Protein AF-0000000084378724 (afdb_homodimer)

Structure (mmCIF, N/CA/C/O backbone):
data_AF-0000000084378724-model_v1
#
loop_
_entity.id
_entity.type
_entity.pdbx_description
1 polymer 'Na+/H+ antiporter NhaC-like C-terminal domain-containing protein'
#
loop_
_atom_site.group_PDB
_atom_site.id
_atom_site.type_symbol
_atom_site.label_atom_id
_atom_site.label_alt_id
_atom_site.label_comp_id
_atom_site.label_asym_id
_atom_site.label_entity_id
_atom_site.label_seq_id
_atom_site.pdbx_PDB_ins_code
_atom_site.Cartn_x
_atom_site.Cartn_y
_atom_site.Cartn_z
_atom_site.occupancy
_atom_site.B_iso_or_equiv
_atom_site.auth_seq_id
_atom_site.auth_comp_id
_atom_site.auth_asym_id
_atom_site.auth_atom_id
_atom_site.pdbx_PDB_model_num
ATOM 1 N N . MET A 1 1 ? 25.594 -15.914 13.305 1 41.81 1 MET A N 1
ATOM 2 C CA . MET A 1 1 ? 24.203 -16.344 13.445 1 41.81 1 MET A CA 1
ATOM 3 C C . MET A 1 1 ? 24.125 -17.828 13.812 1 41.81 1 MET A C 1
ATOM 5 O O . MET A 1 1 ? 24.812 -18.656 13.203 1 41.81 1 MET A O 1
ATOM 9 N N . GLN A 1 2 ? 23.875 -18.188 14.906 1 50.34 2 GLN A N 1
ATOM 10 C CA . GLN A 1 2 ? 23.766 -19.547 15.43 1 50.34 2 GLN A CA 1
ATOM 11 C C . GLN A 1 2 ? 22.984 -20.453 14.477 1 50.34 2 GLN A C 1
ATOM 13 O O . GLN A 1 2 ? 22.094 -19.984 13.773 1 50.34 2 GLN A O 1
ATOM 18 N N . GLU A 1 3 ? 23.469 -21.609 14.141 1 67.44 3 GLU A N 1
ATOM 19 C CA . GLU A 1 3 ? 22.969 -22.625 13.219 1 67.44 3 GLU A CA 1
ATOM 20 C C . GLU A 1 3 ? 21.531 -23.016 13.562 1 67.44 3 GLU A C 1
ATOM 22 O O . GLU A 1 3 ? 21.281 -23.734 14.531 1 67.44 3 GLU A O 1
ATOM 27 N N . LEU A 1 4 ? 20.531 -22.188 13.219 1 81.44 4 LEU A N 1
ATOM 28 C CA . LEU A 1 4 ? 19.125 -22.438 13.531 1 81.44 4 LEU A CA 1
ATOM 29 C C . LEU A 1 4 ? 18.703 -23.797 13 1 81.44 4 LEU A C 1
ATOM 31 O O . LEU A 1 4 ? 17.688 -24.344 13.438 1 81.44 4 LEU A O 1
ATOM 35 N N . GLY A 1 5 ? 19.641 -24.406 12.133 1 86.88 5 GLY A N 1
ATOM 36 C CA . GLY A 1 5 ? 19.297 -25.703 11.602 1 86.88 5 GLY A CA 1
ATOM 37 C C . GLY A 1 5 ? 17.906 -25.781 11.016 1 86.88 5 GLY A C 1
ATOM 38 O O . GLY A 1 5 ? 17.531 -24.938 10.195 1 86.88 5 GLY A O 1
ATOM 39 N N . ILE A 1 6 ? 17.078 -26.719 11.508 1 88.19 6 ILE A N 1
ATOM 40 C CA . ILE A 1 6 ? 15.758 -27 10.961 1 88.19 6 ILE A CA 1
ATOM 41 C C . ILE A 1 6 ? 14.812 -25.844 11.312 1 88.19 6 ILE A C 1
ATOM 43 O O . ILE A 1 6 ? 13.797 -25.656 10.648 1 88.19 6 ILE A O 1
ATOM 47 N N . TRP A 1 7 ? 15.141 -25.078 12.227 1 91 7 TRP A N 1
ATOM 48 C CA . TRP A 1 7 ? 14.281 -24 12.695 1 91 7 TRP A CA 1
ATOM 49 C C . TRP A 1 7 ? 14.211 -22.875 11.656 1 91 7 TRP A C 1
ATOM 51 O O . TRP A 1 7 ? 13.312 -22.031 11.711 1 91 7 TRP A O 1
ATOM 61 N N . THR A 1 8 ? 15.133 -22.891 10.711 1 90.56 8 THR A N 1
ATOM 62 C CA . THR A 1 8 ? 15.094 -21.891 9.641 1 90.56 8 THR A CA 1
ATOM 63 C C . THR A 1 8 ? 13.836 -22.062 8.789 1 90.56 8 THR A C 1
ATOM 65 O O . THR A 1 8 ? 13.414 -21.125 8.109 1 90.56 8 THR A O 1
ATOM 68 N N . LEU A 1 9 ? 13.227 -23.266 8.891 1 90.5 9 LEU A N 1
ATOM 69 C CA . LEU A 1 9 ? 12.047 -23.562 8.078 1 90.5 9 LEU A CA 1
ATOM 70 C C . LEU A 1 9 ? 10.773 -23.312 8.867 1 90.5 9 LEU A C 1
ATOM 72 O O . LEU A 1 9 ? 9.672 -23.359 8.312 1 90.5 9 LEU A O 1
ATOM 76 N N . LEU A 1 10 ? 10.875 -22.969 10.047 1 92.62 10 LEU A N 1
ATOM 77 C CA . LEU A 1 10 ? 9.734 -22.875 10.953 1 92.62 10 LEU A CA 1
ATOM 78 C C . LEU A 1 10 ? 8.75 -21.812 10.477 1 92.62 10 LEU A C 1
ATOM 80 O O . LEU A 1 10 ? 7.535 -22.016 10.523 1 92.62 10 LEU A O 1
ATOM 84 N N . PRO A 1 11 ? 9.195 -20.609 10.07 1 91.81 11 PRO A N 1
ATOM 85 C CA . PRO A 1 11 ? 8.234 -19.609 9.609 1 91.81 11 PRO A CA 1
ATOM 86 C C . PRO A 1 11 ? 7.363 -20.094 8.461 1 91.81 11 PRO A C 1
ATOM 88 O O . PRO A 1 11 ? 6.148 -19.891 8.461 1 91.81 11 PRO A O 1
ATOM 91 N N . LEU A 1 12 ? 7.953 -20.734 7.562 1 88.56 12 LEU A N 1
ATOM 92 C CA . LEU A 1 12 ? 7.223 -21.25 6.41 1 88.56 12 LEU A CA 1
ATOM 93 C C . LEU A 1 12 ? 6.289 -22.375 6.82 1 88.56 12 LEU A C 1
ATOM 95 O O . LEU A 1 12 ? 5.141 -22.438 6.375 1 88.56 12 LEU A O 1
ATOM 99 N N . LEU A 1 13 ? 6.805 -23.297 7.598 1 90.31 13 LEU A N 1
ATOM 100 C CA . LEU A 1 13 ? 6.004 -24.422 8.055 1 90.31 13 LEU A CA 1
ATOM 101 C C . LEU A 1 13 ? 4.793 -23.953 8.852 1 90.31 13 LEU A C 1
ATOM 103 O O . LEU A 1 13 ? 3.695 -24.484 8.703 1 90.31 13 LEU A O 1
ATOM 107 N N . THR A 1 14 ? 5.066 -23 9.648 1 93.12 14 THR A N 1
ATOM 108 C CA . THR A 1 14 ? 3.975 -22.438 10.438 1 93.12 14 THR A CA 1
ATOM 109 C C . THR A 1 14 ? 2.922 -21.797 9.531 1 93.12 14 THR A C 1
ATOM 111 O O . THR A 1 14 ? 1.721 -21.984 9.734 1 93.12 14 THR A O 1
ATOM 114 N N . THR A 1 15 ? 3.311 -21.047 8.547 1 91.25 15 THR A N 1
ATOM 115 C CA . THR A 1 15 ? 2.406 -20.391 7.605 1 91.25 15 THR A CA 1
ATOM 116 C C . THR A 1 15 ? 1.574 -21.438 6.855 1 91.25 15 THR A C 1
ATOM 118 O O . THR A 1 15 ? 0.354 -21.297 6.75 1 91.25 15 THR A O 1
ATOM 121 N N . LEU A 1 16 ? 2.217 -22.453 6.391 1 86.38 16 LEU A N 1
ATOM 122 C CA . LEU A 1 16 ? 1.543 -23.5 5.613 1 86.38 16 LEU A CA 1
ATOM 123 C C . LEU A 1 16 ? 0.531 -24.25 6.473 1 86.38 16 LEU A C 1
ATOM 125 O O . LEU A 1 16 ? -0.617 -24.438 6.066 1 86.38 16 LEU A O 1
ATOM 129 N N . LEU A 1 17 ? 0.949 -24.625 7.598 1 89.88 17 LEU A N 1
ATOM 130 C CA . LEU A 1 17 ? 0.073 -25.375 8.5 1 89.88 17 LEU A CA 1
ATOM 131 C C . LEU A 1 17 ? -1.148 -24.547 8.875 1 89.88 17 LEU A C 1
ATOM 133 O O . LEU A 1 17 ? -2.277 -25.031 8.828 1 89.88 17 LEU A O 1
ATOM 137 N N . LEU A 1 18 ? -0.911 -23.312 9.25 1 90.62 18 LEU A N 1
ATOM 138 C CA . LEU A 1 18 ? -2.01 -22.453 9.656 1 90.62 18 LEU A CA 1
ATOM 139 C C . LEU A 1 18 ? -2.934 -22.156 8.477 1 90.62 18 LEU A C 1
ATOM 141 O O . LEU A 1 18 ? -4.145 -22.016 8.656 1 90.62 18 LEU A O 1
ATOM 145 N N . ALA A 1 19 ? -2.365 -21.953 7.316 1 86.56 19 ALA A N 1
ATOM 146 C CA . ALA A 1 19 ? -3.168 -21.672 6.129 1 86.56 19 ALA A CA 1
ATOM 147 C C . ALA A 1 19 ? -4.137 -22.812 5.836 1 86.56 19 ALA A C 1
ATOM 149 O O . ALA A 1 19 ? -5.289 -22.578 5.465 1 86.56 19 ALA A O 1
ATOM 150 N N . PHE A 1 20 ? -3.697 -24 6.008 1 82.94 20 PHE A N 1
ATOM 151 C CA . PHE A 1 20 ? -4.527 -25.172 5.727 1 82.94 20 PHE A CA 1
ATOM 152 C C . PHE A 1 20 ? -5.566 -25.375 6.824 1 82.94 20 PHE A C 1
ATOM 154 O O . PHE A 1 20 ? -6.695 -25.781 6.551 1 82.94 20 PHE A O 1
ATOM 161 N N . VAL A 1 21 ? -5.176 -25.016 8.031 1 87.44 21 VAL A N 1
ATOM 162 C CA . VAL A 1 21 ? -6.059 -25.25 9.164 1 87.44 21 VAL A CA 1
ATOM 163 C C . VAL A 1 21 ? -7.086 -24.125 9.273 1 87.44 21 VAL A C 1
ATOM 165 O O . VAL A 1 21 ? -8.273 -24.375 9.477 1 87.44 21 VAL A O 1
ATOM 168 N N . THR A 1 22 ? -6.688 -22.922 9.109 1 87.62 22 THR A N 1
ATOM 169 C CA . THR A 1 22 ? -7.562 -21.797 9.367 1 87.62 22 THR A CA 1
ATOM 170 C C . THR A 1 22 ? -8.203 -21.297 8.07 1 87.62 22 THR A C 1
ATOM 172 O O . THR A 1 22 ? -9.164 -20.516 8.102 1 87.62 22 THR A O 1
ATOM 175 N N . ARG A 1 23 ? -7.672 -21.594 6.934 1 84.5 23 ARG A N 1
ATOM 176 C CA . ARG A 1 23 ? -8.117 -21.172 5.609 1 84.5 23 ARG A CA 1
ATOM 177 C C . ARG A 1 23 ? -8.008 -19.656 5.461 1 84.5 23 ARG A C 1
ATOM 179 O O . ARG A 1 23 ? -8.812 -19.031 4.758 1 84.5 23 ARG A O 1
ATOM 186 N N . SER A 1 24 ? -7.074 -19.141 6.246 1 88.94 24 SER A N 1
ATOM 187 C CA . SER A 1 24 ? -6.805 -17.703 6.141 1 88.94 24 SER A CA 1
ATOM 188 C C . SER A 1 24 ? -5.348 -17.438 5.785 1 88.94 24 SER A C 1
ATOM 190 O O . SER A 1 24 ? -4.457 -17.609 6.621 1 88.94 24 SER A O 1
ATOM 192 N N . ALA A 1 25 ? -5.238 -17 4.562 1 88.38 25 ALA A N 1
ATOM 193 C CA . ALA A 1 25 ? -3.885 -16.688 4.109 1 88.38 25 ALA A CA 1
ATOM 194 C C . ALA A 1 25 ? -3.281 -15.539 4.906 1 88.38 25 ALA A C 1
ATOM 196 O O . ALA A 1 25 ? -2.102 -15.57 5.266 1 88.38 25 ALA A O 1
ATOM 197 N N . LEU A 1 26 ? -4.102 -14.547 5.195 1 90.94 26 LEU A N 1
ATOM 198 C CA . LEU A 1 26 ? -3.641 -13.32 5.84 1 90.94 26 LEU A CA 1
ATOM 199 C C . LEU A 1 26 ? -3.08 -13.617 7.227 1 90.94 26 LEU A C 1
ATOM 201 O O . LEU A 1 26 ? -1.936 -13.266 7.527 1 90.94 26 LEU A O 1
ATOM 205 N N . ILE A 1 27 ? -3.795 -14.32 8.031 1 92.12 27 ILE A N 1
ATOM 206 C CA . ILE A 1 27 ? -3.389 -14.609 9.398 1 92.12 27 ILE A CA 1
ATOM 207 C C . ILE A 1 27 ? -2.193 -15.562 9.391 1 92.12 27 ILE A C 1
ATOM 209 O O . ILE A 1 27 ? -1.258 -15.398 10.18 1 92.12 27 ILE A O 1
ATOM 213 N N . SER A 1 28 ? -2.24 -16.5 8.547 1 91.94 28 SER A N 1
ATOM 214 C CA . SER A 1 28 ? -1.166 -17.484 8.469 1 91.94 28 SER A CA 1
ATOM 215 C C . SER A 1 28 ? 0.166 -16.828 8.125 1 91.94 28 SER A C 1
ATOM 217 O O . SER A 1 28 ? 1.187 -17.109 8.758 1 91.94 28 SER A O 1
ATOM 219 N N . MET A 1 29 ? 0.141 -15.977 7.168 1 91.62 29 MET A N 1
ATOM 220 C CA . MET A 1 29 ? 1.375 -15.328 6.738 1 91.62 29 MET A CA 1
ATOM 221 C C . MET A 1 29 ? 1.852 -14.32 7.781 1 91.62 29 MET A C 1
ATOM 223 O O . MET A 1 29 ? 3.055 -14.133 7.957 1 91.62 29 MET A O 1
ATOM 227 N N . LEU A 1 30 ? 0.923 -13.625 8.422 1 93.5 30 LEU A N 1
ATOM 228 C CA . LEU A 1 30 ? 1.287 -12.703 9.492 1 93.5 30 LEU A CA 1
ATOM 229 C C . LEU A 1 30 ? 2.004 -13.438 10.625 1 93.5 30 LEU A C 1
ATOM 231 O O . LEU A 1 30 ? 3.035 -12.969 11.117 1 93.5 30 LEU A O 1
ATOM 235 N N . VAL A 1 31 ? 1.483 -14.57 11.055 1 93.69 31 VAL A N 1
ATOM 236 C CA . VAL A 1 31 ? 2.076 -15.359 12.125 1 93.69 31 VAL A CA 1
ATOM 237 C C . VAL A 1 31 ? 3.434 -15.898 11.688 1 93.69 31 VAL A C 1
ATOM 239 O O . VAL A 1 31 ? 4.395 -15.891 12.461 1 93.69 31 VAL A O 1
ATOM 242 N N . GLY A 1 32 ? 3.465 -16.406 10.484 1 93.31 32 GLY A N 1
ATOM 243 C CA . GLY A 1 32 ? 4.738 -16.875 9.969 1 93.31 32 GLY A CA 1
ATOM 244 C C . GLY A 1 32 ? 5.82 -15.812 9.969 1 93.31 32 GLY A C 1
ATOM 245 O O . GLY A 1 32 ? 6.957 -16.078 10.359 1 93.31 32 GLY A O 1
ATOM 246 N N . THR A 1 33 ? 5.48 -14.633 9.531 1 93.25 33 THR A N 1
ATOM 247 C CA . THR A 1 33 ? 6.422 -13.516 9.516 1 93.25 33 THR A CA 1
ATOM 248 C C . THR A 1 33 ? 6.848 -13.156 10.938 1 93.25 33 THR A C 1
ATOM 250 O O . THR A 1 33 ? 8.023 -12.867 11.18 1 93.25 33 THR A O 1
ATOM 253 N N . PHE A 1 34 ? 5.918 -13.188 11.805 1 94.44 34 PHE A N 1
ATOM 254 C CA . PHE A 1 34 ? 6.203 -12.906 13.203 1 94.44 34 PHE A CA 1
ATOM 255 C C . PHE A 1 34 ? 7.188 -13.922 13.773 1 94.44 34 PHE A C 1
ATOM 257 O O . PHE A 1 34 ? 8.156 -13.555 14.438 1 94.44 34 PHE A O 1
ATOM 264 N N . VAL A 1 35 ? 6.938 -15.141 13.539 1 94.12 35 VAL A N 1
ATOM 265 C CA . VAL A 1 35 ? 7.805 -16.219 14.008 1 94.12 35 VAL A CA 1
ATOM 266 C C . VAL A 1 35 ? 9.211 -16.031 13.43 1 94.12 35 VAL A C 1
ATOM 268 O O . VAL A 1 35 ? 10.203 -16.203 14.133 1 94.12 35 VAL A O 1
ATOM 271 N N . GLY A 1 36 ? 9.273 -15.727 12.172 1 93.06 36 GLY A N 1
ATOM 272 C CA . GLY A 1 36 ? 10.562 -15.492 11.539 1 93.06 36 GLY A CA 1
ATOM 273 C C . GLY A 1 36 ? 11.336 -14.359 12.18 1 93.06 36 GLY A C 1
ATOM 274 O O . GLY A 1 36 ? 12.547 -14.469 12.391 1 93.06 36 GLY A O 1
ATOM 275 N N . THR A 1 37 ? 10.688 -13.305 12.5 1 93 37 THR A N 1
ATOM 276 C CA . THR A 1 37 ? 11.336 -12.156 13.109 1 93 37 THR A CA 1
ATOM 277 C C . THR A 1 37 ? 11.852 -12.5 14.5 1 93 37 THR A C 1
ATOM 279 O O . THR A 1 37 ? 12.914 -12.023 14.914 1 93 37 THR A O 1
ATOM 282 N N . LEU A 1 38 ? 11.141 -13.312 15.195 1 92.19 38 LEU A N 1
ATOM 283 C CA . LEU A 1 38 ? 11.578 -13.75 16.516 1 92.19 38 LEU A CA 1
ATOM 284 C C . LEU A 1 38 ? 12.844 -14.602 16.422 1 92.19 38 LEU A C 1
ATOM 286 O O . LEU A 1 38 ? 13.75 -14.477 17.234 1 92.19 38 LEU A O 1
ATOM 290 N N . LEU A 1 39 ? 12.859 -15.391 15.492 1 92.38 39 LEU A N 1
ATOM 291 C CA . LEU A 1 39 ? 14 -16.281 15.312 1 92.38 39 LEU A CA 1
ATOM 292 C C . LEU A 1 39 ? 15.25 -15.492 14.93 1 92.38 39 LEU A C 1
ATOM 294 O O . LEU A 1 39 ? 16.375 -15.93 15.211 1 92.38 39 LEU A O 1
ATOM 298 N N . LEU A 1 40 ? 15.047 -14.375 14.289 1 90.94 40 LEU A N 1
ATOM 299 C CA . LEU A 1 40 ? 16.172 -13.531 13.93 1 90.94 40 LEU A CA 1
ATOM 300 C C . LEU A 1 40 ? 16.703 -12.773 15.141 1 90.94 40 LEU A C 1
ATOM 302 O O . LEU A 1 40 ? 17.75 -12.117 15.07 1 90.94 40 LEU A O 1
ATOM 306 N N . GLY A 1 41 ? 16.078 -12.898 16.266 1 83.31 41 GLY A N 1
ATOM 307 C CA . GLY A 1 41 ? 16.547 -12.312 17.516 1 83.31 41 GLY A CA 1
ATOM 308 C C . GLY A 1 41 ? 16.125 -10.867 17.688 1 83.31 41 GLY A C 1
ATOM 309 O O . GLY A 1 41 ? 16.672 -10.164 18.547 1 83.31 41 GLY A O 1
ATOM 310 N N . SER A 1 42 ? 15.273 -10.359 16.969 1 81.88 42 SER A N 1
ATOM 311 C CA . SER A 1 42 ? 14.836 -8.969 17.062 1 81.88 42 SER A CA 1
ATOM 312 C C . SER A 1 42 ? 13.656 -8.82 18.031 1 81.88 42 SER A C 1
ATOM 314 O O . SER A 1 42 ? 12.961 -9.789 18.312 1 81.88 42 SER A O 1
ATOM 316 N N . MET A 1 43 ? 13.547 -7.617 18.562 1 83.88 43 MET A N 1
ATOM 317 C CA . MET A 1 43 ? 12.336 -7.328 19.312 1 83.88 43 MET A CA 1
ATOM 318 C C . MET A 1 43 ? 11.102 -7.434 18.438 1 83.88 43 MET A C 1
ATOM 320 O O . MET A 1 43 ? 11.102 -6.949 17.297 1 83.88 43 MET A O 1
ATOM 324 N N . PRO A 1 44 ? 10.156 -8.102 18.891 1 82.56 44 PRO A N 1
ATOM 325 C CA . PRO A 1 44 ? 9.008 -8.453 18.062 1 82.56 44 PRO A CA 1
ATOM 326 C C . PRO A 1 44 ? 8.445 -7.258 17.281 1 82.56 44 PRO A C 1
ATOM 328 O O . PRO A 1 44 ? 8.375 -7.285 16.062 1 82.56 44 PRO A O 1
ATOM 331 N N . GLY A 1 45 ? 8.094 -6.234 17.938 1 85.38 45 GLY A N 1
ATOM 332 C CA . GLY A 1 45 ? 7.516 -5.09 17.25 1 85.38 45 GLY A CA 1
ATOM 333 C C . GLY A 1 45 ? 8.516 -4.367 16.359 1 85.38 45 GLY A C 1
ATOM 334 O O . GLY A 1 45 ? 8.219 -4.074 15.195 1 85.38 45 GLY A O 1
ATOM 335 N N . ALA A 1 46 ? 9.672 -4.172 16.828 1 87.81 46 ALA A N 1
ATOM 336 C CA . ALA A 1 46 ? 10.703 -3.455 16.094 1 87.81 46 ALA A CA 1
ATOM 337 C C . ALA A 1 46 ? 11.211 -4.285 14.922 1 87.81 46 ALA A C 1
ATOM 339 O O . ALA A 1 46 ? 11.477 -3.746 13.844 1 87.81 46 ALA A O 1
ATOM 340 N N . GLY A 1 47 ? 11.359 -5.559 15.195 1 90.44 47 GLY A N 1
ATOM 341 C CA . GLY A 1 47 ? 11.805 -6.441 14.125 1 90.44 47 GLY A CA 1
ATOM 342 C C . GLY A 1 47 ? 10.828 -6.523 12.969 1 90.44 47 GLY A C 1
ATOM 343 O O . GLY A 1 47 ? 11.234 -6.535 11.805 1 90.44 47 GLY A O 1
ATOM 344 N N . LEU A 1 48 ? 9.562 -6.59 13.281 1 92.56 48 LEU A N 1
ATOM 345 C CA . LEU A 1 48 ? 8.531 -6.641 12.25 1 92.56 48 LEU A CA 1
ATOM 346 C C . LEU A 1 48 ? 8.508 -5.352 11.438 1 92.56 48 LEU A C 1
ATOM 348 O O . LEU A 1 48 ? 8.367 -5.387 10.211 1 92.56 48 LEU A O 1
ATOM 352 N N . ASN A 1 49 ? 8.562 -4.297 12.148 1 92.56 49 ASN A N 1
ATOM 353 C CA . ASN A 1 49 ? 8.594 -2.996 11.484 1 92.56 49 ASN A CA 1
ATOM 354 C C . ASN A 1 49 ? 9.766 -2.885 10.516 1 92.56 49 ASN A C 1
ATOM 356 O O . ASN A 1 49 ? 9.594 -2.461 9.375 1 92.56 49 ASN A O 1
ATOM 360 N N . GLN A 1 50 ? 10.914 -3.219 10.977 1 92.5 50 GLN A N 1
ATOM 361 C CA . GLN A 1 50 ? 12.102 -3.17 10.133 1 92.5 50 GLN A CA 1
ATOM 362 C C . GLN A 1 50 ? 11.984 -4.121 8.953 1 92.5 50 GLN A C 1
ATOM 364 O O . GLN A 1 50 ? 12.414 -3.797 7.84 1 92.5 50 GLN A O 1
ATOM 369 N N . LEU A 1 51 ? 11.438 -5.238 9.25 1 93.31 51 LEU A N 1
ATOM 370 C CA . LEU A 1 51 ? 11.234 -6.219 8.188 1 93.31 51 LEU A CA 1
ATOM 371 C C . LEU A 1 51 ? 10.312 -5.668 7.109 1 93.31 51 LEU A C 1
ATOM 373 O O . LEU A 1 51 ? 10.594 -5.812 5.918 1 93.31 51 LEU A O 1
ATOM 377 N N . PHE A 1 52 ? 9.234 -5.074 7.492 1 94.75 52 PHE A N 1
ATOM 378 C CA . PHE A 1 52 ? 8.289 -4.52 6.527 1 94.75 52 PHE A CA 1
ATOM 379 C C . PHE A 1 52 ? 8.938 -3.4 5.723 1 94.75 52 PHE A C 1
ATOM 381 O O . PHE A 1 52 ? 8.797 -3.348 4.5 1 94.75 52 PHE A O 1
ATOM 388 N N . GLN A 1 53 ? 9.633 -2.574 6.359 1 94.12 53 GLN A N 1
ATOM 389 C CA . GLN A 1 53 ? 10.289 -1.472 5.664 1 94.12 53 GLN A CA 1
ATOM 390 C C . GLN A 1 53 ? 11.312 -1.987 4.66 1 94.12 53 GLN A C 1
ATOM 392 O O . GLN A 1 53 ? 11.383 -1.504 3.527 1 94.12 53 GLN A O 1
ATOM 397 N N . ALA A 1 54 ? 12.07 -2.961 5.078 1 92.25 54 ALA A N 1
ATOM 398 C CA . ALA A 1 54 ? 13.133 -3.496 4.23 1 92.25 54 ALA A CA 1
ATOM 399 C C . ALA A 1 54 ? 12.555 -4.305 3.072 1 92.25 54 ALA A C 1
ATOM 401 O O . ALA A 1 54 ? 13.055 -4.238 1.947 1 92.25 54 ALA A O 1
ATOM 402 N N . SER A 1 55 ? 11.539 -5.062 3.354 1 92.31 55 SER A N 1
ATOM 403 C CA . SER A 1 55 ? 11.016 -5.988 2.355 1 92.31 55 SER A CA 1
ATOM 404 C C . SER A 1 55 ? 10.062 -5.289 1.396 1 92.31 55 SER A C 1
ATOM 406 O O . SER A 1 55 ? 9.938 -5.688 0.236 1 92.31 55 SER A O 1
ATOM 408 N N . LEU A 1 56 ? 9.398 -4.262 1.852 1 94.38 56 LEU A N 1
ATOM 409 C CA . LEU A 1 56 ? 8.359 -3.633 1.042 1 94.38 56 LEU A CA 1
ATOM 410 C C . LEU A 1 56 ? 8.852 -2.318 0.449 1 94.38 56 LEU A C 1
ATOM 412 O O . LEU A 1 56 ? 8.305 -1.834 -0.543 1 94.38 56 LEU A O 1
ATOM 416 N N . GLY A 1 57 ? 9.859 -1.733 1.03 1 94 57 GLY A N 1
ATOM 417 C CA . GLY A 1 57 ? 10.359 -0.443 0.586 1 94 57 GLY A CA 1
ATOM 418 C C . GLY A 1 57 ? 11.297 -0.543 -0.604 1 94 57 GLY A C 1
ATOM 419 O O . GLY A 1 57 ? 12.438 -0.084 -0.544 1 94 57 GLY A O 1
ATOM 420 N N . ASN A 1 58 ? 10.852 -1.094 -1.677 1 92.88 58 ASN A N 1
ATOM 421 C CA . ASN A 1 58 ? 11.656 -1.223 -2.887 1 92.88 58 ASN A CA 1
ATOM 422 C C . ASN A 1 58 ? 10.805 -1.065 -4.145 1 92.88 58 ASN A C 1
ATOM 424 O O . ASN A 1 58 ? 9.578 -1.157 -4.086 1 92.88 58 ASN A O 1
ATOM 428 N N . ALA A 1 59 ? 11.414 -0.829 -5.246 1 91.25 59 ALA A N 1
ATOM 429 C CA . ALA A 1 59 ? 10.742 -0.534 -6.508 1 91.25 59 ALA A CA 1
ATOM 430 C C . ALA A 1 59 ? 9.93 -1.731 -6.992 1 91.25 59 ALA A C 1
ATOM 432 O O . ALA A 1 59 ? 8.844 -1.567 -7.555 1 91.25 59 ALA A O 1
ATOM 433 N N . ASP A 1 60 ? 10.391 -2.914 -6.738 1 88.5 60 ASP A N 1
ATOM 434 C CA . ASP A 1 60 ? 9.727 -4.129 -7.211 1 88.5 60 ASP A CA 1
ATOM 435 C C . ASP A 1 60 ? 8.367 -4.305 -6.543 1 88.5 60 ASP A C 1
ATOM 437 O O . ASP A 1 60 ? 7.379 -4.613 -7.211 1 88.5 60 ASP A O 1
ATOM 441 N N . PHE A 1 61 ? 8.375 -4.102 -5.254 1 92.25 61 PHE A N 1
ATOM 442 C CA . PHE A 1 61 ? 7.113 -4.242 -4.527 1 92.25 61 PHE A CA 1
ATOM 443 C C . PHE A 1 61 ? 6.113 -3.182 -4.973 1 92.25 61 PHE A C 1
ATOM 445 O O . PHE A 1 61 ? 4.93 -3.479 -5.164 1 92.25 61 PHE A O 1
ATOM 452 N N . ILE A 1 62 ? 6.531 -1.982 -5.121 1 93.5 62 ILE A N 1
ATOM 453 C CA . ILE A 1 62 ? 5.645 -0.907 -5.547 1 93.5 62 ILE A CA 1
ATOM 454 C C . ILE A 1 62 ? 5.105 -1.205 -6.941 1 93.5 62 ILE A C 1
ATOM 456 O O . ILE A 1 62 ? 3.943 -0.911 -7.242 1 93.5 62 ILE A O 1
ATOM 460 N N . TRP A 1 63 ? 5.93 -1.739 -7.785 1 91.31 63 TRP A N 1
ATOM 461 C CA . TRP A 1 63 ? 5.52 -2.115 -9.133 1 91.31 63 TRP A CA 1
ATOM 462 C C . TRP A 1 63 ? 4.363 -3.109 -9.094 1 91.31 63 TRP A C 1
ATOM 464 O O . TRP A 1 63 ? 3.371 -2.949 -9.805 1 91.31 63 TRP A O 1
ATOM 474 N N . ILE A 1 64 ? 4.449 -4.125 -8.258 1 87.69 64 ILE A N 1
ATOM 475 C CA . ILE A 1 64 ? 3.387 -5.117 -8.133 1 87.69 64 ILE A CA 1
ATOM 476 C C . ILE A 1 64 ? 2.131 -4.457 -7.57 1 87.69 64 ILE A C 1
ATOM 478 O O . ILE A 1 64 ? 1.015 -4.77 -7.992 1 87.69 64 ILE A O 1
ATOM 482 N N . CYS A 1 65 ? 2.326 -3.59 -6.586 1 92.5 65 CYS A N 1
ATOM 483 C CA . CYS A 1 65 ? 1.192 -2.873 -6.012 1 92.5 65 CYS A CA 1
ATOM 484 C C . CYS A 1 65 ? 0.455 -2.074 -7.078 1 92.5 65 CYS A C 1
ATOM 486 O O . CYS A 1 65 ? -0.777 -2.045 -7.098 1 92.5 65 CYS A O 1
ATOM 488 N N . GLU A 1 66 ? 1.21 -1.41 -7.926 1 93.81 66 GLU A N 1
ATOM 489 C CA . GLU A 1 66 ? 0.596 -0.648 -9.008 1 93.81 66 GLU A CA 1
ATOM 490 C C . GLU A 1 66 ? -0.272 -1.542 -9.891 1 93.81 66 GLU A C 1
ATOM 492 O O . GLU A 1 66 ? -1.393 -1.171 -10.25 1 93.81 66 GLU A O 1
ATOM 497 N N . ILE A 1 67 ? 0.262 -2.67 -10.211 1 88.44 67 ILE A N 1
ATOM 498 C CA . ILE A 1 67 ? -0.451 -3.596 -11.086 1 88.44 67 ILE A CA 1
ATOM 499 C C . ILE A 1 67 ? -1.77 -4.008 -10.438 1 88.44 67 ILE A C 1
ATOM 501 O O . ILE A 1 67 ? -2.828 -3.943 -11.062 1 88.44 67 ILE A O 1
ATOM 505 N N . VAL A 1 68 ? -1.698 -4.41 -9.164 1 88.25 68 VAL A N 1
ATOM 506 C CA . VAL A 1 68 ? -2.867 -4.898 -8.445 1 88.25 68 VAL A CA 1
ATOM 507 C C . VAL A 1 68 ? -3.906 -3.787 -8.32 1 88.25 68 VAL A C 1
ATOM 509 O O . VAL A 1 68 ? -5.098 -4.012 -8.555 1 88.25 68 VAL A O 1
ATOM 512 N N . VAL A 1 69 ? -3.467 -2.594 -8.008 1 92.69 69 VAL A N 1
ATOM 513 C CA . VAL A 1 69 ? -4.359 -1.45 -7.859 1 92.69 69 VAL A CA 1
ATOM 514 C C . VAL A 1 69 ? -5.016 -1.131 -9.195 1 92.69 69 VAL A C 1
ATOM 516 O O . VAL A 1 69 ? -6.227 -0.905 -9.266 1 92.69 69 VAL A O 1
ATOM 519 N N . LEU A 1 70 ? -4.254 -1.096 -10.289 1 93 70 LEU A N 1
ATOM 520 C CA . LEU A 1 70 ? -4.766 -0.738 -11.609 1 93 70 LEU A CA 1
ATOM 521 C C . LEU A 1 70 ? -5.77 -1.774 -12.102 1 93 70 LEU A C 1
ATOM 523 O O . LEU A 1 70 ? -6.73 -1.434 -12.797 1 93 70 LEU A O 1
ATOM 527 N N . ILE A 1 71 ? -5.566 -3 -11.727 1 86.5 71 ILE A N 1
ATOM 528 C CA . ILE A 1 71 ? -6.531 -4.039 -12.07 1 86.5 71 ILE A CA 1
ATOM 529 C C . ILE A 1 71 ? -7.84 -3.797 -11.32 1 86.5 71 ILE A C 1
ATOM 531 O O . ILE A 1 71 ? -8.922 -3.941 -11.891 1 86.5 71 ILE A O 1
ATOM 535 N N . GLY A 1 72 ? -7.715 -3.564 -10.023 1 88.31 72 GLY A N 1
ATOM 536 C CA . GLY A 1 72 ? -8.898 -3.238 -9.25 1 88.31 72 GLY A CA 1
ATOM 537 C C . GLY A 1 72 ? -9.695 -2.082 -9.836 1 88.31 72 GLY A C 1
ATOM 538 O O . GLY A 1 72 ? -10.922 -2.139 -9.906 1 88.31 72 GLY A O 1
ATOM 539 N N . ILE A 1 73 ? -8.984 -1.048 -10.266 1 92.69 73 ILE A N 1
ATOM 540 C CA . ILE A 1 73 ? -9.617 0.121 -10.859 1 92.69 73 ILE A CA 1
ATOM 541 C C . ILE A 1 73 ? -10.297 -0.274 -12.172 1 92.69 73 ILE A C 1
ATOM 543 O O . ILE A 1 73 ? -11.422 0.146 -12.445 1 92.69 73 ILE A O 1
ATOM 547 N N . LEU A 1 74 ? -9.633 -1.05 -12.984 1 89.94 74 LEU A N 1
ATOM 548 C CA . LEU A 1 74 ? -10.211 -1.479 -14.25 1 89.94 74 LEU A CA 1
ATOM 549 C C . LEU A 1 74 ? -11.516 -2.232 -14.031 1 89.94 74 LEU A C 1
ATOM 551 O O . LEU A 1 74 ? -12.5 -1.992 -14.727 1 89.94 74 LEU A O 1
ATOM 555 N N . PHE A 1 75 ? -11.555 -3.107 -13.086 1 84 75 PHE A N 1
ATOM 556 C CA . PHE A 1 75 ? -12.766 -3.871 -12.797 1 84 75 PHE A CA 1
ATOM 557 C C . PHE A 1 75 ? -13.875 -2.953 -12.297 1 84 75 PHE A C 1
ATOM 559 O O . PHE A 1 75 ? -15.047 -3.164 -12.617 1 84 75 PHE A O 1
ATOM 566 N N . ALA A 1 76 ? -13.484 -2.02 -11.484 1 88.88 76 ALA A N 1
ATOM 567 C CA . ALA A 1 76 ? -14.477 -1.057 -11.016 1 88.88 76 ALA A CA 1
ATOM 568 C C . ALA A 1 76 ? -15.047 -0.253 -12.172 1 88.88 76 ALA A C 1
ATOM 570 O O . ALA A 1 76 ? -16.25 0.054 -12.195 1 88.88 76 ALA A O 1
ATOM 571 N N . LEU A 1 77 ? -14.188 0.119 -13.125 1 91.88 77 LEU A N 1
ATOM 572 C CA . LEU A 1 77 ? -14.641 0.847 -14.305 1 91.88 77 LEU A CA 1
ATOM 573 C C . LEU A 1 77 ? -15.547 -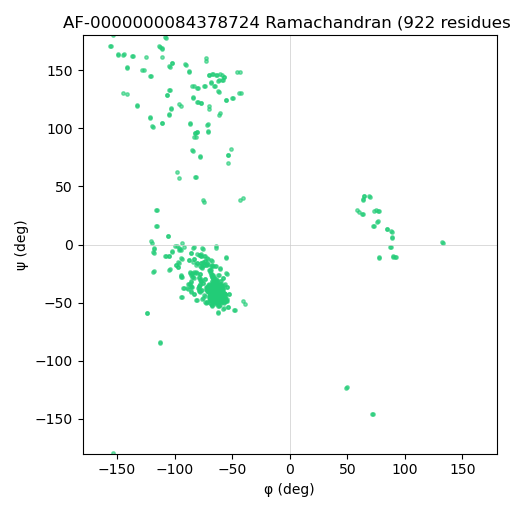0.028 -15.164 1 91.88 77 LEU A C 1
ATOM 575 O O . LEU A 1 77 ? -16.547 0.446 -15.695 1 91.88 77 LEU A O 1
ATOM 579 N N . PHE A 1 78 ? -15.227 -1.263 -15.352 1 86.69 78 PHE A N 1
ATOM 580 C CA . PHE A 1 78 ? -16.078 -2.191 -16.078 1 86.69 78 PHE A CA 1
ATOM 581 C C . PHE A 1 78 ? -17.453 -2.305 -15.422 1 86.69 78 PHE A C 1
ATOM 583 O O . PHE A 1 78 ? -18.469 -2.402 -16.109 1 86.69 78 PHE A O 1
ATOM 590 N N . ARG A 1 79 ? -17.406 -2.307 -14.141 1 84.94 79 ARG A N 1
ATOM 591 C CA . ARG A 1 79 ? -18.672 -2.383 -13.406 1 84.94 79 ARG A CA 1
ATOM 592 C C . ARG A 1 79 ? -19.5 -1.123 -13.617 1 84.94 79 ARG A C 1
ATOM 594 O O . ARG A 1 79 ? -20.719 -1.2 -13.789 1 84.94 79 ARG A O 1
ATOM 601 N N . ARG A 1 80 ? -18.766 -0.074 -13.523 1 88.88 80 ARG A N 1
ATOM 602 C CA . ARG A 1 80 ? -19.469 1.187 -13.758 1 88.88 80 ARG A CA 1
ATOM 603 C C . ARG A 1 80 ? -20.031 1.235 -15.172 1 88.88 80 ARG A C 1
ATOM 605 O O . ARG A 1 80 ? -21.125 1.788 -15.391 1 88.88 80 ARG A O 1
ATOM 612 N N . ALA A 1 81 ? -19.344 0.653 -16.094 1 90.38 81 ALA A N 1
ATOM 613 C CA . ALA A 1 81 ? -19.781 0.597 -17.484 1 90.38 81 ALA A CA 1
ATOM 614 C C . ALA A 1 81 ? -20.859 -0.453 -17.672 1 90.38 81 ALA A C 1
ATOM 616 O O . ALA A 1 81 ? -21.547 -0.462 -18.703 1 90.38 81 ALA A O 1
ATOM 617 N N . ASP A 1 82 ? -21.016 -1.359 -16.688 1 87.44 82 ASP A N 1
ATOM 618 C CA . ASP A 1 82 ? -22 -2.447 -16.688 1 87.44 82 ASP A CA 1
ATOM 619 C C . ASP A 1 82 ? -21.781 -3.375 -17.875 1 87.44 82 ASP A C 1
ATOM 621 O O . ASP A 1 82 ? -22.75 -3.887 -18.453 1 87.44 82 ASP A O 1
ATOM 625 N N . VAL A 1 83 ? -20.625 -3.432 -18.281 1 85.56 83 VAL A N 1
ATOM 626 C CA . VAL A 1 83 ? -20.312 -4.207 -19.469 1 85.56 83 VAL A CA 1
ATOM 627 C C . VAL A 1 83 ? -20.234 -5.691 -19.125 1 85.56 83 VAL A C 1
ATOM 629 O O . VAL A 1 83 ? -20.438 -6.551 -19.984 1 85.56 83 VAL A O 1
ATOM 632 N N . LEU A 1 84 ? -19.891 -6.004 -17.922 1 75.88 84 LEU A N 1
ATOM 633 C CA . LEU A 1 84 ? -19.797 -7.402 -17.516 1 75.88 84 LEU A CA 1
ATOM 634 C C . LEU A 1 84 ? -21.172 -8.078 -17.547 1 75.88 84 LEU A C 1
ATOM 636 O O . LEU A 1 84 ? -21.297 -9.211 -18.016 1 75.88 84 LEU A O 1
ATOM 640 N N . ASN A 1 85 ? -22.156 -7.355 -17.125 1 76.06 85 ASN A N 1
ATOM 641 C CA . ASN A 1 85 ? -23.516 -7.859 -17.219 1 76.06 85 ASN A CA 1
ATOM 642 C C . ASN A 1 85 ? -23.984 -7.965 -18.656 1 76.06 85 ASN A C 1
ATOM 644 O O . ASN A 1 85 ? -24.688 -8.906 -19.031 1 76.06 85 ASN A O 1
ATOM 648 N N . ALA A 1 86 ? -23.656 -6.984 -19.422 1 82 86 ALA A N 1
ATOM 649 C CA . ALA A 1 86 ? -24.016 -6.992 -20.844 1 82 86 ALA A CA 1
ATOM 650 C C . ALA A 1 86 ? -23.375 -8.18 -21.562 1 82 86 ALA A C 1
ATOM 652 O O . ALA A 1 86 ? -24.016 -8.789 -22.422 1 82 86 ALA A O 1
ATOM 653 N N . LEU A 1 87 ? -22.188 -8.453 -21.25 1 78.12 87 LEU A N 1
ATOM 654 C CA . LEU A 1 87 ? -21.5 -9.594 -21.844 1 78.12 87 LEU A CA 1
ATOM 655 C C . LEU A 1 87 ? -22.141 -10.906 -21.406 1 78.12 87 LEU A C 1
ATOM 657 O O . LEU A 1 87 ? -22.328 -11.812 -22.234 1 78.12 87 LEU A O 1
ATOM 661 N N . ALA A 1 88 ? -22.438 -10.969 -20.141 1 71.5 88 ALA A N 1
ATOM 662 C CA . ALA A 1 88 ? -23.094 -12.164 -19.609 1 71.5 88 ALA A CA 1
ATOM 663 C C . ALA A 1 88 ? -24.422 -12.414 -20.297 1 71.5 88 ALA A C 1
ATOM 665 O O . ALA A 1 88 ? -24.797 -13.57 -20.547 1 71.5 88 ALA A O 1
ATOM 666 N N . ALA A 1 89 ? -25.078 -11.406 -20.578 1 75.12 89 ALA A N 1
ATOM 667 C CA . ALA A 1 89 ? -26.391 -11.523 -21.219 1 75.12 89 ALA A CA 1
ATOM 668 C C . ALA A 1 89 ? -26.266 -12.07 -22.641 1 75.12 89 ALA A C 1
ATOM 670 O O . ALA A 1 89 ? -27.188 -12.695 -23.156 1 75.12 89 ALA A O 1
ATOM 671 N N . ARG A 1 90 ? -25.172 -11.844 -23.203 1 75.12 90 ARG A N 1
ATOM 672 C CA . ARG A 1 90 ? -24.969 -12.289 -24.578 1 75.12 90 ARG A CA 1
ATOM 673 C C . ARG A 1 90 ? -24.469 -13.727 -24.625 1 75.12 90 ARG A C 1
ATOM 675 O O . ARG A 1 90 ? -24.469 -14.367 -25.672 1 75.12 90 ARG A O 1
ATOM 682 N N . PHE A 1 91 ? -23.859 -14.055 -23.516 1 70.12 91 PHE A N 1
ATOM 683 C CA . PHE A 1 91 ? -23.328 -15.406 -23.453 1 70.12 91 PHE A CA 1
ATOM 684 C C . PHE A 1 91 ? -24.391 -16.391 -22.969 1 70.12 91 PHE A C 1
ATOM 686 O O . PHE A 1 91 ? -25.078 -16.141 -21.984 1 70.12 91 PHE A O 1
ATOM 693 N N . SER A 1 92 ? -25.016 -17.25 -23.875 1 61.88 92 SER A N 1
ATOM 694 C CA . SER A 1 92 ? -26 -18.281 -23.547 1 61.88 92 SER A CA 1
ATOM 695 C C . SER A 1 92 ? -25.344 -19.453 -22.828 1 61.88 92 SER A C 1
ATOM 697 O O . SER A 1 92 ? -24.297 -19.938 -23.234 1 61.88 92 SER A O 1
ATOM 699 N N . GLY A 1 93 ? -25.406 -19.703 -21.516 1 57.47 93 GLY A N 1
ATOM 700 C CA . GLY A 1 93 ? -24.969 -20.719 -20.562 1 57.47 93 GLY A CA 1
ATOM 701 C C . GLY A 1 93 ? -25.406 -22.109 -20.938 1 57.47 93 GLY A C 1
ATOM 702 O O . GLY A 1 93 ? -26.578 -22.469 -20.766 1 57.47 93 GLY A O 1
ATOM 703 N N . GLY A 1 94 ? -24.828 -22.766 -22.062 1 53.41 94 GLY A N 1
ATOM 704 C CA . GLY A 1 94 ? -25.062 -24.188 -22.25 1 53.41 94 GLY A CA 1
ATOM 705 C C . GLY A 1 94 ? -23.812 -25.031 -22.047 1 53.41 94 GLY A C 1
ATOM 706 O O . GLY A 1 94 ? -22.75 -24.5 -21.766 1 53.41 94 GLY A O 1
ATOM 707 N N . HIS A 1 95 ? -24.047 -26.453 -21.797 1 51.75 95 HIS A N 1
ATOM 708 C CA . HIS A 1 95 ? -22.984 -27.438 -21.547 1 51.75 95 HIS A CA 1
ATOM 709 C C . HIS A 1 95 ? -21.781 -27.172 -22.438 1 51.75 95 HIS A C 1
ATOM 711 O O . HIS A 1 95 ? -20.641 -27.266 -21.984 1 51.75 95 HIS A O 1
ATOM 717 N N . GLY A 1 96 ? -21.938 -27.031 -23.656 1 57.28 96 GLY A N 1
ATOM 718 C CA . GLY A 1 96 ? -20.875 -26.844 -24.625 1 57.28 96 GLY A CA 1
ATOM 719 C C . GLY A 1 96 ? -20.094 -25.562 -24.422 1 57.28 96 GLY A C 1
ATOM 720 O O . GLY A 1 96 ? -18.938 -25.469 -24.828 1 57.28 96 GLY A O 1
ATOM 721 N N . SER A 1 97 ? -20.578 -24.828 -23.375 1 78.25 97 SER A N 1
ATOM 722 C CA . SER A 1 97 ? -20.078 -23.484 -23.172 1 78.25 97 SER A CA 1
ATOM 723 C C . SER A 1 97 ? -18.969 -23.453 -22.125 1 78.25 97 SER A C 1
ATOM 725 O O . SER A 1 97 ? -17.984 -22.734 -22.281 1 78.25 97 SER A O 1
ATOM 727 N N . ARG A 1 98 ? -18.906 -24.578 -21.391 1 87.56 98 ARG A N 1
ATOM 728 C CA . ARG A 1 98 ? -17.922 -24.609 -20.297 1 87.56 98 ARG A CA 1
ATOM 729 C C . ARG A 1 98 ? -16.531 -24.938 -20.828 1 87.56 98 ARG A C 1
ATOM 731 O O . ARG A 1 98 ? -15.562 -24.234 -20.547 1 87.56 98 ARG A O 1
ATOM 738 N N . ARG A 1 99 ? -16.484 -26 -21.672 1 90.25 99 ARG A N 1
ATOM 739 C CA . ARG A 1 99 ? -15.211 -26.406 -22.25 1 90.25 99 ARG A CA 1
ATOM 740 C C . ARG A 1 99 ? -14.609 -25.297 -23.109 1 90.25 99 ARG A C 1
ATOM 742 O O . ARG A 1 99 ? -13.398 -25.062 -23.078 1 90.25 99 ARG A O 1
ATOM 749 N N . LYS A 1 100 ? -15.445 -24.719 -23.828 1 90.38 100 LYS A N 1
ATOM 750 C CA . LYS 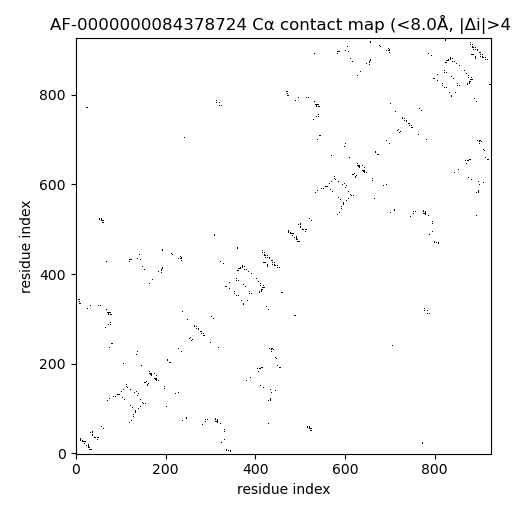A 1 100 ? -14.969 -23.641 -24.703 1 90.38 100 LYS A CA 1
ATOM 751 C C . LYS A 1 100 ? -14.375 -22.5 -23.891 1 90.38 100 LYS A C 1
ATOM 753 O O . LYS A 1 100 ? -13.344 -21.938 -24.266 1 90.38 100 LYS A O 1
ATOM 758 N N . VAL A 1 101 ? -15 -22.188 -22.781 1 91.38 101 VAL A N 1
ATOM 759 C CA . VAL A 1 101 ? -14.539 -21.094 -21.953 1 91.38 101 VAL A CA 1
ATOM 760 C C . VAL A 1 101 ? -13.211 -21.469 -21.297 1 91.38 101 VAL A C 1
ATOM 762 O O . VAL A 1 101 ? -12.281 -20.656 -21.266 1 91.38 101 VAL A O 1
ATOM 765 N N . GLU A 1 102 ? -13.109 -22.672 -20.781 1 94.94 102 GLU A N 1
ATOM 766 C CA . GLU A 1 102 ? -11.883 -23.125 -20.125 1 94.94 102 GLU A CA 1
ATOM 767 C C . GLU A 1 102 ? -10.727 -23.203 -21.125 1 94.94 102 GLU A C 1
ATOM 769 O O . GLU A 1 102 ? -9.602 -22.797 -20.812 1 94.94 102 GLU A O 1
ATOM 774 N N . LEU A 1 103 ? -11.008 -23.672 -22.297 1 94.31 103 LEU A N 1
ATOM 775 C CA . LEU A 1 103 ? -9.977 -23.781 -23.328 1 94.31 103 LEU A CA 1
ATOM 776 C C . LEU A 1 103 ? -9.555 -22.391 -23.812 1 94.31 103 LEU A C 1
ATOM 778 O O . LEU A 1 103 ? -8.391 -22.188 -24.156 1 94.31 103 LEU A O 1
ATOM 782 N N . SER A 1 104 ? -10.5 -21.516 -23.891 1 91.31 104 SER A N 1
ATOM 783 C CA . SER A 1 104 ? -10.148 -20.141 -24.25 1 91.31 104 SER A CA 1
ATOM 784 C C . SER A 1 104 ? -9.203 -19.516 -23.234 1 91.31 104 SER A C 1
ATOM 786 O O . SER A 1 104 ? -8.258 -18.812 -23.609 1 91.31 104 SER A O 1
ATOM 788 N N . ALA A 1 105 ? -9.516 -19.75 -21.969 1 92.62 105 ALA A N 1
ATOM 789 C CA . ALA A 1 105 ? -8.617 -19.266 -20.922 1 92.62 105 ALA A CA 1
ATOM 790 C C . ALA A 1 105 ? -7.227 -19.875 -21.078 1 92.62 105 ALA A C 1
ATOM 792 O O . ALA A 1 105 ? -6.219 -19.172 -20.953 1 92.62 105 ALA A O 1
ATOM 793 N N . TRP A 1 106 ? -7.18 -21.156 -21.344 1 95.19 106 TRP A N 1
ATOM 794 C CA . TRP A 1 106 ? -5.922 -21.875 -21.547 1 95.19 106 TRP A CA 1
ATOM 795 C C . TRP A 1 106 ? -5.156 -21.312 -22.734 1 95.19 106 TRP A C 1
ATOM 797 O O . TRP A 1 106 ? -3.951 -21.062 -22.641 1 95.19 106 TRP A O 1
ATOM 807 N N . CYS A 1 107 ? -5.773 -21.016 -23.797 1 92.62 107 CYS A N 1
ATOM 808 C CA . CYS A 1 107 ? -5.148 -20.516 -25.016 1 92.62 107 CYS A CA 1
ATOM 809 C C . CYS A 1 107 ? -4.605 -19.109 -24.812 1 92.62 107 CYS A C 1
ATOM 811 O O . CYS A 1 107 ? -3.537 -18.766 -25.328 1 92.62 107 CYS A O 1
ATOM 813 N N . MET A 1 108 ? -5.316 -18.375 -24.094 1 88.06 108 MET A N 1
ATOM 814 C CA . MET A 1 108 ? -4.91 -17 -23.875 1 88.06 108 MET A CA 1
ATOM 815 C C . MET A 1 108 ? -3.617 -16.938 -23.062 1 88.06 108 MET A C 1
ATOM 817 O O . MET A 1 108 ? -2.885 -15.945 -23.125 1 88.06 108 MET A O 1
ATOM 821 N N . GLY A 1 109 ? -3.387 -17.938 -22.297 1 86.31 109 GLY A N 1
ATOM 822 C CA . GLY A 1 109 ? -2.148 -18.016 -21.531 1 86.31 109 GLY A CA 1
ATOM 823 C C . GLY A 1 109 ? -0.911 -18.031 -22.406 1 86.31 109 GLY A C 1
ATOM 824 O O . GLY A 1 109 ? 0.17 -17.625 -21.969 1 86.31 109 GLY A O 1
ATOM 825 N N . PHE A 1 110 ? -1.021 -18.391 -23.672 1 87.25 110 PHE A N 1
ATOM 826 C CA . PHE A 1 110 ? 0.109 -18.516 -24.578 1 87.25 110 PHE A CA 1
ATOM 827 C C . PHE A 1 110 ? 0.322 -17.234 -25.359 1 87.25 110 PHE A C 1
ATOM 829 O O . PHE A 1 110 ? 1.378 -17.031 -25.969 1 87.25 110 PHE A O 1
ATOM 836 N N . VAL A 1 111 ? -0.609 -16.406 -25.297 1 75.44 111 VAL A N 1
ATOM 837 C CA . VAL A 1 111 ? -0.533 -15.172 -26.062 1 75.44 111 VAL A CA 1
ATOM 838 C C . VAL A 1 111 ? 0.234 -14.117 -25.266 1 75.44 111 VAL A C 1
ATOM 840 O O . VAL A 1 111 ? 0.987 -13.328 -25.844 1 75.44 111 VAL A O 1
ATOM 843 N N . ILE A 1 112 ? 0.081 -14.227 -24.062 1 71.5 112 ILE A N 1
ATOM 844 C CA . ILE A 1 112 ? 0.701 -13.242 -23.172 1 71.5 112 ILE A CA 1
ATOM 845 C C . ILE A 1 112 ? 1.827 -13.906 -22.375 1 71.5 112 ILE A C 1
ATOM 847 O O . ILE A 1 112 ? 1.575 -14.602 -21.391 1 71.5 112 ILE A O 1
ATOM 851 N N . VAL A 1 113 ? 3.008 -13.562 -22.828 1 75.38 113 VAL A N 1
ATOM 852 C CA . VAL A 1 113 ? 4.125 -14.281 -22.219 1 75.38 113 VAL A CA 1
ATOM 853 C C . VAL A 1 113 ? 4.738 -13.43 -21.109 1 75.38 113 VAL A C 1
ATOM 855 O O . VAL A 1 113 ? 5.895 -13.008 -21.203 1 75.38 113 VAL A O 1
ATOM 858 N N . ASP A 1 114 ? 4.004 -13.164 -20.172 1 82.12 114 ASP A N 1
ATOM 859 C CA . ASP A 1 114 ? 4.406 -12.492 -18.953 1 82.12 114 ASP A CA 1
ATOM 860 C C . ASP A 1 114 ? 3.643 -13.039 -17.75 1 82.12 114 ASP A C 1
ATOM 862 O O . ASP A 1 114 ? 2.414 -13.125 -17.766 1 82.12 114 ASP A O 1
ATOM 866 N N . ASP A 1 115 ? 4.328 -13.359 -16.781 1 87.25 115 ASP A N 1
ATOM 867 C CA . ASP A 1 115 ? 3.723 -14.141 -15.711 1 87.25 115 ASP A CA 1
ATOM 868 C C . ASP A 1 115 ? 2.863 -13.266 -14.805 1 87.25 115 ASP A C 1
ATOM 870 O O . ASP A 1 115 ? 2.014 -13.766 -14.062 1 87.25 115 ASP A O 1
ATOM 874 N N . TYR A 1 116 ? 3.027 -12.016 -14.812 1 83.56 116 TYR A N 1
ATOM 875 C CA . TYR A 1 116 ? 2.168 -11.133 -14.031 1 83.56 116 TYR A CA 1
ATOM 876 C C . TYR A 1 116 ? 0.987 -10.641 -14.859 1 83.56 116 TYR A C 1
ATOM 878 O O . TYR A 1 116 ? -0.14 -10.578 -14.359 1 83.56 116 TYR A O 1
ATOM 886 N N . PHE A 1 117 ? 1.288 -10.406 -16.047 1 83.25 117 PHE A N 1
ATOM 887 C CA . PHE A 1 117 ? 0.288 -9.828 -16.938 1 83.25 117 PHE A CA 1
ATOM 888 C C . PHE A 1 117 ? -0.721 -10.883 -17.375 1 83.25 117 PHE A C 1
ATOM 890 O O . PHE A 1 117 ? -1.921 -10.617 -17.453 1 83.25 117 PHE A O 1
ATOM 897 N N . SER A 1 118 ? -0.297 -12.031 -17.625 1 88.25 118 SER A N 1
ATOM 898 C CA . SER A 1 118 ? -1.104 -13.078 -18.25 1 88.25 118 SER A CA 1
ATOM 899 C C . SER A 1 118 ? -2.309 -13.438 -17.391 1 88.25 118 SER A C 1
ATOM 901 O O . SER A 1 118 ? -3.449 -13.391 -17.859 1 88.25 118 SER A O 1
ATOM 903 N N . PRO A 1 119 ? -2.131 -13.758 -16.125 1 90.31 119 PRO A N 1
ATOM 904 C CA . PRO A 1 119 ? -3.297 -14.164 -15.336 1 90.31 119 PRO A CA 1
ATOM 905 C C . PRO A 1 119 ? -4.277 -13.023 -15.102 1 90.31 119 PRO A C 1
ATOM 907 O O . PRO A 1 119 ? -5.488 -13.242 -15.039 1 90.31 119 PRO A O 1
ATOM 910 N N . LEU A 1 120 ? -3.826 -11.891 -15.008 1 84.81 120 LEU A N 1
ATOM 911 C CA . LEU A 1 120 ? -4.68 -10.742 -14.719 1 84.81 120 LEU A CA 1
ATOM 912 C C . LEU A 1 120 ? -5.504 -10.359 -15.938 1 84.81 120 LEU A C 1
ATOM 914 O O . LEU A 1 120 ? -6.703 -10.094 -15.828 1 84.81 120 LEU A O 1
ATOM 918 N N . LEU A 1 121 ? -4.848 -10.352 -17.062 1 82.44 121 LEU A N 1
ATOM 919 C CA . LEU A 1 121 ? -5.559 -10.031 -18.281 1 82.44 121 LEU A CA 1
ATOM 920 C C . LEU A 1 121 ? -6.551 -11.125 -18.641 1 82.44 121 LEU A C 1
ATOM 922 O O . LEU A 1 121 ? -7.715 -10.852 -18.938 1 82.44 121 LEU A O 1
ATOM 926 N N . THR A 1 122 ? -6.07 -12.289 -18.656 1 87.81 122 THR A N 1
ATOM 927 C CA . THR A 1 122 ? -6.934 -13.414 -19 1 87.81 122 THR A CA 1
ATOM 928 C C . THR A 1 122 ? -8.109 -13.508 -18.016 1 87.81 122 THR A C 1
ATOM 930 O O . THR A 1 122 ? -9.242 -13.75 -18.438 1 87.81 122 THR A O 1
ATOM 933 N N . GLY A 1 123 ? -7.84 -13.305 -16.781 1 87.81 123 GLY A N 1
ATOM 934 C CA . GLY A 1 123 ? -8.906 -13.312 -15.789 1 87.81 123 GLY A CA 1
ATOM 935 C C . GLY A 1 123 ? -9.961 -12.258 -16.031 1 87.81 123 GLY A C 1
ATOM 936 O O . GLY A 1 123 ? -11.156 -12.531 -15.953 1 87.81 123 GLY A O 1
ATOM 937 N N . SER A 1 124 ? -9.516 -11.109 -16.344 1 76.38 124 SER A N 1
ATOM 938 C CA . SER A 1 124 ? -10.43 -10 -16.578 1 76.38 124 SER A CA 1
ATOM 939 C C . SER A 1 124 ? -11.328 -10.266 -17.781 1 76.38 124 SER A C 1
ATOM 941 O O . SER A 1 124 ? -12.484 -9.836 -17.797 1 76.38 124 SER A O 1
ATOM 943 N N . VAL A 1 125 ? -10.852 -10.977 -18.734 1 78.44 125 VAL A N 1
ATOM 944 C CA . VAL A 1 125 ? -11.57 -11.203 -19.984 1 78.44 125 VAL A CA 1
ATOM 945 C C . VAL A 1 125 ? -12.461 -12.438 -19.844 1 78.44 125 VAL A C 1
ATOM 947 O O . VAL A 1 125 ? -13.602 -12.445 -20.312 1 78.44 125 VAL A O 1
ATOM 950 N N . ILE A 1 126 ? -12.016 -13.43 -19.188 1 86.88 126 ILE A N 1
ATOM 951 C CA . ILE A 1 126 ? -12.656 -14.734 -19.219 1 86.88 126 ILE A CA 1
ATOM 952 C C . ILE A 1 126 ? -13.633 -14.859 -18.047 1 86.88 126 ILE A C 1
ATOM 954 O O . ILE A 1 126 ? -14.602 -15.625 -18.125 1 86.88 126 ILE A O 1
ATOM 958 N N . ARG A 1 127 ? -13.414 -14.203 -17 1 87.5 127 ARG A N 1
ATOM 959 C CA . ARG A 1 127 ? -14.141 -14.406 -15.75 1 87.5 127 ARG A CA 1
ATOM 960 C C . ARG A 1 127 ? -15.641 -14.266 -15.961 1 87.5 127 ARG A C 1
ATOM 962 O O . ARG A 1 127 ? -16.422 -15.109 -15.5 1 87.5 127 ARG A O 1
ATOM 969 N N . PRO A 1 128 ? -16.078 -13.203 -16.641 1 81.25 128 PRO A N 1
ATOM 970 C CA . PRO A 1 128 ? -17.531 -13.117 -16.844 1 81.25 128 PRO A CA 1
ATOM 971 C C . PRO A 1 128 ? -18.094 -14.312 -17.609 1 81.25 128 PRO A C 1
ATOM 973 O O . PRO A 1 128 ? -19.203 -14.766 -17.312 1 81.25 128 PRO A O 1
ATOM 976 N N . MET A 1 129 ? -17.422 -14.773 -18.516 1 84.44 129 MET A N 1
ATOM 977 C CA . MET A 1 129 ? -17.844 -15.938 -19.297 1 84.44 129 MET A CA 1
ATOM 978 C C . MET A 1 129 ? -17.797 -17.203 -18.453 1 84.44 129 MET A C 1
ATOM 980 O O . MET A 1 129 ? -18.688 -18.047 -18.547 1 84.44 129 MET A O 1
ATOM 984 N N . SER A 1 130 ? -16.766 -17.266 -17.672 1 90.06 130 SER A N 1
ATOM 985 C CA . SER A 1 130 ? -16.625 -18.453 -16.828 1 90.06 130 SER A CA 1
ATOM 986 C C . SER A 1 130 ? -17.719 -18.484 -15.758 1 90.06 130 SER A C 1
ATOM 988 O O . SER A 1 130 ? -18.172 -19.562 -15.375 1 90.06 130 SER A O 1
ATOM 990 N N . ASP A 1 131 ? -18.094 -17.375 -15.289 1 87.19 131 ASP A N 1
ATOM 991 C CA . ASP A 1 131 ? -19.188 -17.297 -14.32 1 87.19 131 ASP A CA 1
ATOM 992 C C . ASP A 1 131 ? -20.484 -17.828 -14.93 1 87.19 131 ASP A C 1
ATOM 994 O O . ASP A 1 131 ? -21.203 -18.609 -14.289 1 87.19 131 ASP A O 1
ATOM 998 N N . LYS A 1 132 ? -20.75 -17.422 -16.094 1 84.5 132 LYS A N 1
ATOM 999 C CA . LYS A 1 132 ? -21.969 -17.859 -16.797 1 84.5 132 LYS A CA 1
ATOM 1000 C C . LYS A 1 132 ? -21.922 -19.344 -17.094 1 84.5 132 LYS A C 1
ATOM 1002 O O . LYS A 1 132 ? -22.953 -20.016 -17.109 1 84.5 132 LYS A O 1
ATOM 1007 N N . ALA A 1 133 ? -20.781 -19.781 -17.391 1 88.31 133 ALA A N 1
ATOM 1008 C CA . ALA A 1 133 ? -20.594 -21.203 -17.703 1 88.31 133 ALA A CA 1
ATOM 1009 C C . ALA A 1 133 ? -20.531 -22.047 -16.438 1 88.31 133 ALA A C 1
ATOM 1011 O O . ALA A 1 133 ? -20.375 -23.266 -16.516 1 88.31 133 ALA A O 1
ATOM 1012 N N . LYS A 1 134 ? -20.469 -21.391 -15.289 1 91.06 134 LYS A N 1
ATOM 1013 C CA . LYS A 1 134 ? -20.484 -22.047 -13.984 1 91.06 134 LYS A CA 1
ATOM 1014 C C . LYS A 1 134 ? -19.188 -22.812 -13.742 1 91.06 134 LYS A C 1
ATOM 1016 O O . LYS A 1 134 ? -19.219 -23.969 -13.297 1 91.06 134 LYS A O 1
ATOM 1021 N N . VAL A 1 135 ? -18.188 -22.281 -14.094 1 93.5 135 VAL A N 1
ATOM 1022 C CA . VAL A 1 135 ? -16.859 -22.781 -13.742 1 93.5 135 VAL A CA 1
ATOM 1023 C C . VAL A 1 135 ? -16.453 -22.266 -12.359 1 93.5 135 VAL A C 1
ATOM 1025 O O . VAL A 1 135 ? -16.5 -21.062 -12.102 1 93.5 135 VAL A O 1
ATOM 1028 N N . PRO A 1 136 ? -16.094 -23.219 -11.523 1 96.12 136 PRO A N 1
ATOM 1029 C CA . PRO A 1 136 ? -15.648 -22.719 -10.219 1 96.12 136 PRO A CA 1
ATOM 1030 C C . PRO A 1 136 ? -14.492 -21.734 -10.328 1 96.12 136 PRO A C 1
ATOM 1032 O O . PRO A 1 136 ? -13.602 -21.906 -11.164 1 96.12 136 PRO A O 1
ATOM 1035 N N . ARG A 1 137 ? -14.461 -20.734 -9.492 1 96.06 137 ARG A N 1
ATOM 1036 C CA . ARG A 1 137 ? -13.398 -19.719 -9.492 1 96.06 137 ARG A CA 1
ATOM 1037 C C . ARG A 1 137 ? -12.039 -20.359 -9.25 1 96.06 137 ARG A C 1
ATOM 1039 O O . ARG A 1 137 ? -11.023 -19.906 -9.781 1 96.06 137 ARG A O 1
ATOM 1046 N N . GLU A 1 138 ? -12.023 -21.391 -8.445 1 97 138 GLU A N 1
ATOM 1047 C CA . GLU A 1 138 ? -10.789 -22.125 -8.172 1 97 138 GLU A CA 1
ATOM 1048 C C . GLU A 1 138 ? -10.219 -22.734 -9.445 1 97 138 GLU A C 1
ATOM 1050 O O . GLU A 1 138 ? -9.008 -22.75 -9.648 1 97 138 GLU A O 1
ATOM 1055 N N . LYS A 1 139 ? -11.102 -23.266 -10.25 1 97.12 139 LYS A N 1
ATOM 1056 C CA . LYS A 1 139 ? -10.656 -23.906 -11.484 1 97.12 139 LYS A CA 1
ATOM 1057 C C . LYS A 1 139 ? -10.125 -22.875 -12.477 1 97.12 139 LYS A C 1
ATOM 1059 O O . LYS A 1 139 ? -9.125 -23.109 -13.148 1 97.12 139 LYS A O 1
ATOM 1064 N N . LEU A 1 140 ? -10.828 -21.781 -12.594 1 96.06 140 LEU A N 1
ATOM 1065 C CA . LEU A 1 140 ? -10.305 -20.719 -13.43 1 96.06 140 LEU A CA 1
ATOM 1066 C C . LEU A 1 140 ? -8.938 -20.266 -12.945 1 96.06 140 LEU A C 1
ATOM 1068 O O . LEU A 1 140 ? -8.023 -20.047 -13.75 1 96.06 140 LEU A O 1
ATOM 1072 N N . ALA A 1 141 ? -8.766 -20.094 -11.656 1 97.12 141 ALA A N 1
ATOM 1073 C CA . ALA A 1 141 ? -7.484 -19.703 -11.086 1 97.12 141 ALA A CA 1
ATOM 1074 C C . ALA A 1 141 ? -6.395 -20.703 -11.422 1 97.12 141 ALA A C 1
ATOM 1076 O O . ALA A 1 141 ? -5.258 -20.328 -11.711 1 97.12 141 ALA A O 1
ATOM 1077 N N . PHE A 1 142 ? -6.797 -21.984 -11.352 1 97.62 142 PHE A N 1
ATOM 1078 C CA . PHE A 1 142 ? -5.855 -23.047 -11.695 1 97.62 142 PHE A CA 1
ATOM 1079 C C . PHE A 1 142 ? -5.406 -22.922 -13.148 1 97.62 142 PHE A C 1
ATOM 1081 O O . PHE A 1 142 ? -4.215 -23.016 -13.445 1 97.62 142 PHE A O 1
ATOM 1088 N N . ILE A 1 143 ? -6.297 -22.688 -14.055 1 97.19 143 ILE A N 1
ATOM 1089 C CA . ILE A 1 143 ? -5.984 -22.578 -15.477 1 97.19 143 ILE A CA 1
ATOM 1090 C C . ILE A 1 143 ? -5.086 -21.359 -15.703 1 97.19 143 ILE A C 1
ATOM 1092 O O . ILE A 1 143 ? -4.086 -21.438 -16.422 1 97.19 143 ILE A O 1
ATOM 1096 N N . LEU A 1 144 ? -5.43 -20.281 -15.047 1 95.69 144 LEU A N 1
ATOM 1097 C CA . LEU A 1 144 ? -4.641 -19.062 -15.172 1 95.69 144 LEU A CA 1
ATOM 1098 C C . LEU A 1 144 ? -3.227 -19.266 -14.641 1 95.69 144 LEU A C 1
ATOM 1100 O O . LEU A 1 144 ? -2.252 -18.906 -15.297 1 95.69 144 LEU A O 1
ATOM 1104 N N . ASP A 1 145 ? -3.152 -19.844 -13.484 1 96.06 145 ASP A N 1
ATOM 1105 C CA . ASP A 1 145 ? -1.882 -20.031 -12.789 1 96.06 145 ASP A CA 1
ATOM 1106 C C . ASP A 1 145 ? -0.987 -21.016 -13.547 1 96.06 145 ASP A C 1
ATOM 1108 O O . ASP A 1 145 ? 0.238 -20.875 -13.539 1 96.06 145 ASP A O 1
ATOM 1112 N N . SER A 1 146 ? -1.569 -22.016 -14.219 1 96.56 146 SER A N 1
ATOM 1113 C CA . SER A 1 146 ? -0.839 -23.094 -14.875 1 96.56 146 SER A CA 1
ATOM 1114 C C . SER A 1 146 ? -0.301 -22.641 -16.234 1 96.56 146 SER A C 1
ATOM 1116 O O . SER A 1 146 ? 0.564 -23.297 -16.812 1 96.56 146 SER A O 1
ATOM 1118 N N . THR A 1 147 ? -0.783 -21.578 -16.766 1 94 147 THR A N 1
ATOM 1119 C CA . THR A 1 147 ? -0.369 -21.141 -18.078 1 94 147 THR A CA 1
ATOM 1120 C C . THR A 1 147 ? 0.357 -19.797 -18 1 94 147 THR A C 1
ATOM 1122 O O . THR A 1 147 ? 0.231 -18.969 -18.906 1 94 147 THR A O 1
ATOM 1125 N N . THR A 1 148 ? 0.986 -19.531 -16.953 1 91.25 148 THR A N 1
ATOM 1126 C CA . THR A 1 148 ? 1.7 -18.266 -16.781 1 91.25 148 THR A CA 1
ATOM 1127 C C . THR A 1 148 ? 3.207 -18.516 -16.719 1 91.25 148 THR A C 1
ATOM 1129 O O . THR A 1 148 ? 3.863 -18.641 -17.75 1 91.25 148 THR A O 1
ATOM 1132 N N . ALA A 1 149 ? 3.707 -18.844 -15.562 1 92.56 149 ALA A N 1
ATOM 1133 C CA . ALA A 1 149 ? 5.145 -19.062 -15.406 1 92.56 149 ALA A CA 1
ATOM 1134 C C . ALA A 1 149 ? 5.605 -20.281 -16.219 1 92.56 149 ALA A C 1
ATOM 1136 O O . ALA A 1 149 ? 6.723 -20.297 -16.734 1 92.56 149 ALA A O 1
ATOM 1137 N N . SER A 1 150 ? 4.738 -21.234 -16.328 1 95.94 150 SER A N 1
ATOM 1138 C CA . SER A 1 150 ? 5.07 -22.438 -17.078 1 95.94 150 SER A CA 1
ATOM 1139 C C . SER A 1 150 ? 5.281 -22.141 -18.562 1 95.94 150 SER A C 1
ATOM 1141 O O . SER A 1 150 ? 6.141 -22.75 -19.203 1 95.94 150 SER A O 1
ATOM 1143 N N . VAL A 1 151 ? 4.547 -21.234 -19.078 1 94.19 151 VAL A N 1
ATOM 1144 C CA . VAL A 1 151 ? 4.707 -20.844 -20.469 1 94.19 151 VAL A CA 1
ATOM 1145 C C . VAL A 1 151 ? 5.93 -19.938 -20.609 1 94.19 151 VAL A C 1
ATOM 1147 O O . VAL A 1 151 ? 6.723 -20.109 -21.547 1 94.19 151 VAL A O 1
ATOM 1150 N N . CYS A 1 152 ? 6.133 -19.078 -19.703 1 91.5 152 CYS A N 1
ATOM 1151 C CA . CYS A 1 152 ? 7.215 -18.094 -19.75 1 91.5 152 CYS A CA 1
ATOM 1152 C C . CYS A 1 152 ? 8.57 -18.797 -19.75 1 91.5 152 CYS A C 1
ATOM 1154 O O . CYS A 1 152 ? 9.477 -18.406 -20.5 1 91.5 152 CYS A O 1
ATOM 1156 N N . ILE A 1 153 ? 8.711 -19.812 -18.938 1 95.31 153 ILE A N 1
ATOM 1157 C CA . ILE A 1 153 ? 10.008 -20.453 -18.766 1 95.31 153 ILE A CA 1
ATOM 1158 C C . ILE A 1 153 ? 10.336 -21.312 -19.984 1 95.31 153 ILE A C 1
ATOM 1160 O O . ILE A 1 153 ? 11.477 -21.734 -20.156 1 95.31 153 ILE A O 1
ATOM 1164 N N . LEU A 1 154 ? 9.367 -21.531 -20.922 1 95.25 154 LEU A N 1
ATOM 1165 C CA . LEU A 1 154 ? 9.57 -22.359 -22.094 1 95.25 154 LEU A CA 1
ATOM 1166 C C . LEU A 1 154 ? 9.797 -21.5 -23.328 1 95.25 154 LEU A C 1
ATOM 1168 O O . LEU A 1 154 ? 10.086 -22.016 -24.422 1 95.25 154 LEU A O 1
ATOM 1172 N N . VAL A 1 155 ? 9.664 -20.234 -23.234 1 88.56 155 VAL A N 1
ATOM 1173 C CA . VAL A 1 155 ? 9.859 -19.328 -24.375 1 88.56 155 VAL A CA 1
ATOM 1174 C C . VAL A 1 155 ? 11.219 -18.641 -24.25 1 88.56 155 VAL A C 1
ATOM 1176 O O . VAL A 1 155 ? 11.438 -17.828 -23.344 1 88.56 155 VAL A O 1
ATOM 1179 N N . PRO A 1 156 ? 11.969 -19 -25.281 1 83 156 PRO A N 1
ATOM 1180 C CA . PRO A 1 156 ? 13.289 -18.359 -25.234 1 83 156 PRO A CA 1
ATOM 1181 C C . PRO A 1 156 ? 13.242 -16.875 -25.578 1 83 156 PRO A C 1
ATOM 1183 O O . PRO A 1 156 ? 12.203 -16.375 -26.031 1 83 156 PRO A O 1
ATOM 1186 N N . P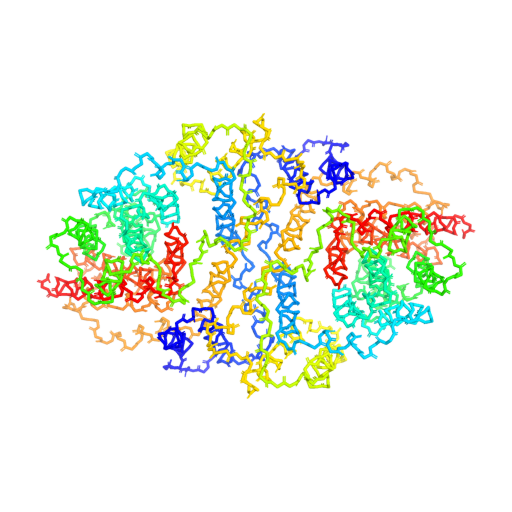HE A 1 157 ? 14.148 -16.094 -25.203 1 78.81 157 PHE A N 1
ATOM 1187 C CA . PHE A 1 157 ? 14.375 -14.695 -25.531 1 78.81 157 PHE A CA 1
ATOM 1188 C C . PHE A 1 157 ? 13.391 -13.797 -24.797 1 78.81 157 PHE A C 1
ATOM 1190 O O . PHE A 1 157 ? 12.734 -12.945 -25.391 1 78.81 157 PHE A O 1
ATOM 1197 N N . THR A 1 158 ? 12.992 -14.18 -23.75 1 80.81 158 THR A N 1
ATOM 1198 C CA . THR A 1 158 ? 12.258 -13.367 -22.781 1 80.81 158 THR A CA 1
ATOM 1199 C C . THR A 1 158 ? 13.133 -13.039 -21.578 1 80.81 158 THR A C 1
ATOM 1201 O O . THR A 1 158 ? 14.305 -13.422 -21.531 1 80.81 158 THR A O 1
ATOM 1204 N N . ALA A 1 159 ? 12.578 -12.312 -20.734 1 81.62 159 ALA A N 1
ATOM 1205 C CA . ALA A 1 159 ? 13.312 -11.984 -19.516 1 81.62 159 ALA A CA 1
ATOM 1206 C C . ALA A 1 159 ? 13.672 -13.25 -18.734 1 81.62 159 ALA A C 1
ATOM 1208 O O . ALA A 1 159 ? 14.719 -13.312 -18.094 1 81.62 159 ALA A O 1
ATOM 1209 N N . TRP A 1 160 ? 12.805 -14.273 -18.844 1 88.81 160 TRP A N 1
ATOM 1210 C CA . TRP A 1 160 ? 13.055 -15.531 -18.156 1 88.81 160 TRP A CA 1
ATOM 1211 C C . TRP A 1 160 ? 14.273 -16.234 -18.75 1 88.81 160 TRP A C 1
ATOM 1213 O O . TRP A 1 160 ? 15.172 -16.672 -18.016 1 88.81 160 TRP A O 1
ATOM 1223 N N . GLY A 1 161 ? 14.312 -16.281 -20.078 1 88.38 161 GLY A N 1
ATOM 1224 C CA . GLY A 1 161 ? 15.453 -16.891 -20.75 1 88.38 161 GLY A CA 1
ATOM 1225 C C . GLY A 1 161 ? 16.75 -16.156 -20.5 1 88.38 161 GLY A C 1
ATOM 1226 O O 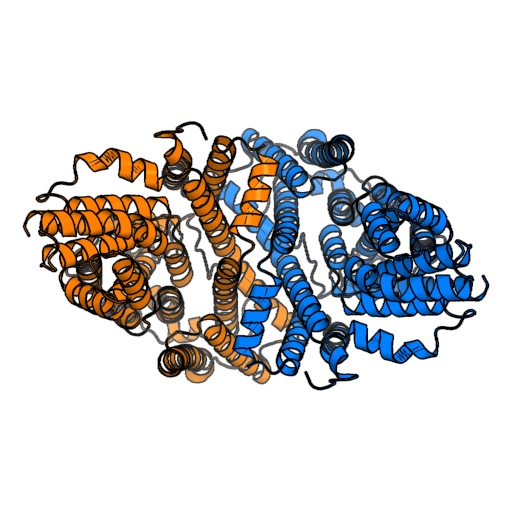. GLY A 1 161 ? 17.781 -16.781 -20.25 1 88.38 161 GLY A O 1
ATOM 1227 N N . ALA A 1 162 ? 16.688 -14.891 -20.594 1 86.75 162 ALA A N 1
ATOM 1228 C CA . ALA A 1 162 ? 17.875 -14.078 -20.359 1 86.75 162 ALA A CA 1
ATOM 1229 C C . ALA A 1 162 ? 18.406 -14.266 -18.953 1 86.75 162 ALA A C 1
ATOM 1231 O O . ALA A 1 162 ? 19.625 -14.336 -18.734 1 86.75 162 ALA A O 1
ATOM 1232 N N . TYR A 1 163 ? 17.516 -14.367 -18.062 1 91.31 163 TYR A N 1
ATOM 1233 C CA . TYR A 1 163 ? 17.922 -14.516 -16.672 1 91.31 163 TYR A CA 1
ATOM 1234 C C . TYR A 1 163 ? 18.562 -15.875 -16.438 1 91.31 163 TYR A C 1
ATOM 1236 O O . TYR A 1 163 ? 19.656 -15.961 -15.852 1 91.31 163 TYR A O 1
ATOM 1244 N N . VAL A 1 164 ? 17.922 -16.906 -16.859 1 94.5 164 VAL A N 1
ATOM 1245 C CA . VAL A 1 164 ? 18.469 -18.25 -16.672 1 94.5 164 VAL A CA 1
ATOM 1246 C C . VAL A 1 164 ? 19.797 -18.375 -17.422 1 94.5 164 VAL A C 1
ATOM 1248 O O . VAL A 1 164 ? 20.75 -18.969 -16.906 1 94.5 164 VAL A O 1
ATOM 1251 N N . ALA A 1 165 ? 19.906 -17.781 -18.562 1 92.69 165 ALA A N 1
ATOM 1252 C CA . ALA A 1 165 ? 21.141 -17.797 -19.328 1 92.69 165 ALA A CA 1
ATOM 1253 C C . ALA A 1 165 ? 22.281 -17.109 -18.562 1 92.69 165 ALA A C 1
ATOM 1255 O O . ALA A 1 165 ? 23.422 -17.578 -18.578 1 92.69 165 ALA A O 1
ATOM 1256 N N . SER A 1 166 ? 21.922 -16.047 -17.969 1 92.69 166 SER A N 1
ATOM 1257 C CA . SER A 1 166 ? 22.922 -15.312 -17.203 1 92.69 166 SER A CA 1
ATOM 1258 C C . SER A 1 166 ? 23.406 -16.125 -16.016 1 92.69 166 SER A C 1
ATOM 1260 O O . SER A 1 166 ? 24.594 -16.062 -15.648 1 92.69 166 SER A O 1
ATOM 1262 N N . LEU A 1 167 ? 22.469 -16.812 -15.367 1 94.12 167 LEU A N 1
ATOM 1263 C CA . LEU A 1 167 ? 22.859 -17.656 -14.242 1 94.12 167 LEU A CA 1
ATOM 1264 C C . LEU A 1 167 ? 23.75 -18.797 -14.703 1 94.12 167 LEU A C 1
ATOM 1266 O O . LEU A 1 167 ? 24.719 -19.156 -14.023 1 94.12 167 LEU A O 1
ATOM 1270 N N . ILE A 1 168 ? 23.484 -19.359 -15.875 1 95.06 168 ILE A N 1
ATOM 1271 C CA . ILE A 1 168 ? 24.281 -20.438 -16.453 1 95.06 168 ILE A CA 1
ATOM 1272 C C . ILE A 1 168 ? 25.688 -19.922 -16.766 1 95.06 168 ILE A C 1
ATOM 1274 O O . ILE A 1 168 ? 26.688 -20.594 -16.484 1 95.06 168 ILE A O 1
ATOM 1278 N N . ALA A 1 169 ? 25.766 -18.75 -17.188 1 93.31 169 ALA A N 1
ATOM 1279 C CA . ALA A 1 169 ? 27.016 -18.141 -17.656 1 93.31 169 ALA A CA 1
ATOM 1280 C C . ALA A 1 169 ? 27.938 -17.812 -16.484 1 93.31 169 ALA A C 1
ATOM 1282 O O . ALA A 1 169 ? 29.125 -17.562 -16.688 1 93.31 169 ALA A O 1
ATOM 1283 N N . GLN A 1 170 ? 27.391 -17.844 -15.383 1 90.06 170 GLN A N 1
ATOM 1284 C CA . GLN A 1 170 ? 28.219 -17.578 -14.203 1 90.06 170 GLN A CA 1
ATOM 1285 C C . GLN A 1 170 ? 29.109 -18.781 -13.891 1 90.06 170 GLN A C 1
ATOM 1287 O O . GLN A 1 170 ? 30.078 -18.641 -13.125 1 90.06 170 GLN A O 1
ATOM 1292 N N . ASN A 1 171 ? 28.75 -19.906 -14.453 1 89.88 171 ASN A N 1
ATOM 1293 C CA . ASN A 1 171 ? 29.625 -21.078 -14.289 1 89.88 171 ASN A CA 1
ATOM 1294 C C . ASN A 1 171 ? 30.875 -20.969 -15.148 1 89.88 171 ASN A C 1
ATOM 1296 O O . ASN A 1 171 ? 30.812 -20.609 -16.328 1 89.88 171 ASN A O 1
ATOM 1300 N N . ASP A 1 172 ? 31.984 -21.312 -14.547 1 86.06 172 ASP A N 1
ATOM 1301 C CA . ASP A 1 172 ? 33.281 -21.141 -15.188 1 86.06 172 ASP A CA 1
ATOM 1302 C C . ASP A 1 172 ? 33.375 -21.984 -16.469 1 86.06 172 ASP A C 1
ATOM 1304 O O . ASP A 1 172 ? 34.125 -21.641 -17.375 1 86.06 172 ASP A O 1
ATOM 1308 N N . ALA A 1 173 ? 32.656 -23.016 -16.547 1 89.75 173 ALA A N 1
ATOM 1309 C CA . ALA A 1 173 ? 32.719 -23.938 -17.688 1 89.75 173 ALA A CA 1
ATOM 1310 C C . ALA A 1 173 ? 31.984 -23.359 -18.891 1 89.75 173 ALA A C 1
ATOM 1312 O O . ALA A 1 173 ? 32.062 -23.891 -20 1 89.75 173 ALA A O 1
ATOM 1313 N N . VAL A 1 174 ? 31.281 -22.297 -18.703 1 92.69 174 VAL A N 1
ATOM 1314 C CA . VAL A 1 174 ? 30.5 -21.672 -19.766 1 92.69 174 VAL A CA 1
ATOM 1315 C C . VAL A 1 174 ? 31.188 -20.391 -20.219 1 92.69 174 VAL A C 1
ATOM 1317 O O . VAL A 1 174 ? 31.469 -19.5 -19.422 1 92.69 174 VAL A O 1
ATOM 1320 N N . ALA A 1 175 ? 31.391 -20.25 -21.453 1 86.5 175 ALA A N 1
ATOM 1321 C CA . ALA A 1 175 ? 32.281 -19.25 -22.031 1 86.5 175 ALA A CA 1
ATOM 1322 C C . ALA A 1 175 ? 31.625 -17.875 -22.062 1 86.5 175 ALA A C 1
ATOM 1324 O O . ALA A 1 175 ? 32.312 -16.844 -22.078 1 86.5 175 ALA A O 1
ATOM 1325 N N . SER A 1 176 ? 30.297 -17.875 -22.312 1 88.75 176 SER A N 1
ATOM 1326 C CA . SER A 1 176 ? 29.609 -16.594 -22.484 1 88.75 176 SER A CA 1
ATOM 1327 C C . SER A 1 176 ? 28.125 -16.719 -22.156 1 88.75 176 SER A C 1
ATOM 1329 O O . SER A 1 176 ? 27.594 -17.828 -22.016 1 88.75 176 SER A O 1
ATOM 1331 N N . VAL A 1 177 ? 27.484 -15.609 -22.109 1 89.12 177 VAL A N 1
ATOM 1332 C CA . VAL A 1 177 ? 26.047 -15.562 -21.891 1 89.12 177 VAL A CA 1
ATOM 1333 C C . VAL A 1 177 ? 25.328 -16.188 -23.094 1 89.12 177 VAL A C 1
ATOM 1335 O O . VAL A 1 177 ? 24.281 -16.828 -22.922 1 89.12 177 VAL A O 1
ATOM 1338 N N . ASN A 1 178 ? 25.891 -15.969 -24.234 1 88.31 178 ASN A N 1
ATOM 1339 C CA . ASN A 1 178 ? 25.312 -16.578 -25.422 1 88.31 178 ASN A CA 1
ATOM 1340 C C . ASN A 1 178 ? 25.344 -18.109 -25.344 1 88.31 178 ASN A C 1
ATOM 1342 O O . ASN A 1 178 ? 24.391 -18.766 -25.75 1 88.31 178 ASN A O 1
ATOM 1346 N N . GLU A 1 179 ? 26.438 -18.594 -24.922 1 92.19 179 GLU A N 1
ATOM 1347 C CA . GLU A 1 179 ? 26.5 -20.047 -24.719 1 92.19 179 GLU A CA 1
ATOM 1348 C C . GLU A 1 179 ? 25.5 -20.5 -23.672 1 92.19 179 GLU A C 1
ATOM 1350 O O . GLU A 1 179 ? 24.906 -21.562 -23.781 1 92.19 179 GLU A O 1
ATOM 1355 N N . GLY A 1 180 ? 25.359 -19.703 -22.656 1 95.06 180 GLY A N 1
ATOM 1356 C CA . GLY A 1 180 ? 24.344 -19.984 -21.641 1 95.06 180 GLY A CA 1
ATOM 1357 C C . GLY A 1 180 ? 22.938 -20.062 -22.219 1 95.06 180 GLY A C 1
ATOM 1358 O O . GLY A 1 180 ? 22.141 -20.906 -21.828 1 95.06 180 GLY A O 1
ATOM 1359 N N . LEU A 1 181 ? 22.688 -19.141 -23.109 1 92.5 181 LEU A N 1
ATOM 1360 C CA . LEU A 1 181 ? 21.375 -19.125 -23.766 1 92.5 181 LEU A CA 1
ATOM 1361 C C . LEU A 1 181 ? 21.172 -20.375 -24.609 1 92.5 181 LEU A C 1
ATOM 1363 O O . LEU A 1 181 ? 20.078 -20.938 -24.641 1 92.5 181 LEU A O 1
ATOM 1367 N N . MET A 1 182 ? 22.203 -20.797 -25.266 1 93.5 182 MET A N 1
ATOM 1368 C CA . MET A 1 182 ? 22.109 -22.016 -26.078 1 93.5 182 MET A CA 1
ATOM 1369 C C . MET A 1 182 ? 21.875 -23.234 -25.203 1 93.5 182 MET A C 1
ATOM 1371 O O . MET A 1 182 ? 21.125 -24.141 -25.578 1 93.5 182 MET A O 1
ATOM 1375 N N . ILE A 1 183 ? 22.5 -23.234 -24.094 1 95.75 183 ILE A N 1
ATOM 1376 C CA . ILE A 1 183 ? 22.312 -24.328 -23.141 1 95.75 183 ILE A CA 1
ATOM 1377 C C . ILE A 1 183 ? 20.859 -24.312 -22.641 1 95.75 183 ILE A C 1
ATOM 1379 O O . ILE A 1 183 ? 20.234 -25.359 -22.547 1 95.75 183 ILE A O 1
ATOM 1383 N N . PHE A 1 184 ? 20.359 -23.156 -22.375 1 96.75 184 PHE A N 1
ATOM 1384 C CA . PHE A 1 184 ? 18.969 -23 -21.922 1 96.75 184 PHE A CA 1
ATOM 1385 C C . PHE A 1 184 ? 18 -23.516 -22.969 1 96.75 184 PHE A C 1
ATOM 1387 O O . PHE A 1 184 ? 17.062 -24.266 -22.656 1 96.75 184 PHE A O 1
ATOM 1394 N N . ILE A 1 185 ? 18.219 -23.141 -24.203 1 95.69 185 ILE A N 1
ATOM 1395 C CA . ILE A 1 185 ? 17.344 -23.547 -25.297 1 95.69 185 ILE A CA 1
ATOM 1396 C C . ILE A 1 185 ? 17.375 -25.062 -25.438 1 95.69 185 ILE A C 1
ATOM 1398 O O . ILE A 1 185 ? 16.328 -25.703 -25.625 1 95.69 185 ILE A O 1
ATOM 1402 N N . ALA A 1 186 ? 18.531 -25.609 -25.297 1 96.5 186 ALA A N 1
ATOM 1403 C CA . ALA A 1 186 ? 18.688 -27.062 -25.391 1 96.5 186 ALA A CA 1
ATOM 1404 C C . ALA A 1 186 ? 18.016 -27.766 -24.203 1 96.5 186 ALA A C 1
ATOM 1406 O O . ALA A 1 186 ? 17.688 -28.953 -24.281 1 96.5 186 ALA A O 1
ATOM 1407 N N . ALA A 1 187 ? 17.828 -27.047 -23.141 1 97.62 187 ALA A N 1
ATOM 1408 C CA . ALA A 1 187 ? 17.266 -27.625 -21.922 1 97.62 187 ALA A CA 1
ATOM 1409 C C . ALA A 1 187 ? 15.742 -27.656 -21.984 1 97.62 187 ALA A C 1
ATOM 1411 O O . ALA A 1 187 ? 15.102 -28.406 -21.234 1 97.62 187 ALA A O 1
ATOM 1412 N N . ILE A 1 188 ? 15.102 -26.953 -22.875 1 97.38 188 ILE A N 1
ATOM 1413 C CA . ILE A 1 188 ? 13.656 -26.719 -22.906 1 97.38 188 ILE A CA 1
ATOM 1414 C C . ILE A 1 188 ? 12.93 -28.062 -23.078 1 97.38 188 ILE A C 1
ATOM 1416 O O . ILE A 1 188 ? 11.961 -28.344 -22.359 1 97.38 188 ILE A O 1
ATOM 1420 N N . PRO A 1 189 ? 13.453 -28.938 -23.953 1 96.88 189 PRO A N 1
ATOM 1421 C CA . PRO A 1 189 ? 12.742 -30.203 -24.094 1 96.88 189 PRO A CA 1
ATOM 1422 C C . PRO A 1 189 ? 12.797 -31.062 -22.844 1 96.88 189 PRO A C 1
ATOM 1424 O O . PRO A 1 189 ? 11.961 -31.953 -22.656 1 96.88 189 PRO A O 1
ATOM 1427 N N . TYR A 1 190 ? 13.734 -30.797 -21.953 1 97.69 190 TYR A N 1
ATOM 1428 C CA . TYR A 1 190 ? 13.898 -31.578 -20.734 1 97.69 190 TYR A CA 1
ATOM 1429 C C . TYR A 1 190 ? 13.156 -30.938 -19.562 1 97.69 190 TYR A C 1
ATOM 1431 O O . TYR A 1 190 ? 13.125 -31.484 -18.469 1 97.69 190 TYR A O 1
ATOM 1439 N N . ASN A 1 191 ? 12.578 -29.766 -19.781 1 98.44 191 ASN A N 1
ATOM 1440 C CA . ASN A 1 191 ? 11.828 -29.094 -18.719 1 98.44 191 ASN A CA 1
ATOM 1441 C C . ASN A 1 191 ? 10.445 -29.719 -18.547 1 98.44 191 ASN A C 1
ATOM 1443 O O . ASN A 1 191 ? 9.43 -29.078 -18.828 1 98.44 191 ASN A O 1
ATOM 1447 N N . PHE A 1 192 ? 10.438 -30.797 -17.953 1 98.38 192 PHE A N 1
ATOM 1448 C CA . PHE A 1 192 ? 9.273 -31.688 -17.953 1 98.38 192 PHE A CA 1
ATOM 1449 C C . PHE A 1 192 ? 8.133 -31.078 -17.156 1 98.38 192 PHE A C 1
ATOM 1451 O O . PHE A 1 192 ? 6.969 -31.203 -17.531 1 98.38 192 PHE A O 1
ATOM 1458 N N . TYR A 1 193 ? 8.367 -30.438 -16.047 1 98.38 193 TYR A N 1
ATOM 1459 C CA . TYR A 1 193 ? 7.27 -29.984 -15.203 1 98.38 193 TYR A CA 1
ATOM 1460 C C . TYR A 1 193 ? 6.391 -28.969 -15.938 1 98.38 193 TYR A C 1
ATOM 1462 O O . TYR A 1 193 ? 5.18 -29.172 -16.062 1 98.38 193 TYR A O 1
ATOM 1470 N N . PRO A 1 194 ? 6.973 -27.859 -16.406 1 97.94 194 PRO A N 1
ATOM 1471 C CA . PRO A 1 194 ? 6.109 -26.922 -17.109 1 97.94 194 PRO A CA 1
ATOM 1472 C C . PRO A 1 194 ? 5.438 -27.531 -18.344 1 97.94 194 PRO A C 1
ATOM 1474 O O . PRO A 1 194 ? 4.277 -27.234 -18.625 1 97.94 194 PRO A O 1
ATOM 1477 N N . LEU A 1 195 ? 6.109 -28.391 -19.047 1 98.12 195 LEU A N 1
ATOM 1478 C CA . LEU A 1 195 ? 5.531 -29.031 -20.219 1 98.12 195 LEU A CA 1
ATOM 1479 C C . LEU A 1 195 ? 4.344 -29.906 -19.828 1 98.12 195 LEU A C 1
ATOM 1481 O O . LEU A 1 195 ? 3.283 -29.828 -20.453 1 98.12 195 LEU A O 1
ATOM 1485 N N . LEU A 1 196 ? 4.559 -30.672 -18.844 1 98.31 196 LEU A N 1
ATOM 1486 C CA . LEU A 1 196 ? 3.504 -31.578 -18.375 1 98.31 196 LEU A CA 1
ATOM 1487 C C . LEU A 1 196 ? 2.352 -30.781 -17.766 1 98.31 196 LEU A C 1
ATOM 1489 O O . LEU A 1 196 ? 1.188 -31.172 -17.906 1 98.31 196 LEU A O 1
ATOM 1493 N N . LEU A 1 197 ? 2.646 -29.734 -17.047 1 98 197 LEU A N 1
ATOM 1494 C CA . LEU A 1 197 ? 1.613 -28.906 -16.438 1 98 197 LEU A CA 1
ATOM 1495 C C . LEU A 1 197 ? 0.702 -28.297 -17.5 1 98 197 LEU A C 1
ATOM 1497 O O . LEU A 1 197 ? -0.523 -28.328 -17.359 1 98 197 LEU A O 1
ATOM 1501 N N . ILE A 1 198 ? 1.297 -27.734 -18.531 1 97.44 198 ILE A N 1
ATOM 1502 C CA . ILE A 1 198 ? 0.542 -27.141 -19.625 1 97.44 198 ILE A CA 1
ATOM 1503 C C . ILE A 1 198 ? -0.333 -28.188 -20.297 1 97.44 198 ILE A C 1
ATOM 1505 O O . ILE A 1 198 ? -1.521 -27.969 -20.531 1 97.44 198 ILE A O 1
ATOM 1509 N N . ALA A 1 199 ? 0.251 -29.344 -20.562 1 97.75 199 ALA A N 1
ATOM 1510 C CA . ALA A 1 199 ? -0.49 -30.438 -21.188 1 97.75 199 ALA A CA 1
ATOM 1511 C C . ALA A 1 199 ? -1.61 -30.938 -20.281 1 97.75 199 ALA A C 1
ATOM 1513 O O . ALA A 1 199 ? -2.734 -31.156 -20.734 1 97.75 199 ALA A O 1
ATOM 1514 N N . PHE A 1 200 ? -1.253 -31.156 -19.062 1 98 200 PHE A N 1
ATOM 1515 C CA . PHE A 1 200 ? -2.225 -31.625 -18.078 1 98 200 PHE A CA 1
ATOM 1516 C C . PHE A 1 200 ? -3.418 -30.688 -18.016 1 98 200 PHE A C 1
ATOM 1518 O O . PHE A 1 200 ? -4.566 -31.125 -18 1 98 200 PHE A O 1
ATOM 1525 N N . THR A 1 201 ? -3.176 -29.391 -17.922 1 97.81 201 THR A N 1
ATOM 1526 C CA . THR A 1 201 ? -4.227 -28.391 -17.844 1 97.81 201 THR A CA 1
ATOM 1527 C C . THR A 1 201 ? -5.098 -28.422 -19.094 1 97.81 201 THR A C 1
ATOM 1529 O O . THR A 1 201 ? -6.316 -28.25 -19.016 1 97.81 201 THR A O 1
ATOM 1532 N N . PHE A 1 202 ? -4.441 -28.609 -20.234 1 97.19 202 PHE A N 1
ATOM 1533 C CA . PHE A 1 202 ? -5.172 -28.75 -21.484 1 97.19 202 PHE A CA 1
ATOM 1534 C C . PHE A 1 202 ? -6.16 -29.906 -21.406 1 97.19 202 PHE A C 1
ATOM 1536 O O . PHE A 1 202 ? -7.332 -29.75 -21.766 1 97.19 202 PHE A O 1
ATOM 1543 N N . PHE A 1 203 ? -5.738 -31.047 -20.922 1 97.06 203 PHE A N 1
ATOM 1544 C CA . PHE A 1 203 ? -6.57 -32.25 -20.891 1 97.06 203 PHE A CA 1
ATOM 1545 C C . PHE A 1 203 ? -7.652 -32.125 -19.812 1 97.06 203 PHE A C 1
ATOM 1547 O O . PHE A 1 203 ? -8.742 -32.688 -19.969 1 97.06 203 PHE A O 1
ATOM 1554 N N . ILE A 1 204 ? -7.352 -31.391 -18.781 1 96.44 204 ILE A N 1
ATOM 1555 C CA . ILE A 1 204 ? -8.375 -31.094 -17.781 1 96.44 204 ILE A CA 1
ATOM 1556 C C . ILE A 1 204 ? -9.469 -30.234 -18.406 1 96.44 204 ILE A C 1
ATOM 1558 O O . ILE A 1 204 ? -10.656 -30.484 -18.203 1 96.44 204 ILE A O 1
ATOM 1562 N N . CYS A 1 205 ? -9.086 -29.219 -19.156 1 95.12 205 CYS A N 1
ATOM 1563 C CA . CYS A 1 205 ? -10.039 -28.312 -19.797 1 95.12 205 CYS A CA 1
ATOM 1564 C C . CYS A 1 205 ? -10.867 -29.047 -20.844 1 95.12 205 CYS A C 1
ATOM 1566 O O . CYS A 1 205 ? -12.047 -28.75 -21.031 1 95.12 205 CYS A O 1
ATOM 1568 N N . LEU A 1 206 ? -10.281 -30.062 -21.516 1 93.81 206 LEU A N 1
ATOM 1569 C CA . LEU A 1 206 ? -10.961 -30.844 -22.547 1 93.81 206 LEU A CA 1
ATOM 1570 C C . LEU A 1 206 ? -11.93 -31.844 -21.906 1 93.81 206 LEU A C 1
ATOM 1572 O O . LEU A 1 206 ? -12.805 -32.375 -22.594 1 93.81 206 LEU A O 1
ATOM 1576 N N . GLY A 1 207 ? -11.773 -32.156 -20.672 1 91.75 207 GLY A N 1
ATOM 1577 C CA . GLY A 1 207 ? -12.617 -33.125 -19.969 1 91.75 207 GLY A CA 1
ATOM 1578 C C . GLY A 1 207 ? -12.125 -34.562 -20.094 1 91.75 207 GLY A C 1
ATOM 1579 O O . GLY A 1 207 ? -12.844 -35.5 -19.734 1 91.75 207 GLY A O 1
ATOM 1580 N N . VAL A 1 208 ? -10.945 -34.688 -20.578 1 93.56 208 VAL A N 1
ATOM 1581 C CA . VAL A 1 208 ? -10.375 -36 -20.734 1 93.56 208 VAL A CA 1
ATOM 1582 C C . VAL A 1 208 ? -9.93 -36.531 -19.375 1 93.56 208 VAL A C 1
ATOM 1584 O O . VAL A 1 208 ? -10.156 -37.719 -19.062 1 93.56 208 VAL A O 1
ATOM 1587 N N . ILE A 1 209 ? -9.25 -35.719 -18.625 1 95 209 ILE A N 1
ATOM 1588 C CA . ILE A 1 209 ? -8.867 -36.094 -17.266 1 95 209 ILE A CA 1
ATOM 1589 C C . ILE A 1 209 ? -9.891 -35.531 -16.281 1 95 209 ILE A C 1
ATOM 1591 O O . ILE A 1 209 ? -10.133 -34.312 -16.25 1 95 209 ILE A O 1
ATOM 1595 N N . PRO A 1 210 ? -10.484 -36.406 -15.555 1 94.12 210 PRO A N 1
ATOM 1596 C CA . PRO A 1 210 ? -11.461 -35.906 -14.578 1 94.12 210 PRO A CA 1
ATOM 1597 C C . PRO A 1 210 ? -10.812 -35.156 -13.422 1 94.12 210 PRO A C 1
ATOM 1599 O O . PRO A 1 210 ? -9.703 -35.5 -13 1 94.12 210 PRO A O 1
ATOM 1602 N N . ASP A 1 211 ? -11.562 -34.156 -12.977 1 95.5 211 ASP A N 1
ATOM 1603 C CA . ASP A 1 211 ? -11.086 -33.438 -11.805 1 95.5 211 ASP A CA 1
ATOM 1604 C C . ASP A 1 211 ? -10.992 -34.375 -10.594 1 95.5 211 ASP A C 1
ATOM 1606 O O . ASP A 1 211 ? -11.82 -35.25 -10.43 1 95.5 211 ASP A O 1
ATOM 1610 N N . PHE A 1 212 ? -9.992 -34.25 -9.766 1 96.12 212 PHE A N 1
ATOM 1611 C CA . PHE A 1 212 ? -9.852 -35.031 -8.562 1 96.12 212 PHE A CA 1
ATOM 1612 C C . PHE A 1 212 ? -9.414 -34.188 -7.383 1 96.12 212 PHE A C 1
ATOM 1614 O O . PHE A 1 212 ? -9.094 -33 -7.551 1 96.12 212 PHE A O 1
ATOM 1621 N N . GLY A 1 213 ? -9.617 -34.75 -6.152 1 95.25 213 GLY A N 1
ATOM 1622 C CA . GLY A 1 213 ? -9.242 -34.031 -4.957 1 95.25 213 GLY A CA 1
ATOM 1623 C C . GLY A 1 213 ? -10.164 -32.875 -4.656 1 95.25 213 GLY A C 1
ATOM 1624 O O . GLY A 1 213 ? -11.367 -32.938 -4.934 1 95.25 213 GLY A O 1
ATOM 1625 N N . PRO A 1 214 ? -9.586 -31.844 -4.117 1 95.75 214 PRO A N 1
ATOM 1626 C CA . PRO A 1 214 ? -10.406 -30.688 -3.742 1 95.75 214 PRO A CA 1
ATOM 1627 C C . PRO A 1 214 ? -11.016 -29.984 -4.949 1 95.75 214 PRO A C 1
ATOM 1629 O O . PRO A 1 214 ? -12.078 -29.359 -4.832 1 95.75 214 PRO A O 1
ATOM 1632 N N . MET A 1 215 ? -10.375 -30.047 -6.074 1 97.31 215 MET A N 1
ATOM 1633 C CA . MET A 1 215 ? -10.945 -29.438 -7.273 1 97.31 215 MET A CA 1
ATOM 1634 C C . MET A 1 215 ? -12.258 -30.125 -7.66 1 97.31 215 MET A C 1
ATOM 1636 O O . MET A 1 215 ? -13.195 -29.469 -8.117 1 97.31 215 MET A O 1
ATOM 1640 N N . ARG A 1 216 ? -12.32 -31.438 -7.484 1 96.62 216 ARG A N 1
ATOM 1641 C CA . ARG A 1 216 ? -13.555 -32.188 -7.727 1 96.62 216 ARG A CA 1
ATOM 1642 C C . ARG A 1 216 ? -14.664 -31.703 -6.789 1 96.62 216 ARG A C 1
ATOM 1644 O O . ARG A 1 216 ? -15.828 -31.609 -7.191 1 96.62 216 ARG A O 1
ATOM 1651 N N . THR A 1 217 ? -14.266 -31.453 -5.605 1 96.44 217 THR A N 1
ATOM 1652 C CA . THR A 1 217 ? -15.227 -30.953 -4.633 1 96.44 217 THR A CA 1
ATOM 1653 C C . THR A 1 217 ? -15.758 -29.578 -5.062 1 96.44 217 THR A C 1
ATOM 1655 O O . THR A 1 217 ? -16.953 -29.312 -4.922 1 96.44 217 THR A O 1
ATOM 1658 N N . ALA A 1 218 ? -14.914 -28.781 -5.551 1 96.12 218 ALA A N 1
ATOM 1659 C CA . ALA A 1 218 ? -15.328 -27.469 -6.047 1 96.12 218 ALA A CA 1
ATOM 1660 C C . ALA A 1 218 ? -16.281 -27.609 -7.23 1 96.12 218 ALA A C 1
ATOM 1662 O O . ALA A 1 218 ? -17.266 -26.875 -7.328 1 96.12 218 ALA A O 1
ATOM 1663 N N . GLU A 1 219 ? -15.961 -28.531 -8.102 1 95.44 219 GLU A N 1
ATOM 1664 C CA . GLU A 1 219 ? -16.812 -28.781 -9.266 1 95.44 219 GLU A CA 1
ATOM 1665 C C . GLU A 1 219 ? -18.188 -29.281 -8.836 1 95.44 219 GLU A C 1
ATOM 1667 O O . GLU A 1 219 ? -19.203 -28.859 -9.391 1 95.44 219 GLU A O 1
ATOM 1672 N N . ARG A 1 220 ? -18.234 -30.109 -7.898 1 95.5 220 ARG A N 1
ATOM 1673 C CA . ARG A 1 220 ? -19.484 -30.641 -7.387 1 95.5 220 ARG A CA 1
ATOM 1674 C C . ARG A 1 220 ? -20.312 -29.562 -6.715 1 95.5 220 ARG A C 1
ATOM 1676 O O . ARG A 1 220 ? -21.547 -29.547 -6.816 1 95.5 220 ARG A O 1
ATOM 1683 N N . ARG A 1 221 ? -19.609 -28.672 -6.02 1 95.88 221 ARG A N 1
ATOM 1684 C CA . ARG A 1 221 ? -20.297 -27.562 -5.375 1 95.88 221 ARG A CA 1
ATOM 1685 C C . ARG A 1 221 ? -21.031 -26.703 -6.395 1 95.88 221 ARG A C 1
ATOM 1687 O O . ARG A 1 221 ? -22.203 -26.391 -6.207 1 95.88 221 ARG A O 1
ATOM 1694 N N . VAL A 1 222 ? -20.422 -26.422 -7.453 1 94.19 222 VAL A N 1
ATOM 1695 C CA . VAL A 1 222 ? -21.016 -25.562 -8.469 1 94.19 222 VAL A CA 1
ATOM 1696 C C . VAL A 1 222 ? -22.188 -26.297 -9.133 1 94.19 222 VAL A C 1
ATOM 1698 O O . VAL A 1 222 ? -23.219 -25.688 -9.406 1 94.19 222 VAL A O 1
ATOM 1701 N N . ARG A 1 223 ? -22.094 -27.547 -9.336 1 91.19 223 ARG A N 1
ATOM 1702 C CA . ARG A 1 223 ? -23.156 -28.328 -9.961 1 91.19 223 ARG A CA 1
ATOM 1703 C C . ARG A 1 223 ? -24.359 -28.469 -9.039 1 91.19 223 ARG A C 1
ATOM 1705 O O . ARG A 1 223 ? -25.5 -28.406 -9.484 1 91.19 223 ARG A O 1
ATOM 1712 N N . ALA A 1 224 ? -24.062 -28.547 -7.816 1 94 224 ALA A N 1
ATOM 1713 C CA . ALA A 1 224 ? -25.125 -28.812 -6.84 1 94 224 ALA A CA 1
ATOM 1714 C C . ALA A 1 224 ? -25.812 -27.516 -6.414 1 94 224 ALA A C 1
ATOM 1716 O O . ALA A 1 224 ? -27.031 -27.484 -6.223 1 94 224 ALA A O 1
ATOM 1717 N N . THR A 1 225 ? -25.062 -26.469 -6.227 1 93.56 225 THR A N 1
ATOM 1718 C CA . THR A 1 225 ? -25.625 -25.281 -5.594 1 93.56 225 THR A CA 1
ATOM 1719 C C . THR A 1 225 ? -25.562 -24.078 -6.535 1 93.56 225 THR A C 1
ATOM 1721 O O . THR A 1 225 ? -26.25 -23.078 -6.316 1 93.56 225 THR A O 1
ATOM 1724 N N . GLY A 1 226 ? -24.625 -24.172 -7.48 1 91.44 226 GLY A N 1
ATOM 1725 C CA . GLY A 1 226 ? -24.438 -23.031 -8.367 1 91.44 226 GLY A CA 1
ATOM 1726 C C . GLY A 1 226 ? -23.453 -22.016 -7.82 1 91.44 226 GLY A C 1
ATOM 1727 O O . GLY A 1 226 ? -23.094 -21.047 -8.508 1 91.44 226 GLY A O 1
ATOM 1728 N N . ALA A 1 227 ? -22.922 -22.25 -6.602 1 93.06 227 ALA A N 1
ATOM 1729 C CA . ALA A 1 227 ? -22.016 -21.312 -5.969 1 93.06 227 ALA A CA 1
ATOM 1730 C C . ALA A 1 227 ? -20.609 -21.406 -6.574 1 93.06 227 ALA A C 1
ATOM 1732 O O . ALA A 1 227 ? -19.984 -22.469 -6.523 1 93.06 227 ALA A O 1
ATOM 1733 N N . LEU A 1 228 ? -20.156 -20.344 -7.066 1 93.62 228 LEU A N 1
ATOM 1734 C CA . LEU A 1 228 ? -18.859 -20.344 -7.758 1 93.62 228 LEU A CA 1
ATOM 1735 C C . LEU A 1 228 ? -17.719 -20.281 -6.758 1 93.62 228 LEU A C 1
ATOM 1737 O O . LEU A 1 228 ? -16.562 -20.562 -7.109 1 93.62 228 LEU A O 1
ATOM 1741 N N . VAL A 1 229 ? -17.969 -19.75 -5.543 1 92.88 229 VAL A N 1
ATOM 1742 C CA . VAL A 1 229 ? -17 -19.641 -4.457 1 92.88 229 VAL A CA 1
ATOM 1743 C C . VAL A 1 229 ? -17.5 -20.406 -3.238 1 92.88 229 VAL A C 1
ATOM 1745 O O . VAL A 1 229 ? -18.703 -20.484 -2.996 1 92.88 229 VAL A O 1
ATOM 1748 N N . ARG A 1 230 ? -16.625 -21 -2.514 1 91.88 230 ARG A N 1
ATOM 1749 C CA . ARG A 1 230 ? -16.984 -21.719 -1.297 1 91.88 230 ARG A CA 1
ATOM 1750 C C . ARG A 1 230 ? -17.688 -20.797 -0.302 1 91.88 230 ARG A C 1
ATOM 1752 O O . ARG A 1 230 ? -17.312 -19.641 -0.16 1 91.88 230 ARG A O 1
ATOM 1759 N N . PRO A 1 231 ? -18.719 -21.422 0.362 1 87.25 231 PRO A N 1
ATOM 1760 C CA . PRO A 1 231 ? -19.297 -20.609 1.436 1 87.25 231 PRO A CA 1
ATOM 1761 C C . PRO A 1 231 ? -18.25 -20.141 2.449 1 87.25 231 PRO A C 1
ATOM 1763 O O . PRO A 1 231 ? -17.5 -20.953 2.988 1 87.25 231 PRO A O 1
ATOM 1766 N N . GLY A 1 232 ? -18.188 -18.922 2.629 1 83.75 232 GLY A N 1
ATOM 1767 C CA . GLY A 1 232 ? -17.172 -18.375 3.525 1 83.75 232 GLY A CA 1
ATOM 1768 C C . GLY A 1 232 ? -15.891 -17.984 2.818 1 83.75 232 GLY A C 1
ATOM 1769 O O . GLY A 1 232 ? -15.008 -17.375 3.418 1 83.75 232 GLY A O 1
ATOM 1770 N N . GLY A 1 233 ? -15.836 -18.422 1.544 1 87.62 233 GLY A N 1
ATOM 1771 C CA . GLY A 1 233 ? -14.68 -18.031 0.76 1 87.62 233 GLY A CA 1
ATOM 1772 C C . GLY A 1 233 ? -14.617 -16.547 0.474 1 87.62 233 GLY A C 1
ATOM 1773 O O . GLY A 1 233 ? -15.656 -15.898 0.333 1 87.62 233 GLY A O 1
ATOM 1774 N N . LYS A 1 234 ? -13.367 -16.031 0.421 1 86.31 234 LYS A N 1
ATOM 1775 C CA . LYS A 1 234 ? -13.18 -14.602 0.201 1 86.31 234 LYS A CA 1
ATOM 1776 C C . LYS A 1 234 ? -12.398 -14.344 -1.082 1 86.31 234 LYS A C 1
ATOM 1778 O O . LYS A 1 234 ? -11.164 -14.297 -1.066 1 86.31 234 LYS A O 1
ATOM 1783 N N . PRO A 1 235 ? -13.094 -14 -2.07 1 89 235 PRO A N 1
ATOM 1784 C CA . PRO A 1 235 ? -12.383 -13.695 -3.316 1 89 235 PRO A CA 1
ATOM 1785 C C . PRO A 1 235 ? -11.453 -12.492 -3.184 1 89 235 PRO A C 1
ATOM 1787 O O . PRO A 1 235 ? -11.781 -11.523 -2.488 1 89 235 PRO A O 1
ATOM 1790 N N . LEU A 1 236 ? -10.352 -12.469 -3.846 1 87.06 236 LEU A N 1
ATOM 1791 C CA . LEU A 1 236 ? -9.352 -11.414 -3.732 1 87.06 236 LEU A CA 1
ATOM 1792 C C . LEU A 1 236 ? -9.711 -10.227 -4.617 1 87.06 236 LEU A C 1
ATOM 1794 O O . LEU A 1 236 ? -9.07 -9.172 -4.539 1 87.06 236 LEU A O 1
ATOM 1798 N N . SER A 1 237 ? -10.664 -10.391 -5.5 1 78 237 SER A N 1
ATOM 1799 C CA . SER A 1 237 ? -11.156 -9.289 -6.32 1 78 237 SER A CA 1
ATOM 1800 C C . SER A 1 237 ? -12.625 -9.477 -6.672 1 78 237 SER A C 1
ATOM 1802 O O . SER A 1 237 ? -13.133 -10.602 -6.676 1 78 237 SER A O 1
ATOM 1804 N N . GLY A 1 238 ? -13.32 -8.359 -7.137 1 63.5 238 GLY A N 1
ATOM 1805 C CA . GLY A 1 238 ? -14.656 -8.398 -7.699 1 63.5 238 GLY A CA 1
ATOM 1806 C C . GLY A 1 238 ? -15.742 -8.531 -6.648 1 63.5 238 GLY A C 1
ATOM 1807 O O . GLY A 1 238 ? -16.922 -8.688 -6.98 1 63.5 238 GLY A O 1
ATOM 1808 N N . ALA A 1 239 ? -15.383 -8.828 -5.336 1 53.75 239 ALA A N 1
ATOM 1809 C CA . ALA A 1 239 ? -16.453 -8.984 -4.348 1 53.75 239 ALA A CA 1
ATOM 1810 C C . ALA A 1 239 ? -17.266 -7.699 -4.215 1 53.75 239 ALA A C 1
ATOM 1812 O O . ALA A 1 239 ? -16.734 -6.602 -4.371 1 53.75 239 ALA A O 1
ATOM 1813 N N . ASP A 1 240 ? -18.5 -7.707 -4.602 1 51.41 240 ASP A N 1
ATOM 1814 C CA . ASP A 1 240 ? -19.547 -6.695 -4.566 1 51.41 240 ASP A CA 1
ATOM 1815 C C . ASP A 1 240 ? -19.562 -5.957 -3.23 1 51.41 240 ASP A C 1
ATOM 1817 O O . ASP A 1 240 ? -20.344 -6.277 -2.34 1 51.41 240 ASP A O 1
ATOM 1821 N N . ASP A 1 241 ? -18.391 -5.641 -2.609 1 46.16 241 ASP A N 1
ATOM 1822 C CA . ASP A 1 241 ? -18.469 -5.199 -1.219 1 46.16 241 ASP A CA 1
ATOM 1823 C C . ASP A 1 241 ? -18.984 -3.77 -1.123 1 46.16 241 ASP A C 1
ATOM 1825 O O . ASP A 1 241 ? -18.703 -3.061 -0.157 1 46.16 241 ASP A O 1
ATOM 1829 N N . GLY A 1 242 ? -20.062 -3.352 -2.074 1 47.62 242 GLY A N 1
ATOM 1830 C CA . GLY A 1 242 ? -20.766 -2.141 -1.687 1 47.62 242 GLY A CA 1
ATOM 1831 C C . GLY A 1 242 ? -20.922 -1.156 -2.83 1 47.62 242 GLY A C 1
ATOM 1832 O O . GLY A 1 242 ? -21.219 0.02 -2.605 1 47.62 242 GLY A O 1
ATOM 1833 N N . MET A 1 243 ? -20.484 -1.444 -3.992 1 53.03 243 MET A N 1
ATOM 1834 C CA . MET A 1 243 ? -20.609 -0.415 -5.02 1 53.03 243 MET A CA 1
ATOM 1835 C C . MET A 1 243 ? -22.062 -0.222 -5.422 1 53.03 243 MET A C 1
ATOM 1837 O O . MET A 1 243 ? -22.781 -1.196 -5.648 1 53.03 243 MET A O 1
ATOM 1841 N N . PRO A 1 244 ? -22.516 0.939 -5.152 1 54.69 244 PRO A N 1
ATOM 1842 C CA . PRO A 1 244 ? -23.906 1.232 -5.52 1 54.69 244 PRO A CA 1
ATOM 1843 C C . PRO A 1 244 ? -24.266 0.722 -6.91 1 54.69 244 PRO A C 1
ATOM 1845 O O . PRO A 1 244 ? -23.391 0.546 -7.758 1 54.69 244 PRO A O 1
ATOM 1848 N N . ALA A 1 245 ? -25.625 0.351 -6.965 1 53.94 245 ALA A N 1
ATOM 1849 C CA . ALA A 1 245 ? -26.219 -0.036 -8.242 1 53.94 245 ALA A CA 1
ATOM 1850 C C . ALA A 1 245 ? -25.922 0.998 -9.32 1 53.94 245 ALA A C 1
ATOM 1852 O O . ALA A 1 245 ? -25.938 2.203 -9.062 1 53.94 245 ALA A O 1
ATOM 1853 N N . VAL A 1 246 ? -25.312 0.593 -10.57 1 64 246 VAL A N 1
ATOM 1854 C CA . VAL A 1 246 ? -24.906 1.458 -11.664 1 64 246 VAL A CA 1
ATOM 1855 C C . VAL A 1 246 ? -26.125 2.023 -12.375 1 64 246 VAL A C 1
ATOM 1857 O O . VAL A 1 246 ? -27.016 1.271 -12.797 1 64 246 VAL A O 1
ATOM 1860 N N . ASN A 1 247 ? -26.516 3.184 -12.062 1 67.31 247 ASN A N 1
ATOM 1861 C CA . ASN A 1 247 ? -27.531 3.811 -12.898 1 67.31 247 ASN A CA 1
ATOM 1862 C C . ASN A 1 247 ? -26.922 4.449 -14.141 1 67.31 247 ASN A C 1
ATOM 1864 O O . ASN A 1 247 ? -26.469 5.598 -14.094 1 67.31 247 ASN A O 1
ATOM 1868 N N . ARG A 1 248 ? -26.969 3.707 -15.156 1 81.31 248 ARG A N 1
ATOM 1869 C CA . ARG A 1 248 ? -26.328 4.203 -16.375 1 81.31 248 ARG A CA 1
ATOM 1870 C C . ARG A 1 248 ? -27.297 5.062 -17.188 1 81.31 248 ARG A C 1
ATOM 1872 O O . ARG A 1 248 ? -28.5 4.777 -17.234 1 81.31 248 ARG A O 1
ATOM 1879 N N . LYS A 1 249 ? -26.781 5.98 -17.844 1 80.88 249 LYS A N 1
ATOM 1880 C CA . LYS A 1 249 ? -27.547 6.875 -18.703 1 80.88 249 LYS A CA 1
ATOM 1881 C C . LYS A 1 249 ? -27.734 6.27 -20.094 1 80.88 249 LYS A C 1
ATOM 1883 O O . LYS A 1 249 ? -28.766 6.473 -20.75 1 80.88 249 LYS A O 1
ATOM 1888 N N . SER A 1 250 ? -26.766 5.531 -20.656 1 84 250 SER A N 1
ATOM 1889 C CA . SER A 1 250 ? -26.766 4.918 -21.984 1 84 250 SER A CA 1
ATOM 1890 C C . SER A 1 250 ? -26.453 3.428 -21.906 1 84 250 SER A C 1
ATOM 1892 O O . SER A 1 250 ? -25.812 2.973 -20.938 1 84 250 SER A O 1
ATOM 1894 N N . PRO A 1 251 ? -27.016 2.719 -22.875 1 88.31 251 PRO A N 1
ATOM 1895 C CA . PRO A 1 251 ? -26.703 1.287 -22.875 1 88.31 251 PRO A CA 1
ATOM 1896 C C . PRO A 1 251 ? -25.203 1.011 -23 1 88.31 251 PRO A C 1
ATOM 1898 O O . PRO A 1 251 ? -24.5 1.731 -23.719 1 88.31 251 PRO A O 1
ATOM 1901 N N . PRO A 1 252 ? -24.766 -0.009 -22.375 1 91.06 252 PRO A N 1
ATOM 1902 C CA . PRO A 1 252 ? -23.344 -0.331 -22.453 1 91.06 252 PRO A CA 1
ATOM 1903 C C . PRO A 1 252 ? -22.906 -0.791 -23.844 1 91.06 252 PRO A C 1
ATOM 1905 O O . PRO A 1 252 ? -23.672 -1.477 -24.531 1 91.06 252 PRO A O 1
ATOM 1908 N N . SER A 1 253 ? -21.766 -0.361 -24.266 1 91.38 253 SER A N 1
ATOM 1909 C CA . SER A 1 253 ? -21.172 -0.799 -25.531 1 91.38 253 SER A CA 1
ATOM 1910 C C . SER A 1 253 ? -20.031 -1.777 -25.281 1 91.38 253 SER A C 1
ATOM 1912 O O . SER A 1 253 ? -18.953 -1.38 -24.844 1 91.38 253 SER A O 1
ATOM 1914 N N . LEU A 1 254 ? -20.25 -2.965 -25.672 1 89.69 254 LEU A N 1
ATOM 1915 C CA . LEU A 1 254 ? -19.234 -3.99 -25.453 1 89.69 254 LEU A CA 1
ATOM 1916 C C . LEU A 1 254 ? -17.984 -3.701 -26.281 1 89.69 254 LEU A C 1
ATOM 1918 O O . LEU A 1 254 ? -16.875 -4 -25.844 1 89.69 254 LEU A O 1
ATOM 1922 N N . LEU A 1 255 ? -18.125 -3.188 -27.359 1 91.56 255 LEU A N 1
ATOM 1923 C CA . LEU A 1 255 ? -17 -2.898 -28.234 1 91.56 255 LEU A CA 1
ATOM 1924 C C . LEU A 1 255 ? -16.156 -1.765 -27.656 1 91.56 255 LEU A C 1
ATOM 1926 O O . LEU A 1 255 ? -14.93 -1.892 -27.547 1 91.56 255 LEU A O 1
ATOM 1930 N N . ILE A 1 256 ? -16.781 -0.733 -27.219 1 94.25 256 ILE A N 1
ATOM 1931 C CA . ILE A 1 256 ? -16.062 0.479 -26.844 1 94.25 256 ILE A CA 1
ATOM 1932 C C . ILE A 1 256 ? -15.648 0.387 -25.375 1 94.25 256 ILE A C 1
ATOM 1934 O O . ILE A 1 256 ? -14.57 0.869 -25 1 94.25 256 ILE A O 1
ATOM 1938 N N . GLU A 1 257 ? -16.469 -0.234 -24.594 1 93.56 257 GLU A N 1
ATOM 1939 C CA . GLU A 1 257 ? -16.25 -0.143 -23.156 1 93.56 257 GLU A CA 1
ATOM 1940 C C . GLU A 1 257 ? -15.656 -1.435 -22.594 1 93.56 257 GLU A C 1
ATOM 1942 O O . GLU A 1 257 ? -15.203 -1.472 -21.453 1 93.56 257 GLU A O 1
ATOM 1947 N N . LEU A 1 258 ? -15.617 -2.424 -23.375 1 87.81 258 LEU A N 1
ATOM 1948 C CA . LEU A 1 258 ? -14.992 -3.662 -22.922 1 87.81 258 LEU A CA 1
ATOM 1949 C C . LEU A 1 258 ? -13.883 -4.09 -23.875 1 87.81 258 LEU A C 1
ATOM 1951 O O . LEU A 1 258 ? -12.711 -4.145 -23.484 1 87.81 258 LEU A O 1
ATOM 1955 N N . ALA A 1 259 ? -14.172 -4.316 -25.125 1 88.5 259 ALA A N 1
ATOM 1956 C CA . ALA A 1 259 ? -13.211 -4.836 -26.094 1 88.5 259 ALA A CA 1
ATOM 1957 C C . ALA A 1 259 ? -12.062 -3.857 -26.312 1 88.5 259 ALA A C 1
ATOM 1959 O O . ALA A 1 259 ? -10.906 -4.262 -26.391 1 88.5 259 ALA A O 1
ATOM 1960 N N . ALA A 1 260 ? -12.398 -2.617 -26.453 1 92.75 260 ALA A N 1
ATOM 1961 C CA . ALA A 1 260 ? -11.383 -1.621 -26.781 1 92.75 260 ALA A CA 1
ATOM 1962 C C . ALA A 1 260 ? -10.32 -1.545 -25.688 1 92.75 260 ALA A C 1
ATOM 1964 O O . ALA A 1 260 ? -9.125 -1.602 -25.969 1 92.75 260 ALA A O 1
ATOM 1965 N N . PRO A 1 261 ? -10.781 -1.367 -24.406 1 91.25 261 PRO A N 1
ATOM 1966 C CA . PRO A 1 261 ? -9.742 -1.348 -23.375 1 91.25 261 PRO A CA 1
ATOM 1967 C C . PRO A 1 261 ? -8.922 -2.633 -23.344 1 91.25 261 PRO A C 1
ATOM 1969 O O . PRO A 1 261 ? -7.711 -2.59 -23.094 1 91.25 261 PRO A O 1
ATOM 1972 N N . VAL A 1 262 ? -9.531 -3.721 -23.594 1 85.12 262 VAL A N 1
ATOM 1973 C CA . VAL A 1 262 ? -8.828 -5 -23.594 1 85.12 262 VAL A CA 1
ATOM 1974 C C . VAL A 1 262 ? -7.855 -5.055 -24.766 1 85.12 262 VAL A C 1
ATOM 1976 O O . VAL A 1 262 ? -6.711 -5.492 -24.609 1 85.12 262 VAL A O 1
ATOM 1979 N N . PHE A 1 263 ? -8.227 -4.629 -25.875 1 88.94 263 PHE A N 1
ATOM 1980 C CA . PHE A 1 263 ? -7.363 -4.598 -27.047 1 88.94 263 PHE A CA 1
ATOM 1981 C C . PHE A 1 263 ? -6.191 -3.645 -26.828 1 88.94 263 PHE A C 1
ATOM 1983 O O . PHE A 1 263 ? -5.082 -3.9 -27.297 1 88.94 263 PHE A O 1
ATOM 1990 N N . LEU A 1 264 ? -6.52 -2.541 -26.188 1 90.94 264 LEU A N 1
ATOM 1991 C CA . LEU A 1 264 ? -5.445 -1.605 -25.859 1 90.94 264 LEU A CA 1
ATOM 1992 C C . LEU A 1 264 ? -4.422 -2.248 -24.938 1 90.94 264 LEU A C 1
ATOM 1994 O O . LEU A 1 264 ? -3.217 -2.031 -25.078 1 90.94 264 LEU A O 1
ATOM 1998 N N . LEU A 1 265 ? -4.957 -2.969 -24.016 1 86.5 265 LEU A N 1
ATOM 1999 C CA . LEU A 1 265 ? -4.09 -3.662 -23.062 1 86.5 265 LEU A CA 1
ATOM 2000 C C . LEU A 1 265 ? -3.199 -4.672 -23.781 1 86.5 265 LEU A C 1
ATOM 2002 O O . LEU A 1 265 ? -1.979 -4.66 -23.609 1 86.5 265 LEU A O 1
ATOM 2006 N N . ILE A 1 266 ? -3.771 -5.488 -24.594 1 82.06 266 ILE A N 1
ATOM 2007 C CA . ILE A 1 266 ? -3.057 -6.535 -25.312 1 82.06 266 ILE A CA 1
ATOM 2008 C C . ILE A 1 266 ? -2.133 -5.91 -26.359 1 82.06 266 ILE A C 1
ATOM 2010 O O . ILE A 1 266 ? -0.971 -6.305 -26.484 1 82.06 266 ILE A O 1
ATOM 2014 N N . GLY A 1 267 ? -2.648 -4.992 -27.078 1 86.94 267 GLY A N 1
ATOM 2015 C CA . GLY A 1 267 ? -1.877 -4.336 -28.125 1 86.94 267 GLY A CA 1
ATOM 2016 C C . GLY A 1 267 ? -0.65 -3.617 -27.594 1 86.94 267 GLY A C 1
ATOM 2017 O O . GLY A 1 267 ? 0.439 -3.744 -28.156 1 86.94 267 GLY A O 1
ATOM 2018 N N . PHE A 1 268 ? -0.871 -2.881 -26.578 1 88.5 268 PHE A N 1
ATOM 2019 C CA . PHE A 1 268 ? 0.252 -2.146 -26 1 88.5 268 PHE A CA 1
ATOM 2020 C C . PHE A 1 268 ? 1.269 -3.102 -25.391 1 88.5 268 PHE A C 1
ATOM 2022 O O . PHE A 1 268 ? 2.477 -2.877 -25.484 1 88.5 268 PHE A O 1
ATOM 2029 N N . GLY A 1 269 ? 0.812 -4.086 -24.672 1 83.44 269 GLY A N 1
ATOM 2030 C CA . GLY A 1 269 ? 1.713 -5.094 -24.141 1 83.44 269 GLY A CA 1
ATOM 2031 C C . GLY A 1 269 ? 2.553 -5.77 -25.219 1 83.44 269 GLY A C 1
ATOM 2032 O O . GLY A 1 269 ? 3.77 -5.898 -25.062 1 83.44 269 GLY A O 1
ATOM 2033 N N . ALA A 1 270 ? 1.93 -6.164 -26.25 1 82 270 ALA A N 1
ATOM 2034 C CA . ALA A 1 270 ? 2.631 -6.801 -27.375 1 82 270 ALA A CA 1
ATOM 2035 C C . ALA A 1 270 ? 3.625 -5.84 -28.016 1 82 270 ALA A C 1
ATOM 2037 O O . ALA A 1 270 ? 4.758 -6.223 -28.328 1 82 270 ALA A O 1
ATOM 2038 N N . TRP A 1 271 ? 3.158 -4.684 -28.219 1 87.25 271 TRP A N 1
ATOM 2039 C CA . TRP A 1 271 ? 4.023 -3.676 -28.828 1 87.25 271 TRP A CA 1
ATOM 2040 C C . TRP A 1 271 ? 5.266 -3.443 -27.969 1 87.25 271 TRP A C 1
ATOM 2042 O O . TRP A 1 271 ? 6.379 -3.354 -28.5 1 87.25 271 TRP A O 1
ATOM 2052 N N . SER A 1 272 ? 5.043 -3.268 -26.703 1 85.5 272 SER A N 1
ATOM 2053 C CA . SER A 1 272 ? 6.172 -3.012 -25.812 1 85.5 272 SER A CA 1
ATOM 2054 C C . SER A 1 272 ? 7.145 -4.184 -25.797 1 85.5 272 SER A C 1
ATOM 2056 O O . SER A 1 272 ? 8.359 -3.992 -25.688 1 85.5 272 SER A O 1
ATOM 2058 N N . LEU A 1 273 ? 6.613 -5.375 -25.859 1 77.25 273 LEU A N 1
ATOM 2059 C CA . LEU A 1 273 ? 7.461 -6.562 -25.922 1 77.25 273 LEU A CA 1
ATOM 2060 C C . LEU A 1 273 ? 8.305 -6.57 -27.188 1 77.25 273 LEU A C 1
ATOM 2062 O O . LEU A 1 273 ? 9.508 -6.84 -27.141 1 77.25 273 LEU A O 1
ATOM 2066 N N . ILE A 1 274 ? 7.738 -6.328 -28.281 1 81.44 274 ILE A N 1
ATOM 2067 C CA . ILE A 1 274 ? 8.406 -6.371 -29.578 1 81.44 274 ILE A CA 1
ATOM 2068 C C . ILE A 1 274 ? 9.398 -5.215 -29.688 1 81.44 274 ILE A C 1
ATOM 2070 O O . ILE A 1 274 ? 10.531 -5.398 -30.125 1 81.44 274 ILE A O 1
ATOM 2074 N N . ALA A 1 275 ? 8.961 -4.035 -29.234 1 80.75 275 ALA A N 1
ATOM 2075 C CA . ALA A 1 275 ? 9.766 -2.826 -29.375 1 80.75 275 ALA A CA 1
ATOM 2076 C C . ALA A 1 275 ? 10.867 -2.771 -28.328 1 80.75 275 ALA A C 1
ATOM 2078 O O . ALA A 1 275 ? 11.977 -2.307 -28.594 1 80.75 275 ALA A O 1
ATOM 2079 N N . GLY A 1 276 ? 10.617 -3.143 -27.172 1 77.69 276 GLY A N 1
ATOM 2080 C CA . GLY A 1 276 ? 11.555 -2.898 -26.094 1 77.69 276 GLY A CA 1
ATOM 2081 C C . GLY A 1 276 ? 12.078 -4.172 -25.453 1 77.69 276 GLY A C 1
ATOM 2082 O O . GLY A 1 276 ? 12.969 -4.129 -24.609 1 77.69 276 GLY A O 1
ATOM 2083 N N . GLY A 1 277 ? 11.531 -5.367 -25.828 1 71.88 277 GLY A N 1
ATOM 2084 C CA . GLY A 1 277 ? 12.031 -6.629 -25.297 1 71.88 277 GLY A CA 1
ATOM 2085 C C . GLY A 1 277 ? 11.344 -7.059 -24.016 1 71.88 277 GLY A C 1
ATOM 2086 O O . GLY A 1 277 ? 11.602 -8.148 -23.5 1 71.88 277 GLY A O 1
ATOM 2087 N N . SER A 1 278 ? 10.516 -6.113 -23.422 1 76.94 278 SER A N 1
ATOM 2088 C CA . SER A 1 278 ? 9.773 -6.461 -22.219 1 76.94 278 SER A CA 1
ATOM 2089 C C . SER A 1 278 ? 8.375 -5.852 -22.234 1 76.94 278 SER A C 1
ATOM 2091 O O . SER A 1 278 ? 8.141 -4.844 -22.906 1 76.94 278 SER A O 1
ATOM 2093 N N . VAL A 1 279 ? 7.527 -6.508 -21.562 1 79.25 279 VAL A N 1
ATOM 2094 C CA . VAL A 1 279 ? 6.156 -6.016 -21.5 1 79.25 279 VAL A CA 1
ATOM 2095 C C . VAL A 1 279 ? 6.047 -4.902 -20.469 1 79.25 279 VAL A C 1
ATOM 2097 O O . VAL A 1 279 ? 6.426 -5.086 -19.312 1 79.25 279 VAL A O 1
ATOM 2100 N N . MET A 1 280 ? 5.602 -3.785 -20.922 1 86.38 280 MET A N 1
ATOM 2101 C CA . MET A 1 280 ? 5.309 -2.674 -20.016 1 86.38 280 MET A CA 1
ATOM 2102 C C . MET A 1 280 ? 3.904 -2.801 -19.438 1 86.38 280 MET A C 1
ATOM 2104 O O . MET A 1 280 ? 2.998 -2.061 -19.812 1 86.38 280 MET A O 1
ATOM 2108 N N . ILE A 1 281 ? 3.764 -3.621 -18.406 1 84.75 281 ILE A N 1
ATOM 2109 C CA . ILE A 1 281 ? 2.488 -4.078 -17.859 1 84.75 281 ILE A CA 1
ATOM 2110 C C . ILE A 1 281 ? 1.755 -2.902 -17.219 1 84.75 281 ILE A C 1
ATOM 2112 O O . ILE A 1 281 ? 0.578 -2.666 -17.5 1 84.75 281 ILE A O 1
ATOM 2116 N N . VAL A 1 282 ? 2.426 -2.164 -16.312 1 90.56 282 VAL A N 1
ATOM 2117 C CA . VAL A 1 282 ? 1.812 -1.068 -15.57 1 90.56 282 VAL A CA 1
ATOM 2118 C C . VAL A 1 282 ? 1.289 -0.014 -16.547 1 90.56 282 VAL A C 1
ATOM 2120 O O . VAL A 1 282 ? 0.153 0.448 -16.422 1 90.56 282 VAL A O 1
ATOM 2123 N N . GLU A 1 283 ? 2.1 0.305 -17.547 1 91.75 283 GLU A N 1
ATOM 2124 C CA . GLU A 1 283 ? 1.728 1.304 -18.547 1 91.75 283 GLU A CA 1
ATOM 2125 C C . GLU A 1 283 ? 0.524 0.845 -19.359 1 91.75 283 GLU A C 1
ATOM 2127 O O . GLU A 1 283 ? -0.338 1.652 -19.719 1 91.75 283 GLU A O 1
ATOM 2132 N N . ALA A 1 284 ? 0.533 -0.434 -19.672 1 89.69 284 ALA A N 1
ATOM 2133 C CA . ALA A 1 284 ? -0.594 -0.981 -20.438 1 89.69 284 ALA A CA 1
ATOM 2134 C C . ALA A 1 284 ? -1.898 -0.823 -19.656 1 89.69 284 ALA A C 1
ATOM 2136 O O . ALA A 1 284 ? -2.916 -0.411 -20.219 1 89.69 284 ALA A O 1
ATOM 2137 N N . PHE A 1 285 ? -1.861 -1.167 -18.422 1 90.56 285 PHE A N 1
ATOM 2138 C CA . PHE A 1 285 ? -3.057 -1.047 -17.594 1 90.56 285 PHE A CA 1
ATOM 2139 C C . PHE A 1 285 ? -3.428 0.417 -17.391 1 90.56 285 PHE A C 1
ATOM 2141 O O . PHE A 1 285 ? -4.609 0.76 -17.328 1 90.56 285 PHE A O 1
ATOM 2148 N N . MET A 1 286 ? -2.416 1.311 -17.219 1 94.31 286 MET A N 1
ATOM 2149 C CA . MET A 1 286 ? -2.691 2.74 -17.109 1 94.31 286 MET A CA 1
ATOM 2150 C C . MET A 1 286 ? -3.422 3.254 -18.344 1 94.31 286 MET A C 1
ATOM 2152 O O . MET A 1 286 ? -4.367 4.035 -18.234 1 94.31 286 MET A O 1
ATOM 2156 N N . LEU A 1 287 ? -2.938 2.803 -19.516 1 93.88 287 LEU A N 1
ATOM 2157 C CA . LEU A 1 287 ? -3.537 3.219 -20.781 1 93.88 287 LEU A CA 1
ATOM 2158 C C . LEU A 1 287 ? -4.984 2.742 -20.875 1 93.88 287 LEU A C 1
ATOM 2160 O O . LEU A 1 287 ? -5.871 3.514 -21.25 1 93.88 287 LEU A O 1
ATOM 2164 N N . ALA A 1 288 ? -5.215 1.486 -20.578 1 93 288 ALA A N 1
ATOM 2165 C CA . ALA A 1 288 ? -6.566 0.928 -20.625 1 93 288 ALA A CA 1
ATOM 2166 C C . ALA A 1 288 ? -7.496 1.653 -19.656 1 93 288 ALA A C 1
ATOM 2168 O O . ALA A 1 288 ? -8.633 1.972 -20 1 93 288 ALA A O 1
ATOM 2169 N N . ASN A 1 289 ? -7.051 1.862 -18.438 1 94.69 289 ASN A N 1
ATOM 2170 C CA . ASN A 1 289 ? -7.836 2.57 -17.422 1 94.69 289 ASN A CA 1
ATOM 2171 C C . ASN A 1 289 ? -8.133 4.004 -17.859 1 94.69 289 ASN A C 1
ATOM 2173 O O . ASN A 1 289 ? -9.258 4.484 -17.703 1 94.69 289 ASN A O 1
ATOM 2177 N N . ALA A 1 290 ? -7.07 4.715 -18.344 1 95.31 290 ALA A N 1
ATOM 2178 C CA . ALA A 1 290 ? -7.258 6.09 -18.797 1 95.31 290 ALA A CA 1
ATOM 2179 C C . ALA A 1 290 ? -8.281 6.156 -19.938 1 95.31 290 ALA A C 1
ATOM 2181 O O . ALA A 1 290 ? -9.141 7.039 -19.938 1 95.31 290 ALA A O 1
ATOM 2182 N N . TYR A 1 291 ? -8.188 5.266 -20.875 1 96.44 291 TYR A N 1
ATOM 2183 C CA . TYR A 1 291 ? -9.117 5.207 -22 1 96.44 291 TYR A CA 1
ATOM 2184 C C . TYR A 1 291 ? -10.547 5.039 -21.516 1 96.44 291 TYR A C 1
ATOM 2186 O O . TYR A 1 291 ? -11.43 5.816 -21.891 1 96.44 291 TYR A O 1
ATOM 2194 N N . LEU A 1 292 ? -10.742 4.004 -20.734 1 95.06 292 LEU A N 1
ATOM 2195 C CA . LEU A 1 292 ? -12.094 3.707 -20.266 1 95.06 292 LEU A CA 1
ATOM 2196 C C . LEU A 1 292 ? -12.633 4.832 -19.391 1 95.06 292 LEU A C 1
ATOM 2198 O O . LEU A 1 292 ? -13.82 5.141 -19.438 1 95.06 292 LEU A O 1
ATOM 2202 N N . PHE A 1 293 ? -11.758 5.379 -18.594 1 95.12 293 PHE A N 1
ATOM 2203 C CA . PHE A 1 293 ? -12.141 6.5 -17.75 1 95.12 293 PHE A CA 1
ATOM 2204 C C . PHE A 1 293 ? -12.633 7.672 -18.594 1 95.12 293 PHE A C 1
ATOM 2206 O O . PHE A 1 293 ? -13.672 8.266 -18.297 1 95.12 293 PHE A O 1
ATOM 2213 N N . VAL A 1 294 ? -11.898 8.008 -19.641 1 95.06 294 VAL A N 1
ATOM 2214 C CA . VAL A 1 294 ? -12.258 9.109 -20.531 1 95.06 294 VAL A CA 1
ATOM 2215 C C . VAL A 1 294 ? -13.562 8.781 -21.25 1 95.06 294 VAL A C 1
ATOM 2217 O O . VAL A 1 294 ? -14.438 9.641 -21.391 1 95.06 294 VAL A O 1
ATOM 2220 N N . VAL A 1 295 ? -13.695 7.578 -21.719 1 95.88 295 VAL A N 1
ATOM 2221 C CA . VAL A 1 295 ? -14.906 7.156 -22.422 1 95.88 295 VAL A CA 1
ATOM 2222 C C . VAL A 1 295 ? -16.125 7.324 -21.516 1 95.88 295 VAL A C 1
ATOM 2224 O O . VAL A 1 295 ? -17.141 7.887 -21.922 1 95.88 295 VAL A O 1
ATOM 2227 N N . LEU A 1 296 ? -16.047 6.832 -20.312 1 94.75 296 LEU A N 1
ATOM 2228 C CA . LEU A 1 296 ? -17.156 6.91 -19.359 1 94.75 296 LEU A CA 1
ATOM 2229 C C . LEU A 1 296 ? -17.438 8.359 -18.984 1 94.75 296 LEU A C 1
ATOM 2231 O O . LEU A 1 296 ? -18.594 8.734 -18.797 1 94.75 296 LEU A O 1
ATOM 2235 N N . ALA A 1 297 ? -16.375 9.148 -18.891 1 93.12 297 ALA A N 1
ATOM 2236 C CA . ALA A 1 297 ? -16.547 10.57 -18.578 1 93.12 297 ALA A CA 1
ATOM 2237 C C . ALA A 1 297 ? -17.281 11.281 -19.719 1 93.12 297 ALA A C 1
ATOM 2239 O O . ALA A 1 297 ? -18.203 12.062 -19.469 1 93.12 297 ALA A O 1
ATOM 2240 N N . VAL A 1 298 ? -16.891 11.023 -20.938 1 93.88 298 VAL A N 1
ATOM 2241 C CA . VAL A 1 298 ? -17.484 11.648 -22.125 1 93.88 298 VAL A CA 1
ATOM 2242 C C . VAL A 1 298 ? -18.938 11.195 -22.266 1 93.88 298 VAL A C 1
ATOM 2244 O O . VAL A 1 298 ? -19.797 11.977 -22.688 1 93.88 298 VAL A O 1
ATOM 2247 N N . ARG A 1 299 ? -19.219 9.992 -21.875 1 93.5 299 ARG A N 1
ATOM 2248 C CA . ARG A 1 299 ? -20.562 9.445 -21.984 1 93.5 299 ARG A CA 1
ATOM 2249 C C . ARG A 1 299 ? -21.422 9.875 -20.797 1 93.5 299 ARG A C 1
ATOM 2251 O O . ARG A 1 299 ? -22.609 9.516 -20.719 1 93.5 299 ARG A O 1
ATOM 2258 N N . GLY A 1 300 ? -20.859 10.578 -19.891 1 91.75 300 GLY A N 1
ATOM 2259 C CA . GLY A 1 300 ? -21.609 11.148 -18.781 1 91.75 300 GLY A CA 1
ATOM 2260 C C . GLY A 1 300 ? -21.953 10.125 -17.703 1 91.75 300 GLY A C 1
ATOM 2261 O O . GLY A 1 300 ? -23 10.227 -17.062 1 91.75 300 GLY A O 1
ATOM 2262 N N . GLU A 1 301 ? -21.109 9.133 -17.594 1 92.56 301 GLU A N 1
ATOM 2263 C CA . GLU A 1 301 ? -21.438 8.055 -16.656 1 92.56 301 GLU A CA 1
ATOM 2264 C C . GLU A 1 301 ? -20.969 8.398 -15.242 1 92.56 301 GLU A C 1
ATOM 2266 O O . GLU A 1 301 ? -21.281 7.68 -14.289 1 92.56 301 GLU A O 1
ATOM 2271 N N . PHE A 1 302 ? -20.219 9.523 -15.133 1 91.25 302 PHE A N 1
ATOM 2272 C CA . PHE A 1 302 ? -19.875 10.047 -13.82 1 91.25 302 PHE A CA 1
ATOM 2273 C C . PHE A 1 302 ? -20.719 11.273 -13.484 1 91.25 302 PHE A C 1
ATOM 2275 O O . PHE A 1 302 ? -20.875 12.172 -14.305 1 91.25 302 PHE A O 1
ATOM 2282 N N . VAL A 1 303 ? -21.266 11.289 -12.289 1 86.12 303 VAL A N 1
ATOM 2283 C CA . VAL A 1 303 ? -22.109 12.406 -11.852 1 86.12 303 VAL A CA 1
ATOM 2284 C C . VAL A 1 303 ? -21.234 13.656 -11.672 1 86.12 303 VAL A C 1
ATOM 2286 O O . VAL A 1 303 ? -21.625 14.758 -12.062 1 86.12 303 VAL A O 1
ATOM 2289 N N . ASN A 1 304 ? -20.188 13.57 -11.055 1 87.62 304 ASN A N 1
ATOM 2290 C CA . ASN A 1 304 ? -19.203 14.609 -10.812 1 87.62 304 ASN A CA 1
ATOM 2291 C C . ASN A 1 304 ? -17.812 14.023 -10.594 1 87.62 304 ASN A C 1
ATOM 2293 O O . ASN A 1 304 ? -17.625 12.812 -10.68 1 87.62 304 ASN A O 1
ATOM 2297 N N . VAL A 1 305 ? -16.797 14.836 -10.352 1 88.5 305 VAL A N 1
ATOM 2298 C CA . VAL A 1 305 ? -15.414 14.422 -10.211 1 88.5 305 VAL A CA 1
ATOM 2299 C C . VAL A 1 305 ? -15.25 13.555 -8.969 1 88.5 305 VAL A C 1
ATOM 2301 O O . VAL A 1 305 ? -14.469 12.602 -8.961 1 88.5 305 VAL A O 1
ATOM 2304 N N . SER A 1 306 ? -16 13.875 -8.008 1 84.25 306 SER A N 1
ATOM 2305 C CA . SER A 1 306 ? -15.961 13.094 -6.781 1 84.25 306 SER A CA 1
ATOM 2306 C C . SER A 1 306 ? -16.453 11.672 -7.02 1 84.25 306 SER A C 1
ATOM 2308 O O . SER A 1 306 ? -15.938 10.719 -6.434 1 84.25 306 SER A O 1
ATOM 2310 N N . ASP A 1 307 ? -17.438 11.617 -7.828 1 87.5 307 ASP A N 1
ATOM 2311 C CA . ASP A 1 307 ? -17.953 10.305 -8.203 1 87.5 307 ASP A CA 1
ATOM 2312 C C . ASP A 1 307 ? -16.906 9.492 -8.961 1 87.5 307 ASP A C 1
ATOM 2314 O O . ASP A 1 307 ? -16.766 8.289 -8.719 1 87.5 307 ASP A O 1
ATOM 2318 N N . ALA A 1 308 ? -16.266 10.141 -9.836 1 91 308 ALA A N 1
ATOM 2319 C CA . ALA A 1 308 ? -15.188 9.484 -10.578 1 91 308 ALA A CA 1
ATOM 2320 C C . ALA A 1 308 ? -14.086 9 -9.641 1 91 308 ALA A C 1
ATOM 2322 O O . ALA A 1 308 ? -13.578 7.887 -9.789 1 91 308 ALA A O 1
ATOM 2323 N N . ALA A 1 309 ? -13.75 9.781 -8.703 1 90.38 309 ALA A N 1
ATOM 2324 C CA . ALA A 1 309 ? -12.742 9.422 -7.703 1 90.38 309 ALA A CA 1
ATOM 2325 C C . ALA A 1 309 ? -13.195 8.219 -6.879 1 90.38 309 ALA A C 1
ATOM 2327 O O . ALA A 1 309 ? -12.375 7.371 -6.512 1 90.38 309 ALA A O 1
ATOM 2328 N N . ASP A 1 310 ? -14.453 8.164 -6.641 1 88.5 310 ASP A N 1
ATOM 2329 C CA . ASP A 1 310 ? -15.008 7.062 -5.859 1 88.5 310 ASP A CA 1
ATOM 2330 C C . ASP A 1 310 ? -14.82 5.73 -6.586 1 88.5 310 ASP A C 1
ATOM 2332 O O . ASP A 1 310 ? -14.609 4.695 -5.949 1 88.5 310 ASP A O 1
ATOM 2336 N N . VAL A 1 311 ? -14.93 5.801 -7.859 1 89.81 311 VAL A N 1
ATOM 2337 C CA . VAL A 1 311 ? -14.75 4.582 -8.641 1 89.81 311 VAL A CA 1
ATOM 2338 C C . VAL A 1 311 ? -13.312 4.082 -8.492 1 89.81 311 VAL A C 1
ATOM 2340 O O . VAL A 1 311 ? -13.078 2.879 -8.328 1 89.81 311 VAL A O 1
ATOM 2343 N N . ILE A 1 312 ? -12.391 4.984 -8.5 1 92.06 312 ILE A N 1
ATOM 2344 C CA . ILE A 1 312 ? -10.977 4.641 -8.336 1 92.06 312 ILE A CA 1
ATOM 2345 C C . ILE A 1 312 ? -10.75 4.066 -6.941 1 92.06 312 ILE A C 1
ATOM 2347 O O . ILE A 1 312 ? -10.117 3.016 -6.793 1 92.06 312 ILE A O 1
ATOM 2351 N N . VAL A 1 313 ? -11.273 4.672 -5.961 1 90.38 313 VAL A N 1
ATOM 2352 C CA . VAL A 1 313 ? -11.078 4.266 -4.574 1 90.38 313 VAL A CA 1
ATOM 2353 C C . VAL A 1 313 ? -11.719 2.9 -4.34 1 90.38 313 VAL A C 1
ATOM 2355 O O . VAL A 1 313 ? -11.109 2.021 -3.725 1 90.38 313 VAL A O 1
ATOM 2358 N N . ASN A 1 314 ? -12.906 2.77 -4.824 1 88.69 314 ASN A N 1
ATOM 2359 C CA . ASN A 1 314 ? -13.609 1.504 -4.645 1 88.69 314 ASN A CA 1
ATOM 2360 C C . ASN A 1 314 ? -12.906 0.364 -5.383 1 88.69 314 ASN A C 1
ATOM 2362 O O . ASN A 1 314 ? -12.898 -0.772 -4.906 1 88.69 314 ASN A O 1
ATOM 2366 N N . GLY A 1 315 ? -12.453 0.674 -6.555 1 89.88 315 GLY A N 1
ATOM 2367 C CA . GLY A 1 315 ? -11.648 -0.317 -7.254 1 89.88 315 GLY A CA 1
ATOM 2368 C C . GLY A 1 315 ? -10.438 -0.768 -6.461 1 89.88 315 GLY A C 1
ATOM 2369 O O . GLY A 1 315 ? -10.133 -1.962 -6.406 1 89.88 315 GLY A O 1
ATOM 2370 N N . THR A 1 316 ? -9.773 0.159 -5.84 1 91.75 316 THR A N 1
ATOM 2371 C CA . THR A 1 316 ? -8.594 -0.155 -5.043 1 91.75 316 THR A CA 1
ATOM 2372 C C . THR A 1 316 ? -8.984 -0.907 -3.773 1 91.75 316 THR A C 1
ATOM 2374 O O . THR A 1 316 ? -8.281 -1.829 -3.354 1 91.75 316 THR A O 1
ATOM 2377 N N . ARG A 1 317 ? -10.102 -0.538 -3.188 1 89.25 317 ARG A N 1
ATOM 2378 C CA . ARG A 1 317 ? -10.609 -1.223 -2.002 1 89.25 317 ARG A CA 1
ATOM 2379 C C . ARG A 1 317 ? -10.883 -2.693 -2.293 1 89.25 317 ARG A C 1
ATOM 2381 O O . ARG A 1 317 ? -10.664 -3.553 -1.439 1 89.25 317 ARG A O 1
ATOM 2388 N N . SER A 1 318 ? -11.32 -2.926 -3.475 1 86.62 318 SER A N 1
ATOM 2389 C CA . SER A 1 318 ? -11.75 -4.273 -3.842 1 86.62 318 SER A CA 1
ATOM 2390 C C . SER A 1 318 ? -10.562 -5.234 -3.887 1 86.62 318 SER A C 1
ATOM 2392 O O . SER A 1 318 ? -10.75 -6.453 -3.824 1 86.62 318 SER A O 1
ATOM 2394 N N . VAL A 1 319 ? -9.391 -4.699 -3.982 1 88.25 319 VAL A N 1
ATOM 2395 C CA . VAL A 1 319 ? -8.234 -5.574 -4.098 1 88.25 319 VAL A CA 1
ATOM 2396 C C . VAL A 1 319 ? -7.336 -5.41 -2.875 1 88.25 319 VAL A C 1
ATOM 2398 O O . VAL A 1 319 ? -6.156 -5.77 -2.908 1 88.25 319 VAL A O 1
ATOM 2401 N N . MET A 1 320 ? -7.816 -4.848 -1.866 1 89.81 320 MET A N 1
ATOM 2402 C CA . MET A 1 320 ? -7.02 -4.562 -0.677 1 89.81 320 MET A CA 1
ATOM 2403 C C . MET A 1 320 ? -6.504 -5.855 -0.049 1 89.81 320 MET A C 1
ATOM 2405 O O . MET A 1 320 ? -5.359 -5.918 0.402 1 89.81 320 MET A O 1
ATOM 2409 N N . GLU A 1 321 ? -7.367 -6.848 0.079 1 87.75 321 GLU A N 1
ATOM 2410 C CA . GLU A 1 321 ? -6.926 -8.117 0.66 1 87.75 321 GLU A CA 1
ATOM 2411 C C . GLU A 1 321 ? -5.746 -8.695 -0.116 1 87.75 321 GLU A C 1
ATOM 2413 O O . GLU A 1 321 ? -4.805 -9.219 0.48 1 87.75 321 GLU A O 1
ATOM 2418 N N . ALA A 1 322 ? -5.867 -8.633 -1.44 1 87.56 322 ALA A N 1
ATOM 2419 C CA . ALA A 1 322 ? -4.762 -9.078 -2.281 1 87.56 322 ALA A CA 1
ATOM 2420 C C . ALA A 1 322 ? -3.48 -8.312 -1.961 1 87.56 322 ALA A C 1
ATOM 2422 O O . ALA A 1 322 ? -2.4 -8.906 -1.88 1 87.56 322 ALA A O 1
ATOM 2423 N N . LEU A 1 323 ? -3.598 -7 -1.795 1 91.62 323 LEU A N 1
ATOM 2424 C CA . LEU A 1 323 ? -2.447 -6.156 -1.484 1 91.62 323 LEU A CA 1
ATOM 2425 C C . LEU A 1 323 ? -1.819 -6.562 -0.155 1 91.62 323 LEU A C 1
ATOM 2427 O O . LEU A 1 323 ? -0.594 -6.617 -0.033 1 91.62 323 LEU A O 1
ATOM 2431 N N . LEU A 1 324 ? -2.613 -6.863 0.792 1 92.31 324 LEU A N 1
ATOM 2432 C CA . LEU A 1 324 ? -2.115 -7.277 2.098 1 92.31 324 LEU A CA 1
ATOM 2433 C C . LEU A 1 324 ? -1.398 -8.625 2.004 1 92.31 324 LEU A C 1
ATOM 2435 O O . LEU A 1 324 ? -0.321 -8.797 2.576 1 92.31 324 LEU A O 1
ATOM 2439 N N . ILE A 1 325 ? -1.991 -9.523 1.28 1 89.56 325 ILE A N 1
ATOM 2440 C CA . ILE A 1 325 ? -1.419 -10.859 1.157 1 89.56 325 ILE A CA 1
ATOM 2441 C C . ILE A 1 325 ? -0.081 -10.781 0.426 1 89.56 325 ILE A C 1
ATOM 2443 O O . ILE A 1 325 ? 0.899 -11.398 0.845 1 89.56 325 ILE A O 1
ATOM 2447 N N . VAL A 1 326 ? -0.014 -10.016 -0.658 1 89.38 326 VAL A N 1
ATOM 2448 C CA . VAL A 1 326 ? 1.23 -9.867 -1.405 1 89.38 326 VAL A CA 1
ATOM 2449 C C . VAL A 1 326 ? 2.297 -9.234 -0.516 1 89.38 326 VAL A C 1
ATOM 2451 O O . VAL A 1 326 ? 3.463 -9.633 -0.556 1 89.38 326 VAL A O 1
ATOM 2454 N N . SER A 1 327 ? 1.899 -8.203 0.287 1 93.38 327 SER A N 1
ATOM 2455 C CA . SER A 1 327 ? 2.834 -7.559 1.202 1 93.38 327 SER A CA 1
ATOM 2456 C C . SER A 1 327 ? 3.418 -8.562 2.195 1 93.38 327 SER A C 1
ATOM 2458 O O . SER A 1 327 ? 4.625 -8.555 2.447 1 93.38 327 SER A O 1
ATOM 2460 N N . LEU A 1 328 ? 2.613 -9.367 2.727 1 92.38 328 LEU A N 1
ATOM 2461 C CA . LEU A 1 328 ? 3.062 -10.352 3.709 1 92.38 328 LEU A CA 1
ATOM 2462 C C . LEU A 1 328 ? 3.906 -11.438 3.047 1 92.38 328 LEU A C 1
ATOM 2464 O O . LEU A 1 328 ? 4.84 -11.961 3.658 1 92.38 328 LEU A O 1
ATOM 2468 N N . ALA A 1 329 ? 3.545 -11.781 1.812 1 88.25 329 ALA A N 1
ATOM 2469 C CA . ALA A 1 329 ? 4.359 -12.734 1.062 1 88.25 329 ALA A CA 1
ATOM 2470 C C . ALA A 1 329 ? 5.781 -12.219 0.875 1 88.25 329 ALA A C 1
ATOM 2472 O O . ALA A 1 329 ? 6.746 -12.961 1.061 1 88.25 329 ALA A O 1
ATOM 2473 N N . TYR A 1 330 ? 5.879 -10.93 0.52 1 88.88 330 TYR A N 1
ATOM 2474 C CA . TYR A 1 330 ? 7.191 -10.305 0.362 1 88.88 330 TYR A CA 1
ATOM 2475 C C . TYR A 1 330 ? 7.973 -10.352 1.668 1 88.88 330 TYR A C 1
ATOM 2477 O O . TYR A 1 330 ? 9.172 -10.648 1.672 1 88.88 330 TYR A O 1
ATOM 2485 N N . ALA A 1 331 ? 7.305 -10.062 2.76 1 92.19 331 ALA A N 1
ATOM 2486 C CA . ALA A 1 331 ? 7.949 -10.062 4.07 1 92.19 331 ALA A CA 1
ATOM 2487 C C . ALA A 1 331 ? 8.398 -11.469 4.461 1 92.19 331 ALA A C 1
ATOM 2489 O O . ALA A 1 331 ? 9.508 -11.648 4.977 1 92.19 331 ALA A O 1
ATOM 2490 N N . LEU A 1 332 ? 7.555 -12.43 4.246 1 90.56 332 LEU A N 1
ATOM 2491 C CA . LEU A 1 332 ? 7.871 -13.812 4.578 1 90.56 332 LEU A CA 1
ATOM 2492 C C . LEU A 1 332 ? 9.055 -14.312 3.754 1 90.56 332 LEU A C 1
ATOM 2494 O O . LEU A 1 332 ? 9.922 -15.023 4.27 1 90.56 332 LEU A O 1
ATOM 2498 N N . ASN A 1 333 ? 9.047 -13.969 2.488 1 85.44 333 ASN A N 1
ATOM 2499 C CA . ASN A 1 333 ? 10.172 -14.328 1.629 1 85.44 333 ASN A CA 1
ATOM 2500 C C . ASN A 1 333 ? 11.477 -13.727 2.141 1 85.44 333 ASN A C 1
ATOM 2502 O O . ASN A 1 333 ? 12.516 -14.398 2.137 1 85.44 333 ASN A O 1
ATOM 2506 N N . ALA A 1 334 ? 11.398 -12.5 2.564 1 87.69 334 ALA A N 1
ATOM 2507 C CA . ALA A 1 334 ? 12.586 -11.805 3.041 1 87.69 334 ALA A CA 1
ATOM 2508 C C . ALA A 1 334 ? 13.125 -12.445 4.316 1 87.69 334 ALA A C 1
ATOM 2510 O O . ALA A 1 334 ? 14.336 -12.625 4.469 1 87.69 334 ALA A O 1
ATOM 2511 N N . VAL A 1 335 ? 12.258 -12.75 5.18 1 90.5 335 VAL A N 1
ATOM 2512 C CA . VAL A 1 335 ? 12.703 -13.297 6.461 1 90.5 335 VAL A CA 1
ATOM 2513 C C . VAL A 1 335 ? 13.234 -14.719 6.262 1 90.5 335 VAL A C 1
ATOM 2515 O O . VAL A 1 335 ? 14.219 -15.117 6.891 1 90.5 335 VAL A O 1
ATOM 2518 N N . THR A 1 336 ? 12.625 -15.5 5.457 1 87.31 336 THR A N 1
ATOM 2519 C CA . THR A 1 336 ? 13.094 -16.844 5.16 1 87.31 336 THR A CA 1
ATOM 2520 C C . THR A 1 336 ? 14.469 -16.812 4.504 1 87.31 336 THR A C 1
ATOM 2522 O O . THR A 1 336 ? 15.312 -17.672 4.766 1 87.31 336 THR A O 1
ATOM 2525 N N . ALA A 1 337 ? 14.648 -15.859 3.646 1 85.44 337 ALA A N 1
ATOM 2526 C CA . ALA A 1 337 ? 15.945 -15.68 3.01 1 85.44 337 ALA A CA 1
ATOM 2527 C C . ALA A 1 337 ? 17.016 -15.305 4.031 1 85.44 337 ALA A C 1
ATOM 2529 O O . ALA A 1 337 ? 18.141 -15.805 3.98 1 85.44 337 ALA A O 1
ATOM 2530 N N . GLU A 1 338 ? 16.656 -14.438 4.91 1 86.75 338 GLU A N 1
ATOM 2531 C CA . GLU A 1 338 ? 17.594 -14 5.941 1 86.75 338 GLU A CA 1
ATOM 2532 C C . GLU A 1 338 ? 17.969 -15.148 6.871 1 86.75 338 GLU A C 1
ATOM 2534 O O . GLU A 1 338 ? 19.094 -15.227 7.359 1 86.75 338 GLU A O 1
ATOM 2539 N N . LEU A 1 339 ? 17.031 -16.031 7.102 1 90.25 339 LEU A N 1
ATOM 2540 C CA . LEU A 1 339 ? 17.25 -17.188 7.957 1 90.25 339 LEU A CA 1
ATOM 2541 C C . LEU A 1 339 ? 18.031 -18.266 7.219 1 90.25 339 LEU A C 1
ATOM 2543 O O . LEU A 1 339 ? 18.422 -19.266 7.812 1 90.25 339 LEU A O 1
ATOM 2547 N N . GLN A 1 340 ? 18.219 -18.078 5.887 1 88 340 GLN A N 1
ATOM 2548 C CA . GLN A 1 340 ? 19 -18.984 5.055 1 88 340 GLN A CA 1
ATOM 2549 C C . GLN A 1 340 ? 18.344 -20.359 4.988 1 88 340 GLN A C 1
ATOM 2551 O O . GLN A 1 340 ? 19.031 -21.375 5.105 1 88 340 GLN A O 1
ATOM 2556 N N . ALA A 1 341 ? 17.094 -20.312 4.867 1 85.19 341 ALA A N 1
ATOM 2557 C CA . ALA A 1 341 ? 16.328 -21.562 4.789 1 85.19 341 ALA A CA 1
ATOM 2558 C C . ALA A 1 341 ? 16.766 -22.391 3.59 1 85.19 341 ALA A C 1
ATOM 2560 O O . ALA A 1 341 ? 16.906 -23.609 3.699 1 85.19 341 ALA A O 1
ATOM 2561 N N . ALA A 1 342 ? 16.984 -21.766 2.469 1 83.38 342 ALA A N 1
ATOM 2562 C CA . ALA A 1 342 ? 17.391 -22.484 1.257 1 83.38 342 ALA A CA 1
ATOM 2563 C C . ALA A 1 342 ? 18.734 -23.188 1.459 1 83.38 342 ALA A C 1
ATOM 2565 O O . ALA A 1 342 ? 18.906 -24.328 1.042 1 83.38 342 ALA A O 1
ATOM 2566 N N . ASN A 1 343 ? 19.641 -22.5 2.057 1 85.25 343 ASN A N 1
ATOM 2567 C CA . ASN A 1 343 ? 20.953 -23.078 2.32 1 85.25 343 ASN A CA 1
ATOM 2568 C C . ASN A 1 343 ? 20.844 -24.312 3.223 1 85.25 343 ASN A C 1
ATOM 2570 O O . ASN A 1 343 ? 21.578 -25.281 3.047 1 85.25 343 ASN A O 1
ATOM 2574 N N . TYR A 1 344 ? 19.984 -24.203 4.156 1 87.12 344 TYR A N 1
ATOM 2575 C CA . TYR A 1 344 ? 19.766 -25.344 5.031 1 87.12 344 TYR A CA 1
ATOM 2576 C C . TYR A 1 344 ? 19.281 -26.562 4.238 1 87.12 344 TYR A C 1
ATOM 2578 O O . TYR A 1 344 ? 19.781 -27.672 4.434 1 87.12 344 TYR A O 1
ATOM 2586 N N . ILE A 1 345 ? 18.359 -26.391 3.338 1 85.25 345 ILE A N 1
ATOM 2587 C CA . ILE A 1 345 ? 17.828 -27.469 2.516 1 85.25 345 ILE A CA 1
ATOM 2588 C C . ILE A 1 345 ? 18.938 -28.062 1.658 1 85.25 345 ILE A C 1
ATOM 2590 O O . ILE A 1 345 ? 19.094 -29.281 1.592 1 85.25 345 ILE A O 1
ATOM 2594 N N . ILE A 1 346 ? 19.719 -27.219 1.009 1 83.88 346 ILE A N 1
ATOM 2595 C CA . ILE A 1 346 ? 20.797 -27.672 0.134 1 83.88 346 ILE A CA 1
ATOM 2596 C C . ILE A 1 346 ? 21.797 -28.516 0.93 1 83.88 346 ILE A C 1
ATOM 2598 O O . ILE A 1 346 ? 22.188 -29.594 0.495 1 83.88 346 ILE A O 1
ATOM 2602 N N . ASP A 1 347 ? 22.125 -28.047 2.094 1 86.56 347 ASP A N 1
ATOM 2603 C CA . ASP A 1 347 ? 23.109 -28.703 2.926 1 86.56 347 ASP A CA 1
ATOM 2604 C C . ASP A 1 347 ? 22.625 -30.078 3.367 1 86.56 347 ASP A C 1
ATOM 2606 O O . ASP A 1 347 ? 23.438 -31.016 3.49 1 86.56 347 ASP A O 1
ATOM 2610 N N . GLN A 1 348 ? 21.406 -30.219 3.602 1 87.06 348 GLN A N 1
ATOM 2611 C CA . GLN A 1 348 ? 20.844 -31.484 4.082 1 87.06 348 GLN A CA 1
ATOM 2612 C C . GLN A 1 348 ? 20.891 -32.562 2.992 1 87.06 348 GLN A C 1
ATOM 2614 O O . GLN A 1 348 ? 20.938 -33.75 3.291 1 87.06 348 GLN A O 1
ATOM 2619 N N . PHE A 1 349 ? 20.969 -32.156 1.694 1 87.38 349 PHE A N 1
ATOM 2620 C CA . PHE A 1 349 ? 20.812 -33.125 0.625 1 87.38 349 PHE A CA 1
ATOM 2621 C C . PHE A 1 349 ? 22.062 -33.188 -0.244 1 87.38 349 PHE A C 1
ATOM 2623 O O . PHE A 1 349 ? 22.109 -33.938 -1.226 1 87.38 349 PHE A O 1
ATOM 2630 N N . ALA A 1 350 ? 23.047 -32.438 0.094 1 83.31 350 ALA A N 1
ATOM 2631 C CA . ALA A 1 350 ? 24.281 -32.344 -0.684 1 83.31 350 ALA A CA 1
ATOM 2632 C C . ALA A 1 350 ? 24.922 -33.719 -0.88 1 83.31 350 ALA A C 1
ATOM 2634 O O . ALA A 1 350 ? 25.422 -34.031 -1.963 1 83.31 350 ALA A O 1
ATOM 2635 N N . ALA A 1 351 ? 24.781 -34.531 0.085 1 85.12 351 ALA A N 1
ATOM 2636 C CA . ALA A 1 351 ? 25.438 -35.844 0.058 1 85.12 351 ALA A CA 1
ATOM 2637 C C . ALA A 1 351 ? 24.719 -36.812 -0.89 1 85.12 351 ALA A C 1
ATOM 2639 O O . ALA A 1 351 ? 25.297 -37.781 -1.342 1 85.12 351 ALA A O 1
ATOM 2640 N N . TYR A 1 352 ? 23.562 -36.5 -1.265 1 90 352 TYR A N 1
ATOM 2641 C CA . TYR A 1 352 ? 22.75 -37.406 -2.078 1 90 352 TYR A CA 1
ATOM 2642 C C . TYR A 1 352 ? 22.797 -37.031 -3.549 1 90 352 TYR A C 1
ATOM 2644 O O . TYR A 1 352 ? 22.25 -37.719 -4.406 1 90 352 TYR A O 1
ATOM 2652 N N . LEU A 1 353 ? 23.516 -35.969 -3.797 1 90.31 353 LEU A N 1
ATOM 2653 C CA . LEU A 1 353 ? 23.672 -35.531 -5.18 1 90.31 353 LEU A CA 1
ATOM 2654 C C . LEU A 1 353 ? 24.75 -36.312 -5.891 1 90.31 353 LEU A C 1
ATOM 2656 O O . LEU A 1 353 ? 25.922 -35.938 -5.875 1 90.31 353 LEU A O 1
ATOM 2660 N N . THR A 1 354 ? 24.344 -37.438 -6.582 1 89.69 354 THR A N 1
ATOM 2661 C CA . THR A 1 354 ? 25.203 -38.344 -7.344 1 89.69 354 THR A CA 1
ATOM 2662 C C . THR A 1 354 ? 24.922 -38.219 -8.836 1 89.69 354 THR A C 1
ATOM 2664 O O . THR A 1 354 ? 23.938 -37.625 -9.242 1 89.69 354 THR A O 1
ATOM 2667 N N . PRO A 1 355 ? 25.781 -38.812 -9.609 1 87.38 355 PRO A N 1
ATOM 2668 C CA . PRO A 1 355 ? 25.531 -38.719 -11.047 1 87.38 355 PRO A CA 1
ATOM 2669 C C . PRO A 1 355 ? 24.172 -39.281 -11.453 1 87.38 355 PRO A C 1
ATOM 2671 O O . PRO A 1 355 ? 23.531 -38.75 -12.367 1 87.38 355 PRO A O 1
ATOM 2674 N N . ALA A 1 356 ? 23.672 -40.25 -10.688 1 88.69 356 ALA A N 1
ATOM 2675 C CA . ALA A 1 356 ? 22.422 -40.906 -11.031 1 88.69 356 ALA A CA 1
ATOM 2676 C C . ALA A 1 356 ? 21.219 -40.094 -10.547 1 88.69 356 ALA A C 1
ATOM 2678 O O . ALA A 1 356 ? 20.141 -40.125 -11.133 1 88.69 356 ALA A O 1
ATOM 2679 N N . THR A 1 357 ? 21.422 -39.281 -9.562 1 93.75 357 THR A N 1
ATOM 2680 C CA . THR A 1 357 ? 20.266 -38.656 -8.914 1 93.75 357 THR A CA 1
ATOM 2681 C C . THR A 1 357 ? 20.312 -37.125 -9.062 1 93.75 357 THR A C 1
ATOM 2683 O O . THR A 1 357 ? 19.359 -36.438 -8.672 1 93.75 357 THR A O 1
ATOM 2686 N N . VAL A 1 358 ? 21.359 -36.656 -9.656 1 94.31 358 VAL A N 1
ATOM 2687 C CA . VAL A 1 358 ? 21.625 -35.219 -9.617 1 94.31 358 VAL A CA 1
ATOM 2688 C C . VAL A 1 358 ? 20.469 -34.438 -10.266 1 94.31 358 VAL A C 1
ATOM 2690 O O . VAL A 1 358 ? 20.016 -33.438 -9.742 1 94.31 358 VAL A O 1
ATOM 2693 N N . VAL A 1 359 ? 19.938 -34.969 -11.328 1 96.88 359 VAL A N 1
ATOM 2694 C CA . VAL A 1 359 ? 18.891 -34.25 -12.047 1 96.88 359 VAL A CA 1
ATOM 2695 C C . VAL A 1 359 ? 17.594 -34.281 -11.242 1 96.88 359 VAL A C 1
ATOM 2697 O O . VAL A 1 359 ? 16.984 -33.25 -10.961 1 96.88 359 VAL A O 1
ATOM 2700 N N . ALA A 1 360 ? 17.172 -35.469 -10.805 1 97.5 360 ALA A N 1
ATOM 2701 C CA . ALA A 1 360 ? 15.93 -35.656 -10.055 1 97.5 360 ALA A CA 1
ATOM 2702 C C . ALA A 1 360 ? 15.984 -34.906 -8.727 1 97.5 360 ALA A C 1
ATOM 2704 O O . ALA A 1 360 ? 15.023 -34.25 -8.336 1 97.5 360 ALA A O 1
ATOM 2705 N N . LEU A 1 361 ? 17.094 -35 -8.094 1 96.25 361 LEU A N 1
ATOM 2706 C CA . LEU A 1 361 ? 17.219 -34.375 -6.789 1 96.25 361 LEU A CA 1
ATOM 2707 C C . LEU A 1 361 ? 17.297 -32.844 -6.934 1 96.25 361 LEU A C 1
ATOM 2709 O O . LEU A 1 361 ? 16.812 -32.125 -6.078 1 96.25 361 LEU A O 1
ATOM 2713 N N . THR A 1 362 ? 18 -32.438 -7.977 1 96.75 362 THR A N 1
ATOM 2714 C CA . THR A 1 362 ? 18.016 -31 -8.258 1 96.75 362 THR A CA 1
ATOM 2715 C C . THR A 1 362 ? 16.594 -30.453 -8.422 1 96.75 362 THR A C 1
ATOM 2717 O O . THR A 1 362 ? 16.25 -29.406 -7.895 1 96.75 362 THR A O 1
ATOM 2720 N N . PHE A 1 363 ? 15.766 -31.172 -9.102 1 98.06 363 PHE A N 1
ATOM 2721 C CA . PHE A 1 363 ? 14.375 -30.766 -9.281 1 98.06 363 PHE A CA 1
ATOM 2722 C C . PHE A 1 363 ? 13.656 -30.703 -7.941 1 98.06 363 PHE A C 1
ATOM 2724 O O . PHE A 1 363 ? 12.984 -29.703 -7.645 1 98.06 363 PHE A O 1
ATOM 2731 N N . VAL A 1 364 ? 13.805 -31.688 -7.168 1 97.06 364 VAL A N 1
ATOM 2732 C CA . VAL A 1 364 ? 13.117 -31.781 -5.887 1 97.06 364 VAL A CA 1
ATOM 2733 C C . VAL A 1 364 ? 13.586 -30.656 -4.969 1 97.06 364 VAL A C 1
ATOM 2735 O O . VAL A 1 364 ? 12.773 -29.984 -4.332 1 97.06 364 VAL A O 1
ATOM 2738 N N . LEU A 1 365 ? 14.867 -30.438 -4.961 1 94.81 365 LEU A N 1
ATOM 2739 C CA . LEU A 1 365 ? 15.422 -29.406 -4.094 1 94.81 365 LEU A CA 1
ATOM 2740 C C . LEU A 1 365 ? 14.969 -28.031 -4.535 1 94.81 365 LEU A C 1
ATOM 2742 O O . LEU A 1 365 ? 14.562 -27.203 -3.711 1 94.81 365 LEU A O 1
ATOM 2746 N N . THR A 1 366 ? 15.078 -27.812 -5.809 1 96.25 366 THR A N 1
ATOM 2747 C CA . THR A 1 366 ? 14.641 -26.516 -6.316 1 96.25 366 THR A CA 1
ATOM 2748 C C . THR A 1 366 ? 13.156 -26.297 -6.047 1 96.25 366 THR A C 1
ATOM 2750 O O . THR A 1 366 ? 12.734 -25.188 -5.727 1 96.25 366 THR A O 1
ATOM 2753 N N . SER A 1 367 ? 12.391 -27.344 -6.199 1 96.88 367 SER A N 1
ATOM 2754 C CA . SER A 1 367 ? 10.961 -27.297 -5.914 1 96.88 367 SER A CA 1
ATOM 2755 C C . SER A 1 367 ? 10.703 -26.906 -4.465 1 96.88 367 SER A C 1
ATOM 2757 O O . SER A 1 367 ? 9.867 -26.047 -4.188 1 96.88 367 SER A O 1
ATOM 2759 N N . LEU A 1 368 ? 11.406 -27.531 -3.598 1 93 368 LEU A N 1
ATOM 2760 C CA . LEU A 1 368 ? 11.227 -27.266 -2.174 1 93 368 LEU A CA 1
ATOM 2761 C C . LEU A 1 368 ? 11.641 -25.844 -1.828 1 93 368 LEU A C 1
ATOM 2763 O O . LEU A 1 368 ? 10.953 -25.156 -1.062 1 93 368 LEU A O 1
ATOM 2767 N N . ILE A 1 369 ? 12.719 -25.453 -2.41 1 90.88 369 ILE A N 1
ATOM 2768 C CA . ILE A 1 369 ? 13.219 -24.094 -2.16 1 90.88 369 ILE A CA 1
ATOM 2769 C C . ILE A 1 369 ? 12.227 -23.078 -2.701 1 90.88 369 ILE A C 1
ATOM 2771 O O . ILE A 1 369 ? 11.852 -22.125 -1.998 1 90.88 369 ILE A O 1
ATOM 2775 N N . SER A 1 370 ? 11.828 -23.281 -3.902 1 93.94 370 SER A N 1
ATOM 2776 C CA . SER A 1 370 ? 10.875 -22.375 -4.531 1 93.94 370 SER A CA 1
ATOM 2777 C C . SER A 1 370 ? 9.547 -22.359 -3.783 1 93.94 370 SER A C 1
ATOM 2779 O O . SER A 1 370 ? 8.938 -21.297 -3.607 1 93.94 370 SER A O 1
ATOM 2781 N N . PHE A 1 371 ? 9.086 -23.484 -3.381 1 91.56 371 PHE A N 1
ATOM 2782 C CA . PHE A 1 371 ? 7.844 -23.594 -2.619 1 91.56 371 PHE A CA 1
ATOM 2783 C C . PHE A 1 371 ? 7.953 -22.844 -1.296 1 91.56 371 PHE A C 1
ATOM 2785 O O . PHE A 1 371 ? 6.996 -22.203 -0.86 1 91.56 371 PHE A O 1
ATOM 2792 N N . SER A 1 372 ? 9.117 -22.938 -0.755 1 83.62 372 SER A N 1
ATOM 2793 C CA . SER A 1 372 ? 9.352 -22.359 0.56 1 83.62 372 SER A CA 1
ATOM 2794 C C . SER A 1 372 ? 9.531 -20.844 0.465 1 83.62 372 SER A C 1
ATOM 2796 O O . SER A 1 372 ? 9.094 -20.094 1.345 1 83.62 372 SER A O 1
ATOM 2798 N N . THR A 1 373 ? 10.117 -20.406 -0.579 1 80.88 373 THR A N 1
ATOM 2799 C CA . THR A 1 373 ? 10.438 -18.984 -0.693 1 80.88 373 THR A CA 1
ATOM 2800 C C . THR A 1 373 ? 9.398 -18.266 -1.54 1 80.88 373 THR A C 1
ATOM 2802 O O . THR A 1 373 ? 9.312 -17.031 -1.519 1 80.88 373 THR A O 1
ATOM 2805 N N . GLY A 1 374 ? 8.672 -19.031 -2.271 1 81.31 374 GLY A N 1
ATOM 2806 C CA . GLY A 1 374 ? 7.621 -18.453 -3.098 1 81.31 374 GLY A CA 1
ATOM 2807 C C . GLY A 1 374 ? 8.156 -17.703 -4.297 1 81.31 374 GLY A C 1
ATOM 2808 O O . GLY A 1 374 ? 7.48 -16.812 -4.828 1 81.31 374 GLY A O 1
ATOM 2809 N N . THR A 1 375 ? 9.406 -17.906 -4.645 1 86 375 THR A N 1
ATOM 2810 C CA . THR A 1 375 ? 10.031 -17.234 -5.777 1 86 375 THR A CA 1
ATOM 2811 C C . THR A 1 375 ? 10.789 -18.219 -6.652 1 86 375 THR A C 1
ATOM 2813 O O . THR A 1 375 ? 11.719 -18.891 -6.188 1 86 375 THR A O 1
ATOM 2816 N N . SER A 1 376 ? 10.344 -18.281 -7.875 1 93.5 376 SER A N 1
ATOM 2817 C CA . SER A 1 376 ? 11.055 -19.125 -8.812 1 93.5 376 SER A CA 1
ATOM 2818 C C . SER A 1 376 ? 12.414 -18.547 -9.172 1 93.5 376 SER A C 1
ATOM 2820 O O . SER A 1 376 ? 13.422 -19.266 -9.18 1 93.5 376 SER A O 1
ATOM 2822 N N . TRP A 1 377 ? 12.516 -17.266 -9.328 1 91.06 377 TRP A N 1
ATOM 2823 C CA . TRP A 1 377 ? 13.766 -16.609 -9.695 1 91.06 377 TRP A CA 1
ATOM 2824 C C . TRP A 1 377 ? 14.797 -16.719 -8.578 1 91.06 377 TRP A C 1
ATOM 2826 O O . TRP A 1 377 ? 15.977 -16.953 -8.836 1 91.06 377 TRP A O 1
ATOM 2836 N N . GLY A 1 378 ? 14.273 -16.562 -7.402 1 89.62 378 GLY A N 1
ATOM 2837 C CA . GLY A 1 378 ? 15.164 -16.766 -6.266 1 89.62 378 GLY A CA 1
ATOM 2838 C C . GLY A 1 378 ? 15.688 -18.188 -6.172 1 89.62 378 GLY A C 1
ATOM 2839 O O . GLY A 1 378 ? 16.859 -18.406 -5.867 1 89.62 378 GLY A O 1
ATOM 2840 N N . ALA A 1 379 ? 14.828 -19.109 -6.461 1 93.56 379 ALA A N 1
ATOM 2841 C CA . ALA A 1 379 ? 15.234 -20.516 -6.43 1 93.56 379 ALA A CA 1
ATOM 2842 C C . ALA A 1 379 ? 16.266 -20.812 -7.512 1 93.56 379 ALA A C 1
ATOM 2844 O O . ALA A 1 379 ? 17.219 -21.562 -7.281 1 93.56 379 ALA A O 1
ATOM 2845 N N . PHE A 1 380 ? 16.109 -20.188 -8.695 1 95.81 380 PHE A N 1
ATOM 2846 C CA . PHE A 1 380 ? 17.078 -20.359 -9.766 1 95.81 380 PHE A CA 1
ATOM 2847 C C . PHE A 1 380 ? 18.469 -19.875 -9.312 1 95.81 380 PHE A C 1
ATOM 2849 O O . PHE A 1 380 ? 19.453 -20.578 -9.508 1 95.81 380 PHE A O 1
ATOM 2856 N N . ALA A 1 381 ? 18.469 -18.703 -8.742 1 91.94 381 ALA A N 1
ATOM 2857 C CA . ALA A 1 381 ? 19.719 -18.047 -8.359 1 91.94 381 ALA A CA 1
ATOM 2858 C C . ALA A 1 381 ? 20.453 -18.844 -7.289 1 91.94 381 ALA A C 1
ATOM 2860 O O . ALA A 1 381 ? 21.688 -18.859 -7.25 1 91.94 381 ALA A O 1
ATOM 2861 N N . LEU A 1 382 ? 19.703 -19.516 -6.52 1 89.88 382 LEU A N 1
ATOM 2862 C CA . LEU A 1 382 ? 20.312 -20.266 -5.426 1 89.88 382 LEU A CA 1
ATOM 2863 C C . LEU A 1 382 ? 20.781 -21.641 -5.902 1 89.88 382 LEU A C 1
ATOM 2865 O O . LEU A 1 382 ? 21.844 -22.125 -5.473 1 89.88 382 LEU A O 1
ATOM 2869 N N . MET A 1 383 ? 20.047 -22.219 -6.762 1 94.31 383 MET A N 1
ATOM 2870 C CA . MET A 1 383 ? 20.297 -23.625 -7.062 1 94.31 383 MET A CA 1
ATOM 2871 C C . MET A 1 383 ? 21.203 -23.766 -8.281 1 94.31 383 MET A C 1
ATOM 2873 O O . MET A 1 383 ? 21.938 -24.75 -8.391 1 94.31 383 MET A O 1
ATOM 2877 N N . MET A 1 384 ? 21.219 -22.797 -9.188 1 94.69 384 MET A N 1
ATOM 2878 C CA . MET A 1 384 ? 22.016 -22.906 -10.406 1 94.69 384 MET A CA 1
ATOM 2879 C C . MET A 1 384 ? 23.5 -23 -10.094 1 94.69 384 MET A C 1
ATOM 2881 O O . MET A 1 384 ? 24.188 -23.891 -10.594 1 94.69 384 MET A O 1
ATOM 2885 N N . PRO A 1 385 ? 24.016 -22.156 -9.25 1 92.12 385 PRO A N 1
ATOM 2886 C CA . PRO A 1 385 ? 25.438 -22.234 -8.93 1 92.12 385 PRO A CA 1
ATOM 2887 C C . PRO A 1 385 ? 25.812 -23.484 -8.148 1 92.12 385 PRO A C 1
ATOM 2889 O O . PRO A 1 385 ? 27 -23.828 -8.047 1 92.12 385 PRO A O 1
ATOM 2892 N N . VAL A 1 386 ? 24.844 -24.156 -7.648 1 90.06 386 VAL A N 1
ATOM 2893 C CA . VAL A 1 386 ? 25.109 -25.391 -6.902 1 90.06 386 VAL A CA 1
ATOM 2894 C C . VAL A 1 386 ? 25 -26.594 -7.836 1 90.06 386 VAL A C 1
ATOM 2896 O O . VAL A 1 386 ? 25.891 -27.438 -7.863 1 90.06 386 VAL A O 1
ATOM 2899 N N . ALA A 1 387 ? 24 -26.641 -8.633 1 93.69 387 ALA A N 1
ATOM 2900 C CA . ALA A 1 387 ? 23.672 -27.828 -9.438 1 93.69 387 ALA A CA 1
ATOM 2901 C C . ALA A 1 387 ? 24.562 -27.906 -10.672 1 93.69 387 ALA A C 1
ATOM 2903 O O . ALA A 1 387 ? 24.984 -28.984 -11.062 1 93.69 387 ALA A O 1
ATOM 2904 N N . LEU A 1 388 ? 24.859 -26.781 -11.25 1 93.81 388 LEU A N 1
ATOM 2905 C CA . LEU A 1 388 ? 25.531 -26.781 -12.547 1 93.81 388 LEU A CA 1
ATOM 2906 C C . LEU A 1 388 ? 26.984 -27.219 -12.406 1 93.81 388 LEU A C 1
ATOM 2908 O O . LEU A 1 388 ? 27.469 -28.016 -13.211 1 93.81 388 LEU A O 1
ATOM 2912 N N . PRO A 1 389 ? 27.781 -26.656 -11.461 1 91.44 389 PRO A N 1
ATOM 2913 C CA . PRO A 1 389 ? 29.141 -27.156 -11.281 1 91.44 389 PRO A CA 1
ATOM 2914 C C . PRO A 1 389 ? 29.188 -28.656 -11.023 1 91.44 389 PRO A C 1
ATOM 2916 O O . PRO A 1 389 ? 30.094 -29.344 -11.516 1 91.44 389 PRO A O 1
ATOM 2919 N N . LEU A 1 390 ? 28.234 -29.172 -10.305 1 91.31 390 LEU A N 1
ATOM 2920 C CA . LEU A 1 390 ? 28.172 -30.609 -10.039 1 91.31 390 LEU A CA 1
ATOM 2921 C C . LEU A 1 390 ? 27.922 -31.391 -11.328 1 91.31 390 LEU A C 1
ATOM 2923 O O . LEU A 1 390 ? 28.531 -32.438 -11.562 1 91.31 390 LEU A O 1
ATOM 2927 N N . ALA A 1 391 ? 27 -30.906 -12.078 1 94.06 391 ALA A N 1
ATOM 2928 C CA . ALA A 1 391 ? 26.703 -31.547 -13.359 1 94.06 391 ALA A CA 1
ATOM 2929 C C . ALA A 1 391 ? 27.922 -31.562 -14.266 1 94.06 391 ALA A C 1
ATOM 2931 O O . ALA A 1 391 ? 28.203 -32.562 -14.93 1 94.06 391 ALA A O 1
ATOM 2932 N N . PHE A 1 392 ? 28.625 -30.5 -14.32 1 92.31 392 PHE A N 1
ATOM 2933 C CA . PHE A 1 392 ? 29.828 -30.422 -15.141 1 92.31 392 PHE A CA 1
ATOM 2934 C C . PHE A 1 392 ? 30.906 -31.359 -14.617 1 92.31 392 PHE A C 1
ATOM 2936 O O . PHE A 1 392 ? 31.656 -31.938 -15.398 1 92.31 392 PHE A O 1
ATOM 2943 N N . GLU A 1 393 ? 31 -31.438 -13.344 1 91.44 393 GLU A N 1
ATOM 2944 C CA . GLU A 1 393 ? 31.938 -32.406 -12.766 1 91.44 393 GLU A CA 1
ATOM 2945 C C . GLU A 1 393 ? 31.609 -33.812 -13.219 1 91.44 393 GLU A C 1
ATOM 2947 O O . GLU A 1 393 ? 32.5 -34.562 -13.617 1 91.44 393 GLU A O 1
ATOM 2952 N N . PHE A 1 394 ? 30.375 -34.156 -13.133 1 93.56 394 PHE A N 1
ATOM 2953 C CA . PHE A 1 394 ? 29.938 -35.5 -13.469 1 93.56 394 PHE A CA 1
ATOM 2954 C C . PHE A 1 394 ? 30.062 -35.781 -14.961 1 93.56 394 PHE A C 1
ATOM 2956 O O . PHE A 1 394 ? 30.172 -36.906 -15.391 1 93.56 394 PHE A O 1
ATOM 2963 N N . SER A 1 395 ? 30.031 -34.688 -15.734 1 92.56 395 SER A N 1
ATOM 2964 C CA . SER A 1 395 ? 30.109 -34.812 -17.188 1 92.56 395 SER A CA 1
ATOM 2965 C C . SER A 1 395 ? 31.547 -34.719 -17.688 1 92.56 395 SER A C 1
ATOM 2967 O O . SER A 1 395 ? 31.797 -34.75 -18.891 1 92.56 395 SER A O 1
ATOM 2969 N N . GLY A 1 396 ? 32.531 -34.5 -16.812 1 90.38 396 GLY A N 1
ATOM 2970 C CA . GLY A 1 396 ? 33.906 -34.344 -17.203 1 90.38 396 GLY A CA 1
ATOM 2971 C C . GLY A 1 396 ? 34.219 -33 -17.797 1 90.38 396 GLY A C 1
ATOM 2972 O O . GLY A 1 396 ? 35.094 -32.844 -18.641 1 90.38 396 GLY A O 1
ATOM 2973 N N . GLY A 1 397 ? 33.312 -32.062 -17.469 1 88.62 397 GLY A N 1
ATOM 2974 C CA . GLY A 1 397 ? 33.562 -30.688 -17.906 1 88.62 397 GLY A CA 1
ATOM 2975 C C . GLY A 1 397 ? 33 -30.391 -19.281 1 88.62 397 GLY A C 1
ATOM 2976 O O . GLY A 1 397 ? 33.219 -29.297 -19.828 1 88.62 397 GLY A O 1
ATOM 2977 N N . GLU A 1 398 ? 32.281 -31.328 -19.844 1 90.94 398 GLU A N 1
ATOM 2978 C CA . GLU A 1 398 ? 31.734 -31.172 -21.188 1 90.94 398 GLU A CA 1
ATOM 2979 C C . GLU A 1 398 ? 30.234 -30.875 -21.141 1 90.94 398 GLU A C 1
ATOM 2981 O O . GLU A 1 398 ? 29.547 -31.234 -20.188 1 90.94 398 GLU A O 1
ATOM 2986 N N . ILE A 1 399 ? 29.812 -30.188 -22.188 1 93.69 399 ILE A N 1
ATOM 2987 C CA . ILE A 1 399 ? 28.391 -29.906 -22.312 1 93.69 399 ILE A CA 1
ATOM 2988 C C . ILE A 1 399 ? 27.672 -31.141 -22.875 1 93.69 399 ILE A C 1
ATOM 2990 O O . ILE A 1 399 ? 27.688 -31.375 -24.078 1 93.69 399 ILE A O 1
ATOM 2994 N N . THR A 1 400 ? 27.141 -31.891 -22.016 1 92.94 400 THR A N 1
ATOM 2995 C CA . THR A 1 400 ? 26.406 -33.125 -22.312 1 92.94 400 THR A CA 1
ATOM 2996 C C . THR A 1 400 ? 24.922 -32.969 -21.969 1 92.94 400 THR A C 1
ATOM 2998 O O . THR A 1 400 ? 24.516 -31.953 -21.391 1 92.94 400 THR A O 1
ATOM 3001 N N . PRO A 1 401 ? 24.094 -33.875 -22.344 1 94.56 401 PRO A N 1
ATOM 3002 C CA . PRO A 1 401 ? 22.672 -33.812 -22.016 1 94.56 401 PRO A CA 1
ATOM 3003 C C . PRO A 1 401 ? 22.438 -33.656 -20.516 1 94.56 401 PRO A C 1
ATOM 3005 O O . PRO A 1 401 ? 21.422 -33.094 -20.094 1 94.56 401 PRO A O 1
ATOM 3008 N N . LEU A 1 402 ? 23.422 -34.125 -19.75 1 95.56 402 LEU A N 1
ATOM 3009 C CA . LEU A 1 402 ? 23.297 -34 -18.312 1 95.56 402 LEU A CA 1
ATOM 3010 C C . LEU A 1 402 ? 23.188 -32.531 -17.891 1 95.56 402 LEU A C 1
ATOM 3012 O O . LEU A 1 402 ? 22.469 -32.188 -16.953 1 95.56 402 LEU A O 1
ATOM 3016 N N . ILE A 1 403 ? 23.938 -31.688 -18.609 1 96.38 403 ILE A N 1
ATOM 3017 C CA . ILE A 1 403 ? 23.922 -30.25 -18.328 1 96.38 403 ILE A CA 1
ATOM 3018 C C . ILE A 1 403 ? 22.547 -29.672 -18.625 1 96.38 403 ILE A C 1
ATOM 3020 O O . ILE A 1 403 ? 21.984 -28.922 -17.828 1 96.38 403 ILE A O 1
ATOM 3024 N N . PHE A 1 404 ? 21.969 -30.062 -19.766 1 97.56 404 PHE A N 1
ATOM 3025 C CA . PHE A 1 404 ? 20.656 -29.578 -20.172 1 97.56 404 PHE A CA 1
ATOM 3026 C C . PHE A 1 404 ? 19.578 -30.031 -19.188 1 97.56 404 PHE A C 1
ATOM 3028 O O . PHE A 1 404 ? 18.703 -29.25 -18.812 1 97.56 404 PHE A O 1
ATOM 3035 N N . GLN A 1 405 ? 19.719 -31.266 -18.828 1 97.56 405 GLN A N 1
ATOM 3036 C CA . GLN A 1 405 ? 18.75 -31.844 -17.891 1 97.56 405 GLN A CA 1
ATOM 3037 C C . GLN A 1 405 ? 18.812 -31.156 -16.531 1 97.56 405 GLN A C 1
ATOM 3039 O O . GLN A 1 405 ? 17.781 -30.922 -15.898 1 97.56 405 GLN A O 1
ATOM 3044 N N . THR A 1 406 ? 19.969 -30.859 -16.109 1 97.12 406 THR A N 1
ATOM 3045 C CA . THR A 1 406 ? 20.156 -30.203 -14.82 1 97.12 406 THR A CA 1
ATOM 3046 C C . THR A 1 406 ? 19.578 -28.781 -14.852 1 97.12 406 THR A C 1
ATOM 3048 O O . THR A 1 406 ? 18.906 -28.359 -13.906 1 97.12 406 THR A O 1
ATOM 3051 N N . VAL A 1 407 ? 19.812 -28.062 -15.891 1 97.75 407 VAL A N 1
ATOM 3052 C CA . VAL A 1 407 ? 19.266 -26.734 -16.062 1 97.75 407 VAL A CA 1
ATOM 3053 C C . VAL A 1 407 ? 17.734 -26.797 -16.062 1 97.75 407 VAL A C 1
ATOM 3055 O O . VAL A 1 407 ? 17.062 -26 -15.422 1 97.75 407 VAL A O 1
ATOM 3058 N N . ALA A 1 408 ? 17.219 -27.734 -16.781 1 98.31 408 ALA A N 1
ATOM 3059 C CA . ALA A 1 408 ? 15.766 -27.922 -16.859 1 98.31 408 ALA A CA 1
ATOM 3060 C C . ALA A 1 408 ? 15.188 -28.281 -15.492 1 98.31 408 ALA A C 1
ATOM 3062 O O . ALA A 1 408 ? 14.086 -27.828 -15.156 1 98.31 408 ALA A O 1
ATOM 3063 N N . ALA A 1 409 ? 15.898 -29.078 -14.758 1 98.19 409 ALA A N 1
ATOM 3064 C CA . ALA A 1 409 ? 15.453 -29.469 -13.422 1 98.19 409 ALA A CA 1
ATOM 3065 C C . ALA A 1 409 ? 15.359 -28.266 -12.5 1 98.19 409 ALA A C 1
ATOM 3067 O O . ALA A 1 409 ? 14.414 -28.141 -11.711 1 98.19 409 ALA A O 1
ATOM 3068 N N . VAL A 1 410 ? 16.328 -27.391 -12.594 1 97.69 410 VAL A N 1
ATOM 3069 C CA . VAL A 1 410 ? 16.281 -26.156 -11.805 1 97.69 410 VAL A CA 1
ATOM 3070 C C . VAL A 1 410 ? 15.102 -25.297 -12.234 1 97.69 410 VAL A C 1
ATOM 3072 O O . VAL A 1 410 ? 14.328 -24.828 -11.398 1 97.69 410 VAL A O 1
ATOM 3075 N N . ALA A 1 411 ? 14.953 -25.156 -13.492 1 98 411 ALA A N 1
ATOM 3076 C CA . ALA A 1 411 ? 13.875 -24.328 -14.031 1 98 411 ALA A CA 1
ATOM 3077 C C . ALA A 1 411 ? 12.508 -24.906 -13.672 1 98 411 ALA A C 1
ATOM 3079 O O . ALA A 1 411 ? 11.633 -24.188 -13.172 1 98 411 ALA A O 1
ATOM 3080 N N . GLY A 1 412 ? 12.359 -26.156 -13.945 1 98.25 412 GLY A N 1
ATOM 3081 C CA . GLY A 1 412 ? 11.102 -26.812 -13.656 1 98.25 412 GLY A CA 1
ATOM 3082 C C . GLY A 1 412 ? 10.766 -26.844 -12.18 1 98.25 412 GLY A C 1
ATOM 3083 O O . GLY A 1 412 ? 9.609 -26.688 -11.789 1 98.25 412 GLY A O 1
ATOM 3084 N N . GLY A 1 413 ? 11.766 -27.125 -11.375 1 97.81 413 GLY A N 1
ATOM 3085 C CA . GLY A 1 413 ? 11.555 -27.109 -9.938 1 97.81 413 GLY A CA 1
ATOM 3086 C C . GLY A 1 413 ? 11.102 -25.75 -9.422 1 97.81 413 GLY A C 1
ATOM 3087 O O . GLY A 1 413 ? 10.234 -25.672 -8.555 1 97.81 413 GLY A O 1
ATOM 3088 N N . GLY A 1 414 ? 11.758 -24.75 -9.93 1 97.19 414 GLY A N 1
ATOM 3089 C CA . GLY A 1 414 ? 11.328 -23.406 -9.578 1 97.19 414 GLY A CA 1
ATOM 3090 C C . GLY A 1 414 ? 9.875 -23.125 -9.93 1 97.19 414 GLY A C 1
ATOM 3091 O O . GLY A 1 414 ? 9.148 -22.516 -9.148 1 97.19 414 GLY A O 1
ATOM 3092 N N . ILE A 1 415 ? 9.461 -23.578 -11.055 1 97.44 415 ILE A N 1
ATOM 3093 C CA . ILE A 1 415 ? 8.094 -23.359 -11.531 1 97.44 415 ILE A CA 1
ATOM 3094 C C . ILE A 1 415 ? 7.113 -24.109 -10.641 1 97.44 415 ILE A C 1
ATOM 3096 O O . ILE A 1 415 ? 6.031 -23.609 -10.328 1 97.44 415 ILE A O 1
ATOM 3100 N N . PHE A 1 416 ? 7.473 -25.344 -10.273 1 97.56 416 PHE A N 1
ATOM 3101 C CA . PHE A 1 416 ? 6.617 -26.094 -9.359 1 97.56 416 PHE A CA 1
ATOM 3102 C C . PHE A 1 416 ? 6.34 -25.297 -8.094 1 97.56 416 PHE A C 1
ATOM 3104 O O . PHE A 1 416 ? 5.184 -25.156 -7.688 1 97.56 416 PHE A O 1
ATOM 3111 N N . GLY A 1 417 ? 7.363 -24.859 -7.473 1 94 417 GLY A N 1
ATOM 3112 C CA . GLY A 1 417 ? 7.207 -24.109 -6.242 1 94 417 GLY A CA 1
ATOM 3113 C C . GLY A 1 417 ? 6.402 -22.828 -6.426 1 94 417 GLY A C 1
ATOM 3114 O O . GLY A 1 417 ? 5.52 -22.516 -5.625 1 94 417 GLY A O 1
ATOM 3115 N N . ASP A 1 418 ? 6.723 -22.141 -7.418 1 90.88 418 ASP A N 1
ATOM 3116 C CA . ASP A 1 418 ? 6.062 -20.875 -7.738 1 90.88 418 ASP A CA 1
ATOM 3117 C C . ASP A 1 418 ? 4.562 -21.078 -7.957 1 90.88 418 ASP A C 1
ATOM 3119 O O . ASP A 1 418 ? 3.752 -20.266 -7.523 1 90.88 418 ASP A O 1
ATOM 3123 N N . HIS A 1 419 ? 4.266 -22.094 -8.578 1 91.19 419 HIS A N 1
ATOM 3124 C CA . HIS A 1 419 ? 2.9 -22.422 -8.961 1 91.19 419 HIS A CA 1
ATOM 3125 C C . HIS A 1 419 ? 2.111 -22.969 -7.773 1 91.19 419 HIS A C 1
ATOM 3127 O O . HIS A 1 419 ? 0.891 -22.797 -7.707 1 91.19 419 HIS A O 1
ATOM 3133 N N . SER A 1 420 ? 2.725 -23.609 -6.859 1 92.81 420 SER A N 1
ATOM 3134 C CA . SER A 1 420 ? 2.02 -24.375 -5.836 1 92.81 420 SER A CA 1
ATOM 3135 C C . SER A 1 420 ? 2.105 -23.688 -4.477 1 92.81 420 SER A C 1
ATOM 3137 O O . SER A 1 420 ? 1.366 -24.047 -3.553 1 92.81 420 SER A O 1
ATOM 3139 N N . SER A 1 421 ? 2.914 -22.703 -4.391 1 91.25 421 SER A N 1
ATOM 3140 C CA . SER A 1 421 ? 3.148 -22.062 -3.096 1 91.25 421 SER A CA 1
ATOM 3141 C C . SER A 1 421 ? 2.074 -21.031 -2.787 1 91.25 421 SER A C 1
ATOM 3143 O O . SER A 1 421 ? 1.702 -20.234 -3.656 1 91.25 421 SER A O 1
ATOM 3145 N N . PRO A 1 422 ? 1.547 -20.984 -1.524 1 89.88 422 PRO A N 1
ATOM 3146 C CA . PRO A 1 422 ? 0.6 -19.938 -1.124 1 89.88 422 PRO A CA 1
ATOM 3147 C C . PRO A 1 422 ? 1.259 -18.562 -0.97 1 89.88 422 PRO A C 1
ATOM 3149 O O . PRO A 1 422 ? 0.565 -17.547 -0.892 1 89.88 422 PRO A O 1
ATOM 3152 N N . VAL A 1 423 ? 2.6 -18.547 -0.971 1 87.62 423 VAL A N 1
ATOM 3153 C CA . VAL A 1 423 ? 3.281 -17.281 -0.696 1 87.62 423 VAL A CA 1
ATOM 3154 C C . VAL A 1 423 ? 3.867 -16.719 -1.988 1 87.62 423 VAL A C 1
ATOM 3156 O O . VAL A 1 423 ? 4.598 -15.719 -1.965 1 87.62 423 VAL A O 1
ATOM 3159 N N . SER A 1 424 ? 3.518 -17.375 -3.068 1 90.62 424 SER A N 1
ATOM 3160 C CA . SER A 1 424 ? 3.977 -16.891 -4.367 1 90.62 424 SER A CA 1
ATOM 3161 C C . SER A 1 424 ? 3.111 -15.734 -4.863 1 90.62 424 SER A C 1
ATOM 3163 O O . SER A 1 424 ? 1.885 -15.773 -4.75 1 90.62 424 SER A O 1
ATOM 3165 N N . ASP A 1 425 ? 3.75 -14.711 -5.348 1 87.38 425 ASP A N 1
ATOM 3166 C CA . ASP A 1 425 ? 3.008 -13.57 -5.871 1 87.38 425 ASP A CA 1
ATOM 3167 C C . ASP A 1 425 ? 2.182 -13.969 -7.094 1 87.38 425 ASP A C 1
ATOM 3169 O O . ASP A 1 425 ? 1.081 -13.453 -7.301 1 87.38 425 ASP A O 1
ATOM 3173 N N . THR A 1 426 ? 2.713 -14.859 -7.879 1 90.5 426 THR A N 1
ATOM 3174 C CA . THR A 1 426 ? 1.982 -15.258 -9.078 1 90.5 426 THR A CA 1
ATOM 3175 C C . THR A 1 426 ? 0.711 -16.016 -8.711 1 90.5 426 THR A C 1
ATOM 3177 O O . THR A 1 426 ? -0.311 -15.891 -9.391 1 90.5 426 THR A O 1
ATOM 3180 N N . SER A 1 427 ? 0.821 -16.812 -7.68 1 92.69 427 SER A N 1
ATOM 3181 C CA . SER A 1 427 ? -0.38 -17.5 -7.211 1 92.69 427 SER A CA 1
ATOM 3182 C C . SER A 1 427 ? -1.422 -16.516 -6.707 1 92.69 427 SER A C 1
ATOM 3184 O O . SER A 1 427 ? -2.621 -16.688 -6.93 1 92.69 427 SER A O 1
ATOM 3186 N N . VAL A 1 428 ? -0.977 -15.539 -6.059 1 92.06 428 VAL A N 1
ATOM 3187 C CA . VAL A 1 428 ? -1.877 -14.508 -5.57 1 92.06 428 VAL A CA 1
ATOM 3188 C C . VAL A 1 428 ? -2.52 -13.781 -6.75 1 92.06 428 VAL A C 1
ATOM 3190 O O . VAL A 1 428 ? -3.73 -13.539 -6.754 1 92.06 428 VAL A O 1
ATOM 3193 N N . LEU A 1 429 ? -1.739 -13.477 -7.723 1 91.38 429 LEU A N 1
ATOM 3194 C CA . LEU A 1 429 ? -2.24 -12.734 -8.875 1 91.38 429 LEU A CA 1
ATOM 3195 C C . LEU A 1 429 ? -3.221 -13.578 -9.68 1 91.38 429 LEU A C 1
ATOM 3197 O O . LEU A 1 429 ? -4.176 -13.055 -10.258 1 91.38 429 LEU A O 1
ATOM 3201 N N . ALA A 1 430 ? -2.965 -14.852 -9.742 1 94.56 430 ALA A N 1
ATOM 3202 C CA . ALA A 1 430 ? -3.93 -15.742 -10.383 1 94.56 430 ALA A CA 1
ATOM 3203 C C . ALA A 1 430 ? -5.262 -15.734 -9.641 1 94.56 430 ALA A C 1
ATOM 3205 O O . ALA A 1 430 ? -6.328 -15.758 -10.258 1 94.56 430 ALA A O 1
ATOM 3206 N N . SER A 1 431 ? -5.152 -15.719 -8.328 1 94.56 431 SER A N 1
ATOM 3207 C CA . SER A 1 43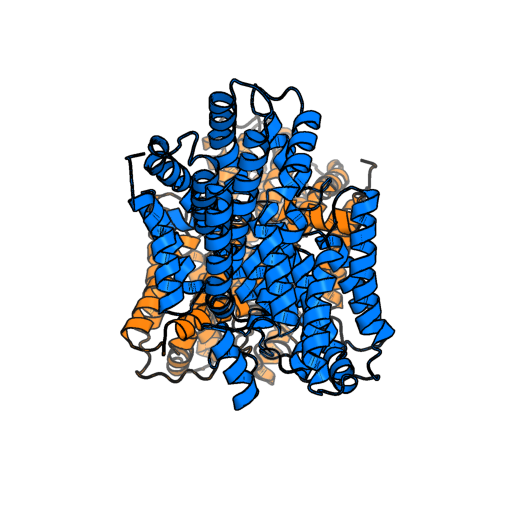1 ? -6.359 -15.625 -7.508 1 94.56 431 SER A CA 1
ATOM 3208 C C . SER A 1 431 ? -7.098 -14.32 -7.754 1 94.56 431 SER A C 1
ATOM 3210 O O . SER A 1 431 ? -8.328 -14.289 -7.809 1 94.56 431 SER A O 1
ATOM 3212 N N . VAL A 1 432 ? -6.363 -13.273 -7.883 1 91.25 432 VAL A N 1
ATOM 3213 C CA . VAL A 1 432 ? -6.949 -11.969 -8.164 1 91.25 432 VAL A CA 1
ATOM 3214 C C . VAL A 1 432 ? -7.645 -11.984 -9.523 1 91.25 432 VAL A C 1
ATOM 3216 O O . VAL A 1 432 ? -8.797 -11.578 -9.641 1 91.25 432 VAL A O 1
ATOM 3219 N N . GLY A 1 433 ? -6.973 -12.461 -10.508 1 90.94 433 GLY A N 1
ATOM 3220 C CA . GLY A 1 433 ? -7.527 -12.523 -11.852 1 90.94 433 GLY A CA 1
ATOM 3221 C C . GLY A 1 433 ? -8.805 -13.328 -11.93 1 90.94 433 GLY A C 1
ATOM 3222 O O . GLY A 1 433 ? -9.742 -12.945 -12.633 1 90.94 433 GLY A O 1
ATOM 3223 N N . ALA A 1 434 ? -8.852 -14.406 -11.18 1 94 434 ALA A N 1
ATOM 3224 C CA . ALA A 1 434 ? -10 -15.312 -11.219 1 94 434 ALA A CA 1
ATOM 3225 C C . ALA A 1 434 ? -11.086 -14.867 -10.25 1 94 434 ALA A C 1
ATOM 3227 O O . ALA A 1 434 ? -12.227 -15.344 -10.32 1 94 434 ALA A O 1
ATOM 3228 N N . GLY A 1 435 ? -10.719 -13.93 -9.359 1 93 435 GLY A N 1
ATOM 3229 C CA . GLY A 1 435 ? -11.641 -13.625 -8.281 1 93 435 GLY A CA 1
ATOM 3230 C C . GLY A 1 435 ? -11.891 -14.797 -7.355 1 93 435 GLY A C 1
ATOM 3231 O O . GLY A 1 435 ? -13.039 -15.094 -7.016 1 93 435 GLY A O 1
ATOM 3232 N N . SER A 1 436 ? -10.906 -15.555 -7.066 1 93.62 436 SER A N 1
ATOM 3233 C CA . SER A 1 436 ? -10.977 -16.719 -6.199 1 93.62 436 SER A CA 1
ATOM 3234 C C . SER A 1 436 ? -10.422 -16.422 -4.812 1 93.62 436 SER A C 1
ATOM 3236 O O . SER A 1 436 ? -9.664 -15.461 -4.637 1 93.62 436 SER A O 1
ATOM 3238 N N . ASP A 1 437 ? -10.891 -17.234 -3.865 1 93.56 437 ASP A N 1
ATOM 3239 C CA . ASP A 1 437 ? -10.195 -17.266 -2.582 1 93.56 437 ASP A CA 1
ATOM 3240 C C . ASP A 1 437 ? -8.781 -17.828 -2.734 1 93.56 437 ASP A C 1
ATOM 3242 O O . ASP A 1 437 ? -8.578 -18.828 -3.412 1 93.56 437 ASP A O 1
ATOM 3246 N N . HIS A 1 438 ? -7.859 -17.188 -2.084 1 93.25 438 HIS A N 1
ATOM 3247 C CA . HIS A 1 438 ? -6.461 -17.516 -2.322 1 93.25 438 HIS A CA 1
ATOM 3248 C C . HIS A 1 438 ? -6.141 -18.938 -1.832 1 93.25 438 HIS A C 1
ATOM 3250 O O . HIS A 1 438 ? -5.52 -19.719 -2.553 1 93.25 438 HIS A O 1
ATOM 3256 N N . ILE A 1 439 ? -6.539 -19.25 -0.645 1 93 439 ILE A N 1
ATOM 3257 C CA . ILE A 1 439 ? -6.203 -20.547 -0.079 1 93 439 ILE A CA 1
ATOM 3258 C C . ILE A 1 439 ? -6.973 -21.656 -0.811 1 93 439 ILE A C 1
ATOM 3260 O O . ILE A 1 439 ? -6.457 -22.75 -1.018 1 93 439 ILE A O 1
ATOM 3264 N N . ASP A 1 440 ? -8.242 -21.344 -1.172 1 94.88 440 ASP A N 1
ATOM 3265 C CA . ASP A 1 440 ? -9 -22.312 -1.955 1 94.88 440 ASP A CA 1
ATOM 3266 C C . ASP A 1 440 ? -8.297 -22.625 -3.275 1 94.88 440 ASP A C 1
ATOM 3268 O O . ASP A 1 440 ? -8.273 -23.781 -3.715 1 94.88 440 ASP A O 1
ATOM 3272 N N . HIS A 1 441 ? -7.781 -21.625 -3.883 1 95.94 441 HIS A N 1
ATOM 3273 C CA . HIS A 1 441 ? -7.004 -21.828 -5.102 1 95.94 441 HIS A CA 1
ATOM 3274 C C . HIS A 1 441 ? -5.809 -22.734 -4.844 1 95.94 441 HIS A C 1
ATOM 3276 O O . HIS A 1 441 ? -5.602 -23.719 -5.566 1 95.94 441 HIS A O 1
ATOM 3282 N N . VAL A 1 442 ? -5.062 -22.484 -3.816 1 94.81 442 VAL A N 1
ATOM 3283 C CA . VAL A 1 442 ? -3.844 -23.234 -3.506 1 94.81 442 VAL A CA 1
ATOM 3284 C C . VAL A 1 442 ? -4.195 -24.688 -3.176 1 94.81 442 VAL A C 1
ATOM 3286 O O . VAL A 1 442 ? -3.57 -25.609 -3.693 1 94.81 442 VAL A O 1
ATOM 3289 N N . VAL A 1 443 ? -5.23 -24.859 -2.428 1 94.69 443 VAL A N 1
ATOM 3290 C CA . VAL A 1 443 ? -5.605 -26.188 -1.943 1 94.69 443 VAL A CA 1
ATOM 3291 C C . VAL A 1 443 ? -6.102 -27.047 -3.107 1 94.69 443 VAL A C 1
ATOM 3293 O O . VAL A 1 443 ? -5.82 -28.234 -3.17 1 94.69 443 VAL A O 1
ATOM 3296 N N . THR A 1 444 ? -6.809 -26.484 -4.016 1 96.31 444 THR A N 1
ATOM 3297 C CA . THR A 1 444 ? -7.391 -27.234 -5.121 1 96.31 444 THR A CA 1
ATOM 3298 C C . THR A 1 444 ? -6.328 -27.562 -6.172 1 96.31 444 THR A C 1
ATOM 3300 O O . THR A 1 444 ? -6.414 -28.578 -6.859 1 96.31 444 THR A O 1
ATOM 3303 N N . GLN A 1 445 ? -5.359 -26.719 -6.328 1 96.31 445 GLN A N 1
ATOM 3304 C CA . GLN A 1 445 ? -4.34 -26.891 -7.359 1 96.31 445 GLN A CA 1
ATOM 3305 C C . GLN A 1 445 ? -3.223 -27.812 -6.879 1 96.31 445 GLN A C 1
ATOM 3307 O O . GLN A 1 445 ? -2.527 -28.438 -7.688 1 96.31 445 GLN A O 1
ATOM 3312 N N . LEU A 1 446 ? -3.014 -27.922 -5.586 1 96 446 LEU A N 1
ATOM 3313 C CA . LEU A 1 446 ? -1.847 -28.578 -5.016 1 96 446 LEU A CA 1
ATOM 3314 C C . LEU A 1 446 ? -1.803 -30.047 -5.422 1 96 446 LEU A C 1
ATOM 3316 O O . LEU A 1 446 ? -0.754 -30.547 -5.832 1 96 446 LEU A O 1
ATOM 3320 N N . PRO A 1 447 ? -2.912 -30.812 -5.355 1 97.25 447 PRO A N 1
ATOM 3321 C CA . PRO A 1 447 ? -2.854 -32.219 -5.781 1 97.25 447 PRO A CA 1
ATOM 3322 C C . PRO A 1 447 ? -2.457 -32.375 -7.246 1 97.25 447 PRO A C 1
ATOM 3324 O O . PRO A 1 447 ? -1.751 -33.312 -7.602 1 97.25 447 PRO A O 1
ATOM 3327 N N . TYR A 1 448 ? -2.951 -31.484 -8.133 1 97.94 448 TYR A N 1
ATOM 3328 C CA . TYR A 1 448 ? -2.562 -31.5 -9.539 1 97.94 448 TYR A CA 1
ATOM 3329 C C . TYR A 1 448 ? -1.063 -31.266 -9.688 1 97.94 448 TYR A C 1
ATOM 3331 O O . TYR A 1 448 ? -0.389 -32 -10.422 1 97.94 448 TYR A O 1
ATOM 3339 N N . ALA A 1 449 ? -0.555 -30.234 -8.969 1 97.69 449 ALA A N 1
ATOM 3340 C CA . ALA A 1 449 ? 0.858 -29.875 -9.047 1 97.69 449 ALA A CA 1
ATOM 3341 C C . ALA A 1 449 ? 1.743 -31.016 -8.555 1 97.69 449 ALA A C 1
ATOM 3343 O O . ALA A 1 449 ? 2.758 -31.344 -9.18 1 97.69 449 ALA A O 1
ATOM 3344 N N . VAL A 1 450 ? 1.357 -31.609 -7.453 1 97.75 450 VAL A N 1
ATOM 3345 C CA . VAL A 1 450 ? 2.137 -32.719 -6.875 1 97.75 450 VAL A CA 1
ATOM 3346 C C . VAL A 1 450 ? 2.127 -33.906 -7.82 1 97.75 450 VAL A C 1
ATOM 3348 O O . VAL A 1 450 ? 3.15 -34.562 -8 1 97.75 450 VAL A O 1
ATOM 3351 N N . PHE A 1 451 ? 0.991 -34.156 -8.375 1 98 451 PHE A N 1
ATOM 3352 C CA . PHE A 1 451 ? 0.884 -35.25 -9.336 1 98 451 PHE A CA 1
ATOM 3353 C C . PHE A 1 451 ? 1.874 -35.062 -10.477 1 98 451 PHE A C 1
ATOM 3355 O O . PHE A 1 451 ? 2.619 -36 -10.82 1 98 451 PHE A O 1
ATOM 3362 N N . ILE A 1 452 ? 1.912 -33.938 -11.023 1 98.31 452 ILE A N 1
ATOM 3363 C CA . ILE A 1 452 ? 2.791 -33.625 -12.148 1 98.31 452 ILE A CA 1
ATOM 3364 C C . ILE A 1 452 ? 4.246 -33.688 -11.695 1 98.31 452 ILE A C 1
ATOM 3366 O O . ILE A 1 452 ? 5.125 -34.125 -12.438 1 98.31 452 ILE A O 1
ATOM 3370 N N . ALA A 1 453 ? 4.508 -33.156 -10.484 1 98.38 453 ALA A N 1
ATOM 3371 C CA . ALA A 1 453 ? 5.859 -33.188 -9.938 1 98.38 453 ALA A CA 1
ATOM 3372 C C . ALA A 1 453 ? 6.375 -34.594 -9.797 1 98.38 453 ALA A C 1
ATOM 3374 O O . ALA A 1 453 ? 7.535 -34.875 -10.102 1 98.38 453 ALA A O 1
ATOM 3375 N N . VAL A 1 454 ? 5.527 -35.5 -9.312 1 98.12 454 VAL A N 1
ATOM 3376 C CA . VAL A 1 454 ? 5.91 -36.906 -9.148 1 98.12 454 VAL A CA 1
ATOM 3377 C C . VAL A 1 454 ? 6.219 -37.531 -10.508 1 98.12 454 VAL A C 1
ATOM 3379 O O . VAL A 1 454 ? 7.199 -38.25 -10.656 1 98.12 454 VAL A O 1
ATOM 3382 N N . LEU A 1 455 ? 5.406 -37.219 -11.477 1 98.12 455 LEU A N 1
ATOM 3383 C CA . LEU A 1 455 ? 5.656 -37.719 -12.828 1 98.12 455 LEU A CA 1
ATOM 3384 C C . LEU A 1 455 ? 6.977 -37.156 -13.367 1 98.12 455 LEU A C 1
ATOM 3386 O O . LEU A 1 455 ? 7.711 -37.875 -14.062 1 98.12 455 LEU A O 1
ATOM 3390 N N . THR A 1 456 ? 7.246 -35.906 -13.055 1 98.44 456 THR A N 1
ATOM 3391 C CA . THR A 1 456 ? 8.477 -35.25 -13.5 1 98.44 456 THR A CA 1
ATOM 3392 C C . THR A 1 456 ? 9.695 -35.938 -12.875 1 98.44 456 THR A C 1
ATOM 3394 O O . THR A 1 456 ? 10.68 -36.219 -13.57 1 98.44 456 THR A O 1
ATOM 3397 N N . VAL A 1 457 ? 9.633 -36.188 -11.602 1 98.06 457 VAL A N 1
ATOM 3398 C CA . VAL A 1 457 ? 10.719 -36.875 -10.914 1 98.06 457 VAL A CA 1
ATOM 3399 C C . VAL A 1 457 ? 10.945 -38.25 -11.539 1 98.06 457 VAL A C 1
ATOM 3401 O O . VAL A 1 457 ? 12.086 -38.656 -11.773 1 98.06 457 VAL A O 1
ATOM 3404 N N . ALA A 1 458 ? 9.883 -39 -11.836 1 97.69 458 ALA A N 1
ATOM 3405 C CA . ALA A 1 458 ? 9.977 -40.312 -12.453 1 97.69 458 ALA A CA 1
ATOM 3406 C C . ALA A 1 458 ? 10.656 -40.25 -13.812 1 97.69 458 ALA A C 1
ATOM 3408 O O . ALA A 1 458 ? 11.484 -41.094 -14.148 1 97.69 458 ALA A O 1
ATOM 3409 N N . LEU A 1 459 ? 10.336 -39.25 -14.523 1 97.62 459 LEU A N 1
ATOM 3410 C CA . LEU A 1 459 ? 10.93 -39.094 -15.852 1 97.62 459 LEU A CA 1
ATOM 3411 C C . LEU A 1 459 ? 12.422 -38.812 -15.742 1 97.62 459 LEU A C 1
ATOM 3413 O O . LEU A 1 459 ? 13.219 -39.312 -16.531 1 97.62 459 LEU A O 1
ATOM 3417 N N . TYR A 1 460 ? 12.828 -37.938 -14.781 1 97.12 460 TYR A N 1
ATOM 3418 C CA . TYR A 1 460 ? 14.234 -37.594 -14.602 1 97.12 460 TYR A CA 1
ATOM 3419 C C . TYR A 1 460 ? 15.031 -38.812 -14.117 1 97.12 460 TYR A C 1
ATOM 3421 O O . TYR A 1 460 ? 16.219 -38.969 -14.445 1 97.12 460 TYR A O 1
ATOM 3429 N N . LEU A 1 461 ? 14.336 -39.719 -13.383 1 94.94 461 LEU A N 1
ATOM 3430 C CA . LEU A 1 461 ? 15.016 -40.906 -12.875 1 94.94 461 LEU A CA 1
ATOM 3431 C C . LEU A 1 461 ? 15.195 -41.969 -13.977 1 94.94 461 LEU A C 1
ATOM 3433 O O . LEU A 1 461 ? 16.109 -42.781 -13.914 1 94.94 461 LEU A O 1
ATOM 3437 N N . VAL A 1 462 ? 14.336 -41.938 -14.977 1 91.62 462 VAL A N 1
ATOM 3438 C CA . VAL A 1 462 ? 14.422 -42.875 -16.078 1 91.62 462 VAL A CA 1
ATOM 3439 C C . VAL A 1 462 ? 15.375 -42.375 -17.141 1 91.62 462 VAL A C 1
ATOM 3441 O O . VAL A 1 462 ? 15.945 -43.156 -17.922 1 91.62 462 VAL A O 1
ATOM 3444 N N . LEU A 1 463 ? 15.562 -41.094 -17.25 1 85 463 LEU A N 1
ATOM 3445 C CA . LEU A 1 463 ? 16.484 -40.531 -18.219 1 85 463 LEU A CA 1
ATOM 3446 C C . LEU A 1 463 ? 17.906 -41 -17.969 1 85 463 LEU A C 1
ATOM 3448 O O . LEU A 1 463 ? 18.344 -41.094 -16.812 1 85 463 LEU A O 1
ATOM 3452 N N . MET B 1 1 ? 18.922 20.438 -18 1 42.31 1 MET B N 1
ATOM 3453 C CA . MET B 1 1 ? 17.469 20.562 -17.891 1 42.31 1 MET B CA 1
ATOM 3454 C C . MET B 1 1 ? 17.016 21.984 -18.219 1 42.31 1 MET B C 1
ATOM 3456 O O . MET B 1 1 ? 17.625 22.938 -17.734 1 42.31 1 MET B O 1
ATOM 3460 N N . GLN B 1 2 ? 16.516 22.266 -19.234 1 50.72 2 GLN B N 1
ATOM 3461 C CA . GLN B 1 2 ? 16.031 23.562 -19.703 1 50.72 2 GLN B CA 1
ATOM 3462 C C . GLN B 1 2 ? 15.281 24.297 -18.609 1 50.72 2 GLN B C 1
ATOM 3464 O O . GLN B 1 2 ? 14.641 23.672 -17.75 1 50.72 2 GLN B O 1
ATOM 3469 N N . GLU B 1 3 ? 15.57 25.531 -18.328 1 68.06 3 GLU B N 1
ATOM 3470 C CA . GLU B 1 3 ? 15.055 26.438 -17.312 1 68.06 3 GLU B CA 1
ATOM 3471 C C . GLU B 1 3 ? 13.531 26.531 -17.375 1 68.06 3 GLU B C 1
ATOM 3473 O O . GLU B 1 3 ? 12.977 27.172 -18.266 1 68.06 3 GLU B O 1
ATOM 3478 N N . LEU B 1 4 ? 12.789 25.531 -16.859 1 81.38 4 LEU B N 1
ATOM 3479 C CA . LEU B 1 4 ? 11.336 25.5 -16.891 1 81.38 4 LEU B CA 1
ATOM 3480 C C . LEU B 1 4 ? 10.75 26.75 -16.266 1 81.38 4 LEU B C 1
ATOM 3482 O O . LEU B 1 4 ? 9.578 27.078 -16.5 1 81.38 4 LEU B O 1
ATOM 3486 N N . GLY B 1 5 ? 11.688 27.547 -15.57 1 86.88 5 GLY B N 1
ATOM 3487 C CA . GLY B 1 5 ? 11.211 28.781 -14.961 1 86.88 5 GLY B CA 1
ATOM 3488 C C . GLY B 1 5 ? 9.969 28.594 -14.117 1 86.88 5 GLY B C 1
ATOM 3489 O O . GLY B 1 5 ? 9.93 27.703 -13.25 1 86.88 5 GLY B O 1
ATOM 3490 N N . ILE B 1 6 ? 8.883 29.328 -14.438 1 88.19 6 ILE B N 1
ATOM 3491 C CA . ILE B 1 6 ? 7.656 29.344 -13.648 1 88.19 6 ILE B CA 1
ATOM 3492 C C . ILE B 1 6 ? 6.91 28.016 -13.836 1 88.19 6 ILE B C 1
ATOM 3494 O O . ILE B 1 6 ? 6.094 27.641 -13 1 88.19 6 ILE B O 1
ATOM 3498 N N . TRP B 1 7 ? 7.207 27.312 -14.812 1 91 7 TRP B N 1
ATOM 3499 C CA . TRP B 1 7 ? 6.516 26.078 -15.133 1 91 7 TRP B CA 1
ATOM 3500 C C . TRP B 1 7 ? 6.859 24.984 -14.117 1 91 7 TRP B C 1
ATOM 3502 O O . TRP B 1 7 ? 6.16 23.969 -14.023 1 91 7 TRP B O 1
ATOM 3512 N N . THR B 1 8 ? 7.93 25.203 -13.367 1 90.56 8 THR B N 1
ATOM 3513 C CA . THR B 1 8 ? 8.289 24.25 -12.328 1 90.56 8 THR B CA 1
ATOM 3514 C C . THR B 1 8 ? 7.211 24.188 -11.258 1 90.56 8 THR B C 1
ATOM 3516 O O . THR B 1 8 ? 7.113 23.188 -10.531 1 90.56 8 THR B O 1
ATOM 3519 N N . LEU B 1 9 ? 6.355 25.234 -11.211 1 90.5 9 LEU B N 1
ATOM 3520 C CA . LEU B 1 9 ? 5.312 25.312 -10.195 1 90.5 9 LEU B CA 1
ATOM 3521 C C . LEU B 1 9 ? 3.986 24.781 -10.734 1 90.5 9 LEU B C 1
ATOM 3523 O O . LEU B 1 9 ? 3.027 24.625 -9.977 1 90.5 9 LEU B O 1
ATOM 3527 N N . LEU B 1 10 ? 3.934 24.453 -11.906 1 92.62 10 LEU B N 1
ATOM 3528 C CA . LEU B 1 10 ? 2.686 24.109 -12.586 1 92.62 10 LEU B CA 1
ATOM 3529 C C . LEU B 1 10 ? 2.043 22.875 -11.953 1 92.62 10 LEU B C 1
ATOM 3531 O O . LEU B 1 10 ? 0.826 22.844 -11.758 1 92.62 10 LEU B O 1
ATOM 3535 N N . PRO B 1 11 ? 2.779 21.797 -11.664 1 91.88 11 PRO B N 1
ATOM 3536 C CA . PRO B 1 11 ? 2.146 20.625 -11.055 1 91.88 11 PRO B CA 1
ATOM 3537 C C . PRO B 1 11 ? 1.433 20.969 -9.742 1 91.88 11 PRO B C 1
ATOM 3539 O O . PRO B 1 11 ? 0.307 20.516 -9.516 1 91.88 11 PRO B O 1
ATOM 3542 N N . LEU B 1 12 ? 2.047 21.719 -8.961 1 88.56 12 LEU B N 1
ATOM 3543 C CA . LEU B 1 12 ? 1.464 22.094 -7.684 1 88.56 12 LEU B CA 1
ATOM 3544 C C . LEU B 1 12 ? 0.26 23.016 -7.883 1 88.56 12 LEU B C 1
ATOM 3546 O O . LEU B 1 12 ? -0.771 22.844 -7.227 1 88.56 12 LEU B O 1
ATOM 3550 N N . LEU B 1 13 ? 0.417 24 -8.727 1 90.25 13 LEU B N 1
ATOM 3551 C CA . LEU B 1 13 ? -0.667 24.938 -9 1 90.25 13 LEU B CA 1
ATOM 3552 C C . LEU B 1 13 ? -1.885 24.219 -9.562 1 90.25 13 LEU B C 1
ATOM 3554 O O . LEU B 1 13 ? -3.021 24.531 -9.195 1 90.25 13 LEU B O 1
ATOM 3558 N N . THR B 1 14 ? -1.589 23.312 -10.422 1 93.06 14 THR B N 1
ATOM 3559 C CA . THR B 1 14 ? -2.674 22.531 -11 1 93.06 14 THR B CA 1
ATOM 3560 C C . THR B 1 14 ? -3.389 21.719 -9.914 1 93.06 14 THR B C 1
ATOM 3562 O O . THR B 1 14 ? -4.617 21.656 -9.891 1 93.06 14 THR B O 1
ATOM 3565 N N . THR B 1 15 ? -2.668 21.078 -9.047 1 91.31 15 THR B N 1
ATOM 3566 C CA . THR B 1 15 ? -3.23 20.281 -7.965 1 91.31 15 THR B CA 1
ATOM 3567 C C . THR B 1 15 ? -4.094 21.141 -7.051 1 91.31 15 THR B C 1
ATOM 3569 O O . THR B 1 15 ? -5.223 20.766 -6.715 1 91.31 15 THR B O 1
ATOM 3572 N N . LEU B 1 16 ? -3.59 22.297 -6.695 1 86.38 16 LEU B N 1
ATOM 3573 C CA . LEU B 1 16 ? -4.297 23.188 -5.785 1 86.38 16 LEU B CA 1
ATOM 3574 C C . LEU B 1 16 ? -5.582 23.703 -6.422 1 86.38 16 LEU B C 1
ATOM 3576 O O . LEU B 1 16 ? -6.645 23.672 -5.797 1 86.38 16 LEU B O 1
ATOM 3580 N N . LEU B 1 17 ? -5.473 24.141 -7.602 1 89.81 17 LEU B N 1
ATOM 3581 C CA . LEU B 1 17 ? -6.633 24.672 -8.305 1 89.81 17 LEU B CA 1
ATOM 3582 C C . LEU B 1 17 ? -7.711 23.609 -8.461 1 89.81 17 LEU B C 1
ATOM 3584 O O . LEU B 1 17 ? -8.891 23.875 -8.188 1 89.81 17 LEU B O 1
ATOM 3588 N N . LEU B 1 18 ? -7.316 22.453 -8.891 1 90.62 18 LEU B N 1
ATOM 3589 C CA . LEU B 1 18 ? -8.281 21.375 -9.102 1 90.62 18 LEU B CA 1
ATOM 3590 C C . LEU B 1 18 ? -8.883 20.922 -7.773 1 90.62 18 LEU B C 1
ATOM 3592 O O . LEU B 1 18 ? -10.055 20.531 -7.719 1 90.62 18 LEU B O 1
ATOM 3596 N N . ALA B 1 19 ? -8.078 20.859 -6.746 1 86.5 19 ALA B N 1
ATOM 3597 C CA . ALA B 1 19 ? -8.57 20.438 -5.434 1 86.5 19 ALA B CA 1
ATOM 3598 C C . ALA B 1 19 ? -9.664 21.375 -4.938 1 86.5 19 ALA B C 1
ATOM 3600 O O . ALA B 1 19 ? -10.656 20.922 -4.355 1 86.5 19 ALA B O 1
ATOM 3601 N N . PHE B 1 20 ? -9.523 22.625 -5.164 1 82.81 20 PHE B N 1
ATOM 3602 C CA . PHE B 1 20 ? -10.5 23.609 -4.707 1 82.81 20 PHE B CA 1
ATOM 3603 C C . PHE B 1 20 ? -11.742 23.578 -5.582 1 82.81 20 PHE B C 1
ATOM 3605 O O . PHE B 1 20 ? -12.859 23.781 -5.09 1 82.81 20 PHE B O 1
ATOM 3612 N N . VAL B 1 21 ? -11.531 23.281 -6.848 1 87.31 21 VAL B N 1
ATOM 3613 C CA . VAL B 1 21 ? -12.641 23.328 -7.789 1 87.31 21 VAL B CA 1
ATOM 3614 C C . VAL B 1 21 ? -13.43 22.016 -7.727 1 87.31 21 VAL B C 1
ATOM 3616 O O . VAL B 1 21 ? -14.664 22.031 -7.684 1 87.31 21 VAL B O 1
ATOM 3619 N N . THR B 1 22 ? -12.766 20.922 -7.66 1 87.5 22 THR B N 1
ATOM 3620 C CA . THR B 1 22 ? -13.43 19.641 -7.773 1 87.5 22 THR B CA 1
ATOM 3621 C C . THR B 1 22 ? -13.703 19.047 -6.391 1 87.5 22 THR B C 1
ATOM 3623 O O . THR B 1 22 ? -14.484 18.094 -6.258 1 87.5 22 THR B O 1
ATOM 3626 N N . ARG B 1 23 ? -13.055 19.469 -5.375 1 84.56 23 ARG B N 1
ATOM 3627 C CA . ARG B 1 23 ? -13.148 18.984 -4.004 1 84.56 23 ARG B CA 1
ATOM 3628 C C . ARG B 1 23 ? -12.711 17.531 -3.912 1 84.56 23 ARG B C 1
ATOM 3630 O O . ARG B 1 23 ? -13.219 16.766 -3.08 1 84.56 23 ARG B O 1
ATOM 3637 N N . SER B 1 24 ? -11.852 17.172 -4.859 1 88.94 24 SER B N 1
ATOM 3638 C CA . SER B 1 24 ? -11.289 15.836 -4.84 1 88.94 24 SER B CA 1
ATOM 3639 C C . SER B 1 24 ? -9.766 15.875 -4.77 1 88.94 24 SER B C 1
ATOM 3641 O O . SER B 1 24 ? -9.102 16.203 -5.754 1 88.94 24 SER B O 1
ATOM 3643 N N . ALA B 1 25 ? -9.336 15.477 -3.602 1 88.31 25 ALA B N 1
ATOM 3644 C CA . ALA B 1 25 ? -7.887 15.461 -3.418 1 88.31 25 ALA B CA 1
ATOM 3645 C C . ALA B 1 25 ? -7.227 14.438 -4.336 1 88.31 25 ALA B C 1
ATOM 3647 O O . ALA B 1 25 ? -6.168 14.703 -4.91 1 88.31 25 ALA B O 1
ATOM 3648 N N . LEU B 1 26 ? -7.867 13.289 -4.48 1 90.94 26 LEU B N 1
ATOM 3649 C CA . LEU B 1 26 ? -7.301 12.172 -5.223 1 90.94 26 LEU B CA 1
ATOM 3650 C C . LEU B 1 26 ? -7.082 12.547 -6.688 1 90.94 26 LEU B C 1
ATOM 3652 O O . LEU B 1 26 ? -5.969 12.422 -7.203 1 90.94 26 LEU B O 1
ATOM 3656 N N . ILE B 1 27 ? -8.062 13.078 -7.328 1 92 27 ILE B N 1
ATOM 3657 C CA . ILE B 1 27 ? -7.992 13.422 -8.742 1 92 27 ILE B CA 1
ATOM 3658 C C . ILE B 1 27 ? -7.031 14.586 -8.945 1 92 27 ILE B C 1
ATOM 3660 O O . ILE B 1 27 ? -6.25 14.602 -9.898 1 92 27 ILE B O 1
ATOM 3664 N N . SER B 1 28 ? -7.109 15.523 -8.078 1 91.88 28 SER B N 1
ATOM 3665 C CA . SER B 1 28 ? -6.258 16.703 -8.188 1 91.88 28 SER B CA 1
ATOM 3666 C C . SER B 1 28 ? -4.781 16.328 -8.117 1 91.88 28 SER B C 1
ATOM 3668 O O . SER B 1 28 ? -3.979 16.797 -8.922 1 91.88 28 SER B O 1
ATOM 3670 N N . MET B 1 29 ? -4.449 15.508 -7.191 1 91.62 29 MET B N 1
ATOM 3671 C CA . MET B 1 29 ? -3.053 15.125 -7.016 1 91.62 29 MET B CA 1
ATOM 3672 C C . MET B 1 29 ? -2.59 14.211 -8.148 1 91.62 29 MET B C 1
ATOM 3674 O O . MET B 1 29 ? -1.428 14.258 -8.555 1 91.62 29 MET B O 1
ATOM 3678 N N . LEU B 1 30 ? -3.467 13.336 -8.617 1 93.56 30 LEU B N 1
ATOM 3679 C CA . LEU B 1 30 ? -3.135 12.484 -9.75 1 93.56 30 LEU B CA 1
ATOM 3680 C C . LEU B 1 30 ? -2.807 13.32 -10.984 1 93.56 30 LEU B C 1
ATOM 3682 O O . LEU B 1 30 ? -1.816 13.062 -11.672 1 93.56 30 LEU B O 1
ATOM 3686 N N . VAL B 1 31 ? -3.619 14.328 -11.289 1 93.69 31 VAL B N 1
ATOM 3687 C CA . VAL B 1 31 ? -3.41 15.195 -12.438 1 93.69 31 VAL B CA 1
ATOM 3688 C C . VAL B 1 31 ? -2.127 16 -12.258 1 93.69 31 VAL B C 1
ATOM 3690 O O . VAL B 1 31 ? -1.35 16.172 -13.195 1 93.69 31 VAL B O 1
ATOM 3693 N N . GLY B 1 32 ? -1.968 16.531 -11.07 1 93.31 32 GLY B N 1
ATOM 3694 C CA . GLY B 1 32 ? -0.74 17.25 -10.797 1 93.31 32 GLY B CA 1
ATOM 3695 C C . GLY B 1 32 ? 0.51 16.422 -11.031 1 93.31 32 GLY B C 1
ATOM 3696 O O . GLY B 1 32 ? 1.479 16.906 -11.625 1 93.31 32 GLY B O 1
ATOM 3697 N N . THR B 1 33 ? 0.509 15.203 -10.555 1 93.25 33 THR B N 1
ATOM 3698 C CA . THR B 1 33 ? 1.638 14.305 -10.742 1 93.25 33 THR B CA 1
ATOM 3699 C C . THR B 1 33 ? 1.851 14.008 -12.219 1 93.25 33 THR B C 1
ATOM 3701 O O . THR B 1 33 ? 2.988 13.945 -12.688 1 93.25 33 THR B O 1
ATOM 3704 N N . PHE B 1 34 ? 0.787 13.844 -12.891 1 94.5 34 PHE B N 1
ATOM 3705 C CA . PHE B 1 34 ? 0.852 13.594 -14.328 1 94.5 34 PHE B CA 1
ATOM 3706 C C . PHE B 1 34 ? 1.486 14.773 -15.055 1 94.5 34 PHE B C 1
ATOM 3708 O O . PHE B 1 34 ? 2.367 14.594 -15.898 1 94.5 34 PHE B O 1
ATOM 3715 N N . VAL B 1 35 ? 1.046 15.922 -14.758 1 94.12 35 VAL B N 1
ATOM 3716 C CA . VAL B 1 35 ? 1.579 17.141 -15.352 1 94.12 35 VAL B CA 1
ATOM 3717 C C . VAL B 1 35 ? 3.072 17.25 -15.055 1 94.12 35 VAL B C 1
ATOM 3719 O O . VAL B 1 35 ? 3.863 17.609 -15.93 1 94.12 35 VAL B O 1
ATOM 3722 N N . GLY B 1 36 ? 3.434 16.984 -13.836 1 93.12 36 GLY B N 1
ATOM 3723 C CA . GLY B 1 36 ? 4.84 17.031 -13.469 1 93.12 36 GLY B CA 1
ATOM 3724 C C . GLY B 1 36 ? 5.691 16.062 -14.266 1 93.12 36 GLY B C 1
ATOM 3725 O O . GLY B 1 36 ? 6.793 16.406 -14.695 1 93.12 36 GLY B O 1
ATOM 3726 N N . THR B 1 37 ? 5.211 14.883 -14.469 1 93.12 37 THR B N 1
ATOM 3727 C CA . THR B 1 37 ? 5.945 13.875 -15.219 1 93.12 37 THR B CA 1
ATOM 3728 C C . THR B 1 37 ? 6.113 14.289 -16.672 1 93.12 37 THR B C 1
ATOM 3730 O O . THR B 1 37 ? 7.148 14.023 -17.281 1 93.12 37 THR B O 1
ATOM 3733 N N . LEU B 1 38 ? 5.129 14.938 -17.203 1 92.31 38 LEU B N 1
ATOM 3734 C CA . LEU B 1 38 ? 5.219 15.422 -18.578 1 92.31 38 LEU B CA 1
ATOM 3735 C C . LEU B 1 38 ? 6.281 16.516 -18.703 1 92.31 38 LEU B C 1
ATOM 3737 O O . LEU B 1 38 ? 7.02 16.562 -19.688 1 92.31 38 LEU B O 1
ATOM 3741 N N . LEU B 1 39 ? 6.312 17.297 -17.781 1 92.5 39 LEU B N 1
ATOM 3742 C CA . LEU B 1 39 ? 7.266 18.406 -17.797 1 92.5 39 LEU B CA 1
ATOM 3743 C C . LEU B 1 39 ? 8.695 17.891 -17.672 1 92.5 39 LEU B C 1
ATOM 3745 O O . LEU B 1 39 ? 9.633 18.547 -18.156 1 92.5 39 LEU B O 1
ATOM 3749 N N . LEU B 1 40 ? 8.852 16.766 -17.031 1 91.12 40 LEU B N 1
ATOM 3750 C CA . LEU B 1 40 ? 10.18 16.172 -16.906 1 91.12 40 LEU B CA 1
ATOM 3751 C C . LEU B 1 40 ? 10.602 15.508 -18.219 1 91.12 40 LEU B C 1
ATOM 3753 O O . LEU B 1 40 ? 11.75 15.078 -18.359 1 91.12 40 LEU B O 1
ATOM 3757 N N . GLY B 1 41 ? 9.766 15.492 -19.203 1 83.62 41 GLY B N 1
ATOM 3758 C CA . GLY B 1 41 ? 10.102 15 -20.531 1 83.62 41 GLY B CA 1
ATOM 3759 C C . GLY B 1 41 ? 9.961 13.492 -20.656 1 83.62 41 GLY B C 1
ATOM 3760 O O . GLY B 1 41 ? 10.461 12.891 -21.609 1 83.62 41 GLY B O 1
ATOM 3761 N N . SER B 1 42 ? 9.367 12.828 -19.797 1 82.56 42 SER B N 1
ATOM 3762 C CA . SER B 1 42 ? 9.211 11.375 -19.828 1 82.56 42 SER B CA 1
ATOM 3763 C C . SER B 1 42 ? 7.926 10.977 -20.547 1 82.56 42 SER B C 1
ATOM 3765 O O . SER B 1 42 ? 7.008 11.789 -20.688 1 82.56 42 SER B O 1
ATOM 3767 N N . MET B 1 43 ? 7.953 9.773 -21.062 1 84.25 43 MET B N 1
ATOM 3768 C CA . MET B 1 43 ? 6.703 9.234 -21.578 1 84.25 43 MET B CA 1
ATOM 3769 C C . MET B 1 43 ? 5.66 9.102 -20.469 1 84.25 43 MET B C 1
ATOM 3771 O O . MET B 1 43 ? 5.977 8.648 -19.375 1 84.25 43 MET B O 1
ATOM 3775 N N . PRO B 1 44 ? 4.52 9.562 -20.734 1 83.38 44 PRO B N 1
ATOM 3776 C CA . PRO B 1 44 ? 3.51 9.688 -19.688 1 83.38 44 PRO B CA 1
ATOM 3777 C C . PRO B 1 44 ? 3.357 8.422 -18.859 1 83.38 44 PRO B C 1
ATOM 3779 O O . PRO B 1 44 ? 3.525 8.461 -17.625 1 83.38 44 PRO B O 1
ATOM 3782 N N . GLY B 1 45 ? 3.096 7.34 -19.438 1 86.19 45 GLY B N 1
ATOM 3783 C CA . GLY B 1 45 ? 2.904 6.117 -18.672 1 86.19 45 GLY B CA 1
ATOM 3784 C C . GLY B 1 45 ? 4.176 5.625 -18.016 1 86.19 45 GLY B C 1
ATOM 3785 O O . GLY B 1 45 ? 4.172 5.293 -16.828 1 86.19 45 GLY B O 1
ATOM 3786 N N . ALA B 1 46 ? 5.238 5.652 -18.703 1 88.19 46 ALA B N 1
ATOM 3787 C CA . ALA B 1 46 ? 6.516 5.168 -18.188 1 88.19 46 ALA B CA 1
ATOM 3788 C C . ALA B 1 46 ? 7.062 6.105 -17.109 1 88.19 46 ALA B C 1
ATOM 3790 O O . ALA B 1 46 ? 7.629 5.652 -16.125 1 88.19 46 ALA B O 1
ATOM 3791 N N . GLY B 1 47 ? 6.902 7.375 -17.391 1 90.81 47 GLY B N 1
ATOM 3792 C CA . GLY B 1 47 ? 7.355 8.352 -16.406 1 90.81 47 GLY B CA 1
ATOM 3793 C C . GLY B 1 47 ? 6.621 8.258 -15.086 1 90.81 47 GLY B C 1
ATOM 3794 O O . GLY B 1 47 ? 7.23 8.375 -14.023 1 90.81 47 GLY B O 1
ATOM 3795 N N . LEU B 1 48 ? 5.324 8.062 -15.148 1 92.69 48 LEU B N 1
ATOM 3796 C CA . LEU B 1 48 ? 4.52 7.926 -13.945 1 92.69 48 LEU B CA 1
ATOM 3797 C C . LEU B 1 48 ? 4.91 6.672 -13.164 1 92.69 48 LEU B C 1
ATOM 3799 O O . LEU B 1 48 ? 5.004 6.699 -11.938 1 92.69 48 LEU B O 1
ATOM 3803 N N . ASN B 1 49 ? 5.043 5.645 -13.891 1 92.75 49 ASN B N 1
ATOM 3804 C CA . ASN B 1 49 ? 5.457 4.387 -13.281 1 92.75 49 ASN B CA 1
ATOM 3805 C C . ASN B 1 49 ? 6.789 4.531 -12.555 1 92.75 49 ASN B C 1
ATOM 3807 O O . ASN B 1 49 ? 6.926 4.102 -11.406 1 92.75 49 ASN B O 1
ATOM 3811 N N . GLN B 1 50 ? 7.738 5.074 -13.203 1 92.5 50 GLN B N 1
ATOM 3812 C CA . GLN B 1 50 ? 9.055 5.281 -12.609 1 92.5 50 GLN B CA 1
ATOM 3813 C C . GLN B 1 50 ? 8.969 6.215 -11.406 1 92.5 50 GLN B C 1
ATOM 3815 O O . GLN B 1 50 ? 9.656 6.004 -10.398 1 92.5 50 GLN B O 1
ATOM 3820 N N . LEU B 1 51 ? 8.172 7.207 -11.578 1 93.38 51 LEU B N 1
ATOM 3821 C CA . LEU B 1 51 ? 7.98 8.148 -10.477 1 93.38 51 LEU B CA 1
ATOM 3822 C C . LEU B 1 51 ? 7.406 7.441 -9.25 1 93.38 51 LEU B C 1
ATOM 3824 O O . LEU B 1 51 ? 7.871 7.664 -8.133 1 93.38 51 LEU B O 1
ATOM 3828 N N . PHE B 1 52 ? 6.414 6.633 -9.43 1 94.88 52 PHE B N 1
ATOM 3829 C CA . PHE B 1 52 ? 5.801 5.918 -8.32 1 94.88 52 PHE B CA 1
ATOM 3830 C C . PHE B 1 52 ? 6.801 4.965 -7.672 1 94.88 52 PHE B C 1
ATOM 3832 O O . PHE B 1 52 ? 6.91 4.91 -6.445 1 94.88 52 PHE B O 1
ATOM 3839 N N . GLN B 1 53 ? 7.508 4.281 -8.445 1 94.25 53 GLN B N 1
ATOM 3840 C CA . GLN B 1 53 ? 8.492 3.346 -7.906 1 94.25 53 GLN B CA 1
ATOM 3841 C C . GLN B 1 53 ? 9.562 4.074 -7.105 1 94.25 53 GLN B C 1
ATOM 3843 O O . GLN B 1 53 ? 9.945 3.637 -6.02 1 94.25 53 GLN B O 1
ATOM 3848 N N . ALA B 1 54 ? 10.023 5.176 -7.648 1 92.25 54 ALA B N 1
ATOM 3849 C CA . ALA B 1 54 ? 11.094 5.93 -7.008 1 92.25 54 ALA B CA 1
ATOM 3850 C C . ALA B 1 54 ? 10.602 6.629 -5.746 1 92.25 54 ALA B C 1
ATOM 3852 O O . ALA B 1 54 ? 11.312 6.684 -4.738 1 92.25 54 ALA B O 1
ATOM 3853 N N . SER B 1 55 ? 9.414 7.152 -5.805 1 92.25 55 SER B N 1
ATOM 3854 C CA . SER B 1 55 ? 8.922 7.977 -4.703 1 92.25 55 SER B CA 1
ATOM 3855 C C . SER B 1 55 ? 8.32 7.117 -3.598 1 92.25 55 SER B C 1
ATOM 3857 O O . SER B 1 55 ? 8.336 7.504 -2.426 1 92.25 55 SER B O 1
ATOM 3859 N N . LEU B 1 56 ? 7.809 5.965 -3.941 1 94.31 56 LEU B N 1
ATOM 3860 C CA . LEU B 1 56 ? 7.09 5.156 -2.963 1 94.31 56 LEU B CA 1
ATOM 3861 C C . LEU B 1 56 ? 7.938 3.977 -2.502 1 94.31 56 LEU B C 1
ATOM 3863 O O . LEU B 1 56 ? 7.691 3.408 -1.437 1 94.31 56 LEU B O 1
ATOM 3867 N N . GLY B 1 57 ? 8.906 3.588 -3.271 1 93.94 57 GLY B N 1
ATOM 3868 C CA . GLY B 1 57 ? 9.727 2.428 -2.957 1 93.94 57 GLY B CA 1
ATOM 3869 C C . GLY B 1 57 ? 10.836 2.73 -1.964 1 93.94 57 GLY B C 1
ATOM 3870 O O . GLY B 1 57 ? 12.008 2.5 -2.248 1 93.94 57 GLY B O 1
ATOM 3871 N N . ASN B 1 58 ? 10.5 3.207 -0.818 1 92.69 58 ASN B N 1
ATOM 3872 C CA . ASN B 1 58 ? 11.477 3.512 0.221 1 92.69 58 ASN B CA 1
ATOM 3873 C C . ASN B 1 58 ? 10.93 3.215 1.613 1 92.69 58 ASN B C 1
ATOM 3875 O O . ASN B 1 58 ? 9.719 3.053 1.786 1 92.69 58 ASN B O 1
ATOM 3879 N N . ALA B 1 59 ? 11.766 3.135 2.572 1 90.88 59 ALA B N 1
ATOM 3880 C CA . ALA B 1 59 ? 11.422 2.74 3.936 1 90.88 59 ALA B CA 1
ATOM 3881 C C . ALA B 1 59 ? 10.492 3.764 4.582 1 90.88 59 ALA B C 1
ATOM 3883 O O . ALA B 1 59 ? 9.586 3.4 5.34 1 90.88 59 ALA B O 1
ATOM 3884 N N . ASP B 1 60 ? 10.656 5.008 4.266 1 88.19 60 ASP B N 1
ATOM 3885 C CA . ASP B 1 60 ? 9.867 6.078 4.875 1 88.19 60 ASP B CA 1
ATOM 3886 C C . ASP B 1 60 ? 8.398 5.969 4.484 1 88.19 60 ASP B C 1
ATOM 3888 O O . ASP B 1 60 ? 7.512 6.09 5.332 1 88.19 60 ASP B O 1
ATOM 3892 N N . PHE B 1 61 ? 8.195 5.742 3.209 1 92.12 61 PHE B N 1
ATOM 3893 C CA . PHE B 1 61 ? 6.82 5.613 2.742 1 92.12 61 PHE B CA 1
ATOM 3894 C C . PHE B 1 61 ? 6.152 4.387 3.352 1 92.12 61 PHE B C 1
ATOM 3896 O O . PHE B 1 61 ? 4.996 4.445 3.768 1 92.12 61 PHE B O 1
ATOM 3903 N N . ILE B 1 62 ? 6.82 3.301 3.396 1 93.31 62 ILE B N 1
ATOM 3904 C CA . ILE B 1 62 ? 6.262 2.078 3.963 1 93.31 62 ILE B CA 1
ATOM 3905 C C . ILE B 1 62 ? 5.949 2.289 5.441 1 93.31 62 ILE B C 1
ATOM 3907 O O . ILE B 1 62 ? 4.949 1.774 5.949 1 93.31 62 ILE B O 1
ATOM 3911 N N . TRP B 1 63 ? 6.793 2.996 6.121 1 91.19 63 TRP B N 1
ATOM 3912 C CA . TRP B 1 63 ? 6.574 3.307 7.531 1 91.19 63 TRP B CA 1
ATOM 3913 C C . TRP B 1 63 ? 5.258 4.051 7.727 1 91.19 63 TRP B C 1
ATOM 3915 O O . TRP B 1 63 ? 4.469 3.711 8.609 1 91.19 63 TRP B O 1
ATOM 3925 N N . ILE B 1 64 ? 4.977 5.055 6.91 1 87.5 64 ILE B N 1
ATOM 3926 C CA . ILE B 1 64 ? 3.734 5.809 7.008 1 87.5 64 ILE B CA 1
ATOM 3927 C C . ILE B 1 64 ? 2.551 4.906 6.676 1 87.5 64 ILE B C 1
ATOM 3929 O O . ILE B 1 64 ? 1.495 4.996 7.309 1 87.5 64 ILE B O 1
ATOM 3933 N N . CYS B 1 65 ? 2.727 4.07 5.664 1 92.31 65 CYS B N 1
ATOM 3934 C CA . CYS B 1 65 ? 1.67 3.131 5.301 1 92.31 65 CYS B CA 1
ATOM 3935 C C . CYS B 1 65 ? 1.32 2.223 6.473 1 92.31 65 CYS B C 1
ATOM 3937 O O . CYS B 1 65 ? 0.145 1.948 6.723 1 92.31 65 CYS B O 1
ATOM 3939 N N . GLU B 1 66 ? 2.348 1.74 7.148 1 93.69 66 GLU B N 1
ATOM 3940 C CA . GLU B 1 66 ? 2.111 0.892 8.312 1 93.69 66 GLU B CA 1
ATOM 3941 C C . GLU B 1 66 ? 1.265 1.611 9.359 1 93.69 66 GLU B C 1
ATOM 3943 O O . GLU B 1 66 ? 0.328 1.032 9.914 1 93.69 66 GLU B O 1
ATOM 3948 N N . ILE B 1 67 ? 1.612 2.83 9.594 1 88.06 67 ILE B N 1
ATOM 3949 C CA . ILE B 1 67 ? 0.907 3.611 10.602 1 88.06 67 ILE B CA 1
ATOM 3950 C C . ILE B 1 67 ? -0.565 3.742 10.219 1 88.06 67 ILE B C 1
ATOM 3952 O O . ILE B 1 67 ? -1.451 3.484 11.039 1 88.06 67 ILE B O 1
ATOM 3956 N N . VAL B 1 68 ? -0.819 4.121 8.977 1 88.06 68 VAL B N 1
ATOM 3957 C CA . VAL B 1 68 ? -2.178 4.355 8.5 1 88.06 68 VAL B CA 1
ATOM 3958 C C . VAL B 1 68 ? -2.977 3.057 8.562 1 88.06 68 VAL B C 1
ATOM 3960 O O . VAL B 1 68 ? -4.121 3.045 9.016 1 88.06 68 VAL B O 1
ATOM 3963 N N . VAL B 1 69 ? -2.377 1.97 8.141 1 92.56 69 VAL B N 1
ATOM 3964 C CA . VAL B 1 69 ? -3.037 0.668 8.141 1 92.56 69 VAL B CA 1
ATOM 3965 C C . VAL B 1 69 ? -3.35 0.248 9.57 1 92.56 69 VAL B C 1
ATOM 3967 O O . VAL B 1 69 ? -4.453 -0.215 9.867 1 92.56 69 VAL B O 1
ATOM 3970 N N . LEU B 1 70 ? -2.398 0.391 10.492 1 92.88 70 LEU B N 1
ATOM 3971 C CA . LEU B 1 70 ? -2.57 -0.037 11.883 1 92.88 70 LEU B CA 1
ATOM 3972 C C . LEU B 1 70 ? -3.652 0.787 12.57 1 92.88 70 LEU B C 1
ATOM 3974 O O . LEU B 1 70 ? -4.375 0.273 13.43 1 92.88 70 LEU B O 1
ATOM 3978 N N . ILE B 1 71 ? -3.771 2.018 12.188 1 86.31 71 ILE B N 1
ATOM 3979 C CA . ILE B 1 71 ? -4.84 2.848 12.727 1 86.31 71 ILE B CA 1
ATOM 3980 C C . ILE B 1 71 ? -6.191 2.336 12.242 1 86.31 71 ILE B C 1
ATOM 3982 O O . ILE B 1 71 ? -7.156 2.271 13.008 1 86.31 71 ILE B O 1
ATOM 3986 N N . GLY B 1 72 ? -6.27 2.111 10.938 1 88.19 72 GLY B N 1
ATOM 3987 C CA . GLY B 1 72 ? -7.492 1.537 10.398 1 88.19 72 GLY B CA 1
ATOM 3988 C C . GLY B 1 72 ? -7.91 0.258 11.102 1 88.19 72 GLY B C 1
ATOM 3989 O O . GLY B 1 72 ? -9.086 0.07 11.406 1 88.19 72 GLY B O 1
ATOM 3990 N N . ILE B 1 73 ? -6.938 -0.604 11.367 1 92.69 73 ILE B N 1
ATOM 3991 C CA . ILE B 1 73 ? -7.203 -1.864 12.047 1 92.69 73 ILE B CA 1
ATOM 3992 C C . ILE B 1 73 ? -7.688 -1.589 13.469 1 92.69 73 ILE B C 1
ATOM 3994 O O . ILE B 1 73 ? -8.633 -2.221 13.945 1 92.69 73 ILE B O 1
ATOM 3998 N N . LEU B 1 74 ? -7.051 -0.681 14.156 1 89.81 74 LEU B N 1
ATOM 3999 C CA . LEU B 1 74 ? -7.449 -0.353 15.516 1 89.81 74 LEU B CA 1
ATOM 4000 C C . LEU B 1 74 ? -8.898 0.119 15.562 1 89.81 74 LEU B C 1
ATOM 4002 O O . LEU B 1 74 ? -9.664 -0.303 16.438 1 89.81 74 LEU B O 1
ATOM 4006 N N . PHE B 1 75 ? -9.297 0.95 14.664 1 83.94 75 PHE B N 1
ATOM 4007 C CA . PHE B 1 75 ? -10.664 1.448 14.625 1 83.94 75 PHE B CA 1
ATOM 4008 C C . PHE B 1 75 ? -11.641 0.318 14.336 1 83.94 75 PHE B C 1
ATOM 4010 O O . PHE B 1 75 ? -12.75 0.295 14.867 1 83.94 75 PHE B O 1
ATOM 4017 N N . ALA B 1 76 ? -11.234 -0.536 13.438 1 88.88 76 ALA B N 1
ATOM 4018 C CA . ALA B 1 76 ? -12.086 -1.687 13.141 1 88.88 76 ALA B CA 1
ATOM 4019 C C . ALA B 1 76 ? -12.258 -2.568 14.375 1 88.88 76 ALA B C 1
ATOM 4021 O O . ALA B 1 76 ? -13.336 -3.109 14.609 1 88.88 76 ALA B O 1
ATOM 4022 N N . LEU B 1 77 ? -11.164 -2.736 15.141 1 91.88 77 LEU B N 1
ATOM 4023 C CA . LEU B 1 77 ? -11.227 -3.52 16.375 1 91.88 77 LEU B CA 1
ATOM 4024 C C . LEU B 1 77 ? -12.109 -2.828 17.406 1 91.88 77 LEU B C 1
ATOM 4026 O O . LEU B 1 77 ? -12.883 -3.484 18.109 1 91.88 77 LEU B O 1
ATOM 4030 N N . PHE B 1 78 ? -12.023 -1.551 17.547 1 86.62 78 PHE B N 1
ATOM 4031 C CA . PHE B 1 78 ? -12.891 -0.797 18.438 1 86.62 78 PHE B CA 1
ATOM 4032 C C . PHE B 1 78 ? -14.352 -0.973 18.062 1 86.62 78 PHE B C 1
ATOM 4034 O O . PHE B 1 78 ? -15.227 -1.071 18.922 1 86.62 78 PHE B O 1
ATOM 4041 N N . ARG B 1 79 ? -14.562 -0.977 16.797 1 84.94 79 ARG B N 1
ATOM 4042 C CA . ARG B 1 79 ? -15.93 -1.168 16.312 1 84.94 79 ARG B CA 1
ATOM 4043 C C . ARG B 1 79 ? -16.438 -2.566 16.641 1 84.94 79 ARG B C 1
ATOM 4045 O O . ARG B 1 79 ? -17.594 -2.73 17.047 1 84.94 79 ARG B O 1
ATOM 4052 N N . ARG B 1 80 ? -15.539 -3.453 16.391 1 88.94 80 ARG B N 1
ATOM 4053 C CA . ARG B 1 80 ? -15.914 -4.824 16.734 1 88.94 80 ARG B CA 1
ATOM 4054 C C . ARG B 1 80 ? -16.188 -4.961 18.234 1 88.94 80 ARG B C 1
ATOM 4056 O O . ARG B 1 80 ? -17.078 -5.711 18.641 1 88.94 80 ARG B O 1
ATOM 4063 N N . ALA B 1 81 ? -15.453 -4.23 19.016 1 90.5 81 ALA B N 1
ATOM 4064 C CA . ALA B 1 81 ? -15.617 -4.238 20.469 1 90.5 81 ALA B CA 1
ATOM 4065 C C . ALA B 1 81 ? -16.844 -3.422 20.891 1 90.5 81 ALA B C 1
ATOM 4067 O O . ALA B 1 81 ? -17.312 -3.531 22.016 1 90.5 81 ALA B O 1
ATOM 4068 N N . ASP B 1 82 ? -17.359 -2.582 19.953 1 87.5 82 ASP B N 1
ATOM 4069 C CA . ASP B 1 82 ? -18.5 -1.71 20.156 1 87.5 82 ASP B CA 1
ATOM 4070 C C . ASP B 1 82 ? -18.266 -0.733 21.312 1 87.5 82 ASP B C 1
ATOM 4072 O O . ASP B 1 82 ? -19.172 -0.409 22.062 1 87.5 82 ASP B O 1
ATOM 4076 N N . VAL B 1 83 ? -17.078 -0.434 21.484 1 85.75 83 VAL B N 1
ATOM 4077 C CA . VAL B 1 83 ? -16.703 0.416 22.609 1 85.75 83 VAL B CA 1
ATOM 4078 C C . VAL B 1 83 ? -17 1.877 22.281 1 85.75 83 VAL B C 1
ATOM 4080 O O . VAL B 1 83 ? -17.203 2.699 23.172 1 85.75 83 VAL B O 1
ATOM 4083 N N . LEU B 1 84 ? -16.953 2.221 21.047 1 76.06 84 LEU B N 1
ATOM 4084 C CA . LEU B 1 84 ? -17.219 3.6 20.641 1 76.06 84 LEU B CA 1
ATOM 4085 C C . LEU B 1 84 ? -18.656 3.994 20.953 1 76.06 84 LEU B C 1
ATOM 4087 O O . LEU B 1 84 ? -18.906 5.09 21.453 1 76.06 84 LEU B O 1
ATOM 4091 N N . ASN B 1 85 ? -19.547 3.09 20.703 1 76.19 85 ASN B N 1
ATOM 4092 C CA . ASN B 1 85 ? -20.938 3.316 21.062 1 76.19 85 ASN B CA 1
ATOM 4093 C C . ASN B 1 85 ? -21.125 3.361 22.578 1 76.19 85 ASN B C 1
ATOM 4095 O O . ASN B 1 85 ? -21.922 4.152 23.078 1 76.19 85 ASN B O 1
ATOM 4099 N N . ALA B 1 86 ? -20.469 2.48 23.25 1 82.12 86 ALA B N 1
ATOM 4100 C CA . ALA B 1 86 ? -20.547 2.445 24.703 1 82.12 86 ALA B CA 1
ATOM 4101 C C . ALA B 1 86 ? -20.047 3.748 25.312 1 82.12 86 ALA B C 1
ATOM 4103 O O . ALA B 1 86 ? -20.594 4.242 26.297 1 82.12 86 ALA B O 1
ATOM 4104 N N . LEU B 1 87 ? -19 4.246 24.781 1 78.12 87 LEU B N 1
ATOM 4105 C CA . LEU B 1 87 ? -18.453 5.512 25.266 1 78.12 87 LEU B CA 1
ATOM 4106 C C . LEU B 1 87 ? -19.406 6.664 24.984 1 78.12 87 LEU B C 1
ATOM 4108 O O . LEU B 1 87 ? -19.609 7.527 25.844 1 78.12 87 LEU B O 1
ATOM 4112 N N . ALA B 1 88 ? -19.953 6.637 23.797 1 71.69 88 ALA B N 1
ATOM 4113 C CA . ALA B 1 88 ? -20.906 7.668 23.406 1 71.69 88 ALA B CA 1
ATOM 4114 C C . ALA B 1 88 ? -22.125 7.668 24.344 1 71.69 88 ALA B C 1
ATOM 4116 O O . ALA B 1 88 ? -22.656 8.727 24.672 1 71.69 88 ALA B O 1
ATOM 4117 N N . ALA B 1 89 ? -22.5 6.551 24.734 1 75.31 89 ALA B N 1
ATOM 4118 C CA . ALA B 1 89 ? -23.656 6.418 25.594 1 75.31 89 ALA B CA 1
ATOM 4119 C C . ALA B 1 89 ? -23.391 7 26.984 1 75.31 89 ALA B C 1
ATOM 4121 O O . ALA B 1 89 ? -24.312 7.438 27.672 1 75.31 89 ALA B O 1
ATOM 4122 N N . ARG B 1 90 ? -22.203 7.016 27.344 1 75.12 90 ARG B N 1
ATOM 4123 C CA . ARG B 1 90 ? -21.828 7.52 28.672 1 75.12 90 ARG B CA 1
ATOM 4124 C C . ARG B 1 90 ? -21.625 9.031 28.641 1 75.12 90 ARG B C 1
ATOM 4126 O O . ARG B 1 90 ? -21.547 9.672 29.688 1 75.12 90 ARG B O 1
ATOM 4133 N N . PHE B 1 91 ? -21.328 9.445 27.422 1 70.06 91 PHE B N 1
ATOM 4134 C CA . PHE B 1 91 ? -21.094 10.883 27.281 1 70.06 91 PHE B CA 1
ATOM 4135 C C . PHE B 1 91 ? -22.406 11.617 27.031 1 70.06 91 PHE B C 1
ATOM 4137 O O . PHE B 1 91 ? -23.203 11.211 26.188 1 70.06 91 PHE B O 1
ATOM 4144 N N . SER B 1 92 ? -23 12.32 28.047 1 62.06 92 SER B N 1
ATOM 4145 C CA . SER B 1 92 ? -24.219 13.109 27.922 1 62.06 92 SER B CA 1
ATOM 4146 C C . SER B 1 92 ? -23.984 14.383 27.109 1 62.06 92 SER B C 1
ATOM 4148 O O . SER B 1 92 ? -23 15.086 27.328 1 62.06 92 SER B O 1
ATOM 4150 N N . GLY B 1 93 ? -24.359 14.57 25.859 1 57 93 GLY B N 1
ATOM 4151 C CA . GLY B 1 93 ? -24.391 15.648 24.875 1 57 93 GLY B CA 1
ATOM 4152 C C . GLY B 1 93 ? -25.047 16.906 25.406 1 57 93 GLY B C 1
ATOM 4153 O O . GLY B 1 93 ? -26.203 16.891 25.812 1 57 93 GLY B O 1
ATOM 4154 N N . GLY B 1 94 ? -24.312 17.844 26.203 1 53.53 94 GLY B N 1
ATOM 4155 C CA . GLY B 1 94 ? -24.781 19.203 26.469 1 53.53 94 GLY B CA 1
ATOM 4156 C C . GLY B 1 94 ? -23.781 20.266 26.078 1 53.53 94 GLY B C 1
ATOM 4157 O O . GLY B 1 94 ? -22.688 19.953 25.594 1 53.53 94 GLY B O 1
ATOM 4158 N N . HIS B 1 95 ? -24.344 21.594 25.922 1 51.81 95 HIS B N 1
ATOM 4159 C CA . HIS B 1 95 ? -23.547 22.75 25.5 1 51.81 95 HIS B CA 1
ATOM 4160 C C . HIS B 1 95 ? -22.172 22.734 26.172 1 51.81 95 HIS B C 1
ATOM 4162 O O . HIS B 1 95 ? -21.172 23.031 25.516 1 51.81 95 HIS B O 1
ATOM 4168 N N . GLY B 1 96 ? -22.094 22.562 27.391 1 57.56 96 GLY B N 1
ATOM 4169 C CA . GLY B 1 96 ? -20.859 22.594 28.156 1 57.56 96 GLY B CA 1
ATOM 4170 C C . GLY B 1 96 ? -19.891 21.484 27.781 1 57.56 96 GLY B C 1
ATOM 4171 O O . GLY B 1 96 ? -18.672 21.625 27.938 1 57.56 96 GLY B O 1
ATOM 4172 N N . SER B 1 97 ? -20.422 20.656 26.844 1 78.38 97 SER B N 1
ATOM 4173 C CA . SER B 1 97 ? -19.719 19.422 26.531 1 78.38 97 SER B CA 1
ATOM 4174 C C . SER B 1 97 ? -18.828 19.594 25.297 1 78.38 97 SER B C 1
ATOM 4176 O O . SER B 1 97 ? -17.719 19.078 25.234 1 78.38 97 SER B O 1
ATOM 4178 N N . ARG B 1 98 ? -19.141 20.703 24.578 1 87.5 98 ARG B N 1
ATOM 4179 C CA . ARG B 1 98 ? -18.406 20.906 23.328 1 87.5 98 ARG B CA 1
ATOM 4180 C C . ARG B 1 98 ? -17.031 21.516 23.594 1 87.5 98 ARG B C 1
ATOM 4182 O O . ARG B 1 98 ? -16.016 21 23.109 1 87.5 98 ARG B O 1
ATOM 4189 N N . ARG B 1 99 ? -17.047 22.562 24.422 1 90.06 99 ARG B N 1
ATOM 4190 C CA . ARG B 1 99 ? -15.789 23.234 24.766 1 90.06 99 ARG B CA 1
ATOM 4191 C C . ARG B 1 99 ? -14.836 22.281 25.484 1 90.06 99 ARG B C 1
ATOM 4193 O O . ARG B 1 99 ? -13.633 22.297 25.219 1 90.06 99 ARG B O 1
ATOM 4200 N N . LYS B 1 100 ? -15.375 21.547 26.312 1 90.19 100 LYS B N 1
ATOM 4201 C CA . LYS B 1 100 ? -14.547 20.609 27.062 1 90.19 100 LYS B CA 1
ATOM 4202 C C . LYS B 1 100 ? -13.898 19.578 26.141 1 90.19 100 LYS B C 1
ATOM 4204 O O . LYS B 1 100 ? -12.727 19.234 26.297 1 90.19 100 LYS B O 1
ATOM 4209 N N . VAL B 1 101 ? -14.648 19.156 25.172 1 91.44 101 VAL B N 1
ATOM 4210 C CA . VAL B 1 101 ? -14.141 18.156 24.25 1 91.44 101 VAL B CA 1
ATOM 4211 C C . VAL B 1 101 ? -13.062 18.766 23.359 1 91.44 101 VAL B C 1
ATOM 4213 O O . VAL B 1 101 ? -12.008 18.156 23.141 1 91.44 101 VAL B O 1
ATOM 4216 N N . GLU B 1 102 ? -13.297 19.953 22.859 1 94.88 102 GLU B N 1
ATOM 4217 C CA . GLU B 1 102 ? -12.336 20.641 22 1 94.88 102 GLU B CA 1
ATOM 4218 C C . GLU B 1 102 ? -11.047 20.953 22.766 1 94.88 102 GLU B C 1
ATOM 4220 O O . GLU B 1 102 ? -9.953 20.781 22.234 1 94.88 102 GLU B O 1
ATOM 4225 N N . LEU B 1 103 ? -11.188 21.375 23.984 1 94.12 103 LEU B N 1
ATOM 4226 C CA . LEU B 1 103 ? -10.023 21.703 24.797 1 94.12 103 LEU B CA 1
ATOM 4227 C C . LEU B 1 103 ? -9.258 20.438 25.172 1 94.12 103 LEU B C 1
ATOM 4229 O O . LEU B 1 103 ? -8.023 20.469 25.281 1 94.12 103 LEU B O 1
ATOM 4233 N N . SER B 1 104 ? -9.984 19.391 25.391 1 91.12 104 SER B N 1
ATOM 4234 C CA . SER B 1 104 ? -9.305 18.125 25.672 1 91.12 104 SER B CA 1
ATOM 4235 C C . SER B 1 104 ? -8.453 17.688 24.484 1 91.12 104 SER B C 1
ATOM 4237 O O . SER B 1 104 ? -7.344 17.188 24.656 1 91.12 104 SER B O 1
ATOM 4239 N N . ALA B 1 105 ? -9.039 17.812 23.297 1 92.44 105 ALA B N 1
ATOM 4240 C CA . ALA B 1 105 ? -8.273 17.516 22.094 1 92.44 105 ALA B CA 1
ATOM 4241 C C . ALA B 1 105 ? -7.027 18.375 22 1 92.44 105 ALA B C 1
ATOM 4243 O O . ALA B 1 105 ? -5.941 17.891 21.672 1 92.44 105 ALA B O 1
ATOM 4244 N N . TRP B 1 106 ? -7.184 19.656 22.281 1 95 106 TRP B N 1
ATOM 4245 C CA . TRP B 1 106 ? -6.078 20.609 22.25 1 95 106 TRP B CA 1
ATOM 4246 C C . TRP B 1 106 ? -5.008 20.219 23.266 1 95 106 TRP B C 1
ATOM 4248 O O . TRP B 1 106 ? -3.816 20.219 22.953 1 95 106 TRP B O 1
ATOM 4258 N N . CYS B 1 107 ? -5.348 19.828 24.422 1 92.19 107 CYS B N 1
ATOM 4259 C CA . CYS B 1 107 ? -4.418 19.484 25.5 1 92.19 107 CYS B CA 1
ATOM 4260 C C . CYS B 1 107 ? -3.658 18.203 25.172 1 92.19 107 CYS B C 1
ATOM 4262 O O . CYS B 1 107 ? -2.467 18.094 25.469 1 92.19 107 CYS B O 1
ATOM 4264 N N . MET B 1 108 ? -4.336 17.344 24.578 1 87.75 108 MET B N 1
ATOM 4265 C CA . MET B 1 108 ? -3.715 16.062 24.266 1 87.75 108 MET B CA 1
ATOM 4266 C C . MET B 1 108 ? -2.617 16.234 23.219 1 87.75 108 MET B C 1
ATOM 4268 O O . MET B 1 108 ? -1.705 15.414 23.125 1 87.75 108 MET B O 1
ATOM 4272 N N . GLY B 1 109 ? -2.75 17.25 22.438 1 85.94 109 GLY B N 1
ATOM 4273 C CA . GLY B 1 109 ? -1.719 17.547 21.453 1 85.94 109 GLY B CA 1
ATOM 4274 C C . GLY B 1 109 ? -0.364 17.828 22.078 1 85.94 109 GLY B C 1
ATOM 4275 O O . GLY B 1 109 ? 0.671 17.641 21.438 1 85.94 109 GLY B O 1
ATOM 4276 N N . PHE B 1 110 ? -0.292 18.172 23.344 1 86.56 110 PHE B N 1
ATOM 4277 C CA . PHE B 1 110 ? 0.946 18.547 24.016 1 86.56 110 PHE B CA 1
ATOM 4278 C C . PHE B 1 110 ? 1.559 17.328 24.719 1 86.56 110 PHE B C 1
ATOM 4280 O O . PHE B 1 110 ? 2.729 17.359 25.109 1 86.56 110 PHE B O 1
ATOM 4287 N N . VAL B 1 111 ? 0.833 16.328 24.797 1 74.12 111 VAL B N 1
ATOM 4288 C CA . VAL B 1 111 ? 1.308 15.156 25.5 1 74.12 111 VAL B CA 1
ATOM 4289 C C . VAL B 1 111 ? 2.129 14.273 24.562 1 74.12 111 VAL B C 1
ATOM 4291 O O . VAL B 1 111 ? 3.129 13.68 24.984 1 74.12 111 VAL B O 1
ATOM 4294 N N . ILE B 1 112 ? 1.727 14.352 23.406 1 69.38 112 ILE B N 1
ATOM 4295 C CA . ILE B 1 112 ? 2.365 13.5 22.406 1 69.38 112 ILE B CA 1
ATOM 4296 C C . ILE B 1 112 ? 3.182 14.352 21.438 1 69.38 112 ILE B C 1
ATOM 4298 O O . ILE B 1 112 ? 2.621 15.016 20.562 1 69.38 112 ILE B O 1
ATOM 4302 N N . VAL B 1 113 ? 4.445 14.273 21.641 1 73.19 113 VAL B N 1
ATOM 4303 C CA . VAL B 1 113 ? 5.281 15.18 20.859 1 73.19 113 VAL B CA 1
ATOM 4304 C C . VAL B 1 113 ? 5.816 14.461 19.625 1 73.19 113 VAL B C 1
ATOM 4306 O O . VAL B 1 113 ? 7.031 14.305 19.469 1 73.19 113 VAL B O 1
ATOM 4309 N N . ASP B 1 114 ? 4.977 13.992 18.875 1 81.38 114 ASP B N 1
ATOM 4310 C CA . ASP B 1 114 ? 5.258 13.391 17.578 1 81.38 114 ASP B CA 1
ATOM 4311 C C . ASP B 1 114 ? 4.18 13.766 16.562 1 81.38 114 ASP B C 1
ATOM 4313 O O . ASP B 1 114 ? 2.986 13.602 16.828 1 81.38 114 ASP B O 1
ATOM 4317 N N . ASP B 1 115 ? 4.594 14.219 15.492 1 86.94 115 ASP B N 1
ATOM 4318 C CA . ASP B 1 115 ? 3.65 14.852 14.578 1 86.94 115 ASP B CA 1
ATOM 4319 C C . AS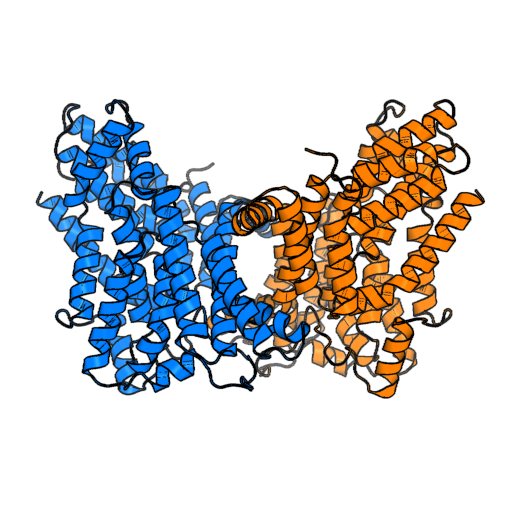P B 1 115 ? 2.824 13.805 13.836 1 86.94 115 ASP B C 1
ATOM 4321 O O . ASP B 1 115 ? 1.759 14.117 13.297 1 86.94 115 ASP B O 1
ATOM 4325 N N . TYR B 1 116 ? 3.238 12.617 13.773 1 83.19 116 TYR B N 1
ATOM 4326 C CA . TYR B 1 116 ? 2.438 11.57 13.141 1 83.19 116 TYR B CA 1
ATOM 4327 C C . TYR B 1 116 ? 1.558 10.867 14.164 1 83.19 116 TYR B C 1
ATOM 4329 O O . TYR B 1 116 ? 0.396 10.555 13.891 1 83.19 116 TYR B O 1
ATOM 4337 N N . PHE B 1 117 ? 2.117 10.719 15.281 1 82.62 117 PHE B N 1
ATOM 4338 C CA . PHE B 1 117 ? 1.442 9.969 16.328 1 82.62 117 PHE B CA 1
ATOM 4339 C C . PHE B 1 117 ? 0.345 10.805 16.969 1 82.62 117 PHE B C 1
ATOM 4341 O O . PHE B 1 117 ? -0.741 10.305 17.266 1 82.62 117 PHE B O 1
ATOM 4348 N N . SER B 1 118 ? 0.566 12.023 17.172 1 88 118 SER B N 1
ATOM 4349 C CA . SER B 1 118 ? -0.299 12.891 17.969 1 88 118 SER B CA 1
ATOM 4350 C C . SER B 1 118 ? -1.692 12.984 17.344 1 88 118 SER B C 1
ATOM 4352 O O . SER B 1 118 ? -2.691 12.719 18.016 1 88 118 SER B O 1
ATOM 4354 N N . PRO B 1 119 ? -1.823 13.32 16.078 1 89.94 119 PRO B N 1
ATOM 4355 C CA . PRO B 1 119 ? -3.174 13.477 15.539 1 89.94 119 PRO B CA 1
ATOM 4356 C C . PRO B 1 119 ? -3.934 12.156 15.461 1 89.94 119 PRO B C 1
ATOM 4358 O O . PRO B 1 119 ? -5.156 12.133 15.633 1 89.94 119 PRO B O 1
ATOM 4361 N N . LEU B 1 120 ? -3.297 11.141 15.258 1 84.56 120 LEU B N 1
ATOM 4362 C CA . LEU B 1 120 ? -3.943 9.844 15.109 1 84.56 120 LEU B CA 1
ATOM 4363 C C . LEU B 1 120 ? -4.434 9.32 16.453 1 84.56 120 LEU B C 1
ATOM 4365 O O . LEU B 1 120 ? -5.555 8.812 16.562 1 84.56 120 LEU B O 1
ATOM 4369 N N . LEU B 1 121 ? -3.598 9.453 17.422 1 82.06 121 LEU B N 1
ATOM 4370 C CA . LEU B 1 121 ? -3.99 9.016 18.766 1 82.06 121 LEU B CA 1
ATOM 4371 C C . LEU B 1 121 ? -5.098 9.898 19.312 1 82.06 121 LEU B C 1
ATOM 4373 O O . LEU B 1 121 ? -6.109 9.398 19.812 1 82.06 121 LEU B O 1
ATOM 4377 N N . THR B 1 122 ? -4.863 11.141 19.266 1 87.62 122 THR B N 1
ATOM 4378 C CA . THR B 1 122 ? -5.859 12.07 19.781 1 87.62 122 THR B CA 1
ATOM 4379 C C . THR B 1 122 ? -7.184 11.906 19.047 1 87.62 122 THR B C 1
ATOM 4381 O O . THR B 1 122 ? -8.25 11.93 19.672 1 87.62 122 THR B O 1
ATOM 4384 N N . GLY B 1 123 ? -7.113 11.75 17.781 1 87.69 123 GLY B N 1
ATOM 4385 C CA . GLY B 1 123 ? -8.328 11.531 17 1 87.69 123 GLY B CA 1
ATOM 4386 C C . GLY B 1 123 ? -9.086 10.281 17.422 1 87.69 123 GLY B C 1
ATOM 4387 O O . GLY B 1 123 ? -10.305 10.312 17.547 1 87.69 123 GLY B O 1
ATOM 4388 N N . SER B 1 124 ? -8.375 9.258 17.609 1 76.31 124 SER B N 1
ATOM 4389 C CA . SER B 1 124 ? -8.984 7.984 17.984 1 76.31 124 SER B CA 1
ATOM 4390 C C . SER B 1 124 ? -9.68 8.086 19.344 1 76.31 124 SER B C 1
ATOM 4392 O O . SER B 1 124 ? -10.703 7.43 19.562 1 76.31 124 SER B O 1
ATOM 4394 N N . VAL B 1 125 ? -9.195 8.898 20.203 1 78.5 125 VAL B N 1
ATOM 4395 C CA . VAL B 1 125 ? -9.703 9 21.562 1 78.5 125 VAL B CA 1
ATOM 4396 C C . VAL B 1 125 ? -10.828 10.031 21.625 1 78.5 125 VAL B C 1
ATOM 4398 O O . VAL B 1 125 ? -11.844 9.82 22.297 1 78.5 125 VAL B O 1
ATOM 4401 N N . ILE B 1 126 ? -10.719 11.07 20.906 1 87.06 126 ILE B N 1
ATOM 4402 C CA . ILE B 1 126 ? -11.586 12.227 21.094 1 87.06 126 ILE B CA 1
ATOM 4403 C C . ILE B 1 126 ? -12.773 12.133 20.125 1 87.06 126 ILE B C 1
ATOM 4405 O O . ILE B 1 126 ? -13.836 12.695 20.391 1 87.06 126 ILE B O 1
ATOM 4409 N N . ARG B 1 127 ? -12.625 11.523 19.047 1 87.5 127 ARG B N 1
ATOM 4410 C CA . ARG B 1 127 ? -13.594 11.547 17.953 1 87.5 127 ARG B CA 1
ATOM 4411 C C . ARG B 1 127 ? -14.977 11.125 18.438 1 87.5 127 ARG B C 1
ATOM 4413 O O . ARG B 1 127 ? -15.977 11.781 18.141 1 87.5 127 ARG B O 1
ATOM 4420 N N . PRO B 1 128 ? -15.062 10.016 19.172 1 81.56 128 PRO B N 1
ATOM 4421 C CA . PRO B 1 128 ? -16.391 9.641 19.641 1 81.56 128 PRO B CA 1
ATOM 4422 C C . PRO B 1 128 ? -17.031 10.719 20.516 1 81.56 128 PRO B C 1
ATOM 4424 O O . PRO B 1 128 ? -18.25 10.938 20.438 1 81.56 128 PRO B O 1
ATOM 4427 N N . MET B 1 129 ? -16.297 11.32 21.297 1 84.56 129 MET B N 1
ATOM 4428 C CA . MET B 1 129 ? -16.797 12.383 22.156 1 84.56 129 MET B CA 1
ATOM 4429 C C . MET B 1 129 ? -17.156 13.617 21.344 1 84.56 129 MET B C 1
ATOM 4431 O O . MET B 1 129 ? -18.172 14.273 21.625 1 84.56 129 MET B O 1
ATOM 4435 N N . SER B 1 130 ? -16.328 13.875 20.391 1 90.12 130 SER B N 1
ATOM 4436 C CA . SER B 1 130 ? -16.594 15.039 19.547 1 90.12 130 SER B CA 1
ATOM 4437 C C . SER B 1 130 ? -17.844 14.844 18.703 1 90.12 130 SER B C 1
ATOM 4439 O O . SER B 1 130 ? -18.562 15.805 18.438 1 90.12 130 SER B O 1
ATOM 4441 N N . ASP B 1 131 ? -18.062 13.656 18.297 1 87.31 131 ASP B N 1
ATOM 4442 C CA . ASP B 1 131 ? -19.281 13.359 17.547 1 87.31 131 ASP B CA 1
ATOM 4443 C C . ASP B 1 131 ? -20.516 13.633 18.391 1 87.31 131 ASP B C 1
ATOM 4445 O O . ASP B 1 131 ? -21.484 14.227 17.922 1 87.31 131 ASP B O 1
ATOM 4449 N N . LYS B 1 132 ? -20.484 13.195 19.594 1 84.56 132 LYS B N 1
ATOM 4450 C CA . LYS B 1 132 ? -21.609 13.398 20.5 1 84.56 132 LYS B CA 1
ATOM 4451 C C . LYS B 1 132 ? -21.797 14.883 20.828 1 84.56 132 LYS B C 1
ATOM 4453 O O . LYS B 1 132 ? -22.922 15.336 21.047 1 84.56 132 LYS B O 1
ATOM 4458 N N . ALA B 1 133 ? -20.734 15.539 20.891 1 88.38 133 ALA B N 1
ATOM 4459 C CA . ALA B 1 133 ? -20.781 16.969 21.203 1 88.38 133 ALA B CA 1
ATOM 4460 C C . ALA B 1 133 ? -21.125 17.797 19.969 1 88.38 133 ALA B C 1
ATOM 4462 O O . ALA B 1 133 ? -21.219 19.016 20.031 1 88.38 133 ALA B O 1
ATOM 4463 N N . LYS B 1 134 ? -21.156 17.141 18.812 1 91.06 134 LYS B N 1
ATOM 4464 C CA . LYS B 1 134 ? -21.547 17.734 17.531 1 91.06 134 LYS B CA 1
ATOM 4465 C C . LYS B 1 134 ? -20.5 18.75 17.078 1 91.06 134 LYS B C 1
ATOM 4467 O O . LYS B 1 134 ? -20.844 19.859 16.656 1 91.06 134 LYS B O 1
ATOM 4472 N N . VAL B 1 135 ? -19.359 18.438 17.234 1 93.44 135 VAL B N 1
ATOM 4473 C CA . VAL B 1 135 ? -18.25 19.188 16.656 1 93.44 135 VAL B CA 1
ATOM 4474 C C . VAL B 1 135 ? -18.016 18.734 15.211 1 93.44 135 VAL B C 1
ATOM 4476 O O . VAL B 1 135 ? -17.875 17.531 14.945 1 93.44 135 VAL B O 1
ATOM 4479 N N . PRO B 1 136 ? -18 19.719 14.336 1 96.12 136 PRO B N 1
ATOM 4480 C CA . PRO B 1 136 ? -17.719 19.297 12.961 1 96.12 136 PRO B CA 1
ATOM 4481 C C . PRO B 1 136 ? -16.391 18.562 12.836 1 96.12 136 PRO B C 1
ATOM 4483 O O . PRO B 1 136 ? -15.414 18.922 13.492 1 96.12 136 PRO B O 1
ATOM 4486 N N . ARG B 1 137 ? -16.312 17.578 11.992 1 96 137 ARG B N 1
ATOM 4487 C CA . ARG B 1 137 ? -15.102 16.797 11.773 1 96 137 ARG B CA 1
ATOM 4488 C C . ARG B 1 137 ? -13.961 17.688 11.289 1 96 137 ARG B C 1
ATOM 4490 O O . ARG B 1 137 ? -12.797 17.453 11.617 1 96 137 ARG B O 1
ATOM 4497 N N . GLU B 1 138 ? -14.312 18.688 10.523 1 96.94 138 GLU B N 1
ATOM 4498 C CA . GLU B 1 138 ? -13.32 19.641 10.039 1 96.94 138 GLU B CA 1
ATOM 4499 C C . GLU B 1 138 ? -12.656 20.375 11.195 1 96.94 138 GLU B C 1
ATOM 4501 O O . GLU B 1 138 ? -11.453 20.641 11.164 1 96.94 138 GLU B O 1
ATOM 4506 N N . LYS B 1 139 ? -13.461 20.734 12.156 1 97.06 139 LYS B N 1
ATOM 4507 C CA . LYS B 1 139 ? -12.922 21.469 13.297 1 97.06 139 LYS B CA 1
ATOM 4508 C C . LYS B 1 139 ? -12.023 20.594 14.156 1 97.06 139 LYS B C 1
ATOM 4510 O O . LYS B 1 139 ? -10.977 21.031 14.633 1 97.06 139 LYS B O 1
ATOM 4515 N N . LEU B 1 140 ? -12.461 19.391 14.375 1 95.94 140 LEU B N 1
ATOM 4516 C CA . LEU B 1 140 ? -11.586 18.453 15.086 1 95.94 140 LEU B CA 1
ATOM 4517 C C . LEU B 1 140 ? -10.266 18.281 14.344 1 95.94 140 LEU B C 1
ATOM 4519 O O . LEU B 1 140 ? -9.203 18.266 14.953 1 95.94 140 LEU B O 1
ATOM 4523 N N . ALA B 1 141 ? -10.312 18.125 13.047 1 97.06 141 ALA B N 1
ATOM 4524 C CA . ALA B 1 141 ? -9.109 17.984 12.242 1 97.06 141 ALA B CA 1
ATOM 4525 C C . ALA B 1 141 ? -8.195 19.188 12.391 1 97.06 141 ALA B C 1
ATOM 4527 O O . ALA B 1 141 ? -6.969 19.047 12.453 1 97.06 141 ALA B O 1
ATOM 4528 N N . PHE B 1 142 ? -8.852 20.359 12.414 1 97.62 142 PHE B N 1
ATOM 4529 C CA . PHE B 1 142 ? -8.094 21.594 12.602 1 97.62 142 PHE B CA 1
ATOM 4530 C C . PHE B 1 142 ? -7.367 21.594 13.938 1 97.62 142 PHE B C 1
ATOM 4532 O O . PHE B 1 142 ? -6.184 21.922 14.008 1 97.62 142 PHE B O 1
ATOM 4539 N N . ILE B 1 143 ? -8.016 21.203 14.984 1 97.12 143 ILE B N 1
ATOM 4540 C CA . ILE B 1 143 ? -7.422 21.172 16.328 1 97.12 143 ILE B CA 1
ATOM 4541 C C . ILE B 1 143 ? -6.277 20.156 16.359 1 97.12 143 ILE B C 1
ATOM 4543 O O . ILE B 1 143 ? -5.199 20.453 16.875 1 97.12 143 ILE B O 1
ATOM 4547 N N . LEU B 1 144 ? -6.508 19.031 15.758 1 95.56 144 LEU B N 1
ATOM 4548 C CA . LEU B 1 144 ? -5.484 18 15.711 1 95.56 144 LEU B CA 1
ATOM 4549 C C . LEU B 1 144 ? -4.266 18.469 14.922 1 95.56 144 LEU B C 1
ATOM 4551 O O . LEU B 1 144 ? -3.131 18.312 15.375 1 95.56 144 LEU B O 1
ATOM 4555 N N . ASP B 1 145 ? -4.527 19.016 13.789 1 96 145 ASP B N 1
ATOM 4556 C CA . ASP B 1 145 ? -3.471 19.438 12.867 1 96 145 ASP B CA 1
ATOM 4557 C C . ASP B 1 145 ? -2.662 20.594 13.461 1 96 145 ASP B C 1
ATOM 4559 O O . ASP B 1 145 ? -1.459 20.703 13.211 1 96 145 ASP B O 1
ATOM 4563 N N . SER B 1 146 ? -3.291 21.469 14.25 1 96.5 146 SER B N 1
ATOM 4564 C CA . SER B 1 146 ? -2.678 22.688 14.781 1 96.5 146 SER B CA 1
ATOM 4565 C C . SER B 1 146 ? -1.816 22.375 16 1 96.5 146 SER B C 1
ATOM 4567 O O . SER B 1 146 ? -1.006 23.219 16.422 1 96.5 146 SER B O 1
ATOM 4569 N N . THR B 1 147 ? -1.968 21.25 16.578 1 93.81 147 THR B N 1
ATOM 4570 C CA . THR B 1 147 ? -1.231 20.922 17.797 1 93.81 147 THR B CA 1
ATOM 4571 C C . THR B 1 147 ? -0.282 19.75 17.562 1 93.81 147 THR B C 1
ATOM 4573 O O . THR B 1 147 ? -0.069 18.922 18.438 1 93.81 147 THR B O 1
ATOM 4576 N N . THR B 1 148 ? 0.179 19.609 16.391 1 91.06 148 THR B N 1
ATOM 4577 C CA . THR B 1 148 ? 1.09 18.516 16.062 1 91.06 148 THR B CA 1
ATOM 4578 C C . THR B 1 148 ? 2.479 19.047 15.734 1 91.06 148 THR B C 1
ATOM 4580 O O . THR B 1 148 ? 3.273 19.328 16.625 1 91.06 148 THR B O 1
ATOM 4583 N N . ALA B 1 149 ? 2.672 19.453 14.508 1 92.31 149 ALA B N 1
ATOM 4584 C CA . ALA B 1 149 ? 3.982 19.953 14.094 1 92.31 149 ALA B CA 1
ATOM 4585 C C . ALA B 1 149 ? 4.336 21.25 14.828 1 92.31 149 ALA B C 1
ATOM 4587 O O . ALA B 1 149 ? 5.504 21.5 15.133 1 92.31 149 ALA B O 1
ATOM 4588 N N . SER B 1 150 ? 3.328 22 15.133 1 95.75 150 SER B N 1
ATOM 4589 C CA . SER B 1 150 ? 3.541 23.281 15.82 1 95.75 150 SER B CA 1
ATOM 4590 C C . SER B 1 150 ? 4.074 23.062 17.234 1 95.75 150 SER B C 1
ATOM 4592 O O . SER B 1 150 ? 4.891 23.844 17.719 1 95.75 150 SER B O 1
ATOM 4594 N N . VAL B 1 151 ? 3.658 22.016 17.859 1 93.88 151 VAL B N 1
ATOM 4595 C CA . VAL B 1 151 ? 4.148 21.688 19.188 1 93.88 151 VAL B CA 1
ATOM 4596 C C . VAL B 1 151 ? 5.535 21.062 19.094 1 93.88 151 VAL B C 1
ATOM 4598 O O . VAL B 1 151 ? 6.438 21.406 19.859 1 93.88 151 VAL B O 1
ATOM 4601 N N . CYS B 1 152 ? 5.738 20.219 18.141 1 91.19 152 CYS B N 1
ATOM 4602 C CA . CYS B 1 152 ? 6.984 19.484 17.984 1 91.19 152 CYS B CA 1
ATOM 4603 C C . CYS B 1 152 ? 8.148 20.438 17.734 1 91.19 152 CYS B C 1
ATOM 4605 O O . CYS B 1 152 ? 9.234 20.25 18.297 1 91.19 152 CYS B O 1
ATOM 4607 N N . ILE B 1 153 ? 7.926 21.453 16.922 1 95.06 153 ILE B N 1
ATOM 4608 C CA . ILE B 1 153 ? 9.008 22.344 16.516 1 95.06 153 ILE B CA 1
ATOM 4609 C C . ILE B 1 153 ? 9.391 23.266 17.672 1 95.06 153 ILE B C 1
ATOM 4611 O O . ILE B 1 153 ? 10.438 23.906 17.641 1 95.06 153 ILE B O 1
ATOM 4615 N N . LEU B 1 154 ? 8.586 23.297 18.781 1 95 154 LEU B N 1
ATOM 4616 C CA . LEU B 1 154 ? 8.836 24.172 19.922 1 95 154 LEU B CA 1
ATOM 4617 C C . LEU B 1 154 ? 9.461 23.406 21.078 1 95 154 LEU B C 1
ATOM 4619 O O . LEU B 1 154 ? 9.836 23.984 22.094 1 95 154 LEU B O 1
ATOM 4623 N N . VAL B 1 155 ? 9.578 22.125 20.969 1 88 155 VAL B N 1
ATOM 4624 C CA . VAL B 1 155 ? 10.156 21.312 22.016 1 88 155 VAL B CA 1
ATOM 4625 C C . VAL B 1 155 ? 11.578 20.906 21.641 1 88 155 VAL B C 1
ATOM 4627 O O . VAL B 1 155 ? 11.781 20.156 20.688 1 88 155 VAL B O 1
ATOM 4630 N N . PRO B 1 156 ? 12.43 21.422 22.516 1 82.75 156 PRO B N 1
ATOM 4631 C CA . PRO B 1 156 ? 13.812 21.047 22.203 1 82.75 156 PRO B CA 1
ATOM 4632 C C . PRO B 1 156 ? 14.125 19.594 22.516 1 82.75 156 PRO B C 1
ATOM 4634 O O . PRO B 1 156 ? 13.305 18.891 23.125 1 82.75 156 PRO B O 1
ATOM 4637 N N . PHE B 1 157 ? 15.094 19.016 22 1 78.12 157 PHE B N 1
ATOM 4638 C CA . PHE B 1 157 ? 15.641 17.688 22.266 1 78.12 157 PHE B CA 1
ATOM 4639 C C . PHE B 1 157 ? 14.734 16.609 21.703 1 78.12 157 PHE B C 1
ATOM 4641 O O . PHE B 1 157 ? 14.375 15.664 22.406 1 78.12 157 PHE B O 1
ATOM 4648 N N . THR B 1 158 ? 14.078 16.891 20.734 1 80 158 THR B N 1
ATOM 4649 C CA . THR B 1 158 ? 13.352 15.93 19.906 1 80 158 THR B CA 1
ATOM 4650 C C . THR B 1 158 ? 14.039 15.758 18.547 1 80 158 THR B C 1
ATOM 4652 O O . THR B 1 158 ? 15.07 16.375 18.297 1 80 158 THR B O 1
ATOM 4655 N N . ALA B 1 159 ? 13.484 14.922 17.812 1 81.31 159 ALA B N 1
ATOM 4656 C CA . ALA B 1 159 ? 14.023 14.727 16.469 1 81.31 159 ALA B CA 1
ATOM 4657 C C . ALA B 1 159 ? 13.969 16.016 15.656 1 81.31 159 ALA B C 1
ATOM 4659 O O . ALA B 1 159 ? 14.852 16.281 14.828 1 81.31 159 ALA B O 1
ATOM 4660 N N . TRP B 1 160 ? 12.945 16.844 15.945 1 88.56 160 TRP B N 1
ATOM 4661 C CA . TRP B 1 160 ? 12.812 18.125 15.25 1 88.56 160 TRP B CA 1
ATOM 4662 C C . TRP B 1 160 ? 13.953 19.062 15.617 1 88.56 160 TRP B C 1
ATOM 4664 O O . TRP B 1 160 ? 14.594 19.656 14.742 1 88.56 160 TRP B O 1
ATOM 4674 N N . GLY B 1 161 ? 14.234 19.125 16.922 1 87.88 161 GLY B N 1
ATOM 4675 C CA . GLY B 1 161 ? 15.336 19.969 17.375 1 87.88 161 GLY B CA 1
ATOM 4676 C C . GLY B 1 161 ? 16.688 19.5 16.875 1 87.88 161 GLY B C 1
ATOM 4677 O O . GLY B 1 161 ? 17.516 20.328 16.438 1 87.88 161 GLY B O 1
ATOM 4678 N N . ALA B 1 162 ? 16.891 18.266 16.953 1 86.38 162 ALA B N 1
ATOM 4679 C CA . ALA B 1 162 ? 18.156 17.703 16.484 1 86.38 162 ALA B CA 1
ATOM 4680 C C . ALA B 1 162 ? 18.359 17.969 15 1 86.38 162 ALA B C 1
ATOM 4682 O O . ALA B 1 162 ? 19.469 18.266 14.562 1 86.38 162 ALA B O 1
ATOM 4683 N N . TYR B 1 163 ? 17.312 17.859 14.289 1 91.06 163 TYR B N 1
ATOM 4684 C CA . TYR B 1 163 ? 17.406 18.078 12.852 1 91.06 163 TYR B CA 1
ATOM 4685 C C . TYR B 1 163 ? 17.719 19.531 12.523 1 91.06 163 TYR B C 1
ATOM 4687 O O . TYR B 1 163 ? 18.641 19.812 11.758 1 91.06 163 TYR B O 1
ATOM 4695 N N . VAL B 1 164 ? 16.969 20.406 13.094 1 94.25 164 VAL B N 1
ATOM 4696 C CA . VAL B 1 164 ? 17.188 21.828 12.836 1 94.25 164 VAL B CA 1
ATOM 4697 C C . VAL B 1 164 ? 18.578 22.234 13.32 1 94.25 164 VAL B C 1
ATOM 4699 O O . VAL B 1 164 ? 19.281 23 12.641 1 94.25 164 VAL B O 1
ATOM 4702 N N . ALA B 1 165 ? 19.031 21.703 14.398 1 92.44 165 ALA B N 1
ATOM 4703 C CA . ALA B 1 165 ? 20.359 21.969 14.93 1 92.44 165 ALA B CA 1
ATOM 4704 C C . ALA B 1 165 ? 21.438 21.516 13.953 1 92.44 165 ALA B C 1
ATOM 4706 O O . ALA B 1 165 ? 22.438 22.203 13.766 1 92.44 165 ALA B O 1
ATOM 4707 N N . SER B 1 166 ? 21.203 20.391 13.414 1 92.5 166 SER B N 1
ATOM 4708 C CA . SER B 1 166 ? 22.172 19.859 12.461 1 92.5 166 SER B CA 1
ATOM 4709 C C . SER B 1 166 ? 22.25 20.734 11.211 1 92.5 166 SER B C 1
ATOM 4711 O O . SER B 1 166 ? 23.328 20.891 10.633 1 92.5 166 SER B O 1
ATOM 4713 N N . LEU B 1 167 ? 21.094 21.203 10.773 1 94.06 167 LEU B N 1
ATOM 4714 C CA . LEU B 1 167 ? 21.078 22.094 9.617 1 94.06 167 LEU B CA 1
ATOM 4715 C C . LEU B 1 167 ? 21.797 23.391 9.922 1 94.06 167 LEU B C 1
ATOM 4717 O O . LEU B 1 167 ? 22.516 23.922 9.078 1 94.06 167 LEU B O 1
ATOM 4721 N N . ILE B 1 168 ? 21.641 23.906 11.133 1 94.94 168 ILE B N 1
ATOM 4722 C CA . ILE B 1 168 ? 22.312 25.125 11.562 1 94.94 168 ILE B CA 1
ATOM 4723 C C . ILE B 1 168 ? 23.812 24.922 11.602 1 94.94 168 ILE B C 1
ATOM 4725 O O . ILE B 1 168 ? 24.578 25.781 11.156 1 94.94 168 ILE B O 1
ATOM 4729 N N . ALA B 1 169 ? 24.203 23.781 11.992 1 93.12 169 ALA B N 1
ATOM 4730 C CA . ALA B 1 169 ? 25.609 23.453 12.203 1 93.12 169 ALA B CA 1
ATOM 4731 C C . ALA B 1 169 ? 26.344 23.297 10.875 1 93.12 169 ALA B C 1
ATOM 4733 O O . ALA B 1 169 ? 27.578 23.297 10.836 1 93.12 169 ALA B O 1
ATOM 4734 N N . GLN B 1 170 ? 25.609 23.203 9.883 1 89.88 170 GLN B N 1
ATOM 4735 C CA . GLN B 1 170 ? 26.234 23.094 8.57 1 89.88 170 GLN B CA 1
ATOM 4736 C C . GLN B 1 170 ? 26.797 24.422 8.117 1 89.88 170 GLN B C 1
ATOM 4738 O O . GLN B 1 170 ? 27.609 24.484 7.188 1 89.88 170 GLN B O 1
ATOM 4743 N N . ASN B 1 171 ? 26.328 25.484 8.758 1 89.88 171 ASN B N 1
ATOM 4744 C CA . ASN B 1 171 ? 26.906 26.797 8.461 1 89.88 171 ASN B CA 1
ATOM 4745 C C . ASN B 1 171 ? 28.297 26.953 9.062 1 89.88 171 ASN B C 1
ATOM 4747 O O . ASN B 1 171 ? 28.516 26.594 10.219 1 89.88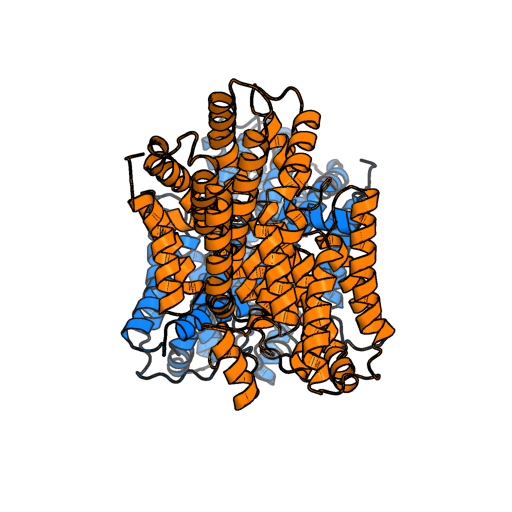 171 ASN B O 1
ATOM 4751 N N . ASP B 1 172 ? 29.188 27.5 8.273 1 85.81 172 ASP B N 1
ATOM 4752 C CA . ASP B 1 172 ? 30.594 27.609 8.656 1 85.81 172 ASP B CA 1
ATOM 4753 C C . ASP B 1 172 ? 30.75 28.469 9.906 1 85.81 172 ASP B C 1
ATOM 4755 O O . ASP B 1 172 ? 31.719 28.297 10.656 1 85.81 172 ASP B O 1
ATOM 4759 N N . ALA B 1 173 ? 29.859 29.344 10.141 1 89.69 173 ALA B N 1
ATOM 4760 C CA . ALA B 1 173 ? 29.953 30.266 11.266 1 89.69 173 ALA B CA 1
ATOM 4761 C C . ALA B 1 173 ? 29.578 29.578 12.578 1 89.69 173 ALA B C 1
ATOM 4763 O O . ALA B 1 173 ? 29.766 30.141 13.656 1 89.69 173 ALA B O 1
ATOM 4764 N N . VAL B 1 174 ? 29.094 28.391 12.492 1 92.5 174 VAL B N 1
ATOM 4765 C CA . VAL B 1 174 ? 28.656 27.641 13.672 1 92.5 174 VAL B CA 1
ATOM 4766 C C . VAL B 1 174 ? 29.672 26.531 13.977 1 92.5 174 VAL B C 1
ATOM 4768 O O . VAL B 1 174 ? 29.969 25.703 13.109 1 92.5 174 VAL B O 1
ATOM 4771 N N . ALA B 1 175 ? 30.109 26.453 15.141 1 86.12 175 ALA B N 1
ATOM 4772 C CA . ALA B 1 175 ? 31.281 25.656 15.523 1 86.12 175 ALA B CA 1
ATOM 4773 C C . ALA B 1 175 ? 30.922 24.172 15.648 1 86.12 175 ALA B C 1
ATOM 4775 O O . ALA B 1 175 ? 31.781 23.312 15.516 1 86.12 175 ALA B O 1
ATOM 4776 N N . SER B 1 176 ? 29.703 23.922 16.141 1 88.38 176 SER B N 1
ATOM 4777 C CA . SER B 1 176 ? 29.328 22.531 16.422 1 88.38 176 SER B CA 1
ATOM 4778 C C . SER B 1 176 ? 27.812 22.359 16.391 1 88.38 176 SER B C 1
ATOM 4780 O O . SER B 1 176 ? 27.062 23.328 16.359 1 88.38 176 SER B O 1
ATOM 4782 N N . VAL B 1 177 ? 27.406 21.141 16.438 1 88.75 177 VAL B N 1
ATOM 4783 C CA . VAL B 1 177 ? 25.984 20.812 16.5 1 88.75 177 VAL B CA 1
ATOM 4784 C C . VAL B 1 177 ? 25.391 21.297 17.812 1 88.75 177 VAL B C 1
ATOM 4786 O O . VAL B 1 177 ? 24.234 21.734 17.875 1 88.75 177 VAL B O 1
ATOM 4789 N N . ASN B 1 178 ? 26.219 21.234 18.828 1 88 178 ASN B N 1
ATOM 4790 C CA . ASN B 1 178 ? 25.75 21.734 20.109 1 88 178 ASN B CA 1
ATOM 4791 C C . ASN B 1 178 ? 25.469 23.234 20.062 1 88 178 ASN B C 1
ATOM 4793 O O . ASN B 1 178 ? 24.484 23.703 20.656 1 88 178 ASN B O 1
ATOM 4797 N N . GLU B 1 179 ? 26.328 23.938 19.453 1 91.94 179 GLU B N 1
ATOM 4798 C CA . GLU B 1 179 ? 26.078 25.359 19.266 1 91.94 179 GLU B CA 1
ATOM 4799 C C . GLU B 1 179 ? 24.812 25.578 18.422 1 91.94 179 GLU B C 1
ATOM 4801 O O . GLU B 1 179 ? 24.062 26.516 18.672 1 91.94 179 GLU B O 1
ATOM 4806 N N . GLY B 1 180 ? 24.641 24.75 17.438 1 94.88 180 GLY B N 1
ATOM 4807 C CA . GLY B 1 180 ? 23.422 24.797 16.656 1 94.88 180 GLY B CA 1
ATOM 4808 C C . GLY B 1 180 ? 22.172 24.609 17.484 1 94.88 180 GLY B C 1
ATOM 4809 O O . GLY B 1 180 ? 21.156 25.281 17.266 1 94.88 180 GLY B O 1
ATOM 4810 N N . LEU B 1 181 ? 22.266 23.656 18.391 1 92.19 181 LEU B N 1
ATOM 4811 C CA . LEU B 1 181 ? 21.141 23.406 19.281 1 92.19 181 LEU B CA 1
ATOM 4812 C C . LEU B 1 181 ? 20.859 24.609 20.156 1 92.19 181 LEU B C 1
ATOM 4814 O O . LEU B 1 181 ? 19.703 24.938 20.406 1 92.19 181 LEU B O 1
ATOM 4818 N N . MET B 1 182 ? 21.875 25.25 20.625 1 93.19 182 MET B N 1
ATOM 4819 C CA . MET B 1 182 ? 21.703 26.438 21.453 1 93.19 182 MET B CA 1
ATOM 4820 C C . MET B 1 182 ? 21.062 27.562 20.656 1 93.19 182 MET B C 1
ATOM 4822 O O . MET B 1 182 ? 20.234 28.312 21.188 1 93.19 182 MET B O 1
ATOM 4826 N N . ILE B 1 183 ? 21.469 27.656 19.453 1 95.62 183 ILE B N 1
ATOM 4827 C CA . ILE B 1 183 ? 20.891 28.672 18.578 1 95.62 183 ILE B CA 1
ATOM 4828 C C . ILE B 1 183 ? 19.406 28.359 18.359 1 95.62 183 ILE B C 1
ATOM 4830 O O . ILE B 1 183 ? 18.562 29.266 18.406 1 95.62 183 ILE B O 1
ATOM 4834 N N . PHE B 1 184 ? 19.094 27.109 18.172 1 96.62 184 PHE B N 1
ATOM 4835 C CA . PHE B 1 184 ? 17.719 26.688 17.984 1 96.62 184 PHE B CA 1
ATOM 4836 C C . PHE B 1 184 ? 16.875 27.016 19.219 1 96.62 184 PHE B C 1
ATOM 4838 O O . PHE B 1 184 ? 15.766 27.547 19.078 1 96.62 184 PHE B O 1
ATOM 4845 N N . ILE B 1 185 ? 17.391 26.719 20.359 1 95.44 185 ILE B N 1
ATOM 4846 C CA . ILE B 1 185 ? 16.672 26.969 21.609 1 95.44 185 ILE B CA 1
ATOM 4847 C C . ILE B 1 185 ? 16.422 28.453 21.766 1 95.44 185 ILE B C 1
ATOM 4849 O O . ILE B 1 185 ? 15.328 28.875 22.156 1 95.44 185 ILE B O 1
ATOM 4853 N N . ALA B 1 186 ? 17.391 29.219 21.422 1 96.38 186 ALA B N 1
ATOM 4854 C CA . ALA B 1 186 ? 17.266 30.672 21.516 1 96.38 186 ALA B CA 1
ATOM 4855 C C . ALA B 1 186 ? 16.266 31.203 20.484 1 96.38 186 ALA B C 1
ATOM 4857 O O . ALA B 1 186 ? 15.727 32.312 20.656 1 96.38 186 ALA B O 1
ATOM 4858 N N . ALA B 1 187 ? 16.031 30.453 19.453 1 97.56 187 ALA B N 1
ATOM 4859 C CA . ALA B 1 187 ? 15.141 30.859 18.375 1 97.56 187 ALA B CA 1
ATOM 4860 C C . ALA B 1 187 ? 13.68 30.609 18.734 1 97.56 187 ALA B C 1
ATOM 4862 O O . ALA B 1 187 ? 12.773 31.203 18.141 1 97.56 187 ALA B O 1
ATOM 4863 N N . ILE B 1 188 ? 13.375 29.797 19.719 1 97.25 188 ILE B N 1
ATOM 4864 C CA . ILE B 1 188 ? 12.047 29.281 20.016 1 97.25 188 ILE B CA 1
ATOM 4865 C C . ILE B 1 188 ? 11.109 30.453 20.344 1 97.25 188 ILE B C 1
ATOM 4867 O O . ILE B 1 188 ? 9.992 30.516 19.828 1 97.25 188 ILE B O 1
ATOM 4871 N N . PRO B 1 189 ? 11.602 31.438 21.125 1 96.75 189 PRO B N 1
ATOM 4872 C CA . PRO B 1 189 ? 10.688 32.531 21.422 1 96.75 189 PRO B CA 1
ATOM 4873 C C . PRO B 1 189 ? 10.336 33.375 20.188 1 96.75 189 PRO B C 1
ATOM 4875 O O . PRO B 1 189 ? 9.32 34.062 20.188 1 96.75 189 PRO B O 1
ATOM 4878 N N . TYR B 1 190 ? 11.125 33.281 19.141 1 97.69 190 TYR B N 1
ATOM 4879 C CA . TYR B 1 190 ? 10.891 34.062 17.938 1 97.69 190 TYR B CA 1
ATOM 4880 C C . TYR B 1 190 ? 10.094 33.25 16.922 1 97.69 190 TYR B C 1
ATOM 4882 O O . TYR B 1 190 ? 9.742 33.781 15.852 1 97.69 190 TYR B O 1
ATOM 4890 N N . ASN B 1 191 ? 9.812 32 17.219 1 98.38 191 ASN B N 1
ATOM 4891 C CA . ASN B 1 191 ? 9.023 31.172 16.297 1 98.38 191 ASN B CA 1
ATOM 4892 C C . ASN B 1 191 ? 7.539 31.5 16.391 1 98.38 191 ASN B C 1
ATOM 4894 O O . ASN B 1 191 ? 6.738 30.672 16.828 1 98.38 191 ASN B O 1
ATOM 4898 N N . PHE B 1 192 ? 7.203 32.562 15.836 1 98.31 192 PHE B N 1
ATOM 4899 C CA . PHE B 1 192 ? 5.91 33.188 16.078 1 98.31 192 PHE B CA 1
ATOM 4900 C C . PHE B 1 192 ? 4.781 32.344 15.484 1 98.31 192 PHE B C 1
ATOM 4902 O O . PHE B 1 192 ? 3.707 32.25 16.078 1 98.31 192 PHE B O 1
ATOM 4909 N N . TYR B 1 193 ? 4.93 31.75 14.352 1 98.38 193 TYR B N 1
ATOM 4910 C CA . TYR B 1 193 ? 3.811 31.062 13.711 1 98.38 193 TYR B CA 1
ATOM 4911 C C . TYR B 1 193 ? 3.303 29.922 14.57 1 98.38 193 TYR B C 1
ATOM 4913 O O . TYR B 1 193 ? 2.125 29.875 14.93 1 98.38 193 TYR B O 1
ATOM 4921 N N . PRO B 1 194 ? 4.172 28.953 14.898 1 97.88 194 PRO B N 1
ATOM 4922 C CA . PRO B 1 194 ? 3.664 27.859 15.742 1 97.88 194 PRO B CA 1
ATOM 4923 C C . PRO B 1 194 ? 3.121 28.359 17.078 1 97.88 194 PRO B C 1
ATOM 4925 O O . PRO B 1 194 ? 2.119 27.828 17.578 1 97.88 194 PRO B O 1
ATOM 4928 N N . LEU B 1 195 ? 3.729 29.344 17.672 1 98.06 195 LEU B N 1
ATOM 4929 C CA . LEU B 1 195 ? 3.264 29.875 18.938 1 98.06 195 LEU B CA 1
ATOM 4930 C C . LEU B 1 195 ? 1.874 30.484 18.797 1 98.06 195 LEU B C 1
ATOM 4932 O O . LEU B 1 195 ? 0.986 30.219 19.609 1 98.06 195 LEU B O 1
ATOM 4936 N N . LEU B 1 196 ? 1.742 31.266 17.797 1 98.25 196 LEU B N 1
ATOM 4937 C CA . LEU B 1 196 ? 0.461 31.922 17.562 1 98.25 196 LEU B CA 1
ATOM 4938 C C . LEU B 1 196 ? -0.606 30.922 17.156 1 98.25 196 LEU B C 1
ATOM 4940 O O . LEU B 1 196 ? -1.776 31.062 17.516 1 98.25 196 LEU B O 1
ATOM 4944 N N . LEU B 1 197 ? -0.24 29.922 16.391 1 98 197 LEU B N 1
ATOM 4945 C CA . LEU B 1 197 ? -1.184 28.891 15.969 1 98 197 LEU B CA 1
ATOM 4946 C C . LEU B 1 197 ? -1.739 28.141 17.172 1 98 197 LEU B C 1
ATOM 4948 O O . LEU B 1 197 ? -2.949 27.922 17.266 1 98 197 LEU B O 1
ATOM 4952 N N . ILE B 1 198 ? -0.867 27.734 18.062 1 97.31 198 ILE B N 1
ATOM 4953 C CA . ILE B 1 198 ? -1.267 27.016 19.266 1 97.31 198 ILE B CA 1
ATOM 4954 C C . ILE B 1 198 ? -2.193 27.891 20.109 1 97.31 198 ILE B C 1
ATOM 4956 O O . ILE B 1 198 ? -3.242 27.438 20.562 1 97.31 198 ILE B O 1
ATOM 4960 N N . ALA B 1 199 ? -1.807 29.141 20.281 1 97.69 199 ALA B N 1
ATOM 4961 C CA . ALA B 1 199 ? -2.617 30.062 21.062 1 97.69 199 ALA B CA 1
ATOM 4962 C C . ALA B 1 199 ? -3.965 30.312 20.391 1 97.69 199 ALA B C 1
ATOM 4964 O O . ALA B 1 199 ? -5.004 30.312 21.062 1 97.69 199 ALA B O 1
ATOM 4965 N N . PHE B 1 200 ? -3.896 30.594 19.125 1 97.94 200 PHE B N 1
ATOM 4966 C CA . PHE B 1 200 ? -5.109 30.828 18.359 1 97.94 200 PHE B CA 1
ATOM 4967 C C . PHE B 1 200 ? -6.082 29.672 18.484 1 97.94 200 PHE B C 1
ATOM 4969 O O . PHE B 1 200 ? -7.277 29.875 18.719 1 97.94 200 PHE B O 1
ATOM 4976 N N . THR B 1 201 ? -5.613 28.438 18.328 1 97.75 201 THR B N 1
ATOM 4977 C CA . THR B 1 201 ? -6.438 27.25 18.438 1 97.75 201 THR B CA 1
ATOM 4978 C C . THR B 1 201 ? -7.047 27.125 19.828 1 97.75 201 THR B C 1
ATOM 4980 O O . THR B 1 201 ? -8.203 26.719 19.984 1 97.75 201 THR B O 1
ATOM 4983 N N . PHE B 1 202 ? -6.246 27.484 20.812 1 97.06 202 PHE B N 1
ATOM 4984 C CA . PHE B 1 202 ? -6.738 27.5 22.188 1 97.06 202 PHE B CA 1
ATOM 4985 C C . PHE B 1 202 ? -7.934 28.438 22.328 1 97.06 202 PHE B C 1
ATOM 4987 O O . PHE B 1 202 ? -8.961 28.047 22.891 1 97.06 202 PHE B O 1
ATOM 4994 N N . PHE B 1 203 ? -7.848 29.625 21.781 1 96.94 203 PHE B N 1
ATOM 4995 C CA . PHE B 1 203 ? -8.891 30.641 21.922 1 96.94 203 PHE B CA 1
ATOM 4996 C C . PHE B 1 203 ? -10.109 30.281 21.078 1 96.94 203 PHE B C 1
ATOM 4998 O O . PHE B 1 203 ? -11.234 30.609 21.453 1 96.94 203 PHE B O 1
ATOM 5005 N N . ILE B 1 204 ? -9.867 29.594 19.984 1 96.38 204 ILE B N 1
ATOM 5006 C CA . ILE B 1 204 ? -10.984 29.078 19.203 1 96.38 204 ILE B CA 1
ATOM 5007 C C . ILE B 1 204 ? -11.742 28.031 20.016 1 96.38 204 ILE B C 1
ATOM 5009 O O . ILE B 1 204 ? -12.977 28.031 20.031 1 96.38 204 ILE B O 1
ATOM 5013 N N . CYS B 1 205 ? -11.039 27.125 20.656 1 95.06 205 CYS B N 1
ATOM 5014 C CA . CYS B 1 205 ? -11.648 26.062 21.453 1 95.06 205 CYS B CA 1
ATOM 5015 C C . CYS B 1 205 ? -12.398 26.641 22.641 1 95.06 205 CYS B C 1
ATOM 5017 O O . CYS B 1 205 ? -13.438 26.125 23.047 1 95.06 205 CYS B O 1
ATOM 5019 N N . LEU B 1 206 ? -11.906 27.766 23.203 1 93.62 206 LEU B N 1
ATOM 5020 C CA . LEU B 1 206 ? -12.523 28.422 24.359 1 93.62 206 LEU B CA 1
ATOM 5021 C C . LEU B 1 206 ? -13.766 29.188 23.938 1 93.62 206 LEU B C 1
ATOM 5023 O O . LEU B 1 206 ? -14.586 29.562 24.781 1 93.62 206 LEU B O 1
ATOM 5027 N N . GLY B 1 207 ? -13.914 29.516 22.703 1 91.56 207 GLY B N 1
ATOM 5028 C CA . GLY B 1 207 ? -15.047 30.266 22.188 1 91.56 207 GLY B CA 1
ATOM 5029 C C . GLY B 1 207 ? -14.836 31.766 22.234 1 91.56 207 GLY B C 1
ATOM 5030 O O . GLY B 1 207 ? -15.781 32.531 22.031 1 91.56 207 GLY B O 1
ATOM 5031 N N . VAL B 1 208 ? -13.648 32.125 22.5 1 93.31 208 VAL B N 1
ATOM 5032 C CA . VAL B 1 208 ? -13.328 33.562 22.578 1 93.31 208 VAL B CA 1
ATOM 5033 C C . VAL B 1 208 ? -13.258 34.156 21.156 1 93.31 208 VAL B C 1
ATOM 5035 O O . VAL B 1 208 ? -13.773 35.25 20.922 1 93.31 208 VAL B O 1
ATOM 5038 N N . ILE B 1 209 ? -12.586 33.469 20.266 1 94.88 209 ILE B N 1
ATOM 5039 C CA . ILE B 1 209 ? -12.539 33.844 18.859 1 94.88 209 ILE B CA 1
ATOM 5040 C C . ILE B 1 209 ? -13.602 33.094 18.078 1 94.88 209 ILE B C 1
ATOM 5042 O O . ILE B 1 209 ? -13.602 31.859 18.062 1 94.88 209 ILE B O 1
ATOM 5046 N N . PRO B 1 210 ? -14.477 33.812 17.5 1 94 210 PRO B N 1
ATOM 5047 C CA . PRO B 1 210 ? -15.5 33.125 16.719 1 94 210 PRO B CA 1
ATOM 5048 C C . PRO B 1 210 ? -14.945 32.5 15.453 1 94 210 PRO B C 1
ATOM 5050 O O . PRO B 1 210 ? -14.031 33.031 14.836 1 94 210 PRO B O 1
ATOM 5053 N N . ASP B 1 211 ? -15.547 31.359 15.133 1 95.38 211 ASP B N 1
ATOM 5054 C CA . ASP B 1 211 ? -15.164 30.719 13.875 1 95.38 211 ASP B CA 1
ATOM 5055 C C . ASP B 1 211 ? -15.492 31.625 12.688 1 95.38 211 ASP B C 1
ATOM 5057 O O . ASP B 1 211 ? -16.484 32.344 12.703 1 95.38 211 ASP B O 1
ATOM 5061 N N . PHE B 1 212 ? -14.664 31.703 11.695 1 96 212 PHE B N 1
ATOM 5062 C CA . PHE B 1 212 ? -14.906 32.5 10.5 1 96 212 PHE B CA 1
ATOM 5063 C C . PHE B 1 212 ? -14.539 31.719 9.242 1 96 212 PHE B C 1
ATOM 5065 O O . PHE B 1 212 ? -13.969 30.625 9.32 1 96 212 PHE B O 1
ATOM 5072 N N . GLY B 1 213 ? -15.078 32.219 8.086 1 95.25 213 GLY B N 1
ATOM 5073 C CA . GLY B 1 213 ? -14.797 31.562 6.828 1 95.25 213 GLY B CA 1
ATOM 5074 C C . GLY B 1 213 ? -15.508 30.219 6.684 1 95.25 213 GLY B C 1
ATOM 5075 O O . GLY B 1 213 ? -16.625 30.062 7.168 1 95.25 213 GLY B O 1
ATOM 5076 N N . PRO B 1 214 ? -14.844 29.328 6.02 1 95.69 214 PRO B N 1
ATOM 5077 C CA . PRO B 1 214 ? -15.469 28.031 5.781 1 95.69 214 PRO B CA 1
ATOM 5078 C C . PRO B 1 214 ? -15.695 27.234 7.066 1 95.69 214 PRO B C 1
ATOM 5080 O O . PRO B 1 214 ? -16.609 26.422 7.137 1 95.69 214 PRO B O 1
ATOM 5083 N N . MET B 1 215 ? -14.891 27.453 8.047 1 97.19 215 MET B N 1
ATOM 5084 C CA . MET B 1 215 ? -15.094 26.766 9.32 1 97.19 215 MET B CA 1
ATOM 5085 C C . MET B 1 215 ? -16.406 27.188 9.961 1 97.19 215 MET B C 1
ATOM 5087 O O . MET B 1 215 ? -17.094 26.359 10.578 1 97.19 215 MET B O 1
ATOM 5091 N N . ARG B 1 216 ? -16.766 28.453 9.828 1 96.56 216 ARG B N 1
ATOM 5092 C CA . ARG B 1 216 ? -18.062 28.922 10.312 1 96.56 216 ARG B CA 1
ATOM 5093 C C . ARG B 1 216 ? -19.203 28.219 9.594 1 96.56 216 ARG B C 1
ATOM 5095 O O . ARG B 1 216 ? -20.234 27.906 10.203 1 96.56 216 ARG B O 1
ATOM 5102 N N . THR B 1 217 ? -19 28.031 8.344 1 96.38 217 THR B N 1
ATOM 5103 C CA . THR B 1 217 ? -20 27.328 7.559 1 96.38 217 THR B CA 1
ATOM 5104 C C . THR B 1 217 ? -20.172 25.891 8.055 1 96.38 217 THR B C 1
ATOM 5106 O O . THR B 1 217 ? -21.281 25.375 8.141 1 96.38 217 THR B O 1
ATOM 5109 N N . ALA B 1 218 ? -19.109 25.281 8.367 1 96.06 218 ALA B N 1
ATOM 5110 C CA . ALA B 1 218 ? -19.141 23.922 8.906 1 96.06 218 ALA B CA 1
ATOM 5111 C C . ALA B 1 218 ? -19.859 23.891 10.25 1 96.06 218 ALA B C 1
ATOM 5113 O O . ALA B 1 218 ? -20.656 22.984 10.516 1 96.06 218 ALA B O 1
ATOM 5114 N N . GLU B 1 219 ? -19.578 24.875 11.062 1 95.38 219 GLU B N 1
ATOM 5115 C CA . GLU B 1 219 ? -20.219 24.984 12.367 1 95.38 219 GLU B CA 1
ATOM 5116 C C . GLU B 1 219 ? -21.734 25.188 12.211 1 95.38 219 GLU B C 1
ATOM 5118 O O . GLU B 1 219 ? -22.516 24.578 12.938 1 95.38 219 GLU B O 1
ATOM 5123 N N . ARG B 1 220 ? -22.109 25.969 11.328 1 95.44 220 ARG B N 1
ATOM 5124 C CA . ARG B 1 220 ? -23.516 26.234 11.07 1 95.44 220 ARG B CA 1
ATOM 5125 C C . ARG B 1 220 ? -24.219 24.984 10.539 1 95.44 220 ARG B C 1
ATOM 5127 O O . ARG B 1 220 ? -25.391 24.734 10.875 1 95.44 220 ARG B O 1
ATOM 5134 N N . ARG B 1 221 ? -23.5 24.266 9.711 1 95.81 221 ARG B N 1
ATOM 5135 C CA . ARG B 1 221 ? -24.062 23.031 9.18 1 95.81 221 ARG B CA 1
ATOM 5136 C C . ARG B 1 221 ? -24.406 22.062 10.305 1 95.81 221 ARG B C 1
ATOM 5138 O O . ARG B 1 221 ? -25.516 21.5 10.336 1 95.81 221 ARG B O 1
ATOM 5145 N N . VAL B 1 222 ? -23.578 21.922 11.219 1 94.19 222 VAL B N 1
ATOM 5146 C CA . VAL B 1 222 ? -23.781 20.984 12.312 1 94.19 222 VAL B CA 1
ATOM 5147 C C . VAL B 1 222 ? -24.938 21.469 13.195 1 94.19 222 VAL B C 1
ATOM 5149 O O . VAL B 1 222 ? -25.766 20.672 13.641 1 94.19 222 VAL B O 1
ATOM 5152 N N . ARG B 1 223 ? -25.062 22.719 13.398 1 91.12 223 ARG B N 1
ATOM 5153 C CA . ARG B 1 223 ? -26.109 23.297 14.234 1 91.12 223 ARG B CA 1
ATOM 5154 C C . ARG B 1 223 ? -27.469 23.156 13.547 1 91.12 223 ARG B C 1
ATOM 5156 O O . ARG B 1 223 ? -28.484 22.891 14.203 1 91.12 223 ARG B O 1
ATOM 5163 N N . ALA B 1 224 ? -27.438 23.266 12.305 1 94 224 ALA B N 1
ATOM 5164 C CA . ALA B 1 224 ? -28.688 23.297 11.547 1 94 224 ALA B CA 1
ATOM 5165 C C . ALA B 1 224 ? -29.172 21.891 11.234 1 94 224 ALA B C 1
ATOM 5167 O O . ALA B 1 224 ? -30.375 21.609 11.281 1 94 224 ALA B O 1
ATOM 5168 N N . THR B 1 225 ? -28.266 21.016 10.883 1 93.56 225 THR B N 1
ATOM 5169 C CA . THR B 1 225 ? -28.688 19.719 10.336 1 93.56 225 THR B CA 1
ATOM 5170 C C . THR B 1 225 ? -28.219 18.578 11.227 1 93.56 225 THR B C 1
ATOM 5172 O O . THR B 1 225 ? -28.719 17.453 11.117 1 93.56 225 THR B O 1
ATOM 5175 N N . GLY B 1 226 ? -27.172 18.875 11.992 1 91.5 226 GLY B N 1
ATOM 5176 C CA . GLY B 1 226 ? -26.594 17.812 12.797 1 91.5 226 GLY B CA 1
ATOM 5177 C C . GLY B 1 226 ? -25.547 17 12.055 1 91.5 226 GLY B C 1
ATOM 5178 O O . GLY B 1 226 ? -24.891 16.141 12.648 1 91.5 226 GLY B O 1
ATOM 5179 N N . ALA B 1 227 ? -25.312 17.312 10.766 1 93.06 227 ALA B N 1
ATOM 5180 C CA . ALA B 1 227 ? -24.359 16.562 9.953 1 93.06 227 ALA B CA 1
ATOM 5181 C C . ALA B 1 227 ? -22.922 16.953 10.289 1 93.06 227 ALA B C 1
ATOM 5183 O O . ALA B 1 227 ? -22.531 18.125 10.148 1 93.06 227 ALA B O 1
ATOM 5184 N N . LEU B 1 228 ? -22.172 16.016 10.672 1 93.62 228 LEU B N 1
ATOM 5185 C CA . LEU B 1 228 ? -20.812 16.281 11.109 1 93.62 228 LEU B CA 1
ATOM 5186 C C . LEU B 1 228 ? -19.875 16.422 9.914 1 93.62 228 LEU B C 1
ATOM 5188 O O . LEU B 1 228 ? -18.766 16.938 10.055 1 93.62 228 LEU B O 1
ATOM 5192 N N . VAL B 1 229 ? -20.25 15.836 8.758 1 92.88 229 VAL B N 1
ATOM 5193 C CA . VAL B 1 229 ? -19.484 15.898 7.512 1 92.88 229 VAL B CA 1
ATOM 5194 C C . VAL B 1 229 ? -20.359 16.531 6.422 1 92.88 229 VAL B C 1
ATOM 5196 O O . VAL B 1 229 ? -21.578 16.359 6.41 1 92.88 229 VAL B O 1
ATOM 5199 N N . ARG B 1 230 ? -19.766 17.281 5.559 1 91.81 230 ARG B N 1
ATOM 5200 C CA . ARG B 1 230 ? -20.484 17.906 4.445 1 91.81 230 ARG B CA 1
ATOM 5201 C C . ARG B 1 230 ? -21.156 16.844 3.58 1 91.81 230 ARG B C 1
ATOM 5203 O O . ARG B 1 230 ? -20.594 15.773 3.346 1 91.81 230 ARG B O 1
ATOM 5210 N N . PRO B 1 231 ? -22.391 17.234 3.141 1 87.31 231 PRO B N 1
ATOM 5211 C CA . PRO B 1 231 ? -23 16.297 2.178 1 87.31 231 PRO B CA 1
ATOM 5212 C C . PRO B 1 231 ? -22.094 16.031 0.976 1 87.31 231 PRO B C 1
ATOM 5214 O O . PRO B 1 231 ? -21.625 16.969 0.325 1 87.31 231 PRO B O 1
ATOM 5217 N N . GLY B 1 232 ? -21.828 14.836 0.753 1 83.69 232 GLY B N 1
ATOM 5218 C CA . GLY B 1 232 ? -20.906 14.492 -0.327 1 83.69 232 GLY B CA 1
ATOM 5219 C C . GLY B 1 232 ? -19.469 14.383 0.12 1 83.69 232 GLY B C 1
ATOM 5220 O O . GLY B 1 232 ? -18.609 13.945 -0.646 1 83.69 232 GLY B O 1
ATOM 5221 N N . GLY B 1 233 ? -19.266 14.852 1.381 1 87.5 233 GLY B N 1
ATOM 5222 C CA . GLY B 1 233 ? -17.922 14.711 1.926 1 87.5 233 GLY B CA 1
ATOM 5223 C C . GLY B 1 233 ? -17.531 13.273 2.168 1 87.5 233 GLY B C 1
ATOM 5224 O O . GLY B 1 233 ? -18.375 12.43 2.486 1 87.5 233 GLY B O 1
ATOM 5225 N N . LYS B 1 234 ? -16.203 13.008 1.98 1 86.31 234 LYS B N 1
ATOM 5226 C CA . LYS B 1 234 ? -15.703 11.641 2.135 1 86.31 234 LYS B CA 1
ATOM 5227 C C . LYS B 1 234 ? -14.656 11.57 3.24 1 86.31 234 LYS B C 1
ATOM 5229 O O . LYS B 1 234 ? -13.469 11.766 2.988 1 86.31 234 LYS B O 1
ATOM 5234 N N . PRO B 1 235 ? -15.062 11.102 4.332 1 88.88 235 PRO B N 1
ATOM 5235 C CA . PRO B 1 235 ? -14.086 10.969 5.414 1 88.88 235 PRO B CA 1
ATOM 5236 C C . PRO B 1 235 ? -12.977 9.977 5.086 1 88.88 235 PRO B C 1
ATOM 5238 O O . PRO B 1 235 ? -13.227 8.953 4.445 1 88.88 235 PRO B O 1
ATOM 5241 N N . LEU B 1 236 ? -11.781 10.195 5.531 1 87.06 236 LEU B N 1
ATOM 5242 C CA . LEU B 1 236 ? -10.625 9.367 5.207 1 87.06 236 LEU B CA 1
ATOM 5243 C C . LEU B 1 236 ? -10.57 8.141 6.117 1 87.06 236 LEU B C 1
ATOM 5245 O O . LEU B 1 236 ? -9.766 7.234 5.895 1 87.06 236 LEU B O 1
ATOM 5249 N N . SER B 1 237 ? -11.352 8.133 7.164 1 78 237 SER B N 1
ATOM 5250 C CA . SER B 1 237 ? -11.445 6.961 8.039 1 78 237 SER B CA 1
ATOM 5251 C C . SER B 1 237 ? -12.828 6.852 8.664 1 78 237 SER B C 1
ATOM 5253 O O . SER B 1 237 ? -13.547 7.852 8.781 1 78 237 SER B O 1
ATOM 5255 N N . GLY B 1 238 ? -13.172 5.621 9.234 1 63.59 238 GLY B N 1
ATOM 5256 C CA . GLY B 1 238 ? -14.367 5.398 10.039 1 63.59 238 GLY B CA 1
ATOM 5257 C C . GLY B 1 238 ? -15.633 5.277 9.211 1 63.59 238 GLY B C 1
ATOM 5258 O O . GLY B 1 238 ? -16.734 5.195 9.758 1 63.59 238 GLY B O 1
ATOM 5259 N N . ALA B 1 239 ? -15.594 5.621 7.859 1 53.66 239 ALA B N 1
ATOM 5260 C CA . ALA B 1 239 ? -16.828 5.531 7.094 1 53.66 239 ALA B CA 1
ATOM 5261 C C . ALA B 1 239 ? -17.359 4.102 7.074 1 53.66 239 ALA B C 1
ATOM 5263 O O . ALA B 1 239 ? -16.594 3.143 7.098 1 53.66 239 ALA B O 1
ATOM 5264 N N . ASP B 1 240 ? -18.469 3.822 7.711 1 51.5 240 ASP B N 1
ATOM 5265 C CA . ASP B 1 240 ? -19.266 2.607 7.836 1 51.5 240 ASP B CA 1
ATOM 5266 C C . ASP B 1 240 ? -19.359 1.876 6.496 1 51.5 240 ASP B C 1
ATOM 5268 O O . ASP B 1 240 ? -20.328 2.053 5.758 1 51.5 240 ASP B O 1
ATOM 5272 N N . ASP B 1 241 ? -18.297 1.776 5.68 1 46.28 241 ASP B N 1
ATOM 5273 C CA . ASP B 1 241 ? -18.516 1.312 4.316 1 46.28 241 ASP B CA 1
ATOM 5274 C C . ASP B 1 241 ? -18.781 -0.191 4.281 1 46.28 241 ASP B C 1
ATOM 5276 O O . ASP B 1 241 ? -18.516 -0.851 3.273 1 46.28 241 ASP B O 1
ATOM 5280 N N . GLY B 1 242 ? -19.578 -0.778 5.395 1 47.5 242 GLY B N 1
ATOM 5281 C CA . GLY B 1 242 ? -20.109 -2.102 5.129 1 47.5 242 GLY B CA 1
ATOM 5282 C C . GLY B 1 242 ? -19.859 -3.086 6.258 1 47.5 242 GLY B C 1
ATOM 5283 O O . GLY B 1 242 ? -19.953 -4.301 6.059 1 47.5 242 GLY B O 1
ATOM 5284 N N . MET B 1 243 ? -19.266 -2.697 7.328 1 52.91 243 MET B N 1
ATOM 5285 C CA . MET B 1 243 ? -18.984 -3.719 8.336 1 52.91 243 MET B CA 1
ATOM 5286 C C . MET B 1 243 ? -20.281 -4.188 9 1 52.91 243 MET B C 1
ATOM 5288 O O . MET B 1 243 ? -21.125 -3.373 9.352 1 52.91 243 MET B O 1
ATOM 5292 N N . PRO B 1 244 ? -20.516 -5.414 8.844 1 54.25 244 PRO B N 1
ATOM 5293 C CA . PRO B 1 244 ? -21.734 -5.973 9.453 1 54.25 244 PRO B CA 1
ATOM 5294 C C . PRO B 1 244 ? -21.922 -5.508 10.891 1 54.25 244 PRO B C 1
ATOM 5296 O O . PRO B 1 244 ? -20.969 -5.129 11.562 1 54.25 244 PRO B O 1
ATOM 5299 N N . ALA B 1 245 ? -23.281 -5.41 11.203 1 53.84 245 ALA B N 1
ATOM 5300 C CA . ALA B 1 245 ? -23.703 -5.121 12.57 1 53.84 245 ALA B CA 1
ATOM 5301 C C . ALA B 1 245 ? -23 -6.039 13.57 1 53.84 245 ALA B C 1
ATOM 5303 O O . ALA B 1 245 ? -22.828 -7.234 13.312 1 53.84 245 ALA B O 1
ATOM 5304 N N . VAL B 1 246 ? -22.266 -5.496 14.695 1 64.31 246 VAL B N 1
ATOM 5305 C CA . VAL B 1 246 ? -21.484 -6.23 15.688 1 64.31 246 VAL B CA 1
ATOM 5306 C C . VAL B 1 246 ? -22.422 -7.008 16.609 1 64.31 246 VAL B C 1
ATOM 5308 O O . VAL B 1 246 ? -23.344 -6.438 17.203 1 64.31 246 VAL B O 1
ATOM 5311 N N . ASN B 1 247 ? -22.625 -8.203 16.359 1 67.62 247 ASN B N 1
ATOM 5312 C CA . ASN B 1 247 ? -23.312 -9 17.359 1 67.62 247 ASN B CA 1
ATOM 5313 C C . ASN B 1 247 ? -22.359 -9.484 18.453 1 67.62 247 ASN B C 1
ATOM 5315 O O . ASN B 1 247 ? -21.734 -10.531 18.297 1 67.62 247 ASN B O 1
ATOM 5319 N N . ARG B 1 248 ? -22.359 -8.758 19.469 1 81.44 248 ARG B N 1
ATOM 5320 C CA . ARG B 1 248 ? -21.422 -9.102 20.531 1 81.44 248 ARG B CA 1
ATOM 5321 C C . ARG B 1 248 ? -22.031 -10.117 21.5 1 81.44 248 ARG B C 1
ATOM 5323 O O . ARG B 1 248 ? -23.234 -10.078 21.766 1 81.44 248 ARG B O 1
ATOM 5330 N N . LYS B 1 249 ? -21.219 -10.891 22.031 1 81 249 LYS B N 1
ATOM 5331 C CA . LYS B 1 249 ? -21.609 -11.898 23 1 81 249 LYS B CA 1
ATOM 5332 C C . LYS B 1 249 ? -21.625 -11.32 24.422 1 81 249 LYS B C 1
ATOM 5334 O O . LYS B 1 249 ? -22.453 -11.719 25.234 1 81 249 LYS B O 1
ATOM 5339 N N . SER B 1 250 ? -20.766 -10.398 24.781 1 84 250 SER B N 1
ATOM 5340 C CA . SER B 1 250 ? -20.625 -9.773 26.094 1 84 250 SER B CA 1
ATOM 5341 C C . SER B 1 250 ? -20.625 -8.258 25.984 1 84 250 SER B C 1
ATOM 5343 O O . SER B 1 250 ? -20.297 -7.699 24.938 1 84 250 SER B O 1
ATOM 5345 N N . PRO B 1 251 ? -21.125 -7.645 27.078 1 88.31 251 PRO B N 1
ATOM 5346 C CA . PRO B 1 251 ? -21.109 -6.184 27.031 1 88.31 251 PRO B CA 1
ATOM 5347 C C . PRO B 1 251 ? -19.703 -5.609 26.891 1 88.31 251 PRO B C 1
ATOM 5349 O O . PRO B 1 251 ? -18.75 -6.164 27.438 1 88.31 251 PRO B O 1
ATOM 5352 N N . PRO B 1 252 ? -19.609 -4.527 26.219 1 91.06 252 PRO B N 1
ATOM 5353 C CA . PRO B 1 252 ? -18.297 -3.922 26.016 1 91.06 252 PRO B CA 1
ATOM 5354 C C . PRO B 1 252 ? -17.703 -3.363 27.312 1 91.06 252 PRO B C 1
ATOM 5356 O O . PRO B 1 252 ? -18.438 -2.83 28.156 1 91.06 252 PRO B O 1
ATOM 5359 N N . SER B 1 253 ? -16.438 -3.545 27.516 1 91.44 253 SER B N 1
ATOM 5360 C CA . SER B 1 253 ? -15.719 -2.979 28.641 1 91.44 253 SER B CA 1
ATOM 5361 C C . SER B 1 253 ? -14.852 -1.798 28.219 1 91.44 253 SER B C 1
ATOM 5363 O O . SER B 1 253 ? -13.812 -1.981 27.578 1 91.44 253 SER B O 1
ATOM 5365 N N . LEU B 1 254 ? -15.227 -0.672 28.656 1 89.75 254 LEU B N 1
ATOM 5366 C CA . LEU B 1 254 ? -14.5 0.53 28.266 1 89.75 254 LEU B CA 1
ATOM 5367 C C . LEU B 1 254 ? -13.078 0.508 28.828 1 89.75 254 LEU B C 1
ATOM 5369 O O . LEU B 1 254 ? -12.148 1.013 28.203 1 89.75 254 LEU B O 1
ATOM 5373 N N . LEU B 1 255 ? -12.914 -0.003 29.922 1 91.5 255 LEU B N 1
ATOM 5374 C CA . LEU B 1 255 ? -11.602 -0.045 30.547 1 91.5 255 LEU B CA 1
ATOM 5375 C C . LEU B 1 255 ? -10.672 -0.998 29.812 1 91.5 255 LEU B C 1
ATOM 5377 O O . LEU B 1 255 ? -9.547 -0.633 29.469 1 91.5 255 LEU B O 1
ATOM 5381 N N . ILE B 1 256 ? -11.164 -2.146 29.484 1 94.25 256 ILE B N 1
ATOM 5382 C CA . ILE B 1 256 ? -10.305 -3.199 28.938 1 94.25 256 ILE B CA 1
ATOM 5383 C C . ILE B 1 256 ? -10.195 -3.051 27.422 1 94.25 256 ILE B C 1
ATOM 5385 O O . ILE B 1 256 ? -9.141 -3.316 26.844 1 94.25 256 ILE B O 1
ATOM 5389 N N . GLU B 1 257 ? -11.25 -2.615 26.828 1 93.5 257 GLU B N 1
ATOM 5390 C CA . GLU B 1 257 ? -11.305 -2.688 25.375 1 93.5 257 GLU B CA 1
ATOM 5391 C C . GLU B 1 257 ? -11.094 -1.314 24.75 1 93.5 257 GLU B C 1
ATOM 5393 O O . GLU B 1 257 ? -10.875 -1.206 23.531 1 93.5 257 GLU B O 1
ATOM 5398 N N . LEU B 1 258 ? -11.102 -0.321 25.516 1 87.75 258 LEU B N 1
ATOM 5399 C CA . LEU B 1 258 ? -10.828 1.008 24.984 1 87.75 258 LEU B CA 1
ATOM 5400 C C . LEU B 1 258 ? -9.664 1.664 25.719 1 87.75 258 LEU B C 1
ATOM 5402 O O . LEU B 1 258 ? -8.625 1.942 25.109 1 87.75 258 LEU B O 1
ATOM 5406 N N . ALA B 1 259 ? -9.742 1.852 27 1 88.38 259 ALA B N 1
ATOM 5407 C CA . ALA B 1 259 ? -8.742 2.57 27.781 1 88.38 259 ALA B CA 1
ATOM 5408 C C . ALA B 1 259 ? -7.402 1.842 27.75 1 88.38 259 ALA B C 1
ATOM 5410 O O . ALA B 1 259 ? -6.352 2.471 27.609 1 88.38 259 ALA B O 1
ATOM 5411 N N . ALA B 1 260 ? -7.453 0.56 27.938 1 92.62 260 ALA B N 1
ATOM 5412 C CA . ALA B 1 260 ? -6.215 -0.207 28.031 1 92.62 260 ALA B CA 1
ATOM 5413 C C . ALA B 1 260 ? -5.391 -0.092 26.766 1 92.62 260 ALA B C 1
ATOM 5415 O O . ALA B 1 260 ? -4.195 0.209 26.812 1 92.62 260 ALA B O 1
ATOM 5416 N N . PRO B 1 261 ? -6.035 -0.377 25.594 1 91.19 261 PRO B N 1
ATOM 5417 C CA . PRO B 1 261 ? -5.23 -0.21 24.391 1 91.19 261 PRO B CA 1
ATOM 5418 C C . PRO B 1 261 ? -4.699 1.213 24.219 1 91.19 261 PRO B C 1
ATOM 5420 O O . PRO B 1 261 ? -3.576 1.407 23.75 1 91.19 261 PRO B O 1
ATOM 5423 N N . VAL B 1 262 ? -5.461 2.16 24.594 1 84.88 262 VAL B N 1
ATOM 5424 C CA . VAL B 1 262 ? -5.039 3.553 24.5 1 84.88 262 VAL B CA 1
ATOM 5425 C C . VAL B 1 262 ? -3.893 3.822 25.469 1 84.88 262 VAL B C 1
ATOM 5427 O O . VAL B 1 262 ? -2.91 4.477 25.109 1 84.88 262 VAL B O 1
ATOM 5430 N N . PHE B 1 263 ? -3.951 3.352 26.609 1 88.69 263 PHE B N 1
ATOM 5431 C CA . PHE B 1 263 ? -2.895 3.512 27.594 1 88.69 263 PHE B CA 1
ATOM 5432 C C . PHE B 1 263 ? -1.619 2.811 27.141 1 88.69 263 PHE B C 1
ATOM 5434 O O . PHE B 1 263 ? -0.514 3.293 27.406 1 88.69 263 PHE B O 1
ATOM 5441 N N . LEU B 1 264 ? -1.835 1.649 26.562 1 90.75 264 LEU B N 1
ATOM 5442 C CA . LEU B 1 264 ? -0.676 0.943 26.016 1 90.75 264 LEU B CA 1
ATOM 5443 C C . LEU B 1 264 ? -0 1.759 24.922 1 90.75 264 LEU B C 1
ATOM 5445 O O . LEU B 1 264 ? 1.229 1.79 24.844 1 90.75 264 LEU B O 1
ATOM 5449 N N . LEU B 1 265 ? -0.839 2.34 24.141 1 86.25 265 LEU B N 1
ATOM 5450 C CA . LEU B 1 265 ? -0.327 3.172 23.047 1 86.25 265 LEU B CA 1
ATOM 5451 C C . LEU B 1 265 ? 0.461 4.355 23.609 1 86.25 265 LEU B C 1
ATOM 5453 O O . LEU B 1 265 ? 1.604 4.586 23.203 1 86.25 265 LEU B O 1
ATOM 5457 N N . ILE B 1 266 ? -0.088 5.059 24.531 1 81.75 266 ILE B N 1
ATOM 5458 C CA . ILE B 1 266 ? 0.528 6.238 25.109 1 81.75 266 ILE B CA 1
ATOM 5459 C C . ILE B 1 266 ? 1.741 5.828 25.953 1 81.75 266 ILE B C 1
ATOM 5461 O O . ILE B 1 266 ? 2.803 6.449 25.859 1 81.75 266 ILE B O 1
ATOM 5465 N N . GLY B 1 267 ? 1.569 4.84 26.719 1 86.62 267 GLY B N 1
ATOM 5466 C CA . GLY B 1 267 ? 2.641 4.375 27.594 1 86.62 267 GLY B CA 1
ATOM 5467 C C . GLY B 1 267 ? 3.863 3.902 26.828 1 86.62 267 GLY B C 1
ATOM 5468 O O . GLY B 1 267 ? 4.992 4.254 27.172 1 86.62 267 GLY B O 1
ATOM 5469 N N . PHE B 1 268 ? 3.6 3.117 25.859 1 88.31 268 PHE B N 1
ATOM 5470 C CA . PHE B 1 268 ? 4.715 2.609 25.078 1 88.31 268 PHE B CA 1
ATOM 5471 C C . PHE B 1 268 ? 5.387 3.734 24.297 1 88.31 268 PHE B C 1
ATOM 5473 O O . PHE B 1 268 ? 6.613 3.752 24.156 1 88.31 268 PHE B O 1
ATOM 5480 N N . GLY B 1 269 ? 4.621 4.598 23.703 1 83.19 269 GLY B N 1
ATOM 5481 C CA . GLY B 1 269 ? 5.188 5.754 23.031 1 83.19 269 GLY B CA 1
ATOM 5482 C C . GLY B 1 269 ? 6.062 6.602 23.922 1 83.19 269 GLY B C 1
ATOM 5483 O O . GLY B 1 269 ? 7.18 6.965 23.547 1 83.19 269 GLY B O 1
ATOM 5484 N N . ALA B 1 270 ? 5.582 6.879 25.078 1 81.69 270 ALA B N 1
ATOM 5485 C CA . ALA B 1 270 ? 6.34 7.664 26.062 1 81.69 270 ALA B CA 1
ATOM 5486 C C . ALA B 1 270 ? 7.609 6.934 26.484 1 81.69 270 ALA B C 1
ATOM 5488 O O . ALA B 1 270 ? 8.68 7.539 26.578 1 81.69 270 ALA B O 1
ATOM 5489 N N . TRP B 1 271 ? 7.43 5.711 26.75 1 87 271 TRP B N 1
ATOM 5490 C CA . TRP B 1 271 ? 8.578 4.902 27.156 1 87 271 TRP B CA 1
ATOM 5491 C C . TRP B 1 271 ? 9.656 4.906 26.094 1 87 271 TRP B C 1
ATOM 5493 O O . TRP B 1 271 ? 10.844 5.047 26.391 1 87 271 TRP B O 1
ATOM 5503 N N . SER B 1 272 ? 9.242 4.668 24.875 1 85.25 272 SER B N 1
ATOM 5504 C CA . SER B 1 272 ? 10.211 4.621 23.781 1 85.25 272 SER B CA 1
ATOM 5505 C C . SER B 1 272 ? 10.906 5.965 23.609 1 85.25 272 SER B C 1
ATOM 5507 O O . SER B 1 272 ? 12.094 6.016 23.281 1 85.25 272 SER B O 1
ATOM 5509 N N . LEU B 1 273 ? 10.172 7.043 23.812 1 76.94 273 LEU B N 1
ATOM 5510 C CA . LEU B 1 273 ? 10.758 8.375 23.719 1 76.94 273 LEU B CA 1
ATOM 5511 C C . LEU B 1 273 ? 11.812 8.57 24.812 1 76.94 273 LEU B C 1
ATOM 5513 O O . LEU B 1 273 ? 12.906 9.078 24.547 1 76.94 273 LEU B O 1
ATOM 5517 N N . ILE B 1 274 ? 11.523 8.234 25.984 1 81 274 ILE B N 1
ATOM 5518 C CA . ILE B 1 274 ? 12.406 8.43 27.141 1 81 274 ILE B CA 1
ATOM 5519 C C . ILE B 1 274 ? 13.609 7.496 27.031 1 81 274 ILE B C 1
ATOM 5521 O O . ILE B 1 274 ? 14.742 7.914 27.25 1 81 274 ILE B O 1
ATOM 5525 N N . ALA B 1 275 ? 13.328 6.246 26.641 1 80.25 275 ALA B N 1
ATOM 5526 C CA . ALA B 1 275 ? 14.375 5.227 26.609 1 80.25 275 ALA B CA 1
ATOM 5527 C C . ALA B 1 275 ? 15.242 5.375 25.359 1 80.25 275 ALA B C 1
ATOM 5529 O O . ALA B 1 275 ? 16.453 5.148 25.406 1 80.25 275 ALA B O 1
ATOM 5530 N N . GLY B 1 276 ? 14.703 5.672 24.281 1 77.5 276 GLY B N 1
ATOM 5531 C CA . GLY B 1 276 ? 15.453 5.602 23.047 1 77.5 276 GLY B CA 1
ATOM 5532 C C . GLY B 1 276 ? 15.578 6.941 22.344 1 77.5 276 GLY B C 1
ATOM 5533 O O . GLY B 1 276 ? 16.281 7.062 21.344 1 77.5 276 GLY B O 1
ATOM 5534 N N . GLY B 1 277 ? 14.891 8 22.828 1 71.62 277 GLY B N 1
ATOM 5535 C CA . GLY B 1 277 ? 15.016 9.328 22.234 1 71.62 277 GLY B CA 1
ATOM 5536 C C . GLY B 1 277 ? 14.023 9.586 21.125 1 71.62 277 GLY B C 1
ATOM 5537 O O . GLY B 1 277 ? 13.961 10.695 20.578 1 71.62 277 GLY B O 1
ATOM 5538 N N . SER B 1 278 ? 13.305 8.477 20.672 1 76.75 278 SER B N 1
ATOM 5539 C CA . SER B 1 278 ? 12.289 8.648 19.641 1 76.75 278 SER B CA 1
ATOM 5540 C C . SER B 1 278 ? 11.07 7.773 19.906 1 76.75 278 SER B C 1
ATOM 5542 O O . SER B 1 278 ? 11.172 6.754 20.594 1 76.75 278 SER B O 1
ATOM 5544 N N . VAL B 1 279 ? 10 8.242 19.438 1 78.75 279 VAL B N 1
ATOM 5545 C CA . VAL B 1 279 ? 8.766 7.484 19.625 1 78.75 279 VAL B CA 1
ATOM 5546 C C . VAL B 1 279 ? 8.68 6.355 18.609 1 78.75 279 VAL B C 1
ATOM 5548 O O . VAL B 1 279 ? 8.789 6.59 17.391 1 78.75 279 VAL B O 1
ATOM 5551 N N . MET B 1 280 ? 8.562 5.188 19.109 1 86.12 280 MET B N 1
ATOM 5552 C CA . MET B 1 280 ? 8.328 4.023 18.266 1 86.12 280 MET B CA 1
ATOM 5553 C C . MET B 1 280 ? 6.844 3.857 17.953 1 86.12 280 MET B C 1
ATOM 5555 O O . MET B 1 280 ? 6.191 2.957 18.484 1 86.12 280 MET B O 1
ATOM 5559 N N . ILE B 1 281 ? 6.355 4.605 17 1 84.31 281 ILE B N 1
ATOM 5560 C CA . ILE B 1 281 ? 4.934 4.789 16.703 1 84.31 281 ILE B CA 1
ATOM 5561 C C . ILE B 1 281 ? 4.34 3.48 16.188 1 84.31 281 ILE B C 1
ATOM 5563 O O . ILE B 1 281 ? 3.307 3.021 16.688 1 84.31 281 ILE B O 1
ATOM 5567 N N . VAL B 1 282 ? 4.961 2.877 15.164 1 90.38 282 VAL B N 1
ATOM 5568 C CA . VAL B 1 282 ? 4.445 1.666 14.531 1 90.38 282 VAL B CA 1
ATOM 5569 C C . VAL B 1 282 ? 4.34 0.548 15.57 1 90.38 282 VAL B C 1
ATOM 5571 O O . VAL B 1 282 ? 3.316 -0.136 15.648 1 90.38 282 VAL B O 1
ATOM 5574 N N . GLU B 1 283 ? 5.367 0.419 16.391 1 91.5 283 GLU B N 1
ATOM 5575 C CA . GLU B 1 283 ? 5.402 -0.613 17.422 1 91.5 283 GLU B CA 1
ATOM 5576 C C . GLU B 1 283 ? 4.309 -0.387 18.469 1 91.5 283 GLU B C 1
ATOM 5578 O O . GLU B 1 283 ? 3.709 -1.344 18.953 1 91.5 283 GLU B O 1
ATOM 5583 N N . ALA B 1 284 ? 4.121 0.87 18.797 1 89.44 284 ALA B N 1
ATOM 5584 C CA . ALA B 1 284 ? 3.072 1.195 19.75 1 89.44 284 ALA B CA 1
ATOM 5585 C C . ALA B 1 284 ? 1.702 0.763 19.234 1 89.44 284 ALA B C 1
ATOM 5587 O O . ALA B 1 284 ? 0.911 0.173 19.969 1 89.44 284 ALA B O 1
ATOM 5588 N N . PHE B 1 285 ? 1.434 1.085 18.031 1 90.31 285 PHE B N 1
ATOM 5589 C CA . PHE B 1 285 ? 0.153 0.709 17.438 1 90.31 285 PHE B CA 1
ATOM 5590 C C . PHE B 1 285 ? 0.05 -0.804 17.281 1 90.31 285 PHE B C 1
ATOM 5592 O O . PHE B 1 285 ? -1.028 -1.378 17.453 1 90.31 285 PHE B O 1
ATOM 5599 N N . MET B 1 286 ? 1.169 -1.474 16.906 1 94.12 286 MET B N 1
ATOM 5600 C CA . MET B 1 286 ? 1.169 -2.932 16.828 1 94.12 286 MET B CA 1
ATOM 5601 C C . MET B 1 286 ? 0.806 -3.555 18.172 1 94.12 286 MET B C 1
ATOM 5603 O O . MET B 1 286 ? 0.031 -4.512 18.219 1 94.12 286 MET B O 1
ATOM 5607 N N . LEU B 1 287 ? 1.402 -2.986 19.234 1 93.75 287 LEU B N 1
ATOM 5608 C CA . LEU B 1 287 ? 1.147 -3.488 20.578 1 93.75 287 LEU B CA 1
ATOM 5609 C C . LEU B 1 287 ? -0.319 -3.309 20.953 1 93.75 287 LEU B C 1
ATOM 5611 O O . LEU B 1 287 ? -0.949 -4.234 21.469 1 93.75 287 LEU B O 1
ATOM 5615 N N . ALA B 1 288 ? -0.854 -2.137 20.719 1 92.94 288 ALA B N 1
ATOM 5616 C CA . ALA B 1 288 ? -2.252 -1.858 21.047 1 92.94 288 ALA B CA 1
ATOM 5617 C C . ALA B 1 288 ? -3.186 -2.773 20.25 1 92.94 288 ALA B C 1
ATOM 5619 O O . ALA B 1 288 ? -4.152 -3.307 20.812 1 92.94 288 ALA B O 1
ATOM 5620 N N . ASN B 1 289 ? -2.947 -2.916 18.953 1 94.62 289 ASN B N 1
ATOM 5621 C CA . ASN B 1 289 ? -3.754 -3.783 18.109 1 94.62 289 ASN B CA 1
ATOM 5622 C C . ASN B 1 289 ? -3.676 -5.238 18.562 1 94.62 289 ASN B C 1
ATOM 5624 O O . ASN B 1 289 ? -4.691 -5.938 18.594 1 94.62 289 ASN B O 1
ATOM 5628 N N . ALA B 1 290 ? -2.418 -5.715 18.828 1 95.25 290 ALA B N 1
ATOM 5629 C CA . ALA B 1 290 ? -2.238 -7.09 19.281 1 95.25 290 ALA B CA 1
ATOM 5630 C C . ALA B 1 290 ? -2.994 -7.336 20.578 1 95.25 290 ALA B C 1
ATOM 5632 O O . ALA B 1 290 ? -3.645 -8.375 20.75 1 95.25 290 ALA B O 1
ATOM 5633 N N . TYR B 1 291 ? -2.895 -6.422 21.516 1 96.44 291 TYR B N 1
ATOM 5634 C CA . TYR B 1 291 ? -3.586 -6.527 22.797 1 96.44 291 TYR B CA 1
ATOM 5635 C C . TYR B 1 291 ? -5.09 -6.66 22.594 1 96.44 291 TYR B C 1
ATOM 5637 O O . TYR B 1 291 ? -5.715 -7.59 23.109 1 96.44 291 TYR B O 1
ATOM 5645 N N . LEU B 1 292 ? -5.629 -5.707 21.875 1 95.06 292 LEU B N 1
ATOM 5646 C CA . LEU B 1 292 ? -7.078 -5.695 21.688 1 95.06 292 LEU B CA 1
ATOM 5647 C C . LEU B 1 292 ? -7.535 -6.926 20.906 1 95.06 292 LEU B C 1
ATOM 5649 O O . LEU B 1 292 ? -8.617 -7.461 21.156 1 95.06 292 LEU B O 1
ATOM 5653 N N . PHE B 1 293 ? -6.746 -7.301 19.953 1 95.12 293 PHE B N 1
ATOM 5654 C CA . PHE B 1 293 ? -7.055 -8.5 19.172 1 95.12 293 PHE B CA 1
ATOM 5655 C C . PHE B 1 293 ? -7.133 -9.719 20.078 1 95.12 293 PHE B C 1
ATOM 5657 O O . PHE B 1 293 ? -8.07 -10.516 19.969 1 95.12 293 PHE B O 1
ATOM 5664 N N . VAL B 1 294 ? -6.16 -9.883 20.953 1 95.12 294 VAL B N 1
ATOM 5665 C CA . VAL B 1 294 ? -6.121 -11.008 21.875 1 95.12 294 VAL B CA 1
ATOM 5666 C C . VAL B 1 294 ? -7.301 -10.93 22.844 1 95.12 294 VAL B C 1
ATOM 5668 O O . VAL B 1 294 ? -7.941 -11.945 23.125 1 95.12 294 VAL B O 1
ATOM 5671 N N . VAL B 1 295 ? -7.586 -9.773 23.359 1 95.94 295 VAL B N 1
ATOM 5672 C CA . VAL B 1 295 ? -8.703 -9.586 24.281 1 95.94 295 VAL B CA 1
ATOM 5673 C C . VAL B 1 295 ? -10.008 -10.008 23.609 1 95.94 295 VAL B C 1
ATOM 5675 O O . VAL B 1 295 ? -10.797 -10.758 24.188 1 95.94 295 VAL B O 1
ATOM 5678 N N . LEU B 1 296 ? -10.258 -9.539 22.406 1 94.75 296 LEU B N 1
ATOM 5679 C CA . LEU B 1 296 ? -11.484 -9.859 21.688 1 94.75 296 LEU B CA 1
ATOM 5680 C C . LEU B 1 296 ? -11.547 -11.344 21.344 1 94.75 296 LEU B C 1
ATOM 5682 O O . LEU B 1 296 ? -12.625 -11.953 21.375 1 94.75 296 LEU B O 1
ATOM 5686 N N . ALA B 1 297 ? -10.367 -11.898 21.031 1 93.19 297 ALA B N 1
ATOM 5687 C CA . ALA B 1 297 ? -10.32 -13.336 20.75 1 93.19 297 ALA B CA 1
ATOM 5688 C C . ALA B 1 297 ? -10.672 -14.156 21.984 1 93.19 297 ALA B C 1
ATOM 5690 O O . ALA B 1 297 ? -11.445 -15.109 21.906 1 93.19 297 ALA B O 1
ATOM 5691 N N . VAL B 1 298 ? -10.109 -13.805 23.125 1 93.94 298 VAL B N 1
ATOM 5692 C CA . VAL B 1 298 ? -10.336 -14.523 24.375 1 93.94 298 VAL B CA 1
ATOM 5693 C C . VAL B 1 298 ? -11.789 -14.367 24.812 1 93.94 298 VAL B C 1
ATOM 5695 O O . VAL B 1 298 ? -12.383 -15.289 25.359 1 93.94 298 VAL B O 1
ATOM 5698 N N . ARG B 1 299 ? -12.375 -13.242 24.484 1 93.56 299 ARG B N 1
ATOM 5699 C CA . ARG B 1 299 ? -13.758 -12.969 24.859 1 93.56 299 ARG B CA 1
ATOM 5700 C C . ARG B 1 299 ? -14.727 -13.586 23.859 1 93.56 299 ARG B C 1
ATOM 5702 O O . ARG B 1 299 ? -15.945 -13.469 24.016 1 93.56 299 ARG B O 1
ATOM 5709 N N . GLY B 1 300 ? -14.227 -14.188 22.828 1 91.81 300 GLY B N 1
ATOM 5710 C CA . GLY B 1 300 ? -15.039 -14.914 21.875 1 91.81 300 GLY B CA 1
ATOM 5711 C C . GLY B 1 300 ? -15.773 -14.008 20.906 1 91.81 300 GLY B C 1
ATOM 5712 O O . GLY B 1 300 ? -16.875 -14.32 20.469 1 91.81 300 GLY B O 1
ATOM 5713 N N . GLU B 1 301 ? -15.18 -12.867 20.641 1 92.62 301 GLU B N 1
ATOM 5714 C CA . GLU B 1 301 ? -15.875 -11.898 19.812 1 92.62 301 GLU B CA 1
ATOM 5715 C C . GLU B 1 301 ? -15.633 -12.172 18.328 1 92.62 301 GLU B C 1
ATOM 5717 O O . GLU B 1 301 ? -16.25 -11.547 17.469 1 92.62 301 GLU B O 1
ATOM 5722 N N . PHE B 1 302 ? -14.711 -13.133 18.062 1 91.31 302 PHE B N 1
ATOM 5723 C CA . PHE B 1 302 ? -14.516 -13.602 16.688 1 91.31 302 PHE B CA 1
ATOM 5724 C C . PHE B 1 302 ? -15.148 -14.977 16.5 1 91.31 302 PHE B C 1
ATOM 5726 O O . PHE B 1 302 ? -14.953 -15.875 17.312 1 91.31 302 PHE B O 1
ATOM 5733 N N . VAL B 1 303 ? -15.906 -15.133 15.422 1 86.19 303 VAL B N 1
ATOM 5734 C CA . VAL B 1 303 ? -16.562 -16.406 15.133 1 86.19 303 VAL B CA 1
ATOM 5735 C C . VAL B 1 303 ? -15.508 -17.453 14.766 1 86.19 303 VAL B C 1
ATOM 5737 O O . VAL B 1 303 ? -15.586 -18.594 15.195 1 86.19 303 VAL B O 1
ATOM 5740 N N . ASN B 1 304 ? -14.641 -17.156 13.961 1 87.75 304 ASN B N 1
ATOM 5741 C CA . ASN B 1 304 ? -13.523 -17.969 13.516 1 87.75 304 ASN B CA 1
ATOM 5742 C C . ASN B 1 304 ? -12.344 -17.125 13.047 1 87.75 304 ASN B C 1
ATOM 5744 O O . ASN B 1 304 ? -12.398 -15.891 13.125 1 87.75 304 ASN B O 1
ATOM 5748 N N . VAL B 1 305 ? -11.258 -17.719 12.617 1 88.62 305 VAL B N 1
ATOM 5749 C CA . VAL B 1 305 ? -10.031 -17.031 12.227 1 88.62 305 VAL B CA 1
ATOM 5750 C C . VAL B 1 305 ? -10.289 -16.172 10.992 1 88.62 305 VAL B C 1
ATOM 5752 O O . VAL B 1 305 ? -9.734 -15.086 10.859 1 88.62 305 VAL B O 1
ATOM 5755 N N . SER B 1 306 ? -11.125 -16.672 10.18 1 84.5 306 SER B N 1
ATOM 5756 C CA . SER B 1 306 ? -11.477 -15.906 8.977 1 84.5 306 SER B CA 1
ATOM 5757 C C . SER B 1 306 ? -12.195 -14.609 9.336 1 84.5 306 SER B C 1
ATOM 5759 O O . SER B 1 306 ? -12 -13.586 8.68 1 84.5 306 SER B O 1
ATOM 5761 N N . ASP B 1 307 ? -12.984 -14.742 10.32 1 87.62 307 ASP B N 1
ATOM 5762 C CA . ASP B 1 307 ? -13.688 -13.555 10.812 1 87.62 307 ASP B CA 1
ATOM 5763 C C . ASP B 1 307 ? -12.695 -12.531 11.375 1 87.62 307 ASP B C 1
ATOM 5765 O O . ASP B 1 307 ? -12.844 -11.328 11.133 1 87.62 307 ASP B O 1
ATOM 5769 N N . ALA B 1 308 ? -11.773 -13.023 12.094 1 91.19 308 ALA B N 1
ATOM 5770 C CA . ALA B 1 308 ? -10.734 -12.148 12.633 1 91.19 308 ALA B CA 1
ATOM 5771 C C . ALA B 1 308 ? -9.953 -11.469 11.508 1 91.19 308 ALA B C 1
ATOM 5773 O O . ALA B 1 308 ? -9.656 -10.273 11.586 1 91.19 308 ALA B O 1
ATOM 5774 N N . ALA B 1 309 ? -9.648 -12.195 10.516 1 90.69 309 ALA B N 1
ATOM 5775 C CA . ALA B 1 309 ? -8.945 -11.656 9.352 1 90.69 309 ALA B CA 1
ATOM 5776 C C . ALA B 1 309 ? -9.773 -10.586 8.648 1 90.69 309 ALA B C 1
ATOM 5778 O O . ALA B 1 309 ? -9.234 -9.594 8.156 1 90.69 309 ALA B O 1
ATOM 5779 N N . ASP B 1 310 ? -11.047 -10.789 8.656 1 88.69 310 ASP B N 1
ATOM 5780 C CA . ASP B 1 310 ? -11.945 -9.828 8.016 1 88.69 310 ASP B CA 1
ATOM 5781 C C . ASP B 1 310 ? -11.891 -8.477 8.719 1 88.69 310 ASP B C 1
ATOM 5783 O O . ASP B 1 310 ? -12.016 -7.43 8.078 1 88.69 310 ASP B O 1
ATOM 5787 N N . VAL B 1 311 ? -11.742 -8.531 9.992 1 90 311 VAL B N 1
ATOM 5788 C CA . VAL B 1 311 ? -11.664 -7.289 10.75 1 90 311 VAL B CA 1
ATOM 5789 C C . VAL B 1 311 ? -10.414 -6.512 10.344 1 90 311 VAL B C 1
ATOM 5791 O O . VAL B 1 311 ? -10.461 -5.293 10.164 1 90 311 VAL B O 1
ATOM 5794 N N . ILE B 1 312 ? -9.336 -7.223 10.156 1 92.19 312 ILE B N 1
ATOM 5795 C CA . ILE B 1 312 ? -8.086 -6.605 9.742 1 92.19 312 ILE B CA 1
ATOM 5796 C C . ILE B 1 312 ? -8.234 -6.023 8.336 1 92.19 312 ILE B C 1
ATOM 5798 O O . ILE B 1 312 ? -7.867 -4.871 8.094 1 92.19 312 ILE B O 1
ATOM 5802 N N . VAL B 1 313 ? -8.812 -6.746 7.465 1 90.5 313 VAL B N 1
ATOM 5803 C CA . VAL B 1 313 ? -8.961 -6.332 6.07 1 90.5 313 VAL B CA 1
ATOM 5804 C C . VAL B 1 313 ? -9.891 -5.129 5.984 1 90.5 313 VAL B C 1
ATOM 5806 O O . VAL B 1 313 ? -9.609 -4.16 5.277 1 90.5 313 VAL B O 1
ATOM 5809 N N . ASN B 1 314 ? -10.969 -5.223 6.691 1 88.75 314 ASN B N 1
ATOM 5810 C CA . ASN B 1 314 ? -11.93 -4.129 6.672 1 88.75 314 ASN B CA 1
ATOM 5811 C C . ASN B 1 314 ? -11.352 -2.857 7.285 1 88.75 314 ASN B C 1
ATOM 5813 O O . ASN B 1 314 ? -11.656 -1.751 6.84 1 88.75 314 ASN B O 1
ATOM 5817 N N . GLY B 1 315 ? -10.633 -3.053 8.344 1 89.81 315 GLY B N 1
ATOM 5818 C CA . GLY B 1 315 ? -9.93 -1.907 8.898 1 89.81 315 GLY B CA 1
ATOM 5819 C C . GLY B 1 315 ? -9 -1.236 7.902 1 89.81 315 GLY B C 1
ATOM 5820 O O . GLY B 1 315 ? -8.953 -0.007 7.82 1 89.81 315 GLY B O 1
ATOM 5821 N N . THR B 1 316 ? -8.297 -2.023 7.145 1 91.69 316 THR B N 1
ATOM 5822 C CA . THR B 1 316 ? -7.371 -1.494 6.148 1 91.69 316 THR B CA 1
ATOM 5823 C C . THR B 1 316 ? -8.133 -0.859 4.988 1 91.69 316 THR B C 1
ATOM 5825 O O . THR B 1 316 ? -7.723 0.177 4.465 1 91.69 316 THR B O 1
ATOM 5828 N N . ARG B 1 317 ? -9.25 -1.454 4.625 1 89.31 317 ARG B N 1
ATOM 5829 C CA . ARG B 1 317 ? -10.094 -0.909 3.566 1 89.31 317 ARG B CA 1
ATOM 5830 C C . ARG B 1 317 ? -10.602 0.481 3.934 1 89.31 317 ARG B C 1
ATOM 5832 O O . ARG B 1 317 ? -10.727 1.352 3.07 1 89.31 317 ARG B O 1
ATOM 5839 N N . SER B 1 318 ? -10.852 0.644 5.18 1 86.56 318 SER B N 1
ATOM 5840 C CA . SER B 1 318 ? -11.461 1.883 5.648 1 86.56 318 SER B CA 1
ATOM 5841 C C . SER B 1 318 ? -10.508 3.064 5.488 1 86.56 318 SER B C 1
ATOM 5843 O O . SER B 1 318 ? -10.938 4.219 5.492 1 86.56 318 SER B O 1
ATOM 5845 N N . VAL B 1 319 ? -9.258 2.771 5.34 1 88.12 319 VAL B N 1
ATOM 5846 C CA . VAL B 1 319 ? -8.297 3.865 5.25 1 88.12 319 VAL B CA 1
ATOM 5847 C C . VAL B 1 319 ? -7.629 3.855 3.875 1 88.12 319 VAL B C 1
ATOM 5849 O O . VAL B 1 319 ? -6.562 4.441 3.691 1 88.12 319 VAL B O 1
ATOM 5852 N N . MET B 1 320 ? -8.164 3.193 2.965 1 89.81 320 MET B N 1
ATOM 5853 C CA . MET B 1 320 ? -7.566 3.051 1.642 1 89.81 320 MET B CA 1
ATOM 5854 C C . MET B 1 320 ? -7.441 4.402 0.95 1 89.81 320 MET B C 1
ATOM 5856 O O . MET B 1 320 ? -6.441 4.68 0.29 1 89.81 320 MET B O 1
ATOM 5860 N N . GLU B 1 321 ? -8.508 5.215 1.003 1 87.62 321 GLU B N 1
ATOM 5861 C CA . GLU B 1 321 ? -8.438 6.527 0.373 1 87.62 321 GLU B CA 1
ATOM 5862 C C . GLU B 1 321 ? -7.277 7.348 0.923 1 87.62 321 GLU B C 1
ATOM 5864 O O . GLU B 1 321 ? -6.586 8.039 0.171 1 87.62 321 GLU B O 1
ATOM 5869 N N . ALA B 1 322 ? -7.129 7.285 2.25 1 87.44 322 ALA B N 1
ATOM 5870 C CA . ALA B 1 322 ? -5.996 7.961 2.877 1 87.44 322 ALA B CA 1
ATOM 5871 C C . ALA B 1 322 ? -4.672 7.457 2.309 1 87.44 322 ALA B C 1
ATOM 5873 O O . ALA B 1 322 ? -3.766 8.25 2.037 1 87.44 322 ALA B O 1
ATOM 5874 N N . LEU B 1 323 ? -4.559 6.141 2.141 1 91.56 323 LEU B N 1
ATOM 5875 C CA . LEU B 1 323 ? -3.344 5.535 1.603 1 91.56 323 LEU B CA 1
ATOM 5876 C C . LEU B 1 323 ? -3.072 6.035 0.187 1 91.56 323 LEU B C 1
ATOM 5878 O O . LEU B 1 323 ? -1.925 6.324 -0.163 1 91.56 323 LEU B O 1
ATOM 5882 N N . LEU B 1 324 ? -4.066 6.152 -0.586 1 92.25 324 LEU B N 1
ATOM 5883 C CA . LEU B 1 324 ? -3.918 6.633 -1.955 1 92.25 324 LEU B CA 1
ATOM 5884 C C . LEU B 1 324 ? -3.479 8.094 -1.974 1 92.25 324 LEU B C 1
ATOM 5886 O O . LEU B 1 324 ? -2.586 8.469 -2.738 1 92.25 324 LEU B O 1
ATOM 5890 N N . ILE B 1 325 ? -4.098 8.875 -1.134 1 89.5 325 ILE B N 1
ATOM 5891 C CA . ILE B 1 325 ? -3.789 10.305 -1.094 1 89.5 325 ILE B CA 1
ATOM 5892 C C . ILE B 1 325 ? -2.348 10.508 -0.631 1 89.5 325 ILE B C 1
ATOM 5894 O O . ILE B 1 325 ? -1.606 11.297 -1.218 1 89.5 325 ILE B O 1
ATOM 5898 N N . VAL B 1 326 ? -1.923 9.789 0.404 1 89.25 326 VAL B N 1
ATOM 5899 C CA . VAL B 1 326 ? -0.556 9.906 0.9 1 89.25 326 VAL B CA 1
ATOM 5900 C C . VAL B 1 326 ? 0.427 9.477 -0.187 1 89.25 326 VAL B C 1
ATOM 5902 O O . VAL B 1 326 ? 1.478 10.102 -0.362 1 89.25 326 VAL B O 1
ATOM 5905 N N . SER B 1 327 ? 0.098 8.375 -0.916 1 93.31 327 SER B N 1
ATOM 5906 C CA . SER B 1 327 ? 0.952 7.906 -2.004 1 93.31 327 SER B CA 1
ATOM 5907 C C . SER B 1 327 ? 1.128 8.984 -3.07 1 93.31 327 SER B C 1
ATOM 5909 O O . SER B 1 327 ? 2.24 9.219 -3.549 1 93.31 327 SER B O 1
ATOM 5911 N N . LEU B 1 328 ? 0.089 9.617 -3.426 1 92.31 328 LEU B N 1
ATOM 5912 C CA . LEU B 1 328 ? 0.14 10.648 -4.457 1 92.31 328 LEU B CA 1
ATOM 5913 C C . LEU B 1 328 ? 0.86 11.891 -3.947 1 92.31 328 LEU B C 1
ATOM 5915 O O . LEU B 1 328 ? 1.537 12.578 -4.715 1 92.31 328 LEU B O 1
ATOM 5919 N N . ALA B 1 329 ? 0.677 12.18 -2.654 1 88.12 329 ALA B N 1
ATOM 5920 C CA . ALA B 1 329 ? 1.411 13.289 -2.053 1 88.12 329 ALA B CA 1
ATOM 5921 C C . ALA B 1 329 ? 2.918 13.07 -2.148 1 88.12 329 ALA B C 1
ATOM 5923 O O . ALA B 1 329 ? 3.664 13.984 -2.496 1 88.12 329 ALA B O 1
ATOM 5924 N N . TYR B 1 330 ? 3.34 11.836 -1.849 1 88.62 330 TYR B N 1
ATOM 5925 C CA . TYR B 1 330 ? 4.754 11.484 -1.956 1 88.62 330 TYR B CA 1
ATOM 5926 C C . TYR B 1 330 ? 5.25 11.656 -3.387 1 88.62 330 TYR B C 1
ATOM 5928 O O . TYR B 1 330 ? 6.34 12.195 -3.613 1 88.62 330 TYR B O 1
ATOM 5936 N N . ALA B 1 331 ? 4.453 11.219 -4.336 1 92.12 331 ALA B N 1
ATOM 5937 C CA . ALA B 1 331 ? 4.824 11.32 -5.746 1 92.12 331 ALA B CA 1
ATOM 5938 C C . ALA B 1 331 ? 4.902 12.781 -6.188 1 92.12 331 ALA B C 1
ATOM 5940 O O . ALA B 1 331 ? 5.832 13.172 -6.898 1 92.12 331 ALA B O 1
ATOM 5941 N N . LEU B 1 332 ? 3.939 13.57 -5.801 1 90.44 332 LEU B N 1
ATOM 5942 C CA . LEU B 1 332 ? 3.908 14.984 -6.16 1 90.44 332 LEU B CA 1
ATOM 5943 C C . LEU B 1 332 ? 5.102 15.727 -5.566 1 90.44 332 LEU B C 1
ATOM 5945 O O . LEU B 1 332 ? 5.695 16.578 -6.223 1 90.44 332 LEU B O 1
ATOM 5949 N N . ASN B 1 333 ? 5.398 15.406 -4.328 1 85.31 333 ASN B N 1
ATOM 5950 C CA . ASN B 1 333 ? 6.57 16 -3.688 1 85.31 333 ASN B CA 1
ATOM 5951 C C . ASN B 1 333 ? 7.852 15.664 -4.445 1 85.31 333 ASN B C 1
ATOM 5953 O O . ASN B 1 333 ? 8.719 16.516 -4.625 1 85.31 333 ASN B O 1
ATOM 5957 N N . ALA B 1 334 ? 7.941 14.438 -4.871 1 87.62 334 ALA B N 1
ATOM 5958 C CA . ALA B 1 334 ? 9.141 13.984 -5.578 1 87.62 334 ALA B CA 1
ATOM 5959 C C . ALA B 1 334 ? 9.289 14.688 -6.922 1 87.62 334 ALA B C 1
ATOM 5961 O O . ALA B 1 334 ? 10.391 15.102 -7.297 1 87.62 334 ALA B O 1
ATOM 5962 N N . VAL B 1 335 ? 8.227 14.805 -7.598 1 90.44 335 VAL B N 1
ATOM 5963 C CA . VAL B 1 335 ? 8.305 15.406 -8.922 1 90.44 335 VAL B CA 1
ATOM 5964 C C . VAL B 1 335 ? 8.562 16.906 -8.805 1 90.44 335 VAL B C 1
ATOM 5966 O O . VAL B 1 335 ? 9.312 17.469 -9.602 1 90.44 335 VAL B O 1
ATOM 5969 N N . THR B 1 336 ? 7.977 17.562 -7.879 1 87.25 336 THR B N 1
ATOM 5970 C CA . THR B 1 336 ? 8.219 18.984 -7.652 1 87.25 336 THR B CA 1
ATOM 5971 C C . THR B 1 336 ? 9.672 19.234 -7.266 1 87.25 336 THR B C 1
ATOM 5973 O O . THR B 1 336 ? 10.266 20.25 -7.66 1 87.25 336 THR B O 1
ATOM 5976 N N . ALA B 1 337 ? 10.188 18.344 -6.48 1 85.31 337 ALA B N 1
ATOM 5977 C CA . ALA B 1 337 ? 11.594 18.453 -6.102 1 85.31 337 ALA B CA 1
ATOM 5978 C C . ALA B 1 337 ? 12.5 18.266 -7.316 1 85.31 337 ALA B C 1
ATOM 5980 O O . ALA B 1 337 ? 13.492 18.984 -7.465 1 85.31 337 ALA B O 1
ATOM 5981 N N . GLU B 1 338 ? 12.172 17.328 -8.133 1 86.81 338 GLU B N 1
ATOM 5982 C CA . GLU B 1 338 ? 12.969 17.078 -9.328 1 86.81 338 GLU B CA 1
ATOM 5983 C C . GLU B 1 338 ? 12.914 18.266 -10.281 1 86.81 338 GLU B C 1
ATOM 5985 O O . GLU B 1 338 ? 13.898 18.547 -10.977 1 86.81 338 GLU B O 1
ATOM 5990 N N . LEU B 1 339 ? 11.797 18.922 -10.32 1 90.19 339 LEU B N 1
ATOM 5991 C CA . LEU B 1 339 ? 11.617 20.094 -11.18 1 90.19 339 LEU B CA 1
ATOM 5992 C C . LEU B 1 339 ? 12.297 21.312 -10.578 1 90.19 339 LEU B C 1
ATOM 5994 O O . LEU B 1 339 ? 12.359 22.375 -11.219 1 90.19 339 LEU B O 1
ATOM 5998 N N . GLN B 1 340 ? 12.758 21.203 -9.305 1 87.94 340 GLN B N 1
ATOM 5999 C CA . GLN B 1 340 ? 13.477 22.266 -8.609 1 87.94 340 GLN B CA 1
ATOM 6000 C C . GLN B 1 340 ? 12.586 23.484 -8.398 1 87.94 340 GLN B C 1
ATOM 6002 O O . GLN B 1 340 ? 13.016 24.609 -8.609 1 87.94 340 GLN B O 1
ATOM 6007 N N . ALA B 1 341 ? 11.406 23.188 -8.039 1 85.06 341 ALA B N 1
ATOM 6008 C CA . ALA B 1 341 ? 10.438 24.25 -7.797 1 85.06 341 ALA B CA 1
ATOM 6009 C C . ALA B 1 341 ? 10.914 25.172 -6.684 1 85.06 341 ALA B C 1
ATOM 6011 O O . ALA B 1 341 ? 10.789 26.406 -6.793 1 85.06 341 ALA B O 1
ATOM 6012 N N . ALA B 1 342 ? 11.461 24.641 -5.645 1 83.38 342 ALA B N 1
ATOM 6013 C CA . ALA B 1 342 ? 11.945 25.438 -4.516 1 83.38 342 ALA B CA 1
ATOM 6014 C C . ALA B 1 342 ? 13.047 26.391 -4.949 1 83.38 342 ALA B C 1
ATOM 6016 O O . ALA B 1 342 ? 13.055 27.562 -4.551 1 83.38 342 ALA B O 1
ATOM 6017 N N . ASN B 1 343 ? 13.945 25.891 -5.711 1 85.19 343 ASN B N 1
ATOM 6018 C CA . ASN B 1 343 ? 15.039 26.719 -6.203 1 85.19 343 ASN B CA 1
ATOM 6019 C C . ASN B 1 343 ? 14.523 27.875 -7.047 1 85.19 343 ASN B C 1
ATOM 6021 O O . ASN B 1 343 ? 15.07 28.984 -6.992 1 85.19 343 ASN B O 1
ATOM 6025 N N . TYR B 1 344 ? 13.547 27.594 -7.809 1 87.12 344 TYR B N 1
ATOM 6026 C CA . TYR B 1 344 ? 12.938 28.641 -8.609 1 87.12 344 TYR B CA 1
ATOM 6027 C C . TYR B 1 344 ? 12.391 29.75 -7.719 1 87.12 344 TYR B C 1
ATOM 6029 O O . TYR B 1 344 ? 12.617 30.938 -7.984 1 87.12 344 TYR B O 1
ATOM 6037 N N . ILE B 1 345 ? 11.695 29.422 -6.66 1 85.19 345 ILE B N 1
ATOM 6038 C CA . ILE B 1 345 ? 11.117 30.391 -5.734 1 85.19 345 ILE B CA 1
ATOM 6039 C C . ILE B 1 345 ? 12.227 31.203 -5.086 1 85.19 345 ILE B C 1
ATOM 6041 O O . ILE B 1 345 ? 12.148 32.438 -5.027 1 85.19 345 ILE B O 1
ATOM 6045 N N . ILE B 1 346 ? 13.273 30.562 -4.617 1 83.81 346 ILE B N 1
ATOM 6046 C CA . ILE B 1 346 ? 14.383 31.219 -3.949 1 83.81 346 ILE B CA 1
ATOM 6047 C C . ILE B 1 346 ? 15.023 32.219 -4.898 1 83.81 346 ILE B C 1
ATOM 6049 O O . ILE B 1 346 ? 15.273 33.375 -4.523 1 83.81 346 ILE B O 1
ATOM 6053 N N . ASP B 1 347 ? 15.219 31.797 -6.102 1 86.44 347 ASP B N 1
ATOM 6054 C CA . ASP B 1 347 ? 15.883 32.625 -7.094 1 86.44 347 ASP B CA 1
ATOM 6055 C C . ASP B 1 347 ? 15.062 33.875 -7.41 1 86.44 347 ASP B C 1
ATOM 6057 O O . ASP B 1 347 ? 15.617 34.969 -7.656 1 86.44 347 ASP B O 1
ATOM 6061 N N . GLN B 1 348 ? 13.805 33.781 -7.41 1 87.06 348 GLN B N 1
ATOM 6062 C CA . GLN B 1 348 ? 12.922 34.875 -7.75 1 87.06 348 GLN B CA 1
ATOM 6063 C C . GLN B 1 348 ? 12.945 35.969 -6.668 1 87.06 348 GLN B C 1
ATOM 6065 O O . GLN B 1 348 ? 12.703 37.125 -6.949 1 87.06 348 GLN B O 1
ATOM 6070 N N . PHE B 1 349 ? 13.352 35.625 -5.41 1 87.38 349 PHE B N 1
ATOM 6071 C CA . PHE B 1 349 ? 13.203 36.562 -4.309 1 87.38 349 PHE B CA 1
ATOM 6072 C C . PHE B 1 349 ? 14.555 36.875 -3.689 1 87.38 349 PHE B C 1
ATOM 6074 O O . PHE B 1 349 ? 14.641 37.625 -2.719 1 87.38 349 PHE B O 1
ATOM 6081 N N . ALA B 1 350 ? 15.594 36.344 -4.227 1 83.38 350 ALA B N 1
ATOM 6082 C CA . ALA B 1 350 ? 16.938 36.5 -3.695 1 83.38 350 ALA B CA 1
ATOM 6083 C C . ALA B 1 350 ? 17.312 38 -3.596 1 83.38 350 ALA B C 1
ATOM 6085 O O . ALA B 1 350 ? 17.953 38.406 -2.623 1 83.38 350 ALA B O 1
ATOM 6086 N N . ALA B 1 351 ? 16.844 38.75 -4.5 1 85.06 351 ALA B N 1
ATOM 6087 C CA . ALA B 1 351 ? 17.219 40.156 -4.57 1 85.06 351 ALA B CA 1
ATOM 6088 C C . ALA B 1 351 ? 16.516 40.969 -3.482 1 85.06 351 ALA B C 1
ATOM 6090 O O . ALA B 1 351 ? 16.953 42.062 -3.129 1 85.06 351 ALA B O 1
ATOM 6091 N N . TYR B 1 352 ? 15.523 40.469 -2.895 1 89.94 352 TYR B N 1
ATOM 6092 C CA . TYR B 1 352 ? 14.734 41.188 -1.923 1 89.94 352 TYR B CA 1
ATOM 6093 C C . TYR B 1 352 ? 15.141 40.844 -0.498 1 89.94 352 TYR B C 1
ATOM 6095 O O . TYR B 1 352 ? 14.633 41.438 0.463 1 89.94 352 TYR B O 1
ATOM 6103 N N . LEU B 1 353 ? 16.094 39.969 -0.415 1 90.25 353 LEU B N 1
ATOM 6104 C CA . LEU B 1 353 ? 16.578 39.594 0.906 1 90.25 353 LEU B CA 1
ATOM 6105 C C . LEU B 1 353 ? 17.609 40.594 1.416 1 90.25 353 LEU B C 1
ATOM 6107 O O . LEU B 1 353 ? 18.797 40.438 1.173 1 90.25 353 LEU B O 1
ATOM 6111 N N . THR B 1 354 ? 17.125 41.625 2.191 1 89.69 354 THR B N 1
ATOM 6112 C CA . THR B 1 354 ? 17.906 42.719 2.797 1 89.69 354 THR B CA 1
ATOM 6113 C C . THR B 1 354 ? 17.938 42.562 4.316 1 89.69 354 THR B C 1
ATOM 6115 O O . THR B 1 354 ? 17.188 41.75 4.883 1 89.69 354 THR B O 1
ATOM 6118 N N . PRO B 1 355 ? 18.781 43.312 4.922 1 87.25 355 PRO B N 1
ATOM 6119 C CA . PRO B 1 355 ? 18.844 43.188 6.383 1 87.25 355 PRO B CA 1
ATOM 6120 C C . PRO B 1 355 ? 17.5 43.469 7.047 1 87.25 355 PRO B C 1
ATOM 6122 O O . PRO B 1 355 ? 17.156 42.844 8.055 1 87.25 355 PRO B O 1
ATOM 6125 N N . ALA B 1 356 ? 16.688 44.312 6.406 1 88.69 356 ALA B N 1
ATOM 6126 C CA . ALA B 1 356 ? 15.406 44.719 6.984 1 88.69 356 ALA B CA 1
ATOM 6127 C C . ALA B 1 356 ? 14.328 43.656 6.719 1 88.69 356 ALA B C 1
ATOM 6129 O O . ALA B 1 356 ? 13.391 43.5 7.504 1 88.69 356 ALA B O 1
ATOM 6130 N N . THR B 1 357 ? 14.5 42.875 5.699 1 93.75 357 THR B N 1
ATOM 6131 C CA . THR B 1 357 ? 13.391 42.031 5.27 1 93.75 357 THR B CA 1
ATOM 6132 C C . THR B 1 357 ? 13.758 40.562 5.383 1 93.75 357 THR B C 1
ATOM 6134 O O . THR B 1 357 ? 12.922 39.688 5.164 1 93.75 357 THR B O 1
ATOM 6137 N N . VAL B 1 358 ? 14.984 40.281 5.758 1 94.25 358 VAL B N 1
ATOM 6138 C CA . VAL B 1 358 ? 15.523 38.938 5.641 1 94.25 358 VAL B CA 1
ATOM 6139 C C . VAL B 1 358 ? 14.68 37.969 6.48 1 94.25 358 VAL B C 1
ATOM 6141 O O . VAL B 1 358 ? 14.359 36.875 6.035 1 94.25 358 VAL B O 1
ATOM 6144 N N . VAL B 1 359 ? 14.266 38.406 7.633 1 96.88 359 VAL B N 1
ATOM 6145 C CA . VAL B 1 359 ? 13.531 37.5 8.523 1 96.88 359 VAL B CA 1
ATOM 6146 C C . VAL B 1 359 ? 12.117 37.281 7.977 1 96.88 359 VAL B C 1
ATOM 6148 O O . VAL B 1 359 ? 11.695 36.125 7.797 1 96.88 359 VAL B O 1
ATOM 6151 N N . ALA B 1 360 ? 11.406 38.344 7.648 1 97.5 360 ALA B N 1
ATOM 6152 C CA . ALA B 1 360 ? 10.031 38.25 7.141 1 97.5 360 ALA B CA 1
ATOM 6153 C C . ALA B 1 360 ? 9.992 37.5 5.812 1 97.5 360 ALA B C 1
ATOM 6155 O O . ALA B 1 360 ? 9.117 36.656 5.602 1 97.5 360 ALA B O 1
ATOM 6156 N N . LEU B 1 361 ? 10.922 37.812 4.98 1 96.25 361 LEU B N 1
ATOM 6157 C CA . LEU B 1 361 ? 10.922 37.188 3.666 1 96.25 361 LEU B CA 1
ATOM 6158 C C . LEU B 1 361 ? 11.336 35.719 3.764 1 96.25 361 LEU B C 1
ATOM 6160 O O . LEU B 1 361 ? 10.852 34.906 3 1 96.25 361 LEU B O 1
ATOM 6164 N N . THR B 1 362 ? 12.266 35.469 4.652 1 96.69 362 THR B N 1
ATOM 6165 C CA . THR B 1 362 ? 12.625 34.062 4.898 1 96.69 362 THR B CA 1
ATOM 6166 C C . THR B 1 362 ? 11.398 33.281 5.32 1 96.69 362 THR B C 1
ATOM 6168 O O . THR B 1 362 ? 11.18 32.156 4.844 1 96.69 362 THR B O 1
ATOM 6171 N N . PHE B 1 363 ? 10.586 33.812 6.156 1 98.06 363 PHE B N 1
ATOM 6172 C CA . PHE B 1 363 ? 9.367 33.156 6.586 1 98.06 363 PHE B CA 1
ATOM 6173 C C . PHE B 1 363 ? 8.438 32.906 5.402 1 98.06 363 PHE B C 1
ATOM 6175 O O . PHE B 1 363 ? 7.934 31.797 5.219 1 98.06 363 PHE B O 1
ATOM 6182 N N . VAL B 1 364 ? 8.242 33.906 4.625 1 97.06 364 VAL B N 1
ATOM 6183 C CA . VAL B 1 364 ? 7.324 33.812 3.498 1 97.06 364 VAL B CA 1
ATOM 6184 C C . VAL B 1 364 ? 7.832 32.781 2.486 1 97.06 364 VAL B C 1
ATOM 6186 O O . VAL B 1 364 ? 7.062 31.953 1.997 1 97.06 364 VAL B O 1
ATOM 6189 N N . LEU B 1 365 ? 9.094 32.844 2.236 1 94.75 365 LEU B N 1
ATOM 6190 C CA . LEU B 1 365 ? 9.68 31.922 1.261 1 94.75 365 LEU B CA 1
ATOM 6191 C C . LEU B 1 365 ? 9.602 30.484 1.755 1 94.75 365 LEU B C 1
ATOM 6193 O O . LEU B 1 365 ? 9.219 29.578 1.004 1 94.75 365 LEU B O 1
ATOM 6197 N N . THR B 1 366 ? 9.984 30.312 2.984 1 96.25 366 THR B N 1
ATOM 6198 C CA . THR B 1 366 ? 9.922 28.969 3.543 1 96.25 366 THR B CA 1
ATOM 6199 C C . THR B 1 366 ? 8.484 28.453 3.549 1 96.25 366 THR B C 1
ATOM 6201 O O . THR B 1 366 ? 8.242 27.281 3.293 1 96.25 366 THR B O 1
ATOM 6204 N N . SER B 1 367 ? 7.57 29.344 3.865 1 96.81 367 SER B N 1
ATOM 6205 C CA . SER B 1 367 ? 6.152 29 3.852 1 96.81 367 SER B CA 1
ATOM 6206 C C . SER B 1 367 ? 5.707 28.531 2.467 1 96.81 367 SER B C 1
ATOM 6208 O O . SER B 1 367 ? 5.027 27.516 2.334 1 96.81 367 SER B O 1
ATOM 6210 N N . LEU B 1 368 ? 6.105 29.266 1.494 1 92.94 368 LEU B N 1
ATOM 6211 C CA . LEU B 1 368 ? 5.719 28.953 0.124 1 92.94 368 LEU B CA 1
ATOM 6212 C C . LEU B 1 368 ? 6.336 27.625 -0.322 1 92.94 368 LEU B C 1
ATOM 6214 O O . LEU B 1 368 ? 5.668 26.812 -0.962 1 92.94 368 LEU B O 1
ATOM 6218 N N . ILE B 1 369 ? 7.555 27.469 0.045 1 90.88 369 ILE B N 1
ATOM 6219 C CA . ILE B 1 369 ? 8.258 26.234 -0.319 1 90.88 369 ILE B CA 1
ATOM 6220 C C . ILE B 1 369 ? 7.605 25.047 0.378 1 90.88 369 ILE B C 1
ATOM 6222 O O . ILE B 1 369 ? 7.301 24.031 -0.26 1 90.88 369 ILE B O 1
ATOM 6226 N N . SER B 1 370 ? 7.406 25.203 1.634 1 93.94 370 SER B N 1
ATOM 6227 C CA . SER B 1 370 ? 6.789 24.125 2.408 1 93.94 370 SER B CA 1
ATOM 6228 C C . SER B 1 370 ? 5.375 23.828 1.921 1 93.94 370 SER B C 1
ATOM 6230 O O . SER B 1 370 ? 4.965 22.672 1.846 1 93.94 370 SER B O 1
ATOM 6232 N N . PHE B 1 371 ? 4.633 24.844 1.638 1 91.44 371 PHE B N 1
ATOM 6233 C CA . PHE B 1 371 ? 3.275 24.688 1.126 1 91.44 371 PHE B CA 1
ATOM 6234 C C . PHE B 1 371 ? 3.281 23.953 -0.21 1 91.44 371 PHE B C 1
ATOM 6236 O O . PHE B 1 371 ? 2.41 23.125 -0.471 1 91.44 371 PHE B O 1
ATOM 6243 N N . SER B 1 372 ? 4.285 24.266 -0.961 1 83.5 372 SER B N 1
ATOM 6244 C CA . SER B 1 372 ? 4.379 23.703 -2.309 1 83.5 372 SER B CA 1
ATOM 6245 C C . SER B 1 372 ? 4.875 22.266 -2.279 1 83.5 372 SER B C 1
ATOM 6247 O O . SER B 1 372 ? 4.434 21.438 -3.074 1 83.5 372 SER B O 1
ATOM 6249 N N . THR B 1 373 ? 5.715 21.984 -1.365 1 80.81 373 THR B N 1
ATOM 6250 C CA . THR B 1 373 ? 6.324 20.656 -1.342 1 80.81 373 THR B CA 1
ATOM 6251 C C . THR B 1 373 ? 5.621 19.75 -0.332 1 80.81 373 THR B C 1
ATOM 6253 O O . THR B 1 373 ? 5.781 18.531 -0.364 1 80.81 373 THR B O 1
ATOM 6256 N N . GLY B 1 374 ? 4.914 20.375 0.532 1 81.12 374 GLY B N 1
ATOM 6257 C CA . GLY B 1 374 ? 4.168 19.609 1.526 1 81.12 374 GLY B CA 1
ATOM 6258 C C . GLY B 1 374 ? 5.055 19 2.596 1 81.12 374 GLY B C 1
ATOM 6259 O O . GLY B 1 374 ? 4.68 18.016 3.238 1 81.12 374 GLY B O 1
ATOM 6260 N N . THR B 1 375 ? 6.293 19.469 2.707 1 85.81 375 THR B N 1
ATOM 6261 C CA . THR B 1 375 ? 7.23 18.953 3.693 1 85.81 375 THR B CA 1
ATOM 6262 C C . THR B 1 375 ? 7.926 20.094 4.43 1 85.81 375 THR B C 1
ATOM 6264 O O . THR B 1 375 ? 8.602 20.906 3.811 1 85.81 375 THR B O 1
ATOM 6267 N N . SER B 1 376 ? 7.715 20.062 5.711 1 93.31 376 SER B N 1
ATOM 6268 C CA . SER B 1 376 ? 8.406 21.062 6.52 1 93.31 376 SER B CA 1
ATOM 6269 C C . SER B 1 376 ? 9.898 20.766 6.605 1 93.31 376 SER B C 1
ATOM 6271 O O . SER B 1 376 ? 10.727 21.672 6.438 1 93.31 376 SER B O 1
ATOM 6273 N N . TRP B 1 377 ? 10.289 19.547 6.719 1 91 377 TRP B N 1
ATOM 6274 C CA . TRP B 1 377 ? 11.688 19.156 6.832 1 91 377 TRP B CA 1
ATOM 6275 C C . TRP B 1 377 ? 12.445 19.453 5.543 1 91 377 TRP B C 1
ATOM 6277 O O . TRP B 1 377 ? 13.586 19.906 5.578 1 91 377 TRP B O 1
ATOM 6287 N N . GLY B 1 378 ? 11.758 19.172 4.473 1 89.44 378 GLY B N 1
ATOM 6288 C CA . GLY B 1 378 ? 12.359 19.531 3.197 1 89.44 378 GLY B CA 1
ATOM 6289 C C . GLY B 1 378 ? 12.562 21.031 3.035 1 89.44 378 GLY B C 1
ATOM 6290 O O . GLY B 1 378 ? 13.594 21.453 2.516 1 89.44 378 GLY B O 1
ATOM 6291 N N . ALA B 1 379 ? 11.609 21.766 3.502 1 93.5 379 ALA B N 1
ATOM 6292 C CA . ALA B 1 379 ? 11.703 23.219 3.426 1 93.5 379 ALA B CA 1
ATOM 6293 C C . ALA B 1 379 ? 12.844 23.734 4.305 1 93.5 379 ALA B C 1
ATOM 6295 O O . ALA B 1 379 ? 13.562 24.656 3.914 1 93.5 379 ALA B O 1
ATOM 6296 N N . PHE B 1 380 ? 13.047 23.109 5.477 1 95.75 380 PHE B N 1
ATOM 6297 C CA . PHE B 1 380 ? 14.148 23.484 6.348 1 95.75 380 PHE B CA 1
ATOM 6298 C C . PHE B 1 380 ? 15.484 23.281 5.641 1 95.75 380 PHE B C 1
ATOM 6300 O O . PHE B 1 380 ? 16.344 24.172 5.656 1 95.75 380 PHE B O 1
ATOM 6307 N N . ALA B 1 381 ? 15.625 22.125 5.055 1 91.81 381 ALA B N 1
ATOM 6308 C CA . ALA B 1 381 ? 16.875 21.719 4.43 1 91.81 381 ALA B CA 1
ATOM 6309 C C . ALA B 1 381 ? 17.234 22.641 3.256 1 91.81 381 ALA B C 1
ATOM 6311 O O . ALA B 1 381 ? 18.406 22.891 2.984 1 91.81 381 ALA B O 1
ATOM 6312 N N . LEU B 1 382 ? 16.219 23.141 2.65 1 89.81 382 LEU B N 1
ATOM 6313 C CA . LEU B 1 382 ? 16.453 23.984 1.476 1 89.81 382 LEU B CA 1
ATOM 6314 C C . LEU B 1 382 ? 16.719 25.422 1.882 1 89.81 382 LEU B C 1
ATOM 6316 O O . LEU B 1 382 ? 17.562 26.094 1.27 1 89.81 382 LEU B O 1
ATOM 6320 N N . MET B 1 383 ? 16.062 25.859 2.881 1 94.19 383 MET B N 1
ATOM 6321 C CA . MET B 1 383 ? 16.062 27.281 3.162 1 94.19 383 MET B CA 1
ATOM 6322 C C . MET B 1 383 ? 17.141 27.641 4.188 1 94.19 383 MET B C 1
ATOM 6324 O O . MET B 1 383 ? 17.672 28.75 4.184 1 94.19 383 MET B O 1
ATOM 6328 N N . MET B 1 384 ? 17.516 26.703 5.051 1 94.56 384 MET B N 1
ATOM 6329 C CA . MET B 1 384 ? 18.484 26.984 6.105 1 94.56 384 MET B CA 1
ATOM 6330 C C . MET B 1 384 ? 19.844 27.375 5.516 1 94.56 384 MET B C 1
ATOM 6332 O O . MET B 1 384 ? 20.422 28.375 5.902 1 94.56 384 MET B O 1
ATOM 6336 N N . PRO B 1 385 ? 20.344 26.625 4.574 1 91.94 385 PRO B N 1
ATOM 6337 C CA . PRO B 1 385 ? 21.656 26.969 3.996 1 91.94 385 PRO B CA 1
ATOM 6338 C C . PRO B 1 385 ? 21.609 28.266 3.188 1 91.94 385 PRO B C 1
ATOM 6340 O O . PRO B 1 385 ? 22.656 28.828 2.875 1 91.94 385 PRO B O 1
ATOM 6343 N N . VAL B 1 386 ? 20.438 28.719 2.887 1 90 386 VAL B N 1
ATOM 6344 C CA . VAL B 1 386 ? 20.312 29.969 2.131 1 90 386 VAL B CA 1
ATOM 6345 C C . VAL B 1 386 ? 20.141 31.141 3.092 1 90 386 VAL B C 1
ATOM 6347 O O . VAL B 1 386 ? 20.844 32.156 2.965 1 90 386 VAL B O 1
ATOM 6350 N N . ALA B 1 387 ? 19.312 31 4.062 1 93.62 387 ALA B N 1
ATOM 6351 C CA . ALA B 1 387 ? 18.922 32.094 4.941 1 93.62 387 ALA B CA 1
ATOM 6352 C C . ALA B 1 387 ? 20 32.375 5.988 1 93.62 387 ALA B C 1
ATOM 6354 O O . ALA B 1 387 ? 20.266 33.531 6.312 1 93.62 387 ALA B O 1
ATOM 6355 N N . LEU B 1 388 ? 20.625 31.359 6.469 1 93.75 388 LEU B N 1
ATOM 6356 C CA . LEU B 1 388 ? 21.5 31.516 7.617 1 93.75 388 LEU B CA 1
ATOM 6357 C C . LEU B 1 388 ? 22.781 32.25 7.219 1 93.75 388 LEU B C 1
ATOM 6359 O O . LEU B 1 388 ? 23.25 33.125 7.934 1 93.75 388 LEU B O 1
ATOM 6363 N N . PRO B 1 389 ? 23.484 31.828 6.129 1 91.31 389 PRO B N 1
ATOM 6364 C CA . PRO B 1 389 ? 24.672 32.594 5.707 1 91.31 389 PRO B CA 1
ATOM 6365 C C . PRO B 1 389 ? 24.359 34.062 5.48 1 91.31 389 PRO B C 1
ATOM 6367 O O . PRO B 1 389 ? 25.188 34.938 5.809 1 91.31 389 PRO B O 1
ATOM 6370 N N . LEU B 1 390 ? 23.203 34.375 4.957 1 91.25 390 LEU B N 1
ATOM 6371 C CA . LEU B 1 390 ? 22.812 35.75 4.738 1 91.25 390 LEU B CA 1
ATOM 6372 C C . LEU B 1 390 ? 22.641 36.5 6.066 1 91.25 390 LEU B C 1
ATOM 6374 O O . LEU B 1 390 ? 23.062 37.625 6.203 1 91.25 390 LEU B O 1
ATOM 6378 N N . ALA B 1 391 ? 22.016 35.844 6.961 1 93.94 391 ALA B N 1
ATOM 6379 C CA . ALA B 1 391 ? 21.828 36.438 8.281 1 93.94 391 ALA B CA 1
ATOM 6380 C C . ALA B 1 391 ? 23.172 36.719 8.953 1 93.94 391 ALA B C 1
ATOM 6382 O O . ALA B 1 391 ? 23.359 37.781 9.57 1 93.94 391 ALA B O 1
ATOM 6383 N N . PHE B 1 392 ? 24.078 35.812 8.844 1 92.25 392 PHE B N 1
ATOM 6384 C CA . PHE B 1 392 ? 25.391 36 9.438 1 92.25 392 PHE B CA 1
ATOM 6385 C C . PHE B 1 392 ? 26.141 37.125 8.742 1 92.25 392 PHE B C 1
ATOM 6387 O O . PHE B 1 392 ? 26.891 37.875 9.375 1 92.25 392 PHE B O 1
ATOM 6394 N N . GLU B 1 393 ? 25.984 37.188 7.473 1 91.31 393 GLU B N 1
ATOM 6395 C CA . GLU B 1 393 ? 26.578 38.312 6.75 1 91.31 393 GLU B CA 1
ATOM 6396 C C . GLU B 1 393 ? 26.047 39.656 7.277 1 91.31 393 GLU B C 1
ATOM 6398 O O . GLU B 1 393 ? 26.828 40.562 7.52 1 91.31 393 GLU B O 1
ATOM 6403 N N . PHE B 1 394 ? 24.781 39.719 7.422 1 93.44 394 PHE B N 1
ATOM 6404 C CA . PHE B 1 394 ? 24.156 40.969 7.855 1 93.44 394 PHE B CA 1
ATOM 6405 C C . PHE B 1 394 ? 24.5 41.281 9.312 1 93.44 394 PHE B C 1
ATOM 6407 O O . PHE B 1 394 ? 24.453 42.438 9.734 1 93.44 394 PHE B O 1
ATOM 6414 N N . SER B 1 395 ? 24.844 40.219 10.055 1 92.5 395 SER B N 1
ATOM 6415 C CA . SER B 1 395 ? 25.156 40.406 11.469 1 92.5 395 SER B CA 1
ATOM 6416 C C . SER B 1 395 ? 26.656 40.594 11.68 1 92.5 395 SER B C 1
ATOM 6418 O O . SER B 1 395 ? 27.109 40.719 12.82 1 92.5 395 SER B O 1
ATOM 6420 N N . GLY B 1 396 ? 27.469 40.594 10.641 1 90.25 396 GLY B N 1
ATOM 6421 C CA . GLY B 1 396 ? 28.906 40.719 10.766 1 90.25 396 GLY B CA 1
ATOM 6422 C C . GLY B 1 396 ? 29.594 39.438 11.258 1 90.25 396 GLY B C 1
ATOM 6423 O O . GLY B 1 396 ? 30.625 39.531 11.914 1 90.25 396 GLY B O 1
ATOM 6424 N N . GLY B 1 397 ? 28.859 38.344 11.094 1 88.38 397 GLY B N 1
ATOM 6425 C CA . GLY B 1 397 ? 29.438 37.062 11.445 1 88.38 397 GLY B CA 1
ATOM 6426 C C . GLY B 1 397 ? 29.219 36.688 12.898 1 88.38 397 GLY B C 1
ATOM 6427 O O . GLY B 1 397 ? 29.75 35.688 13.367 1 88.38 397 GLY B O 1
ATOM 6428 N N . GLU B 1 398 ? 28.438 37.469 13.609 1 90.81 398 GLU B N 1
ATOM 6429 C CA . GLU B 1 398 ? 28.203 37.219 15.031 1 90.81 398 GLU B CA 1
ATOM 6430 C C . GLU B 1 398 ? 26.812 36.625 15.266 1 90.81 398 GLU B C 1
ATOM 6432 O O . GLU B 1 398 ? 25.906 36.844 14.461 1 90.81 398 GLU B O 1
ATOM 6437 N N . ILE B 1 399 ? 26.766 35.906 16.344 1 93.56 399 ILE B N 1
ATOM 6438 C CA . ILE B 1 399 ? 25.469 35.344 16.734 1 93.56 399 ILE B CA 1
ATOM 6439 C C . ILE B 1 399 ? 24.641 36.406 17.438 1 93.56 399 ILE B C 1
ATOM 6441 O O . ILE B 1 399 ? 24.828 36.688 18.625 1 93.56 399 ILE B O 1
ATOM 6445 N N . THR B 1 400 ? 23.797 37.031 16.719 1 92.69 400 THR B N 1
ATOM 6446 C CA . THR B 1 400 ? 22.906 38.094 17.172 1 92.69 400 THR B CA 1
ATOM 6447 C C . THR B 1 400 ? 21.453 37.625 17.109 1 92.69 400 THR B C 1
ATOM 6449 O O . THR B 1 400 ? 21.156 36.562 16.594 1 92.69 400 THR B O 1
ATOM 6452 N N . PRO B 1 401 ? 20.531 38.375 17.641 1 94.5 401 PRO B N 1
ATOM 6453 C CA . PRO B 1 401 ? 19.125 38.031 17.578 1 94.5 401 PRO B CA 1
ATOM 6454 C C . PRO B 1 401 ? 18.641 37.812 16.141 1 94.5 401 PRO B C 1
ATOM 6456 O O . PRO B 1 401 ? 17.688 37.031 15.922 1 94.5 401 PRO B O 1
ATOM 6459 N N . LEU B 1 402 ? 19.359 38.438 15.227 1 95.56 402 LEU B N 1
ATOM 6460 C CA . LEU B 1 402 ? 19 38.25 13.828 1 95.56 402 LEU B CA 1
ATOM 6461 C C . LEU B 1 402 ? 19.109 36.781 13.414 1 95.56 402 LEU B C 1
ATOM 6463 O O . LEU B 1 402 ? 18.297 36.312 12.617 1 95.56 402 LEU B O 1
ATOM 6467 N N . ILE B 1 403 ? 20.125 36.125 13.969 1 96.31 403 ILE B N 1
ATOM 6468 C CA . ILE B 1 403 ? 20.344 34.719 13.664 1 96.31 403 ILE B CA 1
ATOM 6469 C C . ILE B 1 403 ? 19.203 33.875 14.211 1 96.31 403 ILE B C 1
ATOM 6471 O O . ILE B 1 403 ? 18.656 33 13.508 1 96.31 403 ILE B O 1
ATOM 6475 N N . PHE B 1 404 ? 18.781 34.188 15.445 1 97.5 404 PHE B N 1
ATOM 6476 C CA . PHE B 1 404 ? 17.688 33.438 16.078 1 97.5 404 PHE B CA 1
ATOM 6477 C C . PHE B 1 404 ? 16.375 33.656 15.312 1 97.5 404 PHE B C 1
ATOM 6479 O O . PHE B 1 404 ? 15.625 32.719 15.094 1 97.5 404 PHE B O 1
ATOM 6486 N N . GLN B 1 405 ? 16.188 34.875 14.953 1 97.5 405 GLN B N 1
ATOM 6487 C CA . GLN B 1 405 ? 14.969 35.219 14.234 1 97.5 405 GLN B CA 1
ATOM 6488 C C . GLN B 1 405 ? 14.906 34.531 12.875 1 97.5 405 GLN B C 1
ATOM 6490 O O . GLN B 1 405 ? 13.844 34.094 12.445 1 97.5 405 GLN B O 1
ATOM 6495 N N . THR B 1 406 ? 16.016 34.469 12.242 1 97.12 406 THR B N 1
ATOM 6496 C CA . THR B 1 406 ? 16.078 33.844 10.93 1 97.12 406 THR B CA 1
ATOM 6497 C C . THR B 1 406 ? 15.812 32.344 11.031 1 97.12 406 THR B C 1
ATOM 6499 O O . THR B 1 406 ? 15.07 31.781 10.227 1 97.12 406 THR B O 1
ATOM 6502 N N . VAL B 1 407 ? 16.375 31.703 12 1 97.69 407 VAL B N 1
ATOM 6503 C CA . VAL B 1 407 ? 16.141 30.281 12.242 1 97.69 407 VAL B CA 1
ATOM 6504 C C . VAL B 1 407 ? 14.664 30.047 12.547 1 97.69 407 VAL B C 1
ATOM 6506 O O . VAL B 1 407 ? 14.062 29.109 12.016 1 97.69 407 VAL B O 1
ATOM 6509 N N . ALA B 1 408 ? 14.109 30.859 13.359 1 98.31 408 ALA B N 1
ATOM 6510 C CA . ALA B 1 408 ? 12.695 30.781 13.711 1 98.31 408 ALA B CA 1
ATOM 6511 C C . ALA B 1 408 ? 11.805 30.969 12.492 1 98.31 408 ALA B C 1
ATOM 6513 O O . ALA B 1 408 ? 10.773 30.312 12.352 1 98.31 408 ALA B O 1
ATOM 6514 N N . ALA B 1 409 ? 12.195 31.891 11.641 1 98.19 409 ALA B N 1
ATOM 6515 C CA . ALA B 1 409 ? 11.438 32.156 10.422 1 98.19 409 ALA B CA 1
ATOM 6516 C C . ALA B 1 409 ? 11.414 30.938 9.508 1 98.19 409 ALA B C 1
ATOM 6518 O O . ALA B 1 409 ? 10.383 30.625 8.906 1 98.19 409 ALA B O 1
ATOM 6519 N N . VAL B 1 410 ? 12.531 30.281 9.414 1 97.69 410 VAL B N 1
ATOM 6520 C CA . VAL B 1 410 ? 12.594 29.062 8.617 1 97.69 410 VAL B CA 1
ATOM 6521 C C . VAL B 1 410 ? 11.711 27.984 9.25 1 97.69 410 VAL B C 1
ATOM 6523 O O . VAL B 1 410 ? 10.906 27.359 8.562 1 97.69 410 VAL B O 1
ATOM 6526 N N . ALA B 1 411 ? 11.828 27.844 10.508 1 97.94 411 ALA B N 1
ATOM 6527 C CA . ALA B 1 411 ? 11.062 26.828 11.227 1 97.94 411 ALA B CA 1
ATOM 6528 C C . ALA B 1 411 ? 9.562 27.109 11.141 1 97.94 411 ALA B C 1
ATOM 6530 O O . ALA B 1 411 ? 8.781 26.219 10.797 1 97.94 411 ALA B O 1
ATOM 6531 N N . GLY B 1 412 ? 9.227 28.297 11.461 1 98.25 412 GLY B N 1
ATOM 6532 C CA . GLY B 1 412 ? 7.828 28.688 11.422 1 98.25 412 GLY B CA 1
ATOM 6533 C C . GLY B 1 412 ? 7.227 28.625 10.031 1 98.25 412 GLY B C 1
ATOM 6534 O O . GLY B 1 412 ? 6.07 28.234 9.867 1 98.25 412 GLY B O 1
ATOM 6535 N N . GLY B 1 413 ? 7.98 29.094 9.055 1 97.75 413 GLY B N 1
ATOM 6536 C CA . GLY B 1 413 ? 7.512 29 7.684 1 97.75 413 GLY B CA 1
ATOM 6537 C C . GLY B 1 413 ? 7.254 27.578 7.234 1 97.75 413 GLY B C 1
ATOM 6538 O O . GLY B 1 413 ? 6.266 27.312 6.547 1 97.75 413 GLY B O 1
ATOM 6539 N N . GLY B 1 414 ? 8.18 26.719 7.59 1 97.12 414 GLY B N 1
ATOM 6540 C CA . GLY B 1 414 ? 7.973 25.312 7.301 1 97.12 414 GLY B CA 1
ATOM 6541 C C . GLY B 1 414 ? 6.695 24.766 7.91 1 97.12 414 GLY B C 1
ATOM 6542 O O . GLY B 1 414 ? 5.973 24 7.266 1 97.12 414 GLY B O 1
ATOM 6543 N N . ILE B 1 415 ? 6.41 25.141 9.109 1 97.31 415 ILE B N 1
ATOM 6544 C CA . ILE B 1 415 ? 5.234 24.672 9.82 1 97.31 415 ILE B CA 1
ATOM 6545 C C . ILE B 1 415 ? 3.969 25.203 9.148 1 97.31 415 ILE B C 1
ATOM 6547 O O . ILE B 1 415 ? 2.973 24.484 9.031 1 97.31 415 ILE B O 1
ATOM 6551 N N . PHE B 1 416 ? 4 26.469 8.742 1 97.56 416 PHE B N 1
ATOM 6552 C CA . PHE B 1 416 ? 2.855 27.016 8.016 1 97.56 416 PHE B CA 1
ATOM 6553 C C . PHE B 1 416 ? 2.512 26.141 6.812 1 97.56 416 PHE B C 1
ATOM 6555 O O . PHE B 1 416 ? 1.353 25.766 6.625 1 97.56 416 PHE B O 1
ATOM 6562 N N . GLY B 1 417 ? 3.471 25.906 6.008 1 93.94 417 GLY B N 1
ATOM 6563 C CA . GLY B 1 417 ? 3.236 25.109 4.82 1 93.94 417 GLY B CA 1
ATOM 6564 C C . GLY B 1 417 ? 2.754 23.703 5.129 1 93.94 417 GLY B C 1
ATOM 6565 O O . GLY B 1 417 ? 1.817 23.219 4.5 1 93.94 417 GLY B O 1
ATOM 6566 N N . ASP B 1 418 ? 3.377 23.109 6.035 1 90.69 418 ASP B N 1
ATOM 6567 C CA . ASP B 1 418 ? 3.053 21.75 6.457 1 90.69 418 ASP B CA 1
ATOM 6568 C C . ASP B 1 418 ? 1.611 21.656 6.953 1 90.69 418 ASP B C 1
ATOM 6570 O O . ASP B 1 418 ? 0.914 20.688 6.668 1 90.69 418 ASP B O 1
ATOM 6574 N N . HIS B 1 419 ? 1.232 22.609 7.625 1 90.94 419 HIS B N 1
ATOM 6575 C CA . HIS B 1 419 ? -0.079 22.688 8.258 1 90.94 419 HIS B CA 1
ATOM 6576 C C . HIS B 1 419 ? -1.164 23.031 7.246 1 90.94 419 HIS B C 1
ATOM 6578 O O . HIS B 1 419 ? -2.316 22.625 7.402 1 90.94 419 HIS B O 1
ATOM 6584 N N . SER B 1 420 ? -0.865 23.766 6.254 1 92.69 420 SER B N 1
ATOM 6585 C CA . SER B 1 420 ? -1.886 24.359 5.395 1 92.69 420 SER B CA 1
ATOM 6586 C C . SER B 1 420 ? -1.92 23.672 4.031 1 92.69 420 SER B C 1
ATOM 6588 O O . SER B 1 420 ? -2.875 23.844 3.27 1 92.69 420 SER B O 1
ATOM 6590 N N . SER B 1 421 ? -0.959 22.859 3.77 1 91.19 421 SER B N 1
ATOM 6591 C CA . SER B 1 421 ? -0.851 22.266 2.443 1 91.19 421 SER B CA 1
ATOM 6592 C C . SER B 1 421 ? -1.73 21.016 2.322 1 91.19 421 SER B C 1
ATOM 6594 O O . SER B 1 421 ? -1.763 20.188 3.229 1 91.19 421 SER B O 1
ATOM 6596 N N . PRO B 1 422 ? -2.467 20.859 1.189 1 89.81 422 PRO B N 1
ATOM 6597 C CA . PRO B 1 422 ? -3.244 19.641 0.953 1 89.81 422 PRO B CA 1
ATOM 6598 C C . PRO B 1 422 ? -2.365 18.422 0.651 1 89.81 422 PRO B C 1
ATOM 6600 O O . PRO B 1 422 ? -2.844 17.281 0.681 1 89.81 422 PRO B O 1
ATOM 6603 N N . VAL B 1 423 ? -1.073 18.672 0.394 1 87.56 423 VAL B N 1
ATOM 6604 C CA . VAL B 1 423 ? -0.217 17.562 -0.026 1 87.56 423 VAL B CA 1
ATOM 6605 C C . VAL B 1 423 ? 0.7 17.156 1.124 1 87.56 423 VAL B C 1
ATOM 6607 O O . VAL B 1 423 ? 1.592 16.312 0.949 1 87.56 423 VAL B O 1
ATOM 6610 N N . SER B 1 424 ? 0.44 17.75 2.258 1 90.56 424 SER B N 1
ATOM 6611 C CA . SER B 1 424 ? 1.222 17.391 3.438 1 90.56 424 SER B CA 1
ATOM 6612 C C . SER B 1 424 ? 0.716 16.094 4.062 1 90.56 424 SER B C 1
ATOM 6614 O O . SER B 1 424 ? -0.493 15.883 4.184 1 90.56 424 SER B O 1
ATOM 6616 N N . ASP B 1 425 ? 1.628 15.234 4.406 1 87.19 425 ASP B N 1
ATOM 6617 C CA . ASP B 1 425 ? 1.242 13.977 5.043 1 87.19 425 ASP B CA 1
ATOM 6618 C C . ASP B 1 425 ? 0.59 14.227 6.402 1 87.19 425 ASP B C 1
ATOM 6620 O O . ASP B 1 425 ? -0.33 13.508 6.797 1 87.19 425 ASP B O 1
ATOM 6624 N N . THR B 1 426 ? 1.07 15.227 7.094 1 90.31 426 THR B N 1
ATOM 6625 C CA . THR B 1 426 ? 0.513 15.484 8.414 1 90.31 426 THR B CA 1
ATOM 6626 C C . THR B 1 426 ? -0.931 15.969 8.305 1 90.31 426 THR B C 1
ATOM 6628 O O . THR B 1 426 ? -1.763 15.648 9.156 1 90.31 426 THR B O 1
ATOM 6631 N N . SER B 1 427 ? -1.184 16.766 7.285 1 92.5 427 SER B N 1
ATOM 6632 C CA . SER B 1 427 ? -2.562 17.188 7.066 1 92.5 427 SER B CA 1
ATOM 6633 C C . SER B 1 427 ? -3.459 15.992 6.746 1 92.5 427 SER B C 1
ATOM 6635 O O . SER B 1 427 ? -4.609 15.938 7.188 1 92.5 427 SER B O 1
ATOM 6637 N N . VAL B 1 428 ? -2.959 15.125 6 1 91.94 428 VAL B N 1
ATOM 6638 C CA . VAL B 1 428 ? -3.711 13.914 5.668 1 91.94 428 VAL B CA 1
ATOM 6639 C C . VAL B 1 428 ? -3.963 13.102 6.93 1 91.94 428 VAL B C 1
ATOM 6641 O O . VAL B 1 428 ? -5.078 12.625 7.16 1 91.94 428 VAL B O 1
ATOM 6644 N N . LEU B 1 429 ? -2.967 12.969 7.734 1 91.19 429 LEU B N 1
ATOM 6645 C CA . LEU B 1 429 ? -3.086 12.164 8.945 1 91.19 429 LEU B CA 1
ATOM 6646 C C . LEU B 1 429 ? -4.043 12.812 9.938 1 91.19 429 LEU B C 1
ATOM 6648 O O . LEU B 1 429 ? -4.75 12.109 10.672 1 91.19 429 LEU B O 1
ATOM 6652 N N . ALA B 1 430 ? -4.043 14.109 9.977 1 94.38 430 ALA B N 1
ATOM 6653 C CA . ALA B 1 430 ? -5.027 14.797 10.805 1 94.38 430 ALA B CA 1
ATOM 6654 C C . ALA B 1 430 ? -6.449 14.516 10.32 1 94.38 430 ALA B C 1
ATOM 6656 O O . ALA B 1 430 ? -7.359 14.328 11.133 1 94.38 430 ALA B O 1
ATOM 6657 N N . SER B 1 431 ? -6.582 14.492 9.016 1 94.44 431 SER B N 1
ATOM 6658 C CA . SER B 1 431 ? -7.879 14.148 8.438 1 94.44 431 SER B CA 1
ATOM 6659 C C . SER B 1 431 ? -8.281 12.727 8.789 1 94.44 431 SER B C 1
ATOM 6661 O O . SER B 1 431 ? -9.453 12.453 9.07 1 94.44 431 SER B O 1
ATOM 6663 N N . VAL B 1 432 ? -7.34 11.844 8.758 1 91.06 432 VAL B N 1
ATOM 6664 C CA . VAL B 1 432 ? -7.594 10.453 9.117 1 91.06 432 VAL B CA 1
ATOM 6665 C C . VAL B 1 432 ? -8.008 10.359 10.586 1 91.06 432 VAL B C 1
ATOM 6667 O O . VAL B 1 432 ? -9.016 9.727 10.914 1 91.06 432 VAL B O 1
ATOM 6670 N N . GLY B 1 433 ? -7.27 10.977 11.43 1 90.81 433 GLY B N 1
ATOM 6671 C CA . GLY B 1 433 ? -7.562 10.953 12.859 1 90.81 433 GLY B CA 1
ATOM 6672 C C . GLY B 1 433 ? -8.945 11.492 13.195 1 90.81 433 GLY B C 1
ATOM 6673 O O . GLY B 1 433 ? -9.633 10.945 14.055 1 90.81 433 GLY B O 1
ATOM 6674 N N . ALA B 1 434 ? -9.344 12.516 12.484 1 93.94 434 ALA B N 1
ATOM 6675 C CA . ALA B 1 434 ? -10.617 13.18 12.758 1 93.94 434 ALA B CA 1
ATOM 6676 C C . ALA B 1 434 ? -11.758 12.5 12 1 93.94 434 ALA B C 1
ATOM 6678 O O . ALA B 1 434 ? -12.938 12.742 12.289 1 93.94 434 ALA B O 1
ATOM 6679 N N . GLY B 1 435 ? -11.383 11.641 11.039 1 92.94 435 GLY B N 1
ATOM 6680 C CA . GLY B 1 435 ? -12.414 11.141 10.141 1 92.94 435 GLY B CA 1
ATOM 6681 C C . GLY B 1 435 ? -13.062 12.227 9.305 1 92.94 435 GLY B C 1
ATOM 6682 O O . GLY B 1 435 ? -14.289 12.281 9.195 1 92.94 435 GLY B O 1
ATOM 6683 N N . SER B 1 436 ? -12.32 13.156 8.852 1 93.56 436 SER B N 1
ATOM 6684 C CA . SER B 1 436 ? -12.789 14.273 8.039 1 93.56 436 SER B CA 1
ATOM 6685 C C . SER B 1 436 ? -12.453 14.062 6.562 1 93.56 436 SER B C 1
ATOM 6687 O O . SER B 1 436 ? -11.57 13.273 6.23 1 93.56 436 SER B O 1
ATOM 6689 N N . ASP B 1 437 ? -13.25 14.75 5.742 1 93.5 437 ASP B N 1
ATOM 6690 C CA . ASP B 1 437 ? -12.836 14.898 4.352 1 93.5 437 ASP B CA 1
ATOM 6691 C C . ASP B 1 437 ? -11.555 15.727 4.246 1 93.5 437 ASP B C 1
ATOM 6693 O O . ASP B 1 437 ? -11.438 16.766 4.891 1 93.5 437 ASP B O 1
ATOM 6697 N N . HIS B 1 438 ? -10.656 15.273 3.424 1 93.12 438 HIS B N 1
ATOM 6698 C CA . HIS B 1 438 ? -9.336 15.883 3.4 1 93.12 438 HIS B CA 1
ATOM 6699 C C . HIS B 1 438 ? -9.398 17.312 2.885 1 93.12 438 HIS B C 1
ATOM 6701 O O . HIS B 1 438 ? -8.82 18.219 3.49 1 93.12 438 HIS B O 1
ATOM 6707 N N . ILE B 1 439 ? -10.062 17.547 1.798 1 92.94 439 ILE B N 1
ATOM 6708 C CA . ILE B 1 439 ? -10.109 18.875 1.201 1 92.94 439 ILE B CA 1
ATOM 6709 C C . ILE B 1 439 ? -10.93 19.812 2.084 1 92.94 439 ILE B C 1
ATOM 6711 O O . ILE B 1 439 ? -10.609 20.984 2.209 1 92.94 439 ILE B O 1
ATOM 6715 N N . ASP B 1 440 ? -12.016 19.266 2.68 1 94.75 440 ASP B N 1
ATOM 6716 C CA . ASP B 1 440 ? -12.797 20.078 3.609 1 94.75 440 ASP B CA 1
ATOM 6717 C C . ASP B 1 440 ? -11.938 20.547 4.781 1 94.75 440 ASP B C 1
ATOM 6719 O O . ASP B 1 440 ? -12.062 21.688 5.23 1 94.75 440 ASP B O 1
ATOM 6723 N N . HIS B 1 441 ? -11.125 19.672 5.254 1 95.81 441 HIS B N 1
ATOM 6724 C CA . HIS B 1 441 ? -10.195 20.047 6.309 1 95.81 441 HIS B CA 1
ATOM 6725 C C . HIS B 1 441 ? -9.273 21.172 5.855 1 95.81 441 HIS B C 1
ATOM 6727 O O . HIS B 1 441 ? -9.133 22.188 6.543 1 95.81 441 HIS B O 1
ATOM 6733 N N . VAL B 1 442 ? -8.695 21.062 4.699 1 94.75 442 VAL B N 1
ATOM 6734 C CA . VAL B 1 442 ? -7.727 22.016 4.18 1 94.75 442 VAL B CA 1
ATOM 6735 C C . VAL B 1 442 ? -8.414 23.359 3.949 1 94.75 442 VAL B C 1
ATOM 6737 O O . VAL B 1 442 ? -7.898 24.406 4.355 1 94.75 442 VAL B O 1
ATOM 6740 N N . VAL B 1 443 ? -9.586 23.328 3.412 1 94.69 443 VAL B N 1
ATOM 6741 C CA . VAL B 1 443 ? -10.305 24.547 3.033 1 94.69 443 VAL B CA 1
ATOM 6742 C C . VAL B 1 443 ? -10.734 25.297 4.289 1 94.69 443 VAL B C 1
ATOM 6744 O O . VAL B 1 443 ? -10.688 26.531 4.32 1 94.69 443 VAL B O 1
ATOM 6747 N N . THR B 1 444 ? -11.125 24.641 5.301 1 96.25 444 THR B N 1
ATOM 6748 C CA . THR B 1 444 ? -11.625 25.281 6.512 1 96.25 444 THR B CA 1
ATOM 6749 C C . THR B 1 444 ? -10.469 25.812 7.352 1 96.25 444 THR B C 1
ATOM 6751 O O . THR B 1 444 ? -10.625 26.812 8.055 1 96.25 444 THR B O 1
ATOM 6754 N N . GLN B 1 445 ? -9.352 25.188 7.305 1 96.25 445 GLN B N 1
ATOM 6755 C CA . GLN B 1 445 ? -8.211 25.578 8.125 1 96.25 445 GLN B CA 1
ATOM 6756 C C . GLN B 1 445 ? -7.402 26.703 7.461 1 96.25 445 GLN B C 1
ATOM 6758 O O . GLN B 1 445 ? -6.699 27.453 8.141 1 96.25 445 GLN B O 1
ATOM 6763 N N . LEU B 1 446 ? -7.469 26.812 6.156 1 95.94 446 LEU B N 1
ATOM 6764 C CA . LEU B 1 446 ? -6.586 27.688 5.387 1 95.94 446 LEU B CA 1
ATOM 6765 C C . LEU B 1 446 ? -6.758 29.141 5.805 1 95.94 446 LEU B C 1
ATOM 6767 O O . LEU B 1 446 ? -5.773 29.844 6.02 1 95.94 446 LEU B O 1
ATOM 6771 N N . PRO B 1 447 ? -7.988 29.656 5.965 1 97.19 447 PRO B N 1
ATOM 6772 C CA . PRO B 1 447 ? -8.133 31.047 6.398 1 97.19 447 PRO B CA 1
ATOM 6773 C C . PRO B 1 447 ? -7.504 31.312 7.77 1 97.19 447 PRO B C 1
ATOM 6775 O O . PRO B 1 447 ? -6.949 32.375 8.008 1 97.19 447 PRO B O 1
ATOM 6778 N N . TYR B 1 448 ? -7.633 30.359 8.703 1 97.88 448 TYR B N 1
ATOM 6779 C CA . TYR B 1 448 ? -7 30.484 10.016 1 97.88 448 TYR B CA 1
ATOM 6780 C C . TYR B 1 448 ? -5.484 30.562 9.883 1 97.88 448 TYR B C 1
ATOM 6782 O O . TYR B 1 448 ? -4.844 31.422 10.492 1 97.88 448 TYR B O 1
ATOM 6790 N N . ALA B 1 449 ? -4.934 29.641 9.055 1 97.62 449 ALA B N 1
ATOM 6791 C CA . ALA B 1 449 ? -3.488 29.562 8.852 1 97.62 449 ALA B CA 1
ATOM 6792 C C . ALA B 1 449 ? -2.957 30.844 8.234 1 97.62 449 ALA B C 1
ATOM 6794 O O . ALA B 1 449 ? -1.928 31.375 8.664 1 97.62 449 ALA B O 1
ATOM 6795 N N . VAL B 1 450 ? -3.656 31.344 7.238 1 97.75 450 VAL B N 1
ATOM 6796 C CA . VAL B 1 450 ? -3.234 32.562 6.547 1 97.75 450 VAL B CA 1
ATOM 6797 C C . VAL B 1 450 ? -3.305 33.75 7.5 1 97.75 450 VAL B C 1
ATOM 6799 O O . VAL B 1 450 ? -2.42 34.594 7.496 1 97.75 450 VAL B O 1
ATOM 6802 N N . PHE B 1 451 ? -4.344 33.781 8.266 1 97.94 451 PHE B N 1
ATOM 6803 C CA . PHE B 1 451 ? -4.484 34.844 9.25 1 97.94 451 PHE B CA 1
ATOM 6804 C C . PHE B 1 451 ? -3.279 34.906 10.188 1 97.94 451 PHE B C 1
ATOM 6806 O O . PHE B 1 451 ? -2.682 35.938 10.398 1 97.94 451 PHE B O 1
ATOM 6813 N N . ILE B 1 452 ? -2.916 33.781 10.688 1 98.25 452 ILE B N 1
ATOM 6814 C CA . ILE B 1 452 ? -1.8 33.688 11.625 1 98.25 452 ILE B CA 1
ATOM 6815 C C . ILE B 1 452 ? -0.493 34 10.906 1 98.25 452 ILE B C 1
ATOM 6817 O O . ILE B 1 452 ? 0.402 34.625 11.477 1 98.25 452 ILE B O 1
ATOM 6821 N N . ALA B 1 453 ? -0.366 33.531 9.664 1 98.31 453 ALA B N 1
ATOM 6822 C CA . ALA B 1 453 ? 0.826 33.812 8.867 1 98.31 453 ALA B CA 1
ATOM 6823 C C . ALA B 1 453 ? 1.009 35.312 8.664 1 98.31 453 ALA B C 1
ATOM 6825 O O . ALA B 1 453 ? 2.127 35.844 8.75 1 98.31 453 ALA B O 1
ATOM 6826 N N . VAL B 1 454 ? -0.073 36.031 8.367 1 98.12 454 VAL B N 1
ATOM 6827 C CA . VAL B 1 454 ? -0.019 37.469 8.156 1 98.12 454 VAL B CA 1
ATOM 6828 C C . VAL B 1 454 ? 0.41 38.156 9.445 1 98.12 454 VAL B C 1
ATOM 6830 O O . VAL B 1 454 ? 1.231 39.094 9.422 1 98.12 454 VAL B O 1
ATOM 6833 N N . LEU B 1 455 ? -0.129 37.719 10.547 1 98.12 455 LEU B N 1
ATOM 6834 C CA . LEU B 1 455 ? 0.27 38.281 11.836 1 98.12 455 LEU B CA 1
ATOM 6835 C C . LEU B 1 455 ? 1.749 38.031 12.109 1 98.12 455 LEU B C 1
ATOM 6837 O O . LEU B 1 455 ? 2.443 38.875 12.664 1 98.12 455 LEU B O 1
ATOM 6841 N N . THR B 1 456 ? 2.203 36.812 11.727 1 98.38 456 THR B N 1
ATOM 6842 C CA . THR B 1 456 ? 3.6 36.438 11.914 1 98.38 456 THR B CA 1
ATOM 6843 C C . THR B 1 456 ? 4.52 37.344 11.094 1 98.38 456 THR B C 1
ATOM 6845 O O . THR B 1 456 ? 5.539 37.812 11.594 1 98.38 456 THR B O 1
ATOM 6848 N N . VAL B 1 457 ? 4.16 37.562 9.859 1 98.06 457 VAL B N 1
ATOM 6849 C CA . VAL B 1 457 ? 4.938 38.438 8.992 1 98.06 457 VAL B CA 1
ATOM 6850 C C . VAL B 1 457 ? 5 39.844 9.586 1 98.06 457 VAL B C 1
ATOM 6852 O O . VAL B 1 457 ? 6.059 40.469 9.602 1 98.06 457 VAL B O 1
ATOM 6855 N N . ALA B 1 458 ? 3.896 40.344 10.086 1 97.62 458 ALA B N 1
ATOM 6856 C CA . ALA B 1 458 ? 3.834 41.688 10.695 1 97.62 458 ALA B CA 1
ATOM 6857 C C . ALA B 1 458 ? 4.758 41.781 11.906 1 97.62 458 ALA B C 1
ATOM 6859 O O . ALA B 1 458 ? 5.445 42.781 12.102 1 97.62 458 ALA B O 1
ATOM 6860 N N . LEU B 1 459 ? 4.785 40.75 12.648 1 97.62 459 LEU B N 1
ATOM 6861 C CA . LEU B 1 459 ? 5.637 40.719 13.836 1 97.62 459 LEU B CA 1
ATOM 6862 C C . LEU B 1 459 ? 7.109 40.75 13.445 1 97.62 459 LEU B C 1
ATOM 6864 O O . LEU B 1 459 ? 7.922 41.406 14.078 1 97.62 459 LEU B O 1
ATOM 6868 N N . TYR B 1 460 ? 7.484 39.969 12.406 1 97.06 460 TYR B N 1
ATOM 6869 C CA . TYR B 1 460 ? 8.867 39.906 11.961 1 97.06 460 TYR B CA 1
ATOM 6870 C C . TYR B 1 460 ? 9.305 41.25 11.367 1 97.06 460 TYR B C 1
ATOM 6872 O O . TYR B 1 460 ? 10.469 41.625 11.461 1 97.06 460 TYR B O 1
ATOM 6880 N N . LEU B 1 461 ? 8.312 42 10.781 1 94.94 461 LEU B N 1
ATOM 6881 C CA . LEU B 1 461 ? 8.641 43.281 10.172 1 94.94 461 LEU B CA 1
ATOM 6882 C C . LEU B 1 461 ? 8.812 44.344 11.242 1 94.94 461 LEU B C 1
ATOM 6884 O O . LEU B 1 461 ? 9.516 45.344 11.023 1 94.94 461 LEU B O 1
ATOM 6888 N N . VAL B 1 462 ? 8.172 44.156 12.383 1 91.62 462 VAL B N 1
ATOM 6889 C CA . VAL B 1 462 ? 8.266 45.125 13.477 1 91.62 462 VAL B CA 1
ATOM 6890 C C . VAL B 1 462 ? 9.5 44.844 14.32 1 91.62 462 VAL B C 1
ATOM 6892 O O . VAL B 1 462 ? 10.047 45.75 14.977 1 91.62 462 VAL B O 1
ATOM 6895 N N . LEU B 1 463 ? 9.945 43.625 14.367 1 85.06 463 LEU B N 1
ATOM 6896 C CA . LEU B 1 463 ? 11.141 43.281 15.125 1 85.06 463 LEU B CA 1
ATOM 6897 C C . LEU B 1 463 ? 12.359 44.031 14.602 1 85.06 463 LEU B C 1
ATOM 6899 O O . LEU B 1 463 ? 12.539 44.156 13.391 1 85.06 463 LEU B O 1
#

pLDDT: mean 89.33, std 8.75, range [41.81, 98.44]

Solvent-accessible surface area (backbone atoms only — not comparable to full-atom values): 44847 Å² total; per-residue (Å²): 129,80,84,56,61,77,57,28,46,42,26,52,52,48,18,52,54,37,23,71,72,52,62,24,57,60,56,15,34,52,50,14,36,49,50,35,31,46,72,72,68,39,55,64,51,60,30,47,50,51,41,45,20,67,44,48,20,28,45,68,49,40,48,53,49,49,43,52,38,45,48,22,26,39,53,34,50,32,49,61,49,41,34,56,60,54,50,40,68,68,51,75,66,44,82,79,38,36,42,53,44,45,42,48,50,48,54,49,20,71,72,33,76,34,50,71,52,20,18,38,52,48,18,67,67,38,37,50,55,30,56,58,37,56,45,29,19,41,57,49,15,43,46,33,39,43,26,13,54,36,46,33,71,64,38,75,85,33,69,54,32,52,48,53,8,46,56,47,25,68,38,86,86,36,90,34,49,67,55,16,38,52,45,49,62,65,7,47,86,50,22,45,35,33,52,48,44,43,50,50,51,50,35,43,36,71,60,74,45,74,72,56,72,57,39,31,52,43,49,48,42,19,73,72,72,60,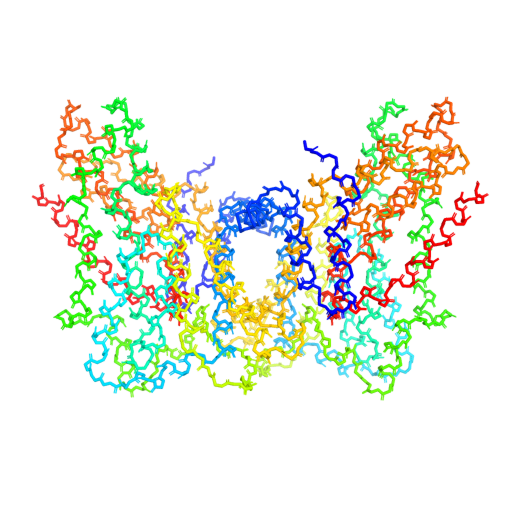47,47,60,59,91,87,53,57,43,25,21,81,59,79,71,66,74,72,85,68,80,65,84,64,83,60,47,55,60,69,65,42,46,41,33,51,47,43,29,52,49,44,26,52,47,30,28,72,74,69,60,44,62,44,55,58,36,16,45,49,50,21,41,52,50,48,50,50,52,39,51,75,68,53,66,43,90,46,66,49,50,47,44,46,41,46,45,51,7,35,44,38,23,38,59,42,51,51,44,47,52,37,24,42,32,35,30,46,43,35,55,73,53,38,29,55,58,48,57,50,62,75,46,54,87,64,60,39,87,80,34,35,40,32,48,40,18,52,50,19,20,52,35,0,34,65,46,16,29,31,67,61,22,37,68,62,42,44,74,55,52,49,60,51,38,27,58,69,52,73,66,44,94,43,71,62,46,22,36,38,53,11,17,34,52,23,10,5,46,50,7,21,62,50,14,87,46,5,59,53,37,46,41,10,14,36,20,32,34,11,25,57,48,58,30,36,60,31,39,33,62,58,50,50,52,45,46,53,54,33,40,51,50,45,61,71,98,129,81,84,56,63,75,57,28,47,42,27,52,53,47,17,53,52,38,24,72,72,52,61,24,56,58,56,16,35,51,51,13,37,50,50,35,30,45,72,72,68,38,57,64,52,62,30,48,52,51,42,45,20,67,45,49,20,28,44,68,49,40,50,54,50,50,42,52,38,44,49,23,25,40,53,34,49,32,50,61,50,42,34,55,61,54,52,40,69,68,50,76,65,44,81,78,38,34,43,51,45,44,42,48,49,47,54,48,20,72,72,33,76,37,50,71,52,20,18,37,52,47,19,67,66,40,40,50,56,30,54,57,38,58,45,27,19,41,57,49,16,43,46,31,40,45,27,13,56,35,47,32,72,65,38,76,86,32,68,55,32,51,48,55,7,48,56,48,25,68,37,86,87,36,88,34,50,67,56,16,38,53,45,50,61,65,7,47,86,51,20,44,36,32,53,48,45,43,52,50,52,51,35,42,35,71,59,76,44,73,73,56,71,56,38,31,52,43,49,50,41,21,73,72,71,61,45,48,60,59,91,87,53,56,44,26,22,82,60,80,72,66,74,73,86,70,80,65,84,62,84,62,48,55,60,69,65,44,47,41,33,51,47,43,28,52,49,43,25,51,47,30,28,74,74,69,60,45,63,45,56,59,38,17,44,50,48,22,42,51,49,48,50,50,52,38,51,75,68,54,67,43,90,45,65,51,51,48,46,45,41,46,46,51,8,34,44,39,25,39,61,43,52,50,43,46,52,36,25,42,32,35,30,48,44,36,56,73,52,37,29,57,57,47,54,50,63,73,47,54,86,64,60,40,87,81,34,38,39,32,49,40,19,53,51,20,20,52,36,0,33,65,44,16,29,31,68,60,23,37,68,61,41,45,73,54,52,48,60,52,38,27,60,70,51,73,66,45,93,45,71,62,45,22,36,37,53,12,17,33,52,22,12,5,44,50,7,22,61,49,14,85,44,5,58,53,35,47,43,9,14,36,19,33,34,11,26,56,48,59,30,36,59,33,39,35,63,58,51,49,52,45,46,53,54,33,40,53,50,43,61,71,99

Secondary structure (DSSP, 8-state):
----GGGGGHHHHHHHHHHHHH--HHHHHHHHHHHHHHHTT--HHHHHHHHHHHHHSSHHHHHHHHHHHHHHHHHHHHHHHTHHHHHHHHS---HHHHHHHHHHHHHHHHH---TTHHHHHHHHHHHHHHHHTT--HHHHHHHHHHTSHHHHTTSSSSHHHHHHHHHHHTSTT---HHHHHHHHHHHGGG-HHHHHHHHHHHHHHHTSSPP-THHHHHHHHHHHH--SS-TT--BSS---SS------SS---IIIIIIHHHHHHHHHHHHHHHHHSS--HHHHHHHHHHHHHHHHHHTT--SSHHHHHHHHHHHHHTTHHHHHHHHHHHHHHHHHHHTTHHHHHHHHHGGG--TTTHHHHHHHHHHHHHHHHT-HHHHHHHHHHHHHHHHHHHTTTS--HHHHHHHHHHHHHHHHHHHH-TT-HHHHHHHHHHT-BHHHHHHHHHHHHHHHHHHHHHHHHH-/----GGGGGHHHHHHHHHHHHH--HHHHHHHHHHHHHHHTT--HHHHHHHHHHHHHSSHHHHHHHHHHHHHHHHHHHHHHHTHHHHHHHHS---HHHHHHHHHHHHHHTTT---TTHHHHHHHHHHHHHHHHTT--HHHHHHHHHHTSHHHHTTSSSSHHHHHHHHHHHTSTT---HHHHHHHHHHHGGG-HHHHHHHHHHHHHHHTSSPP-THHHHHHHHHHHH--SS-TT--BSS---SS------SS---IIIIIIHHHHHHHHHHHHHHHHHSS--HHHHHHHHHHHHHHHHHHTT--SSHHHHHHHHHHHHHTTHHHHHHHHHHHHHHHHHHHTTHHHHHHHHHGGG--TTTHHHHHHHHHHHHHHHHS-HHHHHHHHHHHHHHHHHHHTTTS--HHHHHHHHHHHHHHHHHHHH-TT-HHHHHHHHHHT-BHHHHHHHHHHHHHHHHHHHHHHHHH-

Organism: NCBI:txid1548547

InterPro domains:
  IPR018461 Na+/H+ antiporter, NhaC-like, C-terminal [PF03553] (151-462)

Sequence (926 aa):
MQELGIWTLLPLLTTLLLAFVTRSALISMLVGTFVGTLLLGSMPGAGLNQLFQASLGNADFIWICEIVVLIGILFALFRRADVLNALAARFSGGHGSRRKVELSAWCMGFVIVDDYFSPLLTGSVIRPMSDKAKVPREKLAFILDSTTASVCILVPFTAWGAYVASLIAQNDAVASVNEGLMIFIAAIPYNFYPLLLIAFTFFICLGVIPDFGPMRTAERRVRATGALVRPGGKPLSGADDGMPAVNRKSPPSLLIELAAPVFLLIGFGAWSLIAGGSVMIVEAFMLANAYLFVVLAVRGEFVNVSDAADVIVNGTRSVMEALLIVSLAYALNAVTAELQAANYIIDQFAAYLTPATVVALTFVLTSLISFSTGTSWGAFALMMPVALPLAFEFSGGEITPLIFQTVAAVAGGGIFGDHSSPVSDTSVLASVGAGSDHIDHVVTQLPYAVFIAVLTVALYLVLMQELGIWTLLPLLTTLLLAFVTRSALISMLVGTFVGTLLLGSMPGAGLNQLFQASLGNADFIWICEIVVLIGILFALFRRADVLNALAARFSGGHGSRRKVELSAWCMGFVIVDDYFSPLLTGSVIRPMSDKAKVPREKLAFILDSTTASVCILVPFTAWGAYVASLIAQNDAVASVNEGLMIFIAAIPYNFYPLLLIAFTFFICLGVIPDFGPMRTAERRVRATGALVRPGGKPLSGADDGMPAVNRKSPPSLLIELAAPVFLLIGFGAWSLIAGGSVMIVEAFMLANAYLFVVLAVRGEFVNVSDAADVIVNGTRSVMEALLIVSLAYALNAVTAELQAANYIIDQFAAYLTPATVVALTFVLTSLISFSTGTSWGAFALMMPVALPLAFEFSGGEITPLIFQTVAAVAGGGIFGDHSSPVSDTSVLASVGAGSDHIDHVVTQLPYAVFIAVLTVALYLVL

Radius of gyration: 29.55 Å; Cα contacts (8 Å, |Δi|>4): 1615; chains: 2; bounding box: 63×88×60 Å

Foldseek 3Di:
DPCCQPCLLVLLVQLVVCCVVVVDNLVSLVVSLQSLQVVVVDDRVVSSVVLLCVLCVDPVNVVLLLLLLLLLLLLLLCVLLVLLVVVLVVQDQDPVQQLVLLVVLLVQLLLFAALLQNLQLSLLQRQSSNLSNLAALLLLLLSSLLSYLLNNLLDDLAPNLLLLLVLLCVDPLHDDSVSSSVLSNLLNVLLQQSVVSSVVSNCPSVVNDDADDLSNVQVVCCVVPVDNADVVFAFLADPPPDDDDNPAPDRRDCVQQPVVLSCQLSVQQVVCCVPPVGGPNSVSSVVSSVSNLVVCVVRVSAVDPVSSVVSSVSSSVRNVSLSSLLSSLSSSLVSSVVSVVLVSLCVVCVVVCDLLCLLLVLLVSLLVVLLSNLALSVSSNVSSVPSQVSQCVSVVSDSDVSNSSNSSSSNSSNSLNNSQHLSHSSLSSSSNSSRYRSSSSNSSNNVVSVVSSVVSSVVSNVD/DPCCQPCLLVLLVQLVVCCVVVVDNLVSLVVSLQSLQVVVVDDRVVSSVVLLCVLCVDPVNVVLLLLLLLLLLLVLLCVLLVLLVVVLVVQDQDPVQQLVLLVVLLVQLLLAAALLQSLQLSLLPRQSSNLSNLAALLLLLLSSLLSYLLNNLLDDLAPNLLLLLVLLCVDPLHDDSVSSSVLSNLLNVLLQQSVVSSVVSNCPSVVNDDADDLSVVQVVCCVVPVDNAPVVFAFLADPPPDDDDNPFPDRRDCVQQPVVLSCQLSVQQVVCCVPPVGGPNSVSSVVSSVSSLVVCVVRVSAVDPVSSVVSSVSSSVRNVSLSSLLSSLSSSLVSSVVSVVLVSLCVVCVVVCDLLCLLLVLLVSLLVVLLSNLALSVSSNVSSVPSQVSQCVSVVSDSDVSNSSNSSSSNSSNSLNNSQHLSHSSLSSSSHSSRYRSSSSNSSNNVVSVVSSVVSSVVSNVD

Nearest PDB structures (foldseek):
  7qha-assembly1_B  TM=3.794E-01  e=2.349E-06  Photobacterium profundum SS9
  8thi-assembly1_A  TM=4.115E-01  e=3.827E-05  Haemophilus influenzae Rd KW20
  4r0c-assembly1_C  TM=3.608E-01  e=5.340E-05  Alcanivorax borkumensis SK2
  4r0c-assembly1_B  TM=3.416E-01  e=9.567E-05  Alcanivorax borkumensis SK2
  7qha-assembly1_B  TM=3.913E-01  e=2.048E-06  Photobacterium profundum SS9